Protein AF-0000000066665302 (afdb_homodimer)

pLDDT: mean 91.95, std 12.31, range [24.97, 98.88]

Secondary structure (DSSP, 8-state):
-----TTTTHHHHHHHHHHHHHHHHHHHHTT-S-SS----HHHHHHHTTHHHHHHH----HHHHHHHHHHHHHHS--TTSTTEESSS-PPP-HHHHHHHHHHHHH---TTSGGG-HHHHHHHHHHHHHHHHHHT-TTT-EEEEESSHHHHHHHHHHHHHHHH-TTHHHH---TTEEEEEETTS-HHHHHHHHHHTS-GGGEEEEPB-TTS-B-GGGHHHHHHHHHHTT-EEEEEEEESS-TTT-PPP-HHHHHHHHHHHT--EEEE-TTGGGGGG-TTTGGGGTTGGG-SEEEEETTTTT-PPS--EEEEESSTHHHHHHHGGG-SSS--GGGGGG-GGGGSS-SS---THHHHHHHHHHT-HHHHHHHHHHHHHHHHHHHHHHHT-TTEE-SS--SSSEEEEEEGGGTTTHHHHHHHHHHH-S-EEEEEEETTEEEEEEE---TT--HHHHHHHHHHHHHHHT-/-----SSTTHHHHHHHHHHHHHHHHHHHHTT-S-SS----HHHHHHHTTHHHHHHH----HHHHHHHHHHHHHHS--TTSTTEESSS-PPP-HHHHHHHHHHHHH---TTSGGG-HHHHHHHHHHHHHHHHHHT-TTT-EEEEESSHHHHHHHHHHHHHHHH-TTHHHH---TTEEEEEETTS-HHHHHHHHHHTS-GGGEEEEPB-TTS-B-GGGHHHHHHHHHHTT-EEEEEEEESS-TTT-PPP-HHHHHHHHHHHT--EEEE-TTGGGGGG-TTTGGGGTTGGG-SEEEEETTTTT-PPS--EEEEESSTHHHHHHHGGG--TT--GGGGGG-GGGG-S-SS---THHHHHHHHHHT-HHHHHHHHHHHHHHHHHHHHHHHT-TTEE-SS--SSSEEEEEEGGGTTTHHHHHHHHHHH-S-EEEEEEETTEEEEEEE---TT--HHHHHHHHHHHHHHHT-

InterPro domains:
  IPR002129 Pyridoxal phosphate-dependent decarboxylase, major domain [PF00282] (81-405)
  IPR015421 Pyridoxal phosphate-dependent transferase, major domain [G3DSA:3.40.640.10] (107-349)
  IPR015424 Pyridoxal phosphate-dependent transferase [SSF53383] (8-463)

Radius of gyration: 26.57 Å; Cα contacts (8 Å, |Δi|>4): 2160; chains: 2; bounding box: 65×88×60 Å

Nearest PDB structures (foldseek):
  3vp6-assembly1_B  TM=9.190E-01  e=4.510E-34  Homo sapiens
  2okj-assembly1_A  TM=9.195E-01  e=3.377E-33  Homo sapiens
  3vp6-assembly1_A  TM=9.333E-01  e=7.713E-33  Homo sapiens
  2jis-assembly1_B  TM=9.178E-01  e=1.509E-32  Homo sapiens
  6zek-assembly1_C  TM=9.207E-01  e=2.717E-31  Mus musculus

Foldseek 3Di:
DPCPPPCVCCVVLVVLLVVLVVVLLVCQLVLDAFQAAPDDPVVLCVCLVVVCCVPPNPQDSVNVSSNSNSVSRNDHRLQHLQEFAAQFFDADDQQVVLVVVCVVLVFWQQFCVRPVPLLVLQQVLQLVLCVLLVLNPFKDKAKDQALLQLLLLLLLLLQCVQPLCCQPPNRDQQEAEEEAPLADCSNLVSCCVRPNHSVRYDHADAPLFRAHDLVRVVVSVVVSVVVVHDYSAYEFELDGRAAQAGHPQQSVLVVCVVVVHAYEYANQANSLLSLEPVQVVSCPNSLSHAKYKYFCRGLVNHHGHIMMIMGSHPVSQCSNQVPPQPDRHDPVCNVRRSSSSGPDNTDGSRSSRSSSSCVPVNSVNSNVSFVVLQVQQQLLQVLQVVPPQKDWPDRRSGNKTWIDRPVCPQCRVVLQVLVSVVRSHHWHWDQRPNGITTMTRRNHPSHDSVNSVVVVVVSVVSVVD/DPCPDDCVCCPVLVVLLVVLVVVLLVQQLVLDAFQAAPDDPVVLCVCLVVVCCVPPNPQDSVNVSSSSNSVSRNDRRLQHQQEFAAQFFDADDLQVVLVVVCVVLVFWQQFCVRPVPLLVLQQVLQLVLCVLLVLNPFKDKAKDQALLQLLLLLLLLLQCVQPLCCLPPNRDQQEAEEEAPLADCSNLVSCCVRPNHSVSYDHADAPLFRAHDLVRVVVSVVVSVVVVHDYSAYEFELDGRAALAGHPQQSVLVVCVVVVHAYEYANQANSLLSLEPVQVVSCPNSLSHAKYKYFCRGLVNHHGHIMMIMGSHPVSQCSNQVPPCPDRHDPVCNVRRSSSSGPDNTDGSRSSRSSSSCVPVNSVNSNVSFVVLQVQQQLLQVVQVVPPQKDWPDRRSGNKTWIDRPVCPQCRVVLQVLVSVVRSHHWHWDQRPNGITTMTRRNHPSHDSVNSVVVVVVSVVSVVD

Sequence (930 aa):
MSHVDLVDDVREVGTAVLEALVAHVESVRAGSGEVVSAADIDTVSKRLELRRWVEEGGMTLPELLSFVTTYSDISASHHHPGYMGHQIAPSDTPGVVADLLQAVTNNIPLVYELAPAAAAVDRAVCRWMLDHVGWGETGLGAITNGGTLGNLTALLAARSHADTTAWQRGTPGDLVILAPATSHYSVRKAAAVMGLGVNGVYPLRTDALGRIDPAGLAPALADVRAQGLRPVAVVANGCATGTGLYDPIAEVAQFCDANGLWLHMDGAHGAAALLSPRLRGLLAGLERADSTVWDGHKMLRTSALCTGVLFREKRYLDTMFKQDASYLYRPEAEDVDPGQYTFETSKAPLGLKVLLTLAYRGEASLRSYVERQYGLATELWELIQERPDFTAPYQPQSNILCFRYEPCGDRQLELRARLIQDGRFYLSSFRLGGRPYLRASLMSPTTDRETLHQLLEVITKVAAVMSHVDLVDDVREVGTAVLEALVAHVESVRAGSGEVVSAADIDTVSKRLELRRWVEEGGMTLPELLSFVTTYSDISASHHHPGYMGHQIAPSDTPGVVADLLQAVTNNIPLVYELAPAAAAVDRAVCRWMLDHVGWGETGLGAITNGGTLGNLTALLAARSHADTTAWQRGTPGDLVILAPATSHYSVRKAAAVMGLGVNGVYPLRTDALGRIDPAGLAPALADVRAQGLRPVAVVANGCATGTGLYDPIAEVAQFCDANGLWLHMDGAHGAAALLSPRLRGLLAGLERADSTVWDGHKMLRTSALCTGVLFREKRYLDTMFKQDASYLYRPEAEDVDPGQYTFETSKAPLGLKVLLTLAYRGEASLRSYVERQYGLATELWELIQERPDFTAPYQPQSNILCFRYEPCGDRQLELRARLIQDGRFYLSSFRLGGRPYLRASLMSPTTDRETLHQLLEVITKVAAV

Structure (mmCIF, N/CA/C/O backbone):
data_AF-0000000066665302-model_v1
#
loop_
_entity.id
_entity.type
_entity.pdbx_description
1 polymer 'L-2,4-diaminobutyrate decarboxylase'
#
loop_
_atom_site.group_PDB
_atom_site.id
_atom_site.type_symbol
_atom_site.label_atom_id
_atom_site.label_alt_id
_atom_site.label_comp_id
_atom_site.label_asym_id
_atom_site.label_entity_id
_atom_site.label_seq_id
_atom_site.pdbx_PDB_ins_code
_atom_site.Cartn_x
_atom_site.Cartn_y
_atom_site.Cartn_z
_atom_site.occupancy
_atom_site.B_iso_or_equiv
_atom_site.auth_seq_id
_atom_site.auth_comp_id
_atom_site.auth_asym_id
_atom_site.auth_atom_id
_atom_site.pdbx_PDB_model_num
ATOM 1 N N . MET A 1 1 ? 22.828 22.797 17.188 1 24.97 1 MET A N 1
ATOM 2 C CA . MET A 1 1 ? 22.234 21.484 16.938 1 24.97 1 MET A CA 1
ATOM 3 C C . MET A 1 1 ? 22.406 21.078 15.477 1 24.97 1 MET A C 1
ATOM 5 O O . MET A 1 1 ? 22.016 21.828 14.57 1 24.97 1 MET A O 1
ATOM 9 N N . SER A 1 2 ? 23.391 20.422 15.148 1 31.19 2 SER A N 1
ATOM 10 C CA . SER A 1 2 ? 23.703 20.016 13.789 1 31.19 2 SER A CA 1
ATOM 11 C C . SER A 1 2 ? 22.484 19.484 13.07 1 31.19 2 SER A C 1
ATOM 13 O O . SER A 1 2 ? 21.75 18.641 13.609 1 31.19 2 SER A O 1
ATOM 15 N N . HIS A 1 3 ? 21.781 20.219 12.414 1 35.28 3 HIS A N 1
ATOM 16 C CA . HIS A 1 3 ? 20.734 19.844 11.469 1 35.28 3 HIS A CA 1
ATOM 17 C C . HIS A 1 3 ? 21.047 18.516 10.812 1 35.28 3 HIS A C 1
ATOM 19 O O . HIS A 1 3 ? 21.812 18.438 9.844 1 35.28 3 HIS A O 1
ATOM 25 N N . VAL A 1 4 ? 21.547 17.656 11.492 1 39.78 4 VAL A N 1
ATOM 26 C CA . VAL A 1 4 ? 21.812 16.375 10.852 1 39.78 4 VAL A CA 1
ATOM 27 C C . VAL A 1 4 ? 20.688 16.047 9.859 1 39.78 4 VAL A C 1
ATOM 29 O O . VAL A 1 4 ? 19.547 15.828 10.266 1 39.78 4 VAL A O 1
ATOM 32 N N . ASP A 1 5 ? 20.656 16.828 8.859 1 47.78 5 ASP A N 1
ATOM 33 C CA . ASP A 1 5 ? 19.859 16.766 7.641 1 47.78 5 ASP A CA 1
ATOM 34 C C . ASP A 1 5 ? 19.766 15.328 7.121 1 47.78 5 ASP A C 1
ATOM 36 O O . ASP A 1 5 ? 20.766 14.609 7.09 1 47.78 5 ASP A O 1
ATOM 40 N N . LEU A 1 6 ? 18.672 14.711 7.266 1 49.97 6 LEU A N 1
ATOM 41 C CA . LEU A 1 6 ? 18.016 13.453 6.914 1 49.97 6 LEU A CA 1
ATOM 42 C C . LEU A 1 6 ? 18.703 12.789 5.73 1 49.97 6 LEU A C 1
ATOM 44 O O . LEU A 1 6 ? 19.047 11.602 5.789 1 49.97 6 LEU A O 1
ATOM 48 N N . VAL A 1 7 ? 18.75 13.633 4.527 1 55.38 7 VAL A N 1
ATOM 49 C CA . VAL A 1 7 ? 18.969 13.07 3.199 1 55.38 7 VAL A CA 1
ATOM 50 C C . VAL A 1 7 ? 20.469 12.945 2.932 1 55.38 7 VAL A C 1
ATOM 52 O O . VAL A 1 7 ? 20.891 12.32 1.957 1 55.38 7 VAL A O 1
ATOM 55 N N . ASP A 1 8 ? 21.359 13.398 3.863 1 61 8 ASP A N 1
ATOM 56 C CA . ASP A 1 8 ? 22.703 13.664 3.348 1 61 8 ASP A CA 1
ATOM 57 C C . ASP A 1 8 ? 23.453 12.359 3.088 1 61 8 ASP A C 1
ATOM 59 O O . ASP A 1 8 ? 24.344 12.312 2.236 1 61 8 ASP A O 1
ATOM 63 N N . ASP A 1 9 ? 22.906 11.344 3.689 1 82.94 9 ASP A N 1
ATOM 64 C CA . ASP A 1 9 ? 23.797 10.195 3.543 1 82.94 9 ASP A CA 1
ATOM 65 C C . ASP A 1 9 ? 23.141 9.086 2.725 1 82.94 9 ASP A C 1
ATOM 67 O O . ASP A 1 9 ? 23.609 7.949 2.723 1 82.94 9 ASP A O 1
ATOM 71 N N . VAL A 1 10 ? 22.109 9.531 1.978 1 86.25 10 VAL A N 1
ATOM 72 C CA . VAL A 1 10 ? 21.328 8.469 1.354 1 86.25 10 VAL A CA 1
ATOM 73 C C . VAL A 1 10 ? 22.141 7.844 0.215 1 86.25 10 VAL A C 1
ATOM 75 O O . VAL A 1 10 ? 22.047 6.637 -0.026 1 86.25 10 VAL A O 1
ATOM 78 N N . ARG A 1 11 ? 22.953 8.664 -0.347 1 88 11 ARG A N 1
ATOM 79 C CA . ARG A 1 11 ? 23.766 8.148 -1.448 1 88 11 ARG A CA 1
ATOM 80 C C . ARG A 1 11 ? 24.734 7.086 -0.962 1 88 11 ARG A C 1
ATOM 82 O O . ARG A 1 11 ? 24.781 5.977 -1.501 1 88 11 ARG A O 1
ATOM 89 N N . GLU A 1 12 ? 25.469 7.438 -0.036 1 90.81 12 GLU A N 1
ATOM 90 C CA . GLU A 1 12 ? 26.484 6.535 0.5 1 90.81 12 GLU A CA 1
ATOM 91 C C . GLU A 1 12 ? 25.859 5.312 1.157 1 90.81 12 GLU A C 1
ATOM 93 O O . GLU A 1 12 ? 26.219 4.176 0.852 1 90.81 12 GLU A O 1
ATOM 98 N N . VAL A 1 13 ? 24.922 5.543 2.018 1 94.06 13 VAL A N 1
ATOM 99 C CA . VAL A 1 13 ? 24.297 4.477 2.789 1 94.06 13 VAL A CA 1
ATOM 100 C C . VAL A 1 13 ? 23.484 3.57 1.855 1 94.06 13 VAL A C 1
ATOM 102 O O . VAL A 1 13 ? 23.594 2.344 1.938 1 94.06 13 VAL A O 1
ATOM 105 N N . GLY A 1 14 ? 22.672 4.227 0.909 1 93.19 14 GLY A N 1
ATOM 106 C CA . GLY A 1 14 ? 21.875 3.463 -0.032 1 93.19 14 GLY A CA 1
ATOM 107 C C . GLY A 1 14 ? 22.703 2.582 -0.946 1 93.19 14 GLY A C 1
ATOM 108 O O . GLY A 1 14 ? 22.344 1.433 -1.207 1 93.19 14 GLY A O 1
ATOM 109 N N . THR A 1 15 ? 23.828 3.111 -1.383 1 92.56 15 THR A N 1
ATOM 110 C CA . THR A 1 15 ? 24.703 2.361 -2.273 1 92.56 15 THR A CA 1
ATOM 111 C C . THR A 1 15 ? 25.328 1.178 -1.541 1 92.56 15 THR A C 1
ATOM 113 O O . THR A 1 15 ? 25.422 0.075 -2.086 1 92.56 15 THR A O 1
ATOM 116 N N . ALA A 1 16 ? 25.781 1.429 -0.354 1 94.81 16 ALA A N 1
ATOM 117 C CA . ALA A 1 16 ? 26.391 0.363 0.436 1 94.81 16 ALA A CA 1
ATOM 118 C C . ALA A 1 16 ? 25.391 -0.747 0.731 1 94.81 16 ALA A C 1
ATOM 120 O O . ALA A 1 16 ? 25.734 -1.932 0.655 1 94.81 16 ALA A O 1
ATOM 121 N N . VAL A 1 17 ? 24.219 -0.41 1.077 1 95.31 17 VAL A N 1
ATOM 122 C CA . VAL A 1 17 ? 23.172 -1.376 1.384 1 95.31 17 VAL A CA 1
ATOM 123 C C . VAL A 1 17 ? 22.812 -2.166 0.127 1 95.31 17 VAL A C 1
ATOM 125 O O . VAL A 1 17 ? 22.625 -3.385 0.184 1 95.31 17 VAL A O 1
ATOM 128 N N . LEU A 1 18 ? 22.672 -1.464 -1.015 1 93.69 18 LEU A N 1
ATOM 129 C CA . LEU A 1 18 ? 22.391 -2.119 -2.285 1 93.69 18 LEU A CA 1
ATOM 130 C C . LEU A 1 18 ? 23.438 -3.174 -2.607 1 93.69 18 LEU A C 1
ATOM 132 O O . LEU A 1 18 ? 23.109 -4.277 -3.043 1 93.69 18 LEU A O 1
ATOM 136 N N . GLU A 1 19 ? 24.672 -2.852 -2.391 1 93.12 19 GLU A N 1
ATOM 137 C CA . GLU A 1 19 ? 25.766 -3.783 -2.645 1 93.12 19 GLU A CA 1
ATOM 138 C C . GLU A 1 19 ? 25.656 -5.023 -1.766 1 93.12 19 GLU A C 1
ATOM 140 O O . GLU A 1 19 ? 25.844 -6.148 -2.238 1 93.12 19 GLU A O 1
ATOM 145 N N . ALA A 1 20 ? 25.359 -4.809 -0.529 1 94.88 20 ALA A N 1
ATOM 146 C CA . ALA A 1 20 ? 25.219 -5.922 0.403 1 94.88 20 ALA A CA 1
ATOM 147 C C . ALA A 1 20 ? 24.047 -6.82 -0.001 1 94.88 20 ALA A C 1
ATOM 149 O O . ALA A 1 20 ? 24.141 -8.047 0.073 1 94.88 20 ALA A O 1
ATOM 150 N N . LEU A 1 21 ? 22.969 -6.262 -0.426 1 94.5 21 LEU A N 1
ATOM 151 C CA . LEU A 1 21 ? 21.766 -7.008 -0.781 1 94.5 21 LEU A CA 1
ATOM 152 C C . LEU A 1 21 ? 21.969 -7.797 -2.068 1 94.5 21 LEU A C 1
ATOM 154 O O . LEU A 1 21 ? 21.5 -8.93 -2.189 1 94.5 21 LEU A O 1
ATOM 158 N N . VAL A 1 22 ? 22.625 -7.203 -3.01 1 91.25 22 VAL A N 1
ATOM 159 C CA . VAL A 1 22 ? 22.906 -7.879 -4.273 1 91.25 22 VAL A CA 1
ATOM 160 C C . VAL A 1 22 ? 23.812 -9.086 -4.023 1 91.25 22 VAL A C 1
ATOM 162 O O . VAL A 1 22 ? 23.594 -10.156 -4.602 1 91.25 22 VAL A O 1
ATOM 165 N N . ALA A 1 23 ? 24.812 -8.852 -3.207 1 91.88 23 ALA A N 1
ATOM 166 C CA . ALA A 1 23 ? 25.688 -9.961 -2.854 1 91.88 23 ALA A CA 1
ATOM 167 C C . ALA A 1 23 ? 24.906 -11.102 -2.217 1 91.88 23 ALA A C 1
ATOM 169 O O . ALA A 1 23 ? 25.172 -12.273 -2.49 1 91.88 23 ALA A O 1
ATOM 170 N N . HIS A 1 24 ? 24.031 -10.789 -1.367 1 92.81 24 HIS A N 1
ATOM 171 C CA . HIS A 1 24 ? 23.188 -11.789 -0.733 1 92.81 24 HIS A CA 1
ATOM 172 C C . HIS A 1 24 ? 22.359 -12.555 -1.768 1 92.81 24 HIS A C 1
ATOM 174 O O . HIS A 1 24 ? 22.297 -13.789 -1.729 1 92.81 24 HIS A O 1
ATOM 180 N N . VAL A 1 25 ? 21.703 -11.875 -2.713 1 91.69 25 VAL A N 1
ATOM 181 C CA . VAL A 1 25 ? 20.844 -12.492 -3.723 1 91.69 25 VAL A CA 1
ATOM 182 C C . VAL A 1 25 ? 21.672 -13.422 -4.602 1 91.69 25 VAL A C 1
ATOM 184 O O . VAL A 1 25 ? 21.234 -14.516 -4.957 1 91.69 25 VAL A O 1
ATOM 187 N N . GLU A 1 26 ? 22.891 -12.984 -4.918 1 90.62 26 GLU A N 1
ATOM 188 C CA . GLU A 1 26 ? 23.781 -13.805 -5.738 1 90.62 26 GLU A CA 1
ATOM 189 C C . GLU A 1 26 ? 24.141 -15.102 -5.027 1 90.62 26 GLU A C 1
ATOM 191 O O . GLU A 1 26 ? 24.172 -16.172 -5.645 1 90.62 26 GLU A O 1
ATOM 196 N N . SER A 1 27 ? 24.375 -14.953 -3.822 1 92.12 27 SER A N 1
ATOM 197 C CA . SER A 1 27 ? 24.719 -16.141 -3.033 1 92.12 27 SER A CA 1
ATOM 198 C C . SER A 1 27 ? 23.547 -17.109 -2.951 1 92.12 27 SER A C 1
ATOM 200 O O . SER A 1 27 ? 23.703 -18.312 -3.121 1 92.12 27 SER A O 1
ATOM 202 N N . VAL A 1 28 ? 22.422 -16.625 -2.719 1 92.12 28 VAL A N 1
ATOM 203 C CA . VAL A 1 28 ? 21.219 -17.438 -2.561 1 92.12 28 VAL A CA 1
ATOM 204 C C . VAL A 1 28 ? 20.859 -18.094 -3.891 1 92.12 28 VAL A C 1
ATOM 206 O O . VAL A 1 28 ? 20.422 -19.25 -3.92 1 92.12 28 VAL A O 1
ATOM 209 N N . ARG A 1 29 ? 21 -17.438 -4.973 1 91.5 29 ARG A N 1
ATOM 210 C CA . ARG A 1 29 ? 20.719 -17.969 -6.301 1 91.5 29 ARG A CA 1
ATOM 211 C C . ARG A 1 29 ? 21.578 -19.188 -6.605 1 91.5 29 ARG A C 1
ATOM 213 O O . ARG A 1 29 ? 21.156 -20.078 -7.34 1 91.5 29 ARG A O 1
ATOM 220 N N . ALA A 1 30 ? 22.719 -19.172 -5.988 1 90.81 30 ALA A N 1
ATOM 221 C CA . ALA A 1 30 ? 23.656 -20.281 -6.195 1 90.81 30 ALA A CA 1
ATOM 222 C C . ALA A 1 30 ? 23.344 -21.438 -5.258 1 90.81 30 ALA A C 1
ATOM 224 O O . ALA A 1 30 ? 24.047 -22.453 -5.266 1 90.81 30 ALA A O 1
ATOM 225 N N . GLY A 1 31 ? 22.312 -21.297 -4.484 1 90.12 31 GLY A N 1
ATOM 226 C CA . GLY A 1 31 ? 21.859 -22.375 -3.629 1 90.12 31 GLY A CA 1
ATOM 227 C C . GLY A 1 31 ? 22.453 -22.328 -2.236 1 90.12 31 GLY A C 1
ATOM 228 O O . GLY A 1 31 ? 22.359 -23.297 -1.478 1 90.12 31 GLY A O 1
ATOM 229 N N . SER A 1 32 ? 23.094 -21.203 -1.946 1 89.69 32 SER A N 1
ATOM 230 C CA . SER A 1 32 ? 23.734 -21.078 -0.639 1 89.69 32 SER A CA 1
ATOM 231 C C . SER A 1 32 ? 22.703 -20.75 0.444 1 89.69 32 SER A C 1
ATOM 233 O O . SER A 1 32 ? 21.719 -20.047 0.185 1 89.69 32 SER A O 1
ATOM 235 N N . GLY A 1 33 ? 22.969 -21.281 1.658 1 88.38 33 GLY A N 1
ATOM 236 C CA . GLY A 1 33 ? 22.172 -20.938 2.828 1 88.38 33 GLY A CA 1
ATOM 237 C C . GLY A 1 33 ? 20.891 -21.734 2.924 1 88.38 33 GLY A C 1
ATOM 238 O O . GLY A 1 33 ? 20.562 -22.516 2.035 1 88.38 33 GLY A O 1
ATOM 239 N N . GLU A 1 34 ? 20.172 -21.516 4.012 1 90.88 34 GLU A N 1
ATOM 240 C CA . GLU A 1 34 ? 18.859 -22.125 4.215 1 90.88 34 GLU A CA 1
ATOM 241 C C . GLU A 1 34 ? 17.781 -21.359 3.465 1 90.88 34 GLU A C 1
ATOM 243 O O . GLU A 1 34 ? 17.828 -20.141 3.369 1 90.88 34 GLU A O 1
ATOM 248 N N . VAL A 1 35 ? 16.844 -22.141 2.977 1 94.31 35 VAL A N 1
ATOM 249 C CA . VAL A 1 35 ? 15.766 -21.516 2.219 1 94.31 35 VAL A CA 1
ATOM 250 C C . VAL A 1 35 ? 14.883 -20.688 3.156 1 94.31 35 VAL A C 1
ATOM 252 O O . VAL A 1 35 ? 14.43 -19.609 2.793 1 94.31 35 VAL A O 1
ATOM 255 N N . VAL A 1 36 ? 14.609 -21.141 4.328 1 92.31 36 VAL A N 1
ATOM 256 C CA . VAL A 1 36 ? 13.891 -20.438 5.387 1 92.31 36 VAL A CA 1
ATOM 257 C C . VAL A 1 36 ? 14.57 -20.688 6.73 1 92.31 36 VAL A C 1
ATOM 259 O O . VAL A 1 36 ? 15.234 -21.719 6.91 1 92.31 36 VAL A O 1
ATOM 262 N N . SER A 1 37 ? 14.414 -19.75 7.629 1 89.31 37 SER A N 1
ATOM 263 C CA . SER A 1 37 ? 14.977 -19.922 8.969 1 89.31 37 SER A CA 1
ATOM 264 C C . SER A 1 37 ? 14.023 -20.703 9.875 1 89.31 37 SER A C 1
ATOM 266 O O . SER A 1 37 ? 12.812 -20.469 9.844 1 89.31 37 SER A O 1
ATOM 268 N N . ALA A 1 38 ? 14.562 -21.562 10.695 1 87.75 38 ALA A N 1
ATOM 269 C CA . ALA A 1 38 ? 13.781 -22.312 11.664 1 87.75 38 ALA A CA 1
ATOM 270 C C . ALA A 1 38 ? 13.875 -21.688 13.055 1 87.75 38 ALA A C 1
ATOM 272 O O . ALA A 1 38 ? 13.273 -22.188 14.008 1 87.75 38 ALA A O 1
ATOM 273 N N . ALA A 1 39 ? 14.555 -20.562 13.148 1 90.31 39 ALA A N 1
ATOM 274 C CA . ALA A 1 39 ? 14.789 -19.938 14.453 1 90.31 39 ALA A CA 1
ATOM 275 C C . ALA A 1 39 ? 13.492 -19.359 15.016 1 90.31 39 ALA A C 1
ATOM 277 O O . ALA A 1 39 ? 12.648 -18.859 14.273 1 90.31 39 ALA A O 1
ATOM 278 N N . ASP A 1 40 ? 13.305 -19.453 16.328 1 91.25 40 ASP A N 1
ATOM 279 C CA . ASP A 1 40 ? 12.133 -18.859 16.953 1 91.25 40 ASP A CA 1
ATOM 280 C C . ASP A 1 40 ? 12.281 -17.344 17.047 1 91.25 40 ASP A C 1
ATOM 282 O O . ASP A 1 40 ? 13.375 -16.797 16.891 1 91.25 40 ASP A O 1
ATOM 286 N N . ILE A 1 41 ? 11.25 -16.672 17.375 1 93 41 ILE A N 1
ATOM 287 C CA . ILE A 1 41 ? 11.172 -15.211 17.25 1 93 41 ILE A CA 1
ATOM 288 C C . ILE A 1 41 ? 12.109 -14.555 18.266 1 93 41 ILE A C 1
ATOM 290 O O . ILE A 1 41 ? 12.688 -13.5 17.984 1 93 41 ILE A O 1
ATOM 294 N N . ASP A 1 42 ? 12.25 -15.125 19.484 1 94.5 42 ASP A N 1
ATOM 295 C CA . ASP A 1 42 ? 13.141 -14.547 20.484 1 94.5 42 ASP A CA 1
ATOM 296 C C . ASP A 1 42 ? 14.594 -14.633 20.031 1 94.5 42 ASP A C 1
ATOM 298 O O . ASP A 1 42 ? 15.367 -13.688 20.234 1 94.5 42 ASP A O 1
ATOM 302 N N . THR A 1 43 ? 14.93 -15.789 19.422 1 96.06 43 THR A N 1
ATOM 303 C CA . THR A 1 43 ? 16.266 -15.961 18.875 1 96.06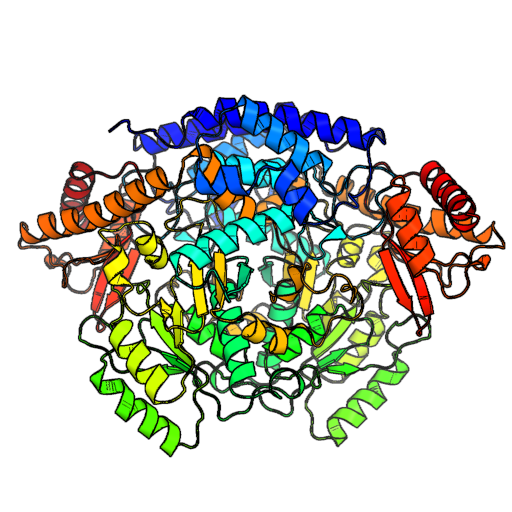 43 THR A CA 1
ATOM 304 C C . THR A 1 43 ? 16.531 -14.953 17.75 1 96.06 43 THR A C 1
ATOM 306 O O . THR A 1 43 ? 17.594 -14.344 17.703 1 96.06 43 THR A O 1
ATOM 309 N N . VAL A 1 44 ? 15.578 -14.789 16.906 1 96.25 44 VAL A N 1
ATOM 310 C CA . VAL A 1 44 ? 15.688 -13.844 15.797 1 96.25 44 VAL A CA 1
ATOM 311 C C . VAL A 1 44 ? 15.852 -12.422 16.344 1 96.25 44 VAL A C 1
ATOM 313 O O . VAL A 1 44 ? 16.703 -11.664 15.867 1 96.25 44 VAL A O 1
ATOM 316 N N . SER A 1 45 ? 15.039 -12.062 17.344 1 96.94 45 SER A N 1
ATOM 317 C CA . SER A 1 45 ? 15.094 -10.734 17.938 1 96.94 45 SER A CA 1
ATOM 318 C C . SER A 1 45 ? 16.469 -10.445 18.531 1 96.94 45 SER A C 1
ATOM 320 O O . SER A 1 45 ? 16.984 -9.328 18.422 1 96.94 45 SER A O 1
ATOM 322 N N . LYS A 1 46 ? 17.047 -11.469 19.203 1 97.56 46 LYS A N 1
ATOM 323 C CA . LYS A 1 46 ? 18.375 -11.32 19.797 1 97.56 46 LYS A CA 1
ATOM 324 C C . LYS A 1 46 ? 19.453 -11.172 18.719 1 97.56 46 LYS A C 1
ATOM 326 O O . LYS A 1 46 ? 20.344 -10.336 18.844 1 97.56 46 LYS A O 1
ATOM 331 N N . ARG A 1 47 ? 19.359 -12 17.703 1 97.5 47 ARG A N 1
ATOM 332 C CA . ARG A 1 47 ? 20.344 -11.977 16.625 1 97.5 47 ARG A CA 1
ATOM 333 C C . ARG A 1 47 ? 20.344 -10.625 15.922 1 97.5 47 ARG A C 1
ATOM 335 O O . ARG A 1 47 ? 21.406 -10.148 15.484 1 97.5 47 ARG A O 1
ATOM 342 N N . LEU A 1 48 ? 19.203 -9.984 15.875 1 98.12 48 LEU A N 1
ATOM 343 C CA . LEU A 1 48 ? 19.062 -8.695 15.195 1 98.12 48 LEU A CA 1
ATOM 344 C C . LEU A 1 48 ? 19.25 -7.543 16.172 1 98.12 48 LEU A C 1
ATOM 346 O O . LEU A 1 48 ? 19.219 -6.375 15.781 1 98.12 48 LEU A O 1
ATOM 350 N N . GLU A 1 49 ? 19.391 -7.824 17.469 1 98.19 49 GLU A N 1
ATOM 351 C CA . GLU A 1 49 ? 19.625 -6.848 18.531 1 98.19 49 GLU A CA 1
ATOM 352 C C . GLU A 1 49 ? 18.531 -5.789 18.547 1 98.19 49 GLU A C 1
ATOM 354 O O . GLU A 1 49 ? 18.812 -4.59 18.625 1 98.19 49 GLU A O 1
ATOM 359 N N . LEU A 1 50 ? 17.281 -6.207 18.391 1 98.12 50 LEU A N 1
ATOM 360 C CA . LEU A 1 50 ? 16.156 -5.293 18.203 1 98.12 50 LEU A CA 1
ATOM 361 C C . LEU A 1 50 ? 15.969 -4.414 19.438 1 98.12 50 LEU A C 1
ATOM 363 O O . LEU A 1 50 ? 15.688 -3.217 19.312 1 98.12 50 LEU A O 1
ATOM 367 N N . ARG A 1 51 ? 16.047 -4.922 20.656 1 96.56 51 ARG A N 1
ATOM 368 C CA . ARG A 1 51 ? 15.883 -4.141 21.875 1 96.56 51 ARG A CA 1
ATOM 369 C C . ARG A 1 51 ? 16.906 -3.012 21.938 1 96.56 51 ARG A C 1
ATOM 371 O O . ARG A 1 51 ? 16.562 -1.877 22.281 1 96.56 51 ARG A O 1
ATOM 378 N N . ARG A 1 52 ? 18.125 -3.33 21.625 1 96.94 52 ARG A N 1
ATOM 379 C CA . ARG A 1 52 ? 19.188 -2.338 21.656 1 96.94 52 ARG A CA 1
ATOM 380 C C . ARG A 1 52 ? 18.891 -1.194 20.688 1 96.94 52 ARG A C 1
ATOM 382 O O . ARG A 1 52 ? 19.016 -0.022 21.047 1 96.94 52 ARG A O 1
ATOM 389 N N . TRP A 1 53 ? 18.453 -1.552 19.484 1 97.19 53 TRP A N 1
ATOM 390 C CA . TRP A 1 53 ? 18.25 -0.55 18.438 1 97.19 53 TRP A CA 1
ATOM 391 C C . TRP A 1 53 ? 17.078 0.359 18.781 1 97.19 53 TRP A C 1
ATOM 393 O O . TRP A 1 53 ? 17.125 1.562 18.516 1 97.19 53 TRP A O 1
ATOM 403 N N . VAL A 1 54 ? 16.094 -0.193 19.391 1 96.25 54 VAL A N 1
ATOM 404 C CA . VAL A 1 54 ? 14.906 0.583 19.75 1 96.25 54 VAL A CA 1
ATOM 405 C C . VAL A 1 54 ? 15.227 1.505 20.922 1 96.25 54 VAL A C 1
ATOM 407 O O . VAL A 1 54 ? 14.812 2.666 20.938 1 96.25 54 VAL A O 1
ATOM 410 N N . GLU A 1 55 ? 15.984 1.071 21.906 1 94.5 55 GLU A N 1
ATOM 411 C CA . GLU A 1 55 ? 16.203 1.789 23.156 1 94.5 55 GLU A CA 1
ATOM 412 C C . GLU A 1 55 ? 17.359 2.781 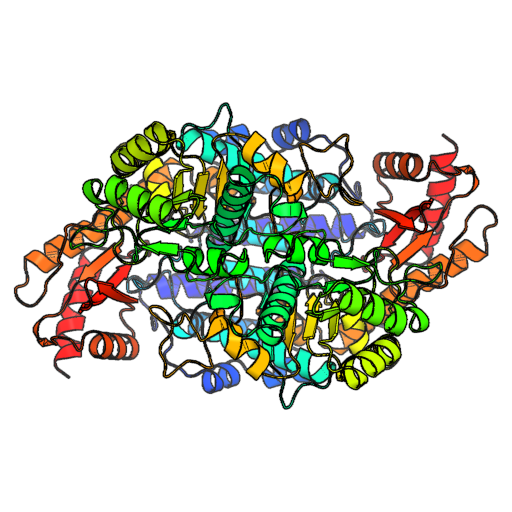23.031 1 94.5 55 GLU A C 1
ATOM 414 O O . GLU A 1 55 ? 17.281 3.891 23.562 1 94.5 55 GLU A O 1
ATOM 419 N N . GLU A 1 56 ? 18.438 2.383 22.328 1 95 56 GLU A N 1
ATOM 420 C CA . GLU A 1 56 ? 19.656 3.172 22.359 1 95 56 GLU A CA 1
ATOM 421 C C . GLU A 1 56 ? 19.844 3.98 21.078 1 95 56 GLU A C 1
ATOM 423 O O . GLU A 1 56 ? 20.406 5.074 21.109 1 95 56 GLU A O 1
ATOM 428 N N . GLY A 1 57 ? 19.344 3.463 20 1 94.44 57 GLY A N 1
ATOM 429 C CA . GLY A 1 57 ? 19.672 4.086 18.734 1 94.44 57 GLY A CA 1
ATOM 430 C C . GLY A 1 57 ? 21.156 4.102 18.422 1 94.44 57 GLY A C 1
ATOM 431 O O . GLY A 1 57 ? 21.859 3.15 18.75 1 94.44 57 GLY A O 1
ATOM 432 N N . GLY A 1 58 ? 21.703 5.098 17.562 1 92.69 58 GLY A N 1
ATOM 433 C CA . GLY A 1 58 ? 23.109 5.316 17.312 1 92.69 58 GLY A CA 1
ATOM 434 C C . GLY A 1 58 ? 23.703 4.344 16.312 1 92.69 58 GLY A C 1
ATOM 435 O O . GLY A 1 58 ? 24.906 4.156 16.266 1 92.69 58 GLY A O 1
ATOM 436 N N . MET A 1 59 ? 22.922 3.701 15.531 1 95.44 59 MET A N 1
ATOM 437 C CA . MET A 1 59 ? 23.375 2.723 14.547 1 95.44 59 MET A CA 1
ATOM 438 C C . MET A 1 59 ? 24.328 3.367 13.539 1 95.44 59 MET A C 1
ATOM 440 O O . MET A 1 59 ? 23.984 4.383 12.93 1 95.44 59 MET A O 1
ATOM 444 N N . THR A 1 60 ? 25.562 2.822 13.383 1 95.06 60 THR A N 1
ATOM 445 C CA . THR A 1 60 ? 26.547 3.273 12.406 1 95.06 60 THR A CA 1
ATOM 446 C C . THR A 1 60 ? 26.375 2.523 11.086 1 95.06 60 THR A C 1
ATOM 448 O O . THR A 1 60 ? 25.641 1.539 11.016 1 95.06 60 THR A O 1
ATOM 451 N N . LEU A 1 61 ? 27.047 3.002 10.07 1 94.81 61 LEU A N 1
ATOM 452 C CA . LEU A 1 61 ? 26.922 2.363 8.766 1 94.81 61 LEU A CA 1
ATOM 453 C C . LEU A 1 61 ? 27.406 0.915 8.82 1 94.81 61 LEU A C 1
ATOM 455 O O . LEU A 1 61 ? 26.719 0.015 8.32 1 94.81 61 LEU A O 1
ATOM 459 N N . PRO A 1 62 ? 28.547 0.587 9.477 1 96.75 62 PRO A N 1
ATOM 460 C CA . PRO A 1 62 ? 28.953 -0.816 9.57 1 96.75 62 PRO A CA 1
ATOM 461 C C . PRO A 1 62 ? 27.938 -1.683 10.312 1 96.75 62 PRO A C 1
ATOM 463 O O . PRO A 1 62 ? 27.703 -2.832 9.922 1 96.75 62 PRO A O 1
ATOM 466 N N . GLU A 1 63 ? 27.328 -1.154 11.336 1 97.31 63 GLU A N 1
ATOM 467 C CA . GLU A 1 63 ? 26.312 -1.882 12.086 1 97.31 63 GLU A CA 1
ATOM 468 C C . GLU A 1 63 ? 25.062 -2.088 11.25 1 97.31 63 GLU A C 1
ATOM 470 O O . GLU A 1 63 ? 24.406 -3.137 11.336 1 97.31 63 GLU A O 1
ATOM 475 N N . LEU A 1 64 ? 24.703 -1.023 10.492 1 97.06 64 LEU A N 1
ATOM 476 C CA . LEU A 1 64 ? 23.578 -1.146 9.578 1 97.06 64 LEU A CA 1
ATOM 477 C C . LEU A 1 64 ? 23.828 -2.26 8.562 1 97.06 64 LEU A C 1
ATOM 479 O O . LEU A 1 64 ? 22.922 -3.059 8.289 1 97.06 64 LEU A O 1
ATOM 483 N N . LEU A 1 65 ? 25.016 -2.32 7.996 1 97.5 65 LEU A N 1
ATOM 484 C CA . LEU A 1 65 ? 25.344 -3.35 7.016 1 97.5 65 LEU A CA 1
ATOM 485 C C . LEU A 1 65 ? 25.297 -4.738 7.648 1 97.5 65 LEU A C 1
ATOM 487 O O . LEU A 1 65 ? 24.844 -5.695 7.023 1 97.5 65 LEU A O 1
ATOM 491 N N . SER A 1 66 ? 25.766 -4.824 8.898 1 97.69 66 SER A N 1
ATOM 492 C CA . SER A 1 66 ? 25.656 -6.082 9.625 1 97.69 66 SER A CA 1
ATOM 493 C C . SER A 1 66 ? 24.203 -6.473 9.852 1 97.69 66 SER A C 1
ATOM 495 O O . SER A 1 66 ? 23.844 -7.645 9.711 1 97.69 66 SER A O 1
ATOM 497 N N . PHE A 1 67 ? 23.406 -5.543 10.242 1 97.94 67 PHE A N 1
ATOM 498 C CA . PHE A 1 67 ? 21.984 -5.766 10.43 1 97.94 67 PHE A CA 1
ATOM 499 C C . PHE A 1 67 ? 21.328 -6.266 9.141 1 97.94 67 PHE A C 1
ATOM 501 O O . PHE A 1 67 ? 20.594 -7.246 9.156 1 97.94 67 PHE A O 1
ATOM 508 N N . VAL A 1 68 ? 21.594 -5.586 8.008 1 97.5 68 VAL A N 1
ATOM 509 C CA . VAL A 1 68 ? 21.047 -5.922 6.703 1 97.5 68 VAL A CA 1
ATOM 510 C C . VAL A 1 68 ? 21.438 -7.344 6.324 1 97.5 68 VAL A C 1
ATOM 512 O O . VAL A 1 68 ? 20.609 -8.117 5.824 1 97.5 68 VAL A O 1
ATOM 515 N N . THR A 1 69 ? 22.656 -7.66 6.551 1 96.69 69 THR A N 1
ATOM 516 C CA . THR A 1 69 ? 23.141 -9 6.242 1 96.69 69 THR A CA 1
ATOM 517 C C . THR A 1 69 ? 22.422 -10.047 7.082 1 96.69 69 THR A C 1
ATOM 519 O O . THR A 1 69 ? 21.922 -11.047 6.547 1 96.69 69 THR A O 1
ATOM 522 N N . THR A 1 70 ? 22.328 -9.82 8.398 1 97.06 70 THR A N 1
ATOM 523 C CA . THR A 1 70 ? 21.672 -10.758 9.305 1 97.06 70 THR A CA 1
ATOM 524 C C . THR A 1 70 ? 20.188 -10.883 8.969 1 97.06 70 THR A C 1
ATOM 526 O O . THR A 1 70 ? 19.641 -11.992 8.93 1 97.06 70 THR A O 1
ATOM 529 N N . TYR A 1 71 ? 19.547 -9.727 8.719 1 97.25 71 TYR A N 1
ATOM 530 C CA . TYR A 1 71 ? 18.141 -9.711 8.328 1 97.25 71 TYR A CA 1
ATOM 531 C C . TYR A 1 71 ? 17.922 -10.547 7.074 1 97.25 71 TYR A C 1
ATOM 533 O O . TYR A 1 71 ? 16.984 -11.352 7.016 1 97.25 71 TYR A O 1
ATOM 541 N N . SER A 1 72 ? 18.766 -10.391 6.098 1 95.81 72 SER A N 1
ATOM 542 C CA . SER A 1 72 ? 18.656 -11.102 4.832 1 95.81 72 SER A CA 1
ATOM 543 C C . SER A 1 72 ? 18.875 -12.602 5.016 1 95.81 72 SER A C 1
ATOM 545 O O . SER A 1 72 ? 18.172 -13.414 4.41 1 95.81 72 SER A O 1
ATOM 547 N N . ASP A 1 73 ? 19.812 -12.898 5.863 1 94.31 73 ASP A N 1
ATOM 548 C CA . ASP A 1 73 ? 20.141 -14.297 6.098 1 94.31 73 ASP A CA 1
ATOM 549 C C . ASP A 1 73 ? 18.984 -15.039 6.762 1 94.31 73 ASP A C 1
ATOM 551 O O . ASP A 1 73 ? 18.781 -16.234 6.527 1 94.31 73 ASP A O 1
ATOM 555 N N . ILE A 1 74 ? 18.25 -14.328 7.594 1 94.25 74 ILE A N 1
ATOM 556 C CA . ILE A 1 74 ? 17.156 -14.93 8.344 1 94.25 74 ILE A CA 1
ATOM 557 C C . ILE A 1 74 ? 15.898 -14.953 7.484 1 94.25 74 ILE A C 1
ATOM 559 O O . ILE A 1 74 ? 14.977 -15.742 7.742 1 94.25 74 ILE A O 1
ATOM 563 N N . SER A 1 75 ? 15.828 -14.148 6.41 1 93 75 SER A N 1
ATOM 564 C CA . SER A 1 75 ? 14.656 -14.031 5.543 1 93 75 SER A CA 1
ATOM 565 C C . SER A 1 75 ? 14.547 -15.227 4.598 1 93 75 SER A C 1
ATOM 567 O O . SER A 1 75 ? 15.555 -15.852 4.266 1 93 75 SER A O 1
ATOM 569 N N . ALA A 1 76 ? 13.281 -15.531 4.273 1 92.62 76 ALA A N 1
ATOM 570 C CA . ALA A 1 76 ? 13.078 -16.547 3.246 1 92.62 76 ALA A CA 1
ATOM 571 C C . ALA A 1 76 ? 13.773 -16.172 1.945 1 92.62 76 ALA A C 1
ATOM 573 O O . ALA A 1 76 ? 13.734 -15.008 1.531 1 92.62 76 ALA A O 1
ATOM 574 N N . SER A 1 77 ? 14.438 -17.109 1.34 1 92.38 77 SER A N 1
ATOM 575 C CA . SER A 1 77 ? 15.227 -16.875 0.136 1 92.38 77 SER A CA 1
ATOM 576 C C . SER A 1 77 ? 14.43 -17.188 -1.122 1 92.38 77 SER A C 1
ATOM 578 O O . SER A 1 77 ? 14.57 -18.266 -1.697 1 92.38 77 SER A O 1
ATOM 580 N N . HIS A 1 78 ? 13.773 -16.234 -1.655 1 93.19 78 HIS A N 1
ATOM 581 C CA . HIS A 1 78 ? 12.844 -16.438 -2.762 1 93.19 78 HIS A CA 1
ATOM 582 C C . HIS A 1 78 ? 13.594 -16.719 -4.062 1 93.19 78 HIS A C 1
ATOM 584 O O . HIS A 1 78 ? 13.008 -17.219 -5.023 1 93.19 78 HIS A O 1
ATOM 590 N N . HIS A 1 79 ? 14.891 -16.422 -4.07 1 92.19 79 HIS A N 1
ATOM 591 C CA . HIS A 1 79 ? 15.703 -16.656 -5.258 1 92.19 79 HIS A CA 1
ATOM 592 C C . HIS A 1 79 ? 16.359 -18.047 -5.211 1 92.19 79 HIS A C 1
ATOM 594 O O . HIS A 1 79 ? 16.953 -18.484 -6.199 1 92.19 79 HIS A O 1
ATOM 600 N N . HIS A 1 80 ? 16.297 -18.656 -4.074 1 95.06 80 HIS A N 1
ATOM 601 C CA . HIS A 1 80 ? 16.891 -19.984 -3.922 1 95.06 80 HIS A CA 1
ATOM 602 C C . HIS A 1 80 ? 16.125 -21.031 -4.746 1 95.06 80 HIS A C 1
ATOM 604 O O . HIS A 1 80 ? 14.891 -21.016 -4.777 1 95.06 80 HIS A O 1
ATOM 610 N N . PRO A 1 81 ? 16.828 -21.922 -5.43 1 95.88 81 PRO A N 1
ATOM 611 C CA . PRO A 1 81 ? 16.141 -22.938 -6.238 1 95.88 81 PRO A CA 1
ATOM 612 C C . PRO A 1 81 ? 15.234 -23.828 -5.41 1 95.88 81 PRO A C 1
ATOM 614 O O . PRO A 1 81 ? 14.266 -24.391 -5.938 1 95.88 81 PRO A O 1
ATOM 617 N N . GLY A 1 82 ? 15.492 -23.953 -4.137 1 97.12 82 GLY A N 1
ATOM 618 C CA . GLY A 1 82 ? 14.727 -24.812 -3.25 1 97.12 82 GLY A CA 1
ATOM 619 C C . GLY A 1 82 ? 13.492 -24.141 -2.676 1 97.12 82 GLY A C 1
ATOM 620 O O . GLY A 1 82 ? 12.719 -24.766 -1.944 1 97.12 82 GLY A O 1
ATOM 621 N N . TYR A 1 83 ? 13.312 -22.828 -2.998 1 96.56 83 TYR A N 1
ATOM 622 C CA . TYR A 1 83 ? 12.109 -22.156 -2.531 1 96.56 83 TYR A CA 1
ATOM 623 C C . TYR A 1 83 ? 10.898 -22.547 -3.375 1 96.56 83 TYR A C 1
ATOM 625 O O . TYR A 1 83 ? 10.805 -22.172 -4.543 1 96.56 83 TYR A O 1
ATOM 633 N N . MET A 1 84 ? 9.906 -23.266 -2.754 1 97.5 84 MET A N 1
ATOM 634 C CA . MET A 1 84 ? 8.711 -23.75 -3.441 1 97.5 84 MET A CA 1
ATOM 635 C C . MET A 1 84 ? 7.488 -23.672 -2.535 1 97.5 84 MET A C 1
ATOM 637 O O . MET A 1 84 ? 6.578 -24.5 -2.643 1 97.5 84 MET A O 1
ATOM 641 N N . GLY A 1 85 ? 7.492 -22.734 -1.652 1 94.56 85 GLY A N 1
ATOM 642 C CA . GLY A 1 85 ? 6.504 -22.766 -0.584 1 94.56 85 GLY A CA 1
ATOM 643 C C . GLY A 1 85 ? 5.312 -21.875 -0.846 1 94.56 85 GLY A C 1
ATOM 644 O O . GLY A 1 85 ? 4.168 -22.266 -0.594 1 94.56 85 GLY A O 1
ATOM 645 N N . HIS A 1 86 ? 5.512 -20.609 -1.198 1 93.25 86 HIS A N 1
ATOM 646 C CA . HIS A 1 86 ? 4.41 -19.672 -1.298 1 93.25 86 HIS A CA 1
ATOM 647 C C . HIS A 1 86 ? 4.477 -18.875 -2.6 1 93.25 86 HIS A C 1
ATOM 649 O O . HIS A 1 86 ? 5.504 -18.875 -3.279 1 93.25 86 HIS A O 1
ATOM 655 N N . GLN A 1 87 ? 3.314 -18.297 -2.895 1 95.31 87 GLN A N 1
ATOM 656 C CA . GLN A 1 87 ? 3.148 -17.547 -4.137 1 95.31 87 GLN A CA 1
ATOM 657 C C . GLN A 1 87 ? 3.721 -16.141 -4.012 1 95.31 87 GLN A C 1
ATOM 659 O O . GLN A 1 87 ? 2.984 -15.156 -4.109 1 95.31 87 GLN A O 1
ATOM 664 N N . ILE A 1 88 ? 5.035 -16.078 -3.828 1 93.56 88 ILE A N 1
ATOM 665 C CA . ILE A 1 88 ? 5.73 -14.797 -3.713 1 93.56 88 ILE A CA 1
ATOM 666 C C . ILE A 1 88 ? 6.777 -14.68 -4.82 1 93.56 88 ILE A C 1
ATOM 668 O O . ILE A 1 88 ? 7.629 -15.555 -4.977 1 93.56 88 ILE A O 1
ATOM 672 N N . ALA A 1 89 ? 6.641 -13.609 -5.473 1 92.25 89 ALA A N 1
ATOM 673 C CA . ALA A 1 89 ? 7.578 -13.375 -6.57 1 92.25 89 ALA A CA 1
ATOM 674 C C . ALA A 1 89 ? 8.961 -13.008 -6.039 1 92.25 89 ALA A C 1
ATOM 676 O O . ALA A 1 89 ? 9.086 -12.203 -5.109 1 92.25 89 ALA A O 1
ATOM 677 N N . PRO A 1 90 ? 9.992 -13.656 -6.594 1 91.19 90 PRO A N 1
ATOM 678 C CA . PRO A 1 90 ? 11.32 -13.102 -6.309 1 91.19 90 PRO A CA 1
ATOM 679 C C . PRO A 1 90 ? 11.5 -11.695 -6.859 1 91.19 90 PRO A C 1
ATOM 681 O O . PRO A 1 90 ? 10.984 -11.375 -7.934 1 91.19 90 PRO A O 1
ATOM 684 N N . SER A 1 91 ? 12.195 -10.93 -6.184 1 87.44 91 SER A N 1
ATOM 685 C CA . SER A 1 91 ? 12.398 -9.539 -6.59 1 87.44 91 SER A CA 1
ATOM 686 C C . SER A 1 91 ? 13.148 -9.453 -7.914 1 87.44 91 SER A C 1
ATOM 688 O O . SER A 1 91 ? 13.945 -10.336 -8.242 1 87.44 91 SER A O 1
ATOM 690 N N . ASP A 1 92 ? 12.836 -8.414 -8.625 1 91.25 92 ASP A N 1
ATOM 691 C CA . ASP A 1 92 ? 13.531 -8.094 -9.867 1 91.25 92 ASP A CA 1
ATOM 692 C C . ASP A 1 92 ? 13.914 -6.613 -9.906 1 91.25 92 ASP A C 1
ATOM 694 O O . ASP A 1 92 ? 13.422 -5.816 -9.109 1 91.25 92 ASP A O 1
ATOM 698 N N . THR A 1 93 ? 14.875 -6.293 -10.797 1 91.81 93 THR A N 1
ATOM 699 C CA . THR A 1 93 ? 15.477 -4.965 -10.891 1 91.81 93 THR A CA 1
ATOM 700 C C . THR A 1 93 ? 14.398 -3.891 -11.031 1 91.81 93 THR A C 1
ATOM 702 O O . THR A 1 93 ? 14.398 -2.906 -10.289 1 91.81 93 THR A O 1
ATOM 705 N N . PRO A 1 94 ? 13.453 -4.051 -11.961 1 93.5 94 PRO A N 1
ATOM 706 C CA . PRO A 1 94 ? 12.477 -2.969 -12.117 1 93.5 94 PRO A CA 1
ATOM 707 C C . PRO A 1 94 ? 11.609 -2.779 -10.875 1 93.5 94 PRO A C 1
ATOM 709 O O . PRO A 1 94 ? 11.242 -1.649 -10.539 1 93.5 94 PRO A O 1
ATOM 712 N N . GLY A 1 95 ? 11.195 -3.855 -10.242 1 92.88 95 GLY A N 1
ATOM 713 C CA . GLY A 1 95 ? 10.461 -3.736 -9 1 92.88 95 GLY A CA 1
ATOM 714 C C . GLY A 1 95 ? 11.234 -3.018 -7.91 1 92.88 95 GLY A C 1
ATOM 715 O O . GLY A 1 95 ? 10.672 -2.193 -7.184 1 92.88 95 GLY A O 1
ATOM 716 N N . VAL A 1 96 ? 12.523 -3.312 -7.754 1 92.75 96 VAL A N 1
ATOM 717 C CA . VAL A 1 96 ? 13.391 -2.674 -6.77 1 92.75 96 VAL A CA 1
ATOM 718 C C . VAL A 1 96 ? 13.5 -1.181 -7.066 1 92.75 96 VAL A C 1
ATOM 720 O O . VAL A 1 96 ? 13.43 -0.352 -6.156 1 92.75 96 VAL A O 1
ATOM 723 N N . VAL A 1 97 ? 13.656 -0.855 -8.336 1 94.5 97 VAL A N 1
ATOM 724 C CA . VAL A 1 97 ? 13.766 0.535 -8.766 1 94.5 97 VAL A CA 1
ATOM 725 C C . VAL A 1 97 ? 12.469 1.277 -8.453 1 94.5 97 VAL A C 1
ATOM 727 O O . VAL A 1 97 ? 12.5 2.422 -7.996 1 94.5 97 VAL A O 1
ATOM 730 N N . ALA A 1 98 ? 11.367 0.653 -8.719 1 96.38 98 ALA A N 1
ATOM 731 C CA . ALA A 1 98 ? 10.07 1.256 -8.422 1 96.38 98 ALA A CA 1
ATOM 732 C C . ALA A 1 98 ? 9.945 1.567 -6.934 1 96.38 98 ALA A C 1
ATOM 734 O O . ALA A 1 98 ? 9.469 2.643 -6.555 1 96.38 98 ALA A O 1
ATOM 735 N N . ASP A 1 99 ? 10.352 0.621 -6.094 1 94.69 99 ASP A N 1
ATOM 736 C CA . ASP A 1 99 ? 10.273 0.813 -4.648 1 94.69 99 ASP A CA 1
ATOM 737 C C . ASP A 1 99 ? 11.211 1.927 -4.191 1 94.69 99 ASP A C 1
ATOM 739 O O . ASP A 1 99 ? 10.883 2.691 -3.281 1 94.69 99 ASP A O 1
ATOM 743 N N . LEU A 1 100 ? 12.328 1.979 -4.824 1 93.81 100 LEU A N 1
ATOM 744 C CA . LEU A 1 100 ? 13.273 3.039 -4.5 1 93.81 100 LEU A CA 1
ATOM 745 C C . LEU A 1 100 ? 12.711 4.406 -4.875 1 93.81 100 LEU A C 1
ATOM 747 O O . LEU A 1 100 ? 12.812 5.359 -4.098 1 93.81 100 LEU A O 1
ATOM 751 N N . LEU A 1 101 ? 12.18 4.496 -6.02 1 95.5 101 LEU A N 1
ATOM 752 C CA . LEU A 1 101 ? 11.562 5.727 -6.492 1 95.5 101 LEU A CA 1
ATOM 753 C C . LEU A 1 101 ? 10.438 6.168 -5.559 1 95.5 101 LEU A C 1
ATOM 755 O O . LEU A 1 101 ? 10.344 7.348 -5.207 1 95.5 101 LEU A O 1
ATOM 759 N N . GLN A 1 102 ? 9.617 5.254 -5.184 1 94.19 102 GLN A N 1
ATOM 760 C CA . GLN A 1 102 ? 8.523 5.539 -4.258 1 94.19 102 GLN A CA 1
ATOM 761 C C . GLN A 1 102 ? 9.055 5.984 -2.898 1 94.19 102 GLN A C 1
ATOM 763 O O . GLN A 1 102 ? 8.523 6.914 -2.289 1 94.19 102 GLN A O 1
ATOM 768 N N . ALA A 1 103 ? 10.07 5.305 -2.406 1 93.38 103 ALA A N 1
ATOM 769 C CA . ALA A 1 103 ? 10.617 5.594 -1.082 1 93.38 103 ALA A CA 1
ATOM 770 C C . ALA A 1 103 ? 11.148 7.02 -1.009 1 93.38 103 ALA A C 1
ATOM 772 O O . ALA A 1 103 ? 11.023 7.684 0.022 1 93.38 103 ALA A O 1
ATOM 773 N N . VAL A 1 104 ? 11.703 7.5 -2.09 1 93.06 104 VAL A N 1
ATOM 774 C CA . VAL A 1 104 ? 12.367 8.797 -2.076 1 93.06 104 VAL A CA 1
ATOM 775 C C . VAL A 1 104 ? 11.352 9.898 -2.375 1 93.06 104 VAL A C 1
ATOM 777 O O . VAL A 1 104 ? 11.352 10.945 -1.724 1 93.06 104 VAL A O 1
ATOM 780 N N . THR A 1 105 ? 10.469 9.641 -3.322 1 93.31 105 THR A N 1
ATOM 781 C CA . THR A 1 105 ? 9.5 10.672 -3.684 1 93.31 105 THR A CA 1
ATOM 782 C C . THR A 1 105 ? 8.336 10.688 -2.699 1 93.31 105 THR A C 1
ATOM 784 O O . THR A 1 105 ? 7.758 11.742 -2.428 1 93.31 105 THR A O 1
ATOM 787 N N . ASN A 1 106 ? 7.969 9.531 -2.281 1 93.25 106 ASN A N 1
ATOM 788 C CA . ASN A 1 106 ? 6.945 9.312 -1.266 1 93.25 106 ASN A CA 1
ATOM 789 C C . ASN A 1 106 ? 5.633 10 -1.639 1 93.25 106 ASN A C 1
ATOM 791 O O . ASN A 1 106 ? 5.023 10.68 -0.809 1 93.25 106 ASN A O 1
ATOM 795 N N . ASN A 1 107 ? 5.223 9.883 -2.855 1 91.81 107 ASN A N 1
ATOM 796 C CA . ASN A 1 107 ? 3.949 10.438 -3.307 1 91.81 107 ASN A CA 1
ATOM 797 C C . ASN A 1 107 ? 2.822 9.414 -3.191 1 91.81 107 ASN A C 1
ATOM 799 O O . ASN A 1 107 ? 2.938 8.297 -3.693 1 91.81 107 ASN A O 1
ATOM 803 N N . ILE A 1 108 ? 1.765 9.773 -2.555 1 85.62 108 ILE A N 1
ATOM 804 C CA . ILE A 1 108 ? 0.628 8.914 -2.242 1 85.62 108 ILE A CA 1
ATOM 805 C C . ILE A 1 108 ? -0.545 9.258 -3.158 1 85.62 108 ILE A C 1
ATOM 807 O O . ILE A 1 108 ? -1.121 10.344 -3.059 1 85.62 108 ILE A O 1
ATOM 811 N N . PRO A 1 109 ? -0.947 8.359 -3.947 1 79.38 109 PRO A N 1
ATOM 812 C CA . PRO A 1 109 ? -2.018 8.672 -4.898 1 79.38 109 PRO A CA 1
ATOM 813 C C . PRO A 1 109 ? -3.404 8.617 -4.262 1 79.38 109 PRO A C 1
ATOM 815 O O . PRO A 1 109 ? -4.238 7.801 -4.66 1 79.38 109 PRO A O 1
ATOM 818 N N . LEU A 1 110 ? -3.668 9.484 -3.416 1 75.5 110 LEU A N 1
ATOM 819 C CA . LEU A 1 110 ? -4.977 9.656 -2.797 1 75.5 110 LEU A CA 1
ATOM 820 C C . LEU A 1 110 ? -5.828 10.641 -3.588 1 75.5 110 LEU A C 1
ATOM 822 O O . LEU A 1 110 ? -6.941 10.312 -4.004 1 75.5 110 LEU A O 1
ATOM 826 N N . VAL A 1 111 ? -5.312 11.789 -3.785 1 76.81 111 VAL A N 1
ATOM 827 C CA . VAL A 1 111 ? -5.867 12.82 -4.652 1 76.81 111 VAL A CA 1
ATOM 828 C C . VAL A 1 111 ? -4.895 13.109 -5.793 1 76.81 111 VAL A C 1
ATOM 830 O O . VAL A 1 111 ? -3.676 13.047 -5.613 1 76.81 111 VAL A O 1
ATOM 833 N N . TYR A 1 112 ? -5.418 13.32 -6.934 1 79.62 112 TYR A N 1
ATOM 834 C CA . TYR A 1 112 ? -4.59 13.539 -8.117 1 79.62 112 TYR A CA 1
ATOM 835 C C . TYR A 1 112 ? -3.549 14.617 -7.859 1 79.62 112 TYR A C 1
ATOM 837 O O . TYR A 1 112 ? -2.381 14.461 -8.227 1 79.62 112 TYR A O 1
ATOM 845 N N . GLU A 1 113 ? -3.973 15.648 -7.164 1 82.56 113 GLU A N 1
ATOM 846 C CA . GLU A 1 113 ? -3.1 16.797 -6.934 1 82.56 113 GLU A CA 1
ATOM 847 C C . GLU A 1 113 ? -1.837 16.391 -6.18 1 82.56 113 GLU A C 1
ATOM 849 O O . GLU A 1 113 ? -0.77 16.969 -6.383 1 82.56 113 GLU A O 1
ATOM 854 N N . LEU A 1 114 ? -1.896 15.367 -5.426 1 83.44 114 LEU A N 1
ATOM 855 C CA . LEU A 1 114 ? -0.801 14.953 -4.551 1 83.44 114 LEU A CA 1
ATOM 856 C C . LEU A 1 114 ? 0.17 14.039 -5.293 1 83.44 114 LEU A C 1
ATOM 858 O O . LEU A 1 114 ? 1.334 13.922 -4.902 1 83.44 114 LEU A O 1
ATOM 862 N N . ALA A 1 115 ? -0.363 13.391 -6.328 1 91.62 115 ALA A N 1
ATOM 863 C CA . ALA A 1 115 ? 0.477 12.391 -6.98 1 91.62 115 ALA A CA 1
ATOM 864 C C . ALA A 1 115 ? 0.071 12.203 -8.438 1 91.62 115 ALA A C 1
ATOM 866 O O . ALA A 1 115 ? -0.306 11.094 -8.844 1 91.62 115 ALA A O 1
ATOM 867 N N . PRO A 1 116 ? 0.275 13.234 -9.203 1 91.94 116 PRO A N 1
ATOM 868 C CA . PRO A 1 116 ? -0.184 13.141 -10.594 1 91.94 116 PRO A CA 1
ATOM 869 C C . PRO A 1 116 ? 0.534 12.039 -11.375 1 91.94 116 PRO A C 1
ATOM 871 O O . PRO A 1 116 ? -0.1 11.305 -12.133 1 91.94 116 PRO A O 1
ATOM 874 N N . ALA A 1 117 ? 1.856 11.945 -11.211 1 95.12 117 ALA A N 1
ATOM 875 C CA . ALA A 1 117 ? 2.625 10.93 -11.922 1 95.12 117 ALA A CA 1
ATOM 876 C C . ALA A 1 117 ? 2.16 9.523 -11.539 1 95.12 117 ALA A C 1
ATOM 878 O O . ALA A 1 117 ? 1.947 8.68 -12.406 1 95.12 117 ALA A O 1
ATOM 879 N N . ALA A 1 118 ? 2.01 9.297 -10.273 1 94.5 118 ALA A N 1
ATOM 880 C CA . ALA A 1 118 ? 1.572 7.988 -9.781 1 94.5 118 ALA A CA 1
ATOM 881 C C . ALA A 1 118 ? 0.168 7.66 -10.281 1 94.5 118 ALA A C 1
ATOM 883 O O . ALA A 1 118 ? -0.117 6.516 -10.641 1 94.5 118 ALA A O 1
ATOM 884 N N . ALA A 1 119 ? -0.731 8.633 -10.242 1 92.5 119 ALA A N 1
ATOM 885 C CA . ALA A 1 119 ? -2.098 8.438 -10.719 1 92.5 119 ALA A CA 1
ATOM 886 C C . ALA A 1 119 ? -2.115 8.047 -12.195 1 92.5 119 ALA A C 1
ATOM 888 O O . ALA A 1 119 ? -2.867 7.156 -12.602 1 92.5 119 ALA A O 1
ATOM 889 N N . ALA A 1 120 ? -1.292 8.711 -12.977 1 95 120 ALA A N 1
ATOM 890 C CA . ALA A 1 120 ? -1.212 8.406 -14.398 1 95 120 ALA A CA 1
ATOM 891 C C . ALA A 1 120 ? -0.675 6.996 -14.633 1 95 120 ALA A C 1
ATOM 893 O O . ALA A 1 120 ? -1.156 6.277 -15.508 1 95 120 ALA A O 1
ATOM 894 N N . VAL A 1 121 ? 0.242 6.668 -13.867 1 96.5 121 VAL A N 1
ATOM 895 C CA . VAL A 1 121 ? 0.84 5.34 -13.977 1 96.5 121 VAL A CA 1
ATOM 896 C C . VAL A 1 121 ? -0.194 4.277 -13.609 1 96.5 121 VAL A C 1
ATOM 898 O O . VAL A 1 121 ? -0.343 3.279 -14.32 1 96.5 121 VAL A O 1
ATOM 901 N N . ASP A 1 122 ? -0.87 4.438 -12.5 1 94.19 122 ASP A N 1
ATOM 902 C CA . ASP A 1 122 ? -1.896 3.482 -12.094 1 94.19 122 ASP A CA 1
ATOM 903 C C . ASP A 1 122 ? -2.938 3.289 -13.195 1 94.19 122 ASP A C 1
ATOM 905 O O . ASP A 1 122 ? -3.344 2.162 -13.477 1 94.19 122 ASP A O 1
ATOM 909 N N . ARG A 1 123 ? -3.354 4.379 -13.734 1 93.12 123 ARG A N 1
ATOM 910 C CA . ARG A 1 123 ? -4.344 4.316 -14.805 1 93.12 123 ARG A CA 1
ATOM 911 C C . ARG A 1 123 ? -3.812 3.521 -15.992 1 93.12 123 ARG A C 1
ATOM 913 O O . ARG A 1 123 ? -4.539 2.715 -16.578 1 93.12 123 ARG A O 1
ATOM 920 N N . ALA A 1 124 ? -2.568 3.73 -16.391 1 96.31 124 ALA A N 1
ATOM 921 C CA . ALA A 1 124 ? -1.965 3.035 -17.531 1 96.31 124 ALA A CA 1
ATOM 922 C C . ALA A 1 124 ? -1.872 1.535 -17.266 1 96.31 124 ALA A C 1
ATOM 924 O O . ALA A 1 124 ? -2.15 0.725 -18.156 1 96.31 124 ALA A O 1
ATOM 925 N N . VAL A 1 125 ? -1.513 1.199 -16.094 1 96.88 125 VAL A N 1
ATOM 926 C CA . VAL A 1 125 ? -1.366 -0.202 -15.711 1 96.88 125 VAL A CA 1
ATOM 927 C C . VAL A 1 125 ? -2.736 -0.877 -15.68 1 96.88 125 VAL A C 1
ATOM 929 O O . VAL A 1 125 ? -2.893 -1.993 -16.188 1 96.88 125 VAL A O 1
ATOM 932 N N . CYS A 1 126 ? -3.715 -0.211 -15.102 1 95.31 126 CYS A N 1
ATOM 933 C CA . CYS A 1 126 ? -5.066 -0.763 -15.07 1 95.31 126 CYS A CA 1
ATOM 934 C C . CYS A 1 126 ? -5.613 -0.953 -16.484 1 95.31 126 CYS A C 1
ATOM 936 O O . CYS A 1 126 ? -6.262 -1.959 -16.766 1 95.31 126 CYS A O 1
ATOM 938 N N . ARG A 1 127 ? -5.344 -0.018 -17.344 1 96.56 127 ARG A N 1
ATOM 939 C CA . ARG A 1 127 ? -5.793 -0.139 -18.734 1 96.56 127 ARG A CA 1
ATOM 940 C C . ARG A 1 127 ? -5.172 -1.356 -19.406 1 96.56 127 ARG A C 1
ATOM 942 O O . ARG A 1 127 ? -5.848 -2.084 -20.125 1 96.56 127 ARG A O 1
ATOM 949 N N . TRP A 1 128 ? -3.93 -1.517 -19.172 1 98 128 TRP A N 1
ATOM 950 C CA . TRP A 1 128 ? -3.234 -2.686 -19.703 1 98 128 TRP A CA 1
ATOM 951 C C . TRP A 1 128 ? -3.893 -3.975 -19.234 1 98 128 TRP A C 1
ATOM 953 O O . TRP A 1 128 ? -4.141 -4.887 -20.016 1 98 128 TRP A O 1
ATOM 963 N N . MET A 1 129 ? -4.168 -4.066 -18 1 98.31 129 MET A N 1
ATOM 964 C CA . MET A 1 129 ? -4.82 -5.242 -17.422 1 98.31 129 MET A CA 1
ATOM 965 C C . MET A 1 129 ? -6.215 -5.434 -18.016 1 98.31 129 MET A C 1
ATOM 967 O O . MET A 1 129 ? -6.594 -6.547 -18.375 1 98.31 129 MET A O 1
ATOM 971 N N . LEU A 1 130 ? -6.977 -4.309 -18.062 1 98 130 LEU A N 1
ATOM 972 C CA . LEU A 1 130 ? -8.328 -4.348 -18.609 1 98 130 LEU A CA 1
ATOM 973 C C . LEU A 1 130 ? -8.32 -4.855 -20.047 1 98 130 LEU A C 1
ATOM 975 O O . LEU A 1 130 ? -9.195 -5.629 -20.438 1 98 130 LEU A O 1
ATOM 979 N N . ASP A 1 131 ? -7.383 -4.453 -20.797 1 97.81 131 ASP A N 1
ATOM 980 C CA . ASP A 1 131 ? -7.27 -4.891 -22.188 1 97.81 131 ASP A CA 1
ATOM 981 C C . ASP A 1 131 ? -7.074 -6.402 -22.266 1 97.81 131 ASP A C 1
ATOM 983 O O . ASP A 1 131 ? -7.672 -7.066 -23.125 1 97.81 131 ASP A O 1
ATOM 987 N N . HIS A 1 132 ? -6.285 -6.91 -21.422 1 98.12 132 HIS A N 1
ATOM 988 C CA . HIS A 1 132 ? -6.016 -8.344 -21.438 1 98.12 132 HIS A CA 1
ATOM 989 C C . HIS A 1 132 ? -7.25 -9.141 -21.016 1 98.12 132 HIS A C 1
ATOM 991 O O . HIS A 1 132 ? -7.449 -10.266 -21.484 1 98.12 132 HIS A O 1
ATOM 997 N N . VAL A 1 133 ? -8.062 -8.602 -20.141 1 98.12 133 VAL A N 1
ATOM 998 C CA . VAL A 1 133 ? -9.266 -9.281 -19.672 1 98.12 133 VAL A CA 1
ATOM 999 C C . VAL A 1 133 ? -10.352 -9.188 -20.75 1 98.12 133 VAL A C 1
ATOM 1001 O O . VAL A 1 133 ? -11.273 -10.008 -20.781 1 98.12 133 VAL A O 1
ATOM 1004 N N . GLY A 1 134 ? -10.305 -8.156 -21.578 1 97.44 134 GLY A N 1
ATOM 1005 C CA . GLY A 1 134 ? -11.328 -7.887 -22.578 1 97.44 134 GLY A CA 1
ATOM 1006 C C . GLY A 1 134 ? -12.297 -6.801 -22.172 1 97.44 134 GLY A C 1
ATOM 1007 O O . GLY A 1 134 ? -13.422 -6.738 -22.672 1 97.44 134 GLY A O 1
ATOM 1008 N N . TRP A 1 135 ? -11.875 -5.977 -21.188 1 97.38 135 TRP A N 1
ATOM 1009 C CA . TRP A 1 135 ? -12.75 -4.945 -20.656 1 97.38 135 TRP A CA 1
ATOM 1010 C C . TRP A 1 135 ? -12.25 -3.551 -21.016 1 97.38 135 TRP A C 1
ATOM 1012 O O . TRP A 1 135 ? -12.602 -2.564 -20.375 1 97.38 135 TRP A O 1
ATOM 1022 N N . GLY A 1 136 ? -11.375 -3.311 -21.984 1 93.44 136 GLY A N 1
ATOM 1023 C CA . GLY A 1 136 ? -10.688 -2.072 -22.312 1 93.44 136 GLY A CA 1
ATOM 1024 C C . GLY A 1 136 ? -11.633 -0.93 -22.625 1 93.44 136 GLY A C 1
ATOM 1025 O O . GLY A 1 136 ? -11.344 0.226 -22.312 1 93.44 136 GLY A O 1
ATOM 1026 N N . GLU A 1 137 ? -12.75 -1.144 -23.156 1 90.56 137 GLU A N 1
ATOM 1027 C CA . GLU A 1 137 ? -13.656 -0.102 -23.625 1 90.56 137 GLU A CA 1
ATOM 1028 C C . GLU A 1 137 ? -14.5 0.451 -22.484 1 90.56 137 GLU A C 1
ATOM 1030 O O . GLU A 1 137 ? -14.766 1.654 -22.422 1 90.56 137 GLU A O 1
ATOM 1035 N N . THR A 1 138 ? -14.906 -0.372 -21.516 1 92.44 138 THR A N 1
ATOM 1036 C CA . THR A 1 138 ? -15.922 0.029 -20.547 1 92.44 138 THR A CA 1
ATOM 1037 C C . THR A 1 138 ? -15.398 -0.089 -19.125 1 92.44 138 THR A C 1
ATOM 1039 O O . THR A 1 138 ? -15.992 0.46 -18.188 1 92.44 138 THR A O 1
ATOM 1042 N N . GLY A 1 139 ? -14.312 -0.787 -19.016 1 94.19 139 GLY A N 1
ATOM 1043 C CA . GLY A 1 139 ? -13.891 -1.179 -17.672 1 94.19 139 GLY A CA 1
ATOM 1044 C C . GLY A 1 139 ? -13.141 -0.082 -16.953 1 94.19 139 GLY A C 1
ATOM 1045 O O . GLY A 1 139 ? -12.805 0.951 -17.531 1 94.19 139 GLY A O 1
ATOM 1046 N N . LEU A 1 140 ? -13 -0.276 -15.664 1 92.06 140 LEU A N 1
ATOM 1047 C CA . LEU A 1 140 ? -12.203 0.56 -14.766 1 92.06 140 LEU A CA 1
ATOM 1048 C C . LEU A 1 140 ? -11.453 -0.293 -13.75 1 92.06 140 LEU A C 1
ATOM 1050 O O . LEU A 1 140 ? -11.945 -1.35 -13.336 1 92.06 140 LEU A O 1
ATOM 1054 N N . GLY A 1 141 ? -10.289 0.119 -13.461 1 92.38 141 GLY A N 1
ATOM 1055 C CA . GLY A 1 141 ? -9.5 -0.589 -12.461 1 92.38 141 GLY A CA 1
ATOM 1056 C C . GLY A 1 141 ? -8.859 0.332 -11.438 1 92.38 141 GLY A C 1
ATOM 1057 O O . GLY A 1 141 ? -8.797 1.545 -11.641 1 92.38 141 GLY A O 1
ATOM 1058 N N . ALA A 1 142 ? -8.453 -0.19 -10.359 1 91.75 142 ALA A N 1
ATOM 1059 C CA . ALA A 1 142 ? -7.703 0.486 -9.305 1 91.75 142 ALA A CA 1
ATOM 1060 C C . ALA A 1 142 ? -6.621 -0.426 -8.734 1 91.75 142 ALA A C 1
ATOM 1062 O O . ALA A 1 142 ? -6.727 -1.652 -8.82 1 91.75 142 ALA A O 1
ATOM 1063 N N . ILE A 1 143 ? -5.598 0.18 -8.219 1 93.25 143 ILE A N 1
ATOM 1064 C CA . ILE A 1 143 ? -4.516 -0.569 -7.59 1 93.25 143 ILE A CA 1
ATOM 1065 C C . ILE A 1 143 ? -4.738 -0.627 -6.078 1 93.25 143 ILE A C 1
ATOM 1067 O O . ILE A 1 143 ? -5.031 0.391 -5.449 1 93.25 143 ILE A O 1
ATOM 1071 N N . THR A 1 144 ? -4.648 -1.812 -5.48 1 92.31 144 THR A N 1
ATOM 1072 C CA . THR A 1 144 ? -4.859 -1.994 -4.047 1 92.31 144 THR A CA 1
ATOM 1073 C C . THR A 1 144 ? -3.609 -2.574 -3.389 1 92.31 144 THR A C 1
ATOM 1075 O O . THR A 1 144 ? -2.707 -3.059 -4.074 1 92.31 144 THR A O 1
ATOM 1078 N N . ASN A 1 145 ? -3.594 -2.523 -2.07 1 90.88 145 ASN A N 1
ATOM 1079 C CA . ASN A 1 145 ? -2.492 -3.07 -1.286 1 90.88 145 ASN A CA 1
ATOM 1080 C C . ASN A 1 145 ? -2.652 -4.57 -1.062 1 90.88 145 ASN A C 1
ATOM 1082 O O . ASN A 1 145 ? -2.596 -5.043 0.074 1 90.88 145 ASN A O 1
ATOM 1086 N N . GLY A 1 146 ? -2.893 -5.359 -2.129 1 91.75 146 GLY A N 1
ATOM 1087 C CA . GLY A 1 146 ? -2.949 -6.812 -2.029 1 91.75 146 GLY A CA 1
ATOM 1088 C C . GLY A 1 146 ? -4.273 -7.391 -2.49 1 91.75 146 GLY A C 1
ATOM 1089 O O . GLY A 1 146 ? -5.266 -6.664 -2.609 1 91.75 146 GLY A O 1
ATOM 1090 N N . GLY A 1 147 ? -4.246 -8.68 -2.664 1 93.19 147 GLY A N 1
ATOM 1091 C CA . GLY A 1 147 ? -5.402 -9.391 -3.184 1 93.19 147 GLY A CA 1
ATOM 1092 C C . GLY A 1 147 ? -6.578 -9.391 -2.225 1 93.19 147 GLY A C 1
ATOM 1093 O O . GLY A 1 147 ? -7.734 -9.344 -2.652 1 93.19 147 GLY A O 1
ATOM 1094 N N . THR A 1 148 ? -6.305 -9.477 -0.939 1 93.06 148 THR A N 1
ATOM 1095 C CA . THR A 1 148 ? -7.363 -9.461 0.063 1 93.06 148 THR A CA 1
ATOM 1096 C C . THR A 1 148 ? -8.18 -8.172 -0.025 1 93.06 148 THR A C 1
ATOM 1098 O O . THR A 1 148 ? -9.406 -8.203 -0.015 1 93.06 148 THR A O 1
ATOM 1101 N N . LEU A 1 149 ? -7.484 -7.07 -0.151 1 93.19 149 LEU A N 1
ATOM 1102 C CA . LEU A 1 149 ? -8.172 -5.789 -0.278 1 93.19 149 LEU A CA 1
ATOM 1103 C C . LEU A 1 149 ? -8.859 -5.676 -1.637 1 93.19 149 LEU A C 1
ATOM 1105 O O . LEU A 1 149 ? -9.922 -5.062 -1.75 1 93.19 149 LEU A O 1
ATOM 1109 N N . GLY A 1 150 ? -8.211 -6.211 -2.662 1 94.69 150 GLY A N 1
ATOM 1110 C CA . GLY A 1 150 ? -8.859 -6.262 -3.961 1 94.69 150 GLY A CA 1
ATOM 1111 C C . GLY A 1 150 ? -10.164 -7.031 -3.943 1 94.69 150 GLY A C 1
ATOM 1112 O O . GLY A 1 150 ? -11.18 -6.551 -4.453 1 94.69 150 GLY A O 1
ATOM 1113 N N . ASN A 1 151 ? -10.164 -8.203 -3.359 1 96.31 151 ASN A N 1
ATOM 1114 C CA . ASN A 1 151 ? -11.375 -9.016 -3.236 1 96.31 151 ASN A CA 1
ATOM 1115 C C . ASN A 1 151 ? -12.445 -8.305 -2.414 1 96.31 151 ASN A C 1
ATOM 1117 O O . ASN A 1 151 ? -13.625 -8.344 -2.762 1 96.31 151 ASN A O 1
ATOM 1121 N N . LEU A 1 152 ? -12.016 -7.688 -1.343 1 94.88 152 LEU A N 1
ATOM 1122 C CA . LEU A 1 152 ? -12.961 -6.926 -0.534 1 94.88 152 LEU A CA 1
ATOM 1123 C C . LEU A 1 152 ? -13.602 -5.805 -1.351 1 94.88 152 LEU A C 1
ATOM 1125 O O . LEU A 1 152 ? -14.812 -5.602 -1.293 1 94.88 152 LEU A O 1
ATOM 1129 N N . THR A 1 153 ? -12.797 -5.078 -2.094 1 93.56 153 THR A N 1
ATOM 1130 C CA . THR A 1 153 ? -13.289 -3.975 -2.908 1 93.56 153 THR A CA 1
ATOM 1131 C C . THR A 1 153 ? -14.305 -4.473 -3.932 1 93.56 153 THR A C 1
ATOM 1133 O O . THR A 1 153 ? -15.367 -3.865 -4.109 1 93.56 153 THR A O 1
ATOM 1136 N N . ALA A 1 154 ? -13.961 -5.562 -4.598 1 95.75 154 ALA A N 1
ATOM 1137 C CA . ALA A 1 154 ? -14.859 -6.141 -5.59 1 95.75 154 ALA A CA 1
ATOM 1138 C C . ALA A 1 154 ? -16.172 -6.578 -4.953 1 95.75 154 ALA A C 1
ATOM 1140 O O . ALA A 1 154 ? -17.25 -6.336 -5.508 1 95.75 154 ALA A O 1
ATOM 1141 N N . LEU A 1 155 ? -16.109 -7.184 -3.811 1 96.62 155 LEU A N 1
ATOM 1142 C CA . LEU A 1 155 ? -17.312 -7.723 -3.166 1 96.62 155 LEU A CA 1
ATOM 1143 C C . LEU A 1 155 ? -18.141 -6.602 -2.553 1 96.62 155 LEU A C 1
ATOM 1145 O O . LEU A 1 155 ? -19.375 -6.707 -2.48 1 96.62 155 LEU A O 1
ATOM 1149 N N . LEU A 1 156 ? -17.484 -5.523 -2.107 1 94.81 156 LEU A N 1
ATOM 1150 C CA . LEU A 1 156 ? -18.219 -4.34 -1.675 1 94.81 156 LEU A CA 1
ATOM 1151 C C . LEU A 1 156 ? -19.016 -3.746 -2.83 1 94.81 156 LEU A C 1
ATOM 1153 O O . LEU A 1 156 ? -20.156 -3.328 -2.646 1 94.81 156 LEU A O 1
ATOM 1157 N N . ALA A 1 157 ? -18.391 -3.68 -3.984 1 93.38 157 ALA A N 1
ATOM 1158 C CA . ALA A 1 157 ? -19.109 -3.221 -5.168 1 93.38 157 ALA A CA 1
ATOM 1159 C C . ALA A 1 157 ? -20.297 -4.125 -5.473 1 93.38 157 ALA A C 1
ATOM 1161 O O . ALA A 1 157 ? -21.391 -3.646 -5.797 1 93.38 157 ALA A O 1
ATOM 116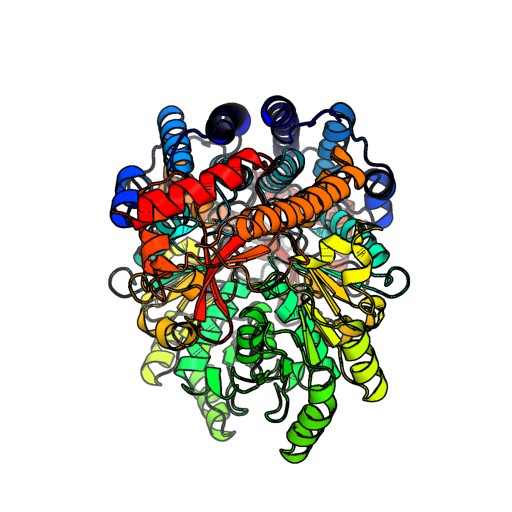2 N N . ALA A 1 158 ? -20.094 -5.418 -5.371 1 95.94 158 ALA A N 1
ATOM 1163 C CA . ALA A 1 158 ? -21.172 -6.383 -5.602 1 95.94 158 ALA A CA 1
ATOM 1164 C C . ALA A 1 158 ? -22.297 -6.195 -4.594 1 95.94 158 ALA A C 1
ATOM 1166 O O . ALA A 1 158 ? -23.484 -6.293 -4.953 1 95.94 158 ALA A O 1
ATOM 1167 N N . ARG A 1 159 ? -21.969 -5.977 -3.34 1 95.25 159 ARG A N 1
ATOM 1168 C CA . ARG A 1 159 ? -22.969 -5.723 -2.307 1 95.25 159 ARG A CA 1
ATOM 1169 C C . ARG A 1 159 ? -23.812 -4.508 -2.658 1 95.25 159 ARG A C 1
ATOM 1171 O O . ARG A 1 159 ? -25.047 -4.543 -2.514 1 95.25 159 ARG A O 1
ATOM 1178 N N . SER A 1 160 ? -23.156 -3.441 -3.061 1 91.75 160 SER A N 1
ATOM 1179 C CA . SER A 1 160 ? -23.859 -2.219 -3.422 1 91.75 160 SER A CA 1
ATOM 1180 C C . SER A 1 160 ? -24.75 -2.436 -4.633 1 91.75 160 SER A C 1
ATOM 1182 O O . SER A 1 160 ? -25.812 -1.809 -4.754 1 91.75 160 SER A O 1
ATOM 1184 N N . HIS A 1 161 ? -24.344 -3.307 -5.496 1 91.88 161 HIS A N 1
ATOM 1185 C CA . HIS A 1 161 ? -25.156 -3.66 -6.652 1 91.88 161 HIS A CA 1
ATOM 1186 C C . HIS A 1 161 ? -26.375 -4.461 -6.238 1 91.88 161 HIS A C 1
ATOM 1188 O O . HIS A 1 161 ? -27.469 -4.246 -6.766 1 91.88 161 HIS A O 1
ATOM 1194 N N . ALA A 1 162 ? -26.172 -5.363 -5.336 1 93.88 162 ALA A N 1
ATOM 1195 C CA . ALA A 1 162 ? -27.25 -6.207 -4.855 1 93.88 162 ALA A CA 1
ATOM 1196 C C . ALA A 1 162 ? -28.25 -5.402 -4.023 1 93.88 162 ALA A C 1
ATOM 1198 O O . ALA A 1 162 ? -29.453 -5.688 -4.027 1 93.88 162 ALA A O 1
ATOM 1199 N N . ASP A 1 163 ? -27.781 -4.465 -3.271 1 94.56 163 ASP A N 1
ATOM 1200 C CA . ASP A 1 163 ? -28.594 -3.576 -2.443 1 94.56 163 ASP A CA 1
ATOM 1201 C C . ASP A 1 163 ? -28.016 -2.16 -2.434 1 94.56 163 ASP A C 1
ATOM 1203 O O . ASP A 1 163 ? -27.047 -1.879 -1.713 1 94.56 163 ASP A O 1
ATOM 1207 N N . THR A 1 164 ? -28.672 -1.23 -3.023 1 90.56 164 THR A N 1
ATOM 1208 C CA . THR A 1 164 ? -28.156 0.119 -3.258 1 90.56 164 THR A CA 1
ATOM 1209 C C . THR A 1 164 ? -28.156 0.928 -1.965 1 90.56 164 THR A C 1
ATOM 1211 O O . THR A 1 164 ? -27.547 1.995 -1.895 1 90.56 164 THR A O 1
ATOM 1214 N N . THR A 1 165 ? -28.812 0.417 -0.915 1 92.81 165 THR A N 1
ATOM 1215 C CA . THR A 1 165 ? -28.875 1.175 0.33 1 92.81 165 THR A CA 1
ATOM 1216 C C . THR A 1 165 ? -27.828 0.678 1.325 1 92.81 165 THR A C 1
ATOM 1218 O O . THR A 1 165 ? -27.609 1.307 2.361 1 92.81 165 THR A O 1
ATOM 1221 N N . ALA A 1 166 ? -27.172 -0.425 0.994 1 93.5 166 ALA A N 1
ATOM 1222 C CA . ALA A 1 166 ? -26.297 -1.104 1.952 1 93.5 166 ALA A CA 1
ATOM 1223 C C . ALA A 1 166 ? -25.188 -0.181 2.432 1 93.5 166 ALA A C 1
ATOM 1225 O O . ALA A 1 166 ? -24.812 -0.21 3.605 1 93.5 166 ALA A O 1
ATOM 1226 N N . TRP A 1 167 ? -24.625 0.639 1.549 1 92 167 TRP A N 1
ATOM 1227 C CA . TRP A 1 167 ? -23.531 1.53 1.925 1 92 167 TRP A CA 1
ATOM 1228 C C . TRP A 1 167 ? -24.016 2.578 2.926 1 92 167 TRP A C 1
ATOM 1230 O O . TRP A 1 167 ? -23.266 2.953 3.84 1 92 167 TRP A O 1
ATOM 1240 N N . GLN A 1 168 ? -25.203 3.055 2.807 1 93 168 GLN A N 1
ATOM 1241 C CA . GLN A 1 168 ? -25.734 4.117 3.65 1 93 168 GLN A CA 1
ATOM 1242 C C . GLN A 1 168 ? -26.375 3.549 4.914 1 93 168 GLN A C 1
ATOM 1244 O O . GLN A 1 168 ? -26.172 4.078 6.012 1 93 168 GLN A O 1
ATOM 1249 N N . ARG A 1 169 ? -27.109 2.408 4.73 1 95.19 169 ARG A N 1
ATOM 1250 C CA . ARG A 1 169 ? -27.984 1.967 5.816 1 95.19 169 ARG A CA 1
ATOM 1251 C C . ARG A 1 169 ? -27.453 0.687 6.453 1 95.19 169 ARG A C 1
ATOM 1253 O O . ARG A 1 169 ? -27.984 0.233 7.473 1 95.19 169 ARG A O 1
ATOM 1260 N N . GLY A 1 170 ? -26.375 0.117 5.867 1 95.44 170 GLY A N 1
ATOM 1261 C CA . GLY A 1 170 ? -25.828 -1.114 6.41 1 95.44 170 GLY A CA 1
ATOM 1262 C C . GLY A 1 170 ? -26.172 -2.34 5.586 1 95.44 170 GLY A C 1
ATOM 1263 O O . GLY A 1 170 ? -27.031 -2.275 4.699 1 95.44 170 GLY A O 1
ATOM 1264 N N . THR A 1 171 ? -25.484 -3.424 5.855 1 96.69 171 THR A N 1
ATOM 1265 C CA . THR A 1 171 ? -25.672 -4.672 5.125 1 96.69 171 THR A CA 1
ATOM 1266 C C . THR A 1 171 ? -26.922 -5.398 5.602 1 96.69 171 THR A C 1
ATOM 1268 O O . THR A 1 171 ? -27.031 -5.758 6.777 1 96.69 171 THR A O 1
ATOM 1271 N N . PRO A 1 172 ? -27.859 -5.641 4.684 1 95.44 172 PRO A N 1
ATOM 1272 C CA . PRO A 1 172 ? -29.016 -6.441 5.07 1 95.44 172 PRO A CA 1
ATOM 1273 C C . PRO A 1 172 ? -28.641 -7.859 5.488 1 95.44 172 PRO A C 1
ATOM 1275 O O . PRO A 1 172 ? -27.672 -8.422 4.984 1 95.44 172 PRO A O 1
ATOM 1278 N N . GLY A 1 173 ? -29.422 -8.5 6.277 1 94.62 173 GLY A N 1
ATOM 1279 C CA . GLY A 1 173 ? -29.141 -9.812 6.832 1 94.62 173 GLY A CA 1
ATOM 1280 C C . GLY A 1 173 ? -29.406 -10.945 5.863 1 94.62 173 GLY A C 1
ATOM 1281 O O . GLY A 1 173 ? -29.062 -12.094 6.133 1 94.62 173 GLY A O 1
ATOM 1282 N N . ASP A 1 174 ? -29.953 -10.586 4.684 1 96.62 174 ASP A N 1
ATOM 1283 C CA . ASP A 1 174 ? -30.375 -11.648 3.773 1 96.62 174 ASP A CA 1
ATOM 1284 C C . ASP A 1 174 ? -29.406 -11.789 2.604 1 96.62 174 ASP A C 1
ATOM 1286 O O . ASP A 1 174 ? -29.688 -12.5 1.636 1 96.62 174 ASP A O 1
ATOM 1290 N N . LEU A 1 175 ? -28.25 -11.102 2.66 1 97.62 175 LEU A N 1
ATOM 1291 C CA . LEU A 1 175 ? -27.297 -11.18 1.565 1 97.62 175 LEU A CA 1
ATOM 1292 C C . LEU A 1 175 ? -26.312 -12.328 1.782 1 97.62 175 LEU A C 1
ATOM 1294 O O . LEU A 1 175 ? -25.922 -12.602 2.916 1 97.62 175 LEU A O 1
ATOM 1298 N N . VAL A 1 176 ? -25.938 -13.039 0.69 1 98.31 176 VAL A N 1
ATOM 1299 C CA . VAL A 1 176 ? -25.031 -14.172 0.792 1 98.31 176 VAL A CA 1
ATOM 1300 C C . VAL A 1 176 ? -24.078 -14.188 -0.409 1 98.31 176 VAL A C 1
ATOM 1302 O O . VAL A 1 176 ? -24.453 -13.727 -1.494 1 98.31 176 VAL A O 1
ATOM 1305 N N . ILE A 1 177 ? -22.875 -14.625 -0.217 1 98.75 177 ILE A N 1
ATOM 1306 C CA . ILE A 1 177 ? -21.906 -14.867 -1.274 1 98.75 177 ILE A CA 1
ATOM 1307 C C . ILE A 1 177 ? -21.828 -16.359 -1.579 1 98.75 177 ILE A C 1
ATOM 1309 O O . ILE A 1 177 ? -21.797 -17.188 -0.663 1 98.75 177 ILE A O 1
ATOM 1313 N N . LEU A 1 178 ? -21.906 -16.75 -2.832 1 98.88 178 LEU A N 1
ATOM 1314 C CA . LEU A 1 178 ? -21.719 -18.141 -3.246 1 98.88 178 LEU A CA 1
ATOM 1315 C C . LEU A 1 178 ? -20.266 -18.391 -3.652 1 98.88 178 LEU A C 1
ATOM 1317 O O . LEU A 1 178 ? -19.766 -17.75 -4.586 1 98.88 178 LEU A O 1
ATOM 1321 N N . ALA A 1 179 ? -19.578 -19.25 -2.973 1 98.62 179 ALA A N 1
ATOM 1322 C CA . ALA A 1 179 ? -18.172 -19.531 -3.25 1 98.62 179 ALA A CA 1
ATOM 1323 C C . ALA A 1 179 ? -17.797 -20.953 -2.859 1 98.62 179 ALA A C 1
ATOM 1325 O O . ALA A 1 179 ? -18.359 -21.516 -1.922 1 98.62 179 ALA A O 1
ATOM 1326 N N . PRO A 1 180 ? -16.922 -21.594 -3.574 1 97.75 180 PRO A N 1
ATOM 1327 C CA . PRO A 1 180 ? -16.453 -22.906 -3.141 1 97.75 180 PRO A CA 1
ATOM 1328 C C . PRO A 1 180 ? -15.57 -22.844 -1.897 1 97.75 180 PRO A C 1
ATOM 1330 O O . PRO A 1 180 ? -15.008 -21.797 -1.591 1 97.75 180 PRO A O 1
ATOM 1333 N N . ALA A 1 181 ? -15.422 -23.969 -1.195 1 93.31 181 ALA A N 1
ATOM 1334 C CA . ALA A 1 181 ? -14.602 -24.031 0.013 1 93.31 181 ALA A CA 1
ATOM 1335 C C . ALA A 1 181 ? -13.133 -23.812 -0.308 1 93.31 181 ALA A C 1
ATOM 1337 O O . ALA A 1 181 ? -12.344 -23.453 0.575 1 93.31 181 ALA A O 1
ATOM 1338 N N . THR A 1 182 ? -12.781 -23.938 -1.558 1 94.69 182 THR A N 1
ATOM 1339 C CA . THR A 1 182 ? -11.391 -23.812 -1.979 1 94.69 182 THR A CA 1
ATOM 1340 C C . THR A 1 182 ? -11.039 -22.359 -2.26 1 94.69 182 THR A C 1
ATOM 1342 O O . THR A 1 182 ? -9.883 -22.031 -2.562 1 94.69 182 THR A O 1
ATOM 1345 N N . SER A 1 183 ? -12.047 -21.438 -2.148 1 95.88 183 SER A N 1
ATOM 1346 C CA . SER A 1 183 ? -11.727 -20.016 -2.297 1 95.88 183 SER A CA 1
ATOM 1347 C C . SER A 1 183 ? -10.711 -19.562 -1.252 1 95.88 183 SER A C 1
ATOM 1349 O O . SER A 1 183 ? -10.68 -20.109 -0.141 1 95.88 183 SER A O 1
ATOM 1351 N N . HIS A 1 184 ? -9.891 -18.688 -1.667 1 94 184 HIS A N 1
ATOM 1352 C CA . HIS A 1 184 ? -8.961 -18.094 -0.719 1 94 184 HIS A CA 1
ATOM 1353 C C . HIS A 1 184 ? -9.688 -17.562 0.51 1 94 184 HIS A C 1
ATOM 1355 O O . HIS A 1 184 ? -10.797 -17.031 0.4 1 94 184 HIS A O 1
ATOM 1361 N N . TYR A 1 185 ? -9.117 -17.641 1.658 1 90.25 185 TYR A N 1
ATOM 1362 C CA . TYR A 1 185 ? -9.766 -17.297 2.92 1 90.25 185 TYR A CA 1
ATOM 1363 C C . TYR A 1 185 ? -10.148 -15.82 2.953 1 90.25 185 TYR A C 1
ATOM 1365 O O . TYR A 1 185 ? -11 -15.414 3.752 1 90.25 185 TYR A O 1
ATOM 1373 N N . SER A 1 186 ? -9.539 -14.992 2.049 1 93.06 186 SER A N 1
ATOM 1374 C CA . SER A 1 186 ? -9.898 -13.578 1.986 1 93.06 186 SER A CA 1
ATOM 1375 C C . SER A 1 186 ? -11.367 -13.398 1.632 1 93.06 186 SER A C 1
ATOM 1377 O O . SER A 1 186 ? -11.969 -12.359 1.939 1 93.06 186 SER A O 1
ATOM 1379 N N . VAL A 1 187 ? -12.023 -14.352 1.002 1 95.75 187 VAL A N 1
ATOM 1380 C CA . VAL A 1 187 ? -13.43 -14.25 0.628 1 95.75 187 VAL A CA 1
ATOM 1381 C C . VAL A 1 187 ? -14.305 -14.336 1.877 1 95.75 187 VAL A C 1
ATOM 1383 O O . VAL A 1 187 ? -15.195 -13.508 2.08 1 95.75 187 VAL A O 1
ATOM 1386 N N . ARG A 1 188 ? -14.055 -15.352 2.715 1 94.12 188 ARG A N 1
ATOM 1387 C CA . ARG A 1 188 ? -14.797 -15.469 3.965 1 94.12 188 ARG A CA 1
ATOM 1388 C C . ARG A 1 188 ? -14.516 -14.281 4.883 1 94.12 188 ARG A C 1
ATOM 1390 O O . ARG A 1 188 ? -15.414 -13.797 5.57 1 94.12 188 ARG A O 1
ATOM 1397 N N . LYS A 1 189 ? -13.305 -13.867 4.91 1 92.56 189 LYS A N 1
ATOM 1398 C CA . LYS A 1 189 ? -12.938 -12.703 5.703 1 92.56 189 LYS A CA 1
ATOM 1399 C C . LYS A 1 189 ? -13.664 -11.453 5.211 1 92.56 189 LYS A C 1
ATOM 1401 O O . LYS A 1 189 ? -14.117 -10.633 6.016 1 92.56 189 LYS A O 1
ATOM 1406 N N . ALA A 1 190 ? -13.734 -11.289 3.9 1 95.06 190 ALA A N 1
ATOM 1407 C CA . ALA A 1 190 ? -14.469 -10.164 3.326 1 95.06 190 ALA A CA 1
ATOM 1408 C C . ALA A 1 190 ? -15.938 -10.188 3.746 1 95.06 190 ALA A C 1
ATOM 1410 O O . ALA A 1 190 ? -16.516 -9.148 4.082 1 95.06 190 ALA A O 1
ATOM 1411 N N . ALA A 1 191 ? -16.5 -11.383 3.732 1 96.75 191 ALA A N 1
ATOM 1412 C CA . ALA A 1 191 ? -17.891 -11.523 4.16 1 96.75 191 ALA A CA 1
ATOM 1413 C C . ALA A 1 191 ? -18.078 -11.086 5.609 1 96.75 191 ALA A C 1
ATOM 1415 O O . ALA A 1 191 ? -19.016 -10.367 5.934 1 96.75 191 ALA A O 1
ATOM 1416 N N . ALA A 1 192 ? -17.156 -11.508 6.449 1 94.88 192 ALA A N 1
ATOM 1417 C CA . ALA A 1 192 ? -17.203 -11.141 7.863 1 94.88 192 ALA A CA 1
ATOM 1418 C C . ALA A 1 192 ? -17.047 -9.641 8.047 1 94.88 192 ALA A C 1
ATOM 1420 O O . ALA A 1 192 ? -17.781 -9.023 8.836 1 94.88 192 ALA A O 1
ATOM 1421 N N . VAL A 1 193 ? -16.172 -9.031 7.348 1 94.62 193 VAL A N 1
ATOM 1422 C CA . VAL A 1 193 ? -15.875 -7.605 7.457 1 94.62 193 VAL A CA 1
ATOM 1423 C C . VAL A 1 193 ? -17.062 -6.789 6.949 1 94.62 193 VAL A C 1
ATOM 1425 O O . VAL A 1 193 ? -17.438 -5.789 7.566 1 94.62 193 VAL A O 1
ATOM 1428 N N . MET A 1 194 ? -17.703 -7.23 5.91 1 96.44 194 MET A N 1
ATOM 1429 C CA . MET A 1 194 ? -18.766 -6.488 5.234 1 96.44 194 MET A CA 1
ATOM 1430 C C . MET A 1 194 ? -20.078 -6.574 6.012 1 96.44 194 MET A C 1
ATOM 1432 O O . MET A 1 194 ? -21.062 -5.918 5.66 1 96.44 194 MET A O 1
ATOM 1436 N N . GLY A 1 195 ? -20.078 -7.449 6.98 1 97.06 195 GLY A N 1
ATOM 1437 C CA . GLY A 1 195 ? -21.266 -7.543 7.812 1 97.06 195 GLY A CA 1
ATOM 1438 C C . GLY A 1 195 ? -22.188 -8.695 7.43 1 97.06 195 GLY A C 1
ATOM 1439 O O . GLY A 1 195 ? -23.297 -8.82 7.953 1 97.06 195 GLY A O 1
ATOM 1440 N N . LEU A 1 196 ? -21.703 -9.539 6.496 1 97.56 196 LEU A N 1
ATOM 1441 C CA . LEU A 1 196 ? -22.453 -10.75 6.172 1 97.56 196 LEU A CA 1
ATOM 1442 C C . LEU A 1 196 ? -22.141 -11.859 7.172 1 97.56 196 LEU A C 1
ATOM 1444 O O . LEU A 1 196 ? -22.938 -12.789 7.34 1 97.56 196 LEU A O 1
ATOM 1448 N N . GLY A 1 197 ? -20.984 -11.766 7.832 1 95.25 197 GLY A N 1
ATOM 1449 C CA . GLY A 1 197 ? -20.484 -12.867 8.641 1 95.25 197 GLY A CA 1
ATOM 1450 C C . GLY A 1 197 ? -19.859 -13.969 7.816 1 95.25 197 GLY A C 1
ATOM 1451 O O . GLY A 1 197 ? -20.141 -14.094 6.621 1 95.25 197 GLY A O 1
ATOM 1452 N N . VAL A 1 198 ? -19.078 -14.742 8.453 1 94.25 198 VAL A N 1
ATOM 1453 C CA . VAL A 1 198 ? -18.469 -15.891 7.785 1 94.25 198 VAL A CA 1
ATOM 1454 C C . VAL A 1 198 ? -19.562 -16.844 7.289 1 94.25 198 VAL A C 1
ATOM 1456 O O . VAL A 1 198 ? -19.406 -17.469 6.234 1 94.25 198 VAL A O 1
ATOM 1459 N N . ASN A 1 199 ? -20.641 -16.891 8 1 94.94 199 ASN A N 1
ATOM 1460 C CA . ASN A 1 199 ? -21.766 -17.75 7.633 1 94.94 199 ASN A CA 1
ATOM 1461 C C . ASN A 1 199 ? -22.5 -17.203 6.418 1 94.94 199 ASN A C 1
ATOM 1463 O O . ASN A 1 199 ? -23.359 -17.875 5.852 1 94.94 199 ASN A O 1
ATOM 1467 N N . GLY A 1 200 ? -22.141 -15.984 6.051 1 97.19 200 GLY A N 1
ATOM 1468 C CA . GLY A 1 200 ? -22.75 -15.383 4.867 1 97.19 200 GLY A CA 1
ATOM 1469 C C . GLY A 1 200 ? -22.109 -15.844 3.572 1 97.19 200 GLY A C 1
ATOM 1470 O O . GLY A 1 200 ? -22.391 -15.305 2.504 1 97.19 200 GLY A O 1
ATOM 1471 N N . VAL A 1 201 ? -21.25 -16.859 3.625 1 98.12 201 VAL A N 1
ATOM 1472 C CA . VAL A 1 201 ? -20.703 -17.516 2.451 1 98.12 201 VAL A CA 1
ATOM 1473 C C . VAL A 1 201 ? -21.312 -18.906 2.297 1 98.12 201 VAL A C 1
ATOM 1475 O O . VAL A 1 201 ? -21.125 -19.781 3.148 1 98.12 201 VAL A O 1
ATOM 1478 N N . TYR A 1 202 ? -22.109 -19.062 1.269 1 98.31 202 TYR A N 1
ATOM 1479 C CA . TYR A 1 202 ? -22.719 -20.344 0.939 1 98.31 202 TYR A CA 1
ATOM 1480 C C . TYR A 1 202 ? -21.766 -21.219 0.144 1 98.31 202 TYR A C 1
ATOM 1482 O O . TYR A 1 202 ? -21.328 -20.844 -0.953 1 98.31 202 TYR A O 1
ATOM 1490 N N . PRO A 1 203 ? -21.391 -22.344 0.605 1 97.75 203 PRO A N 1
ATOM 1491 C CA . PRO A 1 203 ? -20.422 -23.203 -0.082 1 97.75 203 PRO A CA 1
ATOM 1492 C C . PRO A 1 203 ? -21 -23.859 -1.332 1 97.75 203 PRO A C 1
ATOM 1494 O O . PRO A 1 203 ? -22 -24.562 -1.252 1 97.75 203 PRO A O 1
ATOM 1497 N N . LEU A 1 204 ? -20.391 -23.656 -2.404 1 98.62 204 LEU A N 1
ATOM 1498 C CA . LEU A 1 204 ? -20.766 -24.297 -3.654 1 98.62 204 LEU A CA 1
ATOM 1499 C C . LEU A 1 204 ? -20.219 -25.719 -3.709 1 98.62 204 LEU A C 1
ATOM 1501 O O . LEU A 1 204 ? -19.109 -25.984 -3.23 1 98.62 204 LEU A O 1
ATOM 1505 N N . ARG A 1 205 ? -21 -26.594 -4.355 1 98.31 205 ARG A N 1
ATOM 1506 C CA . ARG A 1 205 ? -20.516 -27.938 -4.598 1 98.31 205 ARG A CA 1
ATOM 1507 C C . ARG A 1 205 ? -19.312 -27.938 -5.531 1 98.31 205 ARG A C 1
ATOM 1509 O O . ARG A 1 205 ? -19.281 -27.188 -6.508 1 98.31 205 ARG A O 1
ATOM 1516 N N . THR A 1 206 ? -18.344 -28.797 -5.227 1 98 206 THR A N 1
ATOM 1517 C CA . THR A 1 206 ? -17.125 -28.906 -6.023 1 98 206 THR A CA 1
ATOM 1518 C C . THR A 1 206 ? -16.891 -30.344 -6.449 1 98 206 THR A C 1
ATOM 1520 O O . THR A 1 206 ? -17.516 -31.266 -5.926 1 98 206 THR A O 1
ATOM 1523 N N . ASP A 1 207 ? -16.094 -30.562 -7.473 1 97.5 207 ASP A N 1
ATOM 1524 C CA . ASP A 1 207 ? -15.609 -31.906 -7.797 1 97.5 207 ASP A CA 1
ATOM 1525 C C . ASP A 1 207 ? -14.57 -32.375 -6.785 1 97.5 207 ASP A C 1
ATOM 1527 O O . ASP A 1 207 ? -14.344 -31.719 -5.77 1 97.5 207 ASP A O 1
ATOM 1531 N N . ALA A 1 208 ? -13.969 -33.531 -7.055 1 95.56 208 ALA A N 1
ATOM 1532 C CA . ALA A 1 208 ? -13.07 -34.156 -6.094 1 95.56 208 ALA A CA 1
ATOM 1533 C C . ALA A 1 208 ? -11.797 -33.344 -5.918 1 95.56 208 ALA A C 1
ATOM 1535 O O . ALA A 1 208 ? -11.062 -33.5 -4.945 1 95.56 208 ALA A O 1
ATOM 1536 N N . LEU A 1 209 ? -11.555 -32.406 -6.852 1 96.5 209 LEU A N 1
ATOM 1537 C CA . LEU A 1 209 ? -10.336 -31.609 -6.805 1 96.5 209 LEU A CA 1
ATOM 1538 C C . LEU A 1 209 ? -10.617 -30.219 -6.277 1 96.5 209 LEU A C 1
ATOM 1540 O O . LEU A 1 209 ? -9.719 -29.359 -6.246 1 96.5 209 LEU A O 1
ATOM 1544 N N . GLY A 1 210 ? -11.828 -29.922 -5.863 1 96.5 210 GLY A N 1
ATOM 1545 C CA . GLY A 1 210 ? -12.172 -28.656 -5.23 1 96.5 210 GLY A CA 1
ATOM 1546 C C . GLY A 1 210 ? -12.633 -27.594 -6.219 1 96.5 210 GLY A C 1
ATOM 1547 O O . GLY A 1 210 ? -12.812 -26.438 -5.852 1 96.5 210 GLY A O 1
ATOM 1548 N N . ARG A 1 211 ? -12.859 -27.938 -7.496 1 98.12 211 ARG A N 1
ATOM 1549 C CA . ARG A 1 211 ? -13.367 -27 -8.492 1 98.12 211 ARG A CA 1
ATOM 1550 C C . ARG A 1 211 ? -14.891 -26.953 -8.477 1 98.12 211 ARG A C 1
ATOM 1552 O O . ARG A 1 211 ? -15.555 -27.969 -8.273 1 98.12 211 ARG A O 1
ATOM 1559 N N . ILE A 1 212 ? -15.375 -25.781 -8.789 1 98.69 212 ILE A N 1
ATOM 1560 C CA . ILE A 1 212 ? -16.828 -25.609 -8.805 1 98.69 212 ILE A CA 1
ATOM 1561 C C . ILE A 1 212 ? -17.453 -26.625 -9.742 1 98.69 212 ILE A C 1
ATOM 1563 O O . ILE A 1 212 ? -17 -26.812 -10.875 1 98.69 212 ILE A O 1
ATOM 1567 N N . ASP A 1 213 ? -18.469 -27.359 -9.227 1 98.75 213 ASP A N 1
ATOM 1568 C CA . ASP A 1 213 ? -19.312 -28.219 -10.055 1 98.75 213 ASP A CA 1
ATOM 1569 C C . ASP A 1 213 ? -20.453 -27.438 -10.695 1 98.75 213 ASP A C 1
ATOM 1571 O O . ASP A 1 213 ? -21.406 -27.062 -10.016 1 98.75 213 ASP A O 1
ATOM 1575 N N . PRO A 1 214 ? -20.359 -27.219 -11.992 1 98.38 214 PRO A N 1
ATOM 1576 C CA . PRO A 1 214 ? -21.406 -26.438 -12.633 1 98.38 214 PRO A CA 1
ATOM 1577 C C . PRO A 1 214 ? -22.812 -27 -12.391 1 98.38 214 PRO A C 1
ATOM 1579 O O . PRO A 1 214 ? -23.781 -26.25 -12.289 1 98.38 214 PRO A O 1
ATOM 1582 N N . ALA A 1 215 ? -22.906 -28.266 -12.234 1 98.31 215 ALA A N 1
ATOM 1583 C CA . ALA A 1 215 ? -24.203 -28.906 -12.023 1 98.31 215 ALA A CA 1
ATOM 1584 C C . ALA A 1 215 ? -24.766 -28.547 -10.648 1 98.31 215 ALA A C 1
ATOM 1586 O O . ALA A 1 215 ? -25.969 -28.703 -10.406 1 98.31 215 ALA A O 1
ATOM 1587 N N . GLY A 1 216 ? -23.938 -28.094 -9.758 1 98.56 216 GLY A N 1
ATOM 1588 C CA . GLY A 1 216 ? -24.359 -27.75 -8.414 1 98.56 216 GLY A CA 1
ATOM 1589 C C . GLY A 1 216 ? -24.859 -26.312 -8.289 1 98.56 216 GLY A C 1
ATOM 1590 O O . GLY A 1 216 ? -25.406 -25.938 -7.262 1 98.56 216 GLY A O 1
ATOM 1591 N N . LEU A 1 217 ? -24.75 -25.484 -9.328 1 98.69 217 LEU A N 1
ATOM 1592 C CA . LEU A 1 217 ? -25.047 -24.062 -9.25 1 98.69 217 LEU A CA 1
ATOM 1593 C C . LEU A 1 217 ? -26.547 -23.812 -9.133 1 98.69 217 LEU A C 1
ATOM 1595 O O . LEU A 1 217 ? -26.984 -23.062 -8.266 1 98.69 217 LEU A O 1
ATOM 1599 N N . ALA A 1 218 ? -27.312 -24.438 -10 1 98.44 218 ALA A N 1
ATOM 1600 C CA . ALA A 1 218 ? -28.766 -24.234 -9.984 1 98.44 218 ALA A CA 1
ATOM 1601 C C . ALA A 1 218 ? -29.359 -24.672 -8.656 1 98.44 218 ALA A C 1
ATOM 1603 O O . ALA A 1 218 ? -30.156 -23.953 -8.047 1 98.44 218 ALA A O 1
ATOM 1604 N N . PRO A 1 219 ? -29 -25.906 -8.148 1 98.56 219 PRO A N 1
ATOM 1605 C CA . PRO A 1 219 ? -29.5 -26.312 -6.828 1 98.56 219 PRO A CA 1
ATOM 1606 C C . PRO A 1 219 ? -29.094 -25.344 -5.727 1 98.56 219 PRO A C 1
ATOM 1608 O O . PRO A 1 219 ? -29.875 -25.078 -4.812 1 98.56 219 PRO A O 1
ATOM 1611 N N . ALA A 1 220 ? -27.891 -24.859 -5.766 1 98.56 220 ALA A N 1
ATOM 1612 C CA . ALA A 1 220 ? -27.422 -23.906 -4.762 1 98.56 220 ALA A CA 1
ATOM 1613 C C . ALA A 1 220 ? -28.266 -22.641 -4.762 1 98.56 220 ALA A C 1
ATOM 1615 O O . ALA A 1 220 ? -28.672 -22.156 -3.703 1 98.56 220 ALA A O 1
ATOM 1616 N N . LEU A 1 221 ? -28.484 -22.062 -5.938 1 98.44 221 LEU A N 1
ATOM 1617 C CA . LEU A 1 221 ? -29.297 -20.859 -6.062 1 98.44 221 LEU A CA 1
ATOM 1618 C C . LEU A 1 221 ? -30.719 -21.109 -5.551 1 98.44 221 LEU A C 1
ATOM 1620 O O . LEU A 1 221 ? -31.281 -20.266 -4.848 1 98.44 221 LEU A O 1
ATOM 1624 N N . ALA A 1 222 ? -31.266 -22.234 -5.91 1 98.38 222 ALA A N 1
ATOM 1625 C CA . ALA A 1 222 ? -32.594 -22.594 -5.449 1 98.38 222 ALA A CA 1
ATOM 1626 C C . ALA A 1 222 ? -32.656 -22.672 -3.926 1 98.38 222 ALA A C 1
ATOM 1628 O O . ALA A 1 222 ? -33.594 -22.172 -3.305 1 98.38 222 ALA A O 1
ATOM 1629 N N . ASP A 1 223 ? -31.672 -23.297 -3.375 1 98.38 223 ASP A N 1
ATOM 1630 C CA . ASP A 1 223 ? -31.609 -23.438 -1.923 1 98.38 223 ASP A CA 1
ATOM 1631 C C . ASP A 1 223 ? -31.516 -22.078 -1.238 1 98.38 223 ASP A C 1
ATOM 1633 O O . ASP A 1 223 ? -32.219 -21.812 -0.264 1 98.38 223 ASP A O 1
ATOM 1637 N N . VAL A 1 224 ? -30.672 -21.219 -1.741 1 97.81 224 VAL A N 1
ATOM 1638 C CA . VAL A 1 224 ? -30.469 -19.875 -1.204 1 97.81 224 VAL A CA 1
ATOM 1639 C C . VAL A 1 224 ? -31.766 -19.078 -1.278 1 97.81 224 VAL A C 1
ATOM 1641 O O . VAL A 1 224 ? -32.156 -18.438 -0.304 1 97.81 224 VAL A O 1
ATOM 1644 N N . ARG A 1 225 ? -32.406 -19.156 -2.354 1 97.38 225 ARG A N 1
ATOM 1645 C CA . ARG A 1 225 ? -33.656 -18.438 -2.537 1 97.38 225 ARG A CA 1
ATOM 1646 C C . ARG A 1 225 ? -34.75 -19 -1.621 1 97.38 225 ARG A C 1
ATOM 1648 O O . ARG A 1 225 ? -35.531 -18.234 -1.072 1 97.38 225 ARG A O 1
ATOM 1655 N N . ALA A 1 226 ? -34.719 -20.234 -1.428 1 98.19 226 ALA A N 1
ATOM 1656 C CA . ALA A 1 226 ? -35.719 -20.875 -0.554 1 98.19 226 ALA A CA 1
ATOM 1657 C C . ALA A 1 226 ? -35.531 -20.422 0.893 1 98.19 226 ALA A C 1
ATOM 1659 O O . ALA A 1 226 ? -36.5 -20.375 1.656 1 98.19 226 ALA A O 1
ATOM 1660 N N . GLN A 1 227 ? -34.375 -20.094 1.26 1 97.5 227 GLN A N 1
ATOM 1661 C CA . GLN A 1 227 ? -34.094 -19.641 2.609 1 97.5 227 GLN A CA 1
ATOM 1662 C C . GLN A 1 227 ? -34.344 -18.141 2.754 1 97.5 227 GLN A C 1
ATOM 1664 O O . GLN A 1 227 ? -34.156 -17.562 3.824 1 97.5 227 GLN A O 1
ATOM 1669 N N . GLY A 1 228 ? -34.781 -17.484 1.687 1 97.44 228 GLY A N 1
ATOM 1670 C CA . GLY A 1 228 ? -35.062 -16.062 1.704 1 97.44 228 GLY A CA 1
ATOM 1671 C C . GLY A 1 228 ? -33.812 -15.203 1.573 1 97.44 228 GLY A C 1
ATOM 1672 O O . GLY A 1 228 ? -33.844 -14.023 1.924 1 97.44 228 GLY A O 1
ATOM 1673 N N . LEU A 1 229 ? -32.781 -15.797 1.101 1 97.62 229 LEU A N 1
ATOM 1674 C CA . LEU A 1 229 ? -31.516 -15.078 0.95 1 97.62 229 LEU A CA 1
ATOM 1675 C C . LEU A 1 229 ? -31.344 -14.57 -0.476 1 97.62 229 LEU A C 1
ATOM 1677 O O . LEU A 1 229 ? -31.938 -15.109 -1.409 1 97.62 229 LEU A O 1
ATOM 1681 N N . ARG A 1 230 ? -30.625 -13.508 -0.667 1 97.12 230 ARG A N 1
ATOM 1682 C CA . ARG A 1 230 ? -30.297 -12.898 -1.951 1 97.12 230 ARG A CA 1
ATOM 1683 C C . ARG A 1 230 ? -28.797 -12.984 -2.225 1 97.12 230 ARG A C 1
ATOM 1685 O O . ARG A 1 230 ? -27.984 -12.5 -1.432 1 97.12 230 ARG A O 1
ATOM 1692 N N . PRO A 1 231 ? -28.422 -13.539 -3.328 1 97.12 231 PRO A N 1
ATOM 1693 C CA . PRO A 1 231 ? -26.984 -13.625 -3.627 1 97.12 231 PRO A CA 1
ATOM 1694 C C . PRO A 1 231 ? -26.375 -12.281 -3.996 1 97.12 231 PRO A C 1
ATOM 1696 O O . PRO A 1 231 ? -26.953 -11.531 -4.789 1 97.12 231 PRO A O 1
ATOM 1699 N N . VAL A 1 232 ? -25.203 -11.953 -3.43 1 94.88 232 VAL A N 1
ATOM 1700 C CA . VAL A 1 232 ? -24.406 -10.781 -3.738 1 94.88 232 VAL A CA 1
ATOM 1701 C C . VAL A 1 232 ? -23.516 -11.062 -4.949 1 94.88 232 VAL A C 1
ATOM 1703 O O . VAL A 1 232 ? -23.375 -10.211 -5.832 1 94.88 232 VAL A O 1
ATOM 1706 N N . ALA A 1 233 ? -22.906 -12.25 -4.914 1 98.38 233 ALA A N 1
ATOM 1707 C CA . ALA A 1 233 ? -21.938 -12.602 -5.953 1 98.38 233 ALA A CA 1
ATOM 1708 C C . ALA A 1 233 ? -21.641 -14.102 -5.945 1 98.38 233 ALA A C 1
ATOM 1710 O O . ALA A 1 233 ? -21.844 -14.773 -4.934 1 98.38 233 ALA A O 1
ATOM 1711 N N . VAL A 1 234 ? -21.312 -14.641 -7.09 1 98.88 234 VAL A N 1
ATOM 1712 C CA . VAL A 1 234 ? -20.625 -15.922 -7.219 1 98.88 234 VAL A CA 1
ATOM 1713 C C . VAL A 1 234 ? -19.125 -15.68 -7.363 1 98.88 234 VAL A C 1
ATOM 1715 O O . VAL A 1 234 ? -18.688 -14.883 -8.195 1 98.88 234 VAL A O 1
ATOM 1718 N N . VAL A 1 235 ? -18.328 -16.312 -6.488 1 98.88 235 VAL A N 1
ATOM 1719 C CA . VAL A 1 235 ? -16.875 -16.172 -6.559 1 98.88 235 VAL A CA 1
ATOM 1720 C C . VAL A 1 235 ? -16.266 -17.438 -7.172 1 98.88 235 VAL A C 1
ATOM 1722 O O . VAL A 1 235 ? -16.547 -18.547 -6.711 1 98.88 235 VAL A O 1
ATOM 1725 N N . ALA A 1 236 ? -15.531 -17.281 -8.195 1 98.88 236 ALA A N 1
ATOM 1726 C CA . ALA A 1 236 ? -14.789 -18.375 -8.836 1 98.88 236 ALA A CA 1
ATOM 1727 C C . ALA A 1 236 ? -13.281 -18.156 -8.695 1 98.88 236 ALA A C 1
ATOM 1729 O O . ALA A 1 236 ? -12.812 -17.031 -8.594 1 98.88 236 ALA A O 1
ATOM 1730 N N . ASN A 1 237 ? -12.562 -19.281 -8.672 1 98.56 237 ASN A N 1
ATOM 1731 C CA . ASN A 1 237 ? -11.109 -19.234 -8.539 1 98.56 237 ASN A CA 1
ATOM 1732 C C . ASN A 1 237 ? -10.43 -19.266 -9.906 1 98.56 237 ASN A C 1
ATOM 1734 O O . ASN A 1 237 ? -10.695 -20.156 -10.711 1 98.56 237 ASN A O 1
ATOM 1738 N N . GLY A 1 238 ? -9.617 -18.328 -10.148 1 97.88 238 GLY A N 1
ATOM 1739 C CA . GLY A 1 238 ? -8.797 -18.297 -11.344 1 97.88 238 GLY A CA 1
ATOM 1740 C C . GLY A 1 238 ? -7.32 -18.078 -11.055 1 97.88 238 GLY A C 1
ATOM 1741 O O . GLY A 1 238 ? -6.742 -17.078 -11.477 1 97.88 238 GLY A O 1
ATOM 1742 N N . CYS A 1 239 ? -6.594 -18.953 -10.336 1 97 239 CYS A N 1
ATOM 1743 C CA . CYS A 1 239 ? -6.82 -20.328 -9.922 1 97 239 CYS A CA 1
ATOM 1744 C C . CYS A 1 239 ? -6.848 -20.438 -8.398 1 97 239 CYS A C 1
ATOM 1746 O O . CYS A 1 239 ? -6.613 -19.453 -7.695 1 97 239 CYS A O 1
ATOM 1748 N N . ALA A 1 240 ? -7.27 -21.531 -7.91 1 97 240 ALA A N 1
ATOM 1749 C CA . ALA A 1 240 ? -7.352 -21.766 -6.469 1 97 240 ALA A CA 1
ATOM 1750 C C . ALA A 1 240 ? -5.969 -21.719 -5.828 1 97 240 ALA A C 1
ATOM 1752 O O . ALA A 1 240 ? -5.016 -22.297 -6.355 1 97 240 ALA A O 1
ATOM 1753 N N . THR A 1 241 ? -5.898 -21.062 -4.711 1 93.56 241 THR A N 1
ATOM 1754 C CA . THR A 1 241 ? -4.637 -20.875 -4.004 1 93.56 241 THR A CA 1
ATOM 1755 C C . THR A 1 241 ? -4.039 -22.219 -3.594 1 93.56 241 THR A C 1
ATOM 1757 O O . THR A 1 241 ? -2.824 -22.406 -3.656 1 93.56 241 THR A O 1
ATOM 1760 N N . GLY A 1 242 ? -4.828 -23.109 -3.203 1 94.75 242 GLY A N 1
ATOM 1761 C CA . GLY A 1 242 ? -4.355 -24.375 -2.652 1 94.75 242 GLY A CA 1
ATOM 1762 C C . GLY A 1 242 ? -3.904 -25.359 -3.717 1 94.75 242 GLY A C 1
ATOM 1763 O O . GLY A 1 242 ? -2.848 -25.984 -3.586 1 94.75 242 GLY A O 1
ATOM 1764 N N . THR A 1 243 ? -4.645 -25.453 -4.832 1 96.94 243 THR A N 1
ATOM 1765 C CA . THR A 1 243 ? -4.406 -26.531 -5.801 1 96.94 243 THR A CA 1
ATOM 1766 C C . THR A 1 243 ? -3.818 -25.953 -7.09 1 96.94 243 THR A C 1
ATOM 1768 O O . THR A 1 243 ? -3.26 -26.703 -7.902 1 96.94 243 THR A O 1
ATOM 1771 N N . GLY A 1 244 ? -3.988 -24.688 -7.297 1 98.19 244 GLY A N 1
ATOM 1772 C CA . GLY A 1 244 ? -3.566 -24.109 -8.555 1 98.19 244 GLY A CA 1
ATOM 1773 C C . GLY A 1 244 ? -4.488 -24.438 -9.719 1 98.19 244 GLY A C 1
ATOM 1774 O O . GLY A 1 244 ? -4.164 -24.172 -10.875 1 98.19 244 GLY A O 1
ATOM 1775 N N . LEU A 1 245 ? -5.633 -25.016 -9.422 1 98.44 245 LEU A N 1
ATOM 1776 C CA . LEU A 1 245 ? -6.586 -25.406 -10.461 1 98.44 245 LEU A CA 1
ATOM 1777 C C . LEU A 1 245 ? -7.574 -24.281 -10.734 1 98.44 245 LEU A C 1
ATOM 1779 O O . LEU A 1 245 ? -7.934 -23.531 -9.828 1 98.44 245 LEU A O 1
ATOM 1783 N N . TYR A 1 246 ? -8.016 -24.156 -11.961 1 98.69 246 TYR A N 1
ATOM 1784 C CA . TYR A 1 246 ? -9 -23.156 -12.383 1 98.69 246 TYR A CA 1
ATOM 1785 C C . TYR A 1 246 ? -10.414 -23.719 -12.281 1 98.69 246 TYR A C 1
ATOM 1787 O O . TYR A 1 246 ? -10.656 -24.875 -12.641 1 98.69 246 TYR A O 1
ATOM 1795 N N . ASP A 1 247 ? -11.336 -22.938 -11.742 1 98.75 247 ASP A N 1
ATOM 1796 C CA . ASP A 1 247 ? -12.75 -23.281 -11.844 1 98.75 247 ASP A CA 1
ATOM 1797 C C . ASP A 1 247 ? -13.227 -23.234 -13.289 1 98.75 247 ASP A C 1
ATOM 1799 O O . ASP A 1 247 ? -12.57 -22.625 -14.141 1 98.75 247 ASP A O 1
ATOM 1803 N N . PRO A 1 248 ? -14.297 -23.953 -13.586 1 98.69 248 PRO A N 1
ATOM 1804 C CA . PRO A 1 248 ? -14.875 -23.828 -14.93 1 98.69 248 PRO A CA 1
ATOM 1805 C C . PRO A 1 248 ? -15.57 -22.5 -15.148 1 98.69 248 PRO A C 1
ATOM 1807 O O . PRO A 1 248 ? -16.797 -22.438 -15.172 1 98.69 248 PRO A O 1
ATOM 1810 N N . ILE A 1 249 ? -14.859 -21.469 -15.438 1 98.5 249 ILE A N 1
ATOM 1811 C CA . ILE A 1 249 ? -15.289 -20.078 -15.422 1 98.5 249 ILE A CA 1
ATOM 1812 C C . ILE A 1 249 ? -16.359 -19.859 -16.484 1 98.5 249 ILE A C 1
ATOM 1814 O O . ILE A 1 249 ? -17.344 -19.141 -16.266 1 98.5 249 ILE A O 1
ATOM 1818 N N . ALA A 1 250 ? -16.188 -20.469 -17.672 1 98.5 250 ALA A N 1
ATOM 1819 C CA . ALA A 1 250 ? -17.156 -20.297 -18.766 1 98.5 250 ALA A CA 1
ATOM 1820 C C . ALA A 1 250 ? -18.547 -20.766 -18.344 1 98.5 250 ALA A C 1
ATOM 1822 O O . ALA A 1 250 ? -19.531 -20.078 -18.578 1 98.5 250 ALA A O 1
ATOM 1823 N N . GLU A 1 251 ? -18.609 -21.938 -17.75 1 98.75 251 GLU A N 1
ATOM 1824 C CA . GLU A 1 251 ? -19.891 -22.484 -17.297 1 98.75 251 GLU A CA 1
ATOM 1825 C C . GLU A 1 251 ? -20.484 -21.641 -16.172 1 98.75 251 GLU A C 1
ATOM 1827 O O . GLU A 1 251 ? -21.688 -21.391 -16.141 1 98.75 251 GLU A O 1
ATOM 1832 N N . VAL A 1 252 ? -19.625 -21.203 -15.258 1 98.81 252 VAL A N 1
ATOM 1833 C CA . VAL A 1 252 ? -20.078 -20.375 -14.148 1 98.81 252 VAL A CA 1
ATOM 1834 C C . VAL A 1 252 ? -20.609 -19.047 -14.688 1 98.81 252 VAL A C 1
ATOM 1836 O O . VAL A 1 252 ? -21.672 -18.562 -14.242 1 98.81 252 VAL A O 1
ATOM 1839 N N . ALA A 1 253 ? -19.891 -18.469 -15.609 1 98.75 253 ALA A N 1
ATOM 1840 C CA . ALA A 1 253 ? -20.297 -17.203 -16.203 1 98.75 253 ALA A CA 1
ATOM 1841 C C . ALA A 1 253 ? -21.641 -17.344 -16.922 1 98.75 253 ALA A C 1
ATOM 1843 O O . ALA A 1 253 ? -22.5 -16.453 -16.812 1 98.75 253 ALA A O 1
ATOM 1844 N N . GLN A 1 254 ? -21.797 -18.359 -17.656 1 98.56 254 GLN A N 1
ATOM 1845 C CA . GLN A 1 254 ? -23.062 -18.625 -18.344 1 98.56 254 GLN A CA 1
ATOM 1846 C C . GLN A 1 254 ? -24.219 -18.688 -17.344 1 98.56 254 GLN A C 1
ATOM 1848 O O . GLN A 1 254 ? -25.281 -18.094 -17.594 1 98.56 254 GLN A O 1
ATOM 1853 N N . PHE A 1 255 ? -24.031 -19.422 -16.312 1 98.62 255 PHE A N 1
ATOM 1854 C CA . PHE A 1 255 ? -25.047 -19.531 -15.273 1 98.62 255 PHE A CA 1
ATOM 1855 C C . PHE A 1 255 ? -25.359 -18.172 -14.672 1 98.62 255 PHE A C 1
ATOM 1857 O O . PHE A 1 255 ? -26.531 -17.828 -14.5 1 98.62 255 PHE A O 1
ATOM 1864 N N . CYS A 1 256 ? -24.266 -17.406 -14.328 1 98.69 256 CYS A N 1
ATOM 1865 C CA . CYS A 1 256 ? -24.453 -16.078 -13.719 1 98.69 256 CYS A CA 1
ATOM 1866 C C . CYS A 1 256 ? -25.203 -15.156 -14.656 1 98.69 256 CYS A C 1
ATOM 1868 O O . CYS A 1 256 ? -26.125 -14.445 -14.234 1 98.69 256 CYS A O 1
ATOM 1870 N N . ASP A 1 257 ? -24.906 -15.195 -15.938 1 97.94 257 ASP A N 1
ATOM 1871 C CA . ASP A 1 257 ? -25.609 -14.398 -16.938 1 97.94 257 ASP A CA 1
ATOM 1872 C C . ASP A 1 257 ? -27.094 -14.742 -16.984 1 97.94 257 ASP A C 1
ATOM 1874 O O . ASP A 1 257 ? -27.938 -13.852 -16.984 1 97.94 257 ASP A O 1
ATOM 1878 N N . ALA A 1 258 ? -27.359 -15.961 -17.016 1 98 258 ALA A N 1
ATOM 1879 C CA . ALA A 1 258 ? -28.734 -16.453 -17.172 1 98 258 ALA A CA 1
ATOM 1880 C C . ALA A 1 258 ? -29.578 -16.094 -15.945 1 98 258 ALA A C 1
ATOM 1882 O O . ALA A 1 258 ? -30.797 -15.984 -16.047 1 98 258 ALA A O 1
ATOM 1883 N N . ASN A 1 259 ? -28.984 -15.906 -14.812 1 98.12 259 ASN A N 1
ATOM 1884 C CA . ASN A 1 259 ? -29.734 -15.711 -13.578 1 98.12 259 ASN A CA 1
ATOM 1885 C C . ASN A 1 259 ? -29.516 -14.305 -13.016 1 98.12 259 ASN A C 1
ATOM 1887 O O . ASN A 1 259 ? -29.938 -14.016 -11.891 1 98.12 259 ASN A O 1
ATOM 1891 N N . GLY A 1 260 ? -28.797 -13.43 -13.758 1 97.06 260 GLY A N 1
ATOM 1892 C CA . GLY A 1 260 ? -28.578 -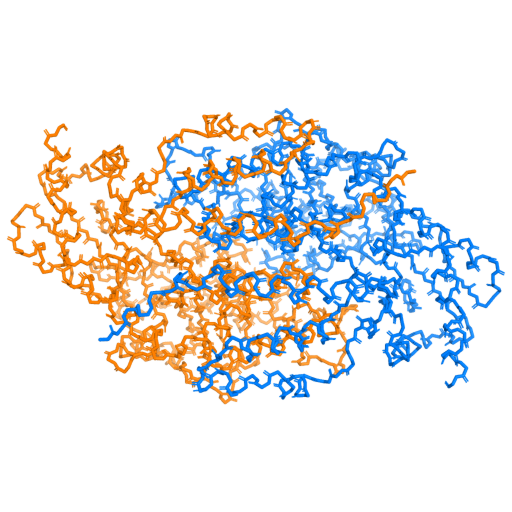12.055 -13.328 1 97.06 260 GLY A CA 1
ATOM 1893 C C . GLY A 1 260 ? -27.719 -11.945 -12.086 1 97.06 260 GLY A C 1
ATOM 1894 O O . GLY A 1 260 ? -28 -11.141 -11.195 1 97.06 260 GLY A O 1
ATOM 1895 N N . LEU A 1 261 ? -26.688 -12.82 -11.938 1 98.06 261 LEU A N 1
ATOM 1896 C CA . LEU A 1 261 ? -25.812 -12.836 -10.766 1 98.06 261 LEU A CA 1
ATOM 1897 C C . LEU A 1 261 ? -24.484 -12.172 -11.078 1 98.06 261 LEU A C 1
ATOM 1899 O O . LEU A 1 261 ? -23.969 -12.281 -12.195 1 98.06 261 LEU A O 1
ATOM 1903 N N . TRP A 1 262 ? -23.938 -11.453 -10.125 1 98.31 262 TRP A N 1
ATOM 1904 C CA . TRP A 1 262 ? -22.578 -10.914 -10.203 1 98.31 262 TRP A CA 1
ATOM 1905 C C . TRP A 1 262 ? -21.547 -12.031 -10.148 1 98.31 262 TRP A C 1
ATOM 1907 O O . TRP A 1 262 ? -21.594 -12.883 -9.258 1 98.31 262 TRP A O 1
ATOM 1917 N N . LEU A 1 263 ? -20.625 -12.07 -11.094 1 98.81 263 LEU A N 1
ATOM 1918 C CA . LEU A 1 263 ? -19.516 -13.016 -11.062 1 98.81 263 LEU A CA 1
ATOM 1919 C C . LEU A 1 263 ? -18.203 -12.297 -10.758 1 98.81 263 LEU A C 1
ATOM 1921 O O . LEU A 1 263 ? -17.812 -11.391 -11.484 1 98.81 263 LEU A O 1
ATOM 1925 N N . HIS A 1 264 ? -17.594 -12.648 -9.664 1 98.81 264 HIS A N 1
ATOM 1926 C CA . HIS A 1 264 ? -16.234 -12.219 -9.336 1 98.81 264 HIS A CA 1
ATOM 1927 C C . HIS A 1 264 ? -15.25 -13.367 -9.5 1 98.81 264 HIS A C 1
ATOM 1929 O O . HIS A 1 264 ? -15.422 -14.438 -8.906 1 98.81 264 HIS A O 1
ATOM 1935 N N . MET A 1 265 ? -14.281 -13.172 -10.242 1 98.75 265 MET A N 1
ATOM 1936 C CA . MET A 1 265 ? -13.211 -14.156 -10.352 1 98.75 265 MET A CA 1
ATOM 1937 C C . MET A 1 265 ? -11.977 -13.711 -9.57 1 98.75 265 MET A C 1
ATOM 1939 O O . MET A 1 265 ? -11.383 -12.672 -9.875 1 98.75 265 MET A O 1
ATOM 1943 N N . ASP A 1 266 ? -11.609 -14.453 -8.562 1 98.62 266 ASP A N 1
ATOM 1944 C CA . ASP A 1 266 ? -10.32 -14.227 -7.914 1 98.62 266 ASP A CA 1
ATOM 1945 C C . ASP A 1 266 ? -9.172 -14.695 -8.805 1 98.62 266 ASP A C 1
ATOM 1947 O O . ASP A 1 266 ? -8.781 -15.859 -8.766 1 98.62 266 ASP A O 1
ATOM 1951 N N . GLY A 1 267 ? -8.633 -13.742 -9.477 1 98.69 267 GLY A N 1
ATOM 1952 C CA . GLY A 1 267 ? -7.527 -14.031 -10.375 1 98.69 267 GLY A CA 1
ATOM 1953 C C . GLY A 1 267 ? -6.18 -13.617 -9.82 1 98.69 267 GLY A C 1
ATOM 1954 O O . GLY A 1 267 ? -5.227 -13.414 -10.578 1 98.69 267 GLY A O 1
ATOM 1955 N N . ALA A 1 268 ? -6.07 -13.5 -8.539 1 97.94 268 ALA A N 1
ATOM 1956 C CA . ALA A 1 268 ? -4.852 -12.977 -7.93 1 97.94 268 ALA A CA 1
ATOM 1957 C C . ALA A 1 268 ? -3.615 -13.672 -8.492 1 97.94 268 ALA A C 1
ATOM 1959 O O . ALA A 1 268 ? -2.646 -13.016 -8.875 1 97.94 268 ALA A O 1
ATOM 1960 N N . HIS A 1 269 ? -3.641 -14.961 -8.555 1 98.06 269 HIS A N 1
ATOM 1961 C CA . HIS A 1 269 ? -2.494 -15.727 -9.031 1 98.06 269 HIS A CA 1
ATOM 1962 C C . HIS A 1 269 ? -2.65 -16.094 -10.5 1 98.06 269 HIS A C 1
ATOM 1964 O O . HIS A 1 269 ? -1.751 -15.844 -11.305 1 98.06 269 HIS A O 1
ATOM 1970 N N . GLY A 1 270 ? -3.764 -16.531 -10.914 1 98.56 270 GLY A N 1
ATOM 1971 C CA . GLY A 1 270 ? -3.922 -17.219 -12.188 1 98.56 270 GLY A CA 1
ATOM 1972 C C . GLY A 1 270 ? -4.246 -16.266 -13.336 1 98.56 270 GLY A C 1
ATOM 1973 O O . GLY A 1 270 ? -4.125 -16.641 -14.5 1 98.56 270 GLY A O 1
ATOM 1974 N N . ALA A 1 271 ? -4.645 -15 -13.102 1 98.75 271 ALA A N 1
ATOM 1975 C CA . ALA A 1 271 ? -4.961 -14.07 -14.18 1 98.75 271 ALA A CA 1
ATOM 1976 C C . ALA A 1 271 ? -3.758 -13.844 -15.094 1 98.75 271 ALA A C 1
ATOM 1978 O O . ALA A 1 271 ? -3.91 -13.461 -16.25 1 98.75 271 ALA A O 1
ATOM 1979 N N . ALA A 1 272 ? -2.576 -14.133 -14.617 1 98.5 272 ALA A N 1
ATOM 1980 C CA . ALA A 1 272 ? -1.357 -13.938 -15.398 1 98.5 272 ALA A CA 1
ATOM 1981 C C . ALA A 1 272 ? -1.335 -14.859 -16.609 1 98.5 272 ALA A C 1
ATOM 1983 O O . ALA A 1 272 ? -0.602 -14.602 -17.578 1 98.5 272 ALA A O 1
ATOM 1984 N N . ALA A 1 273 ? -2.145 -15.922 -16.609 1 98.75 273 ALA A N 1
ATOM 1985 C CA . ALA A 1 273 ? -2.254 -16.812 -17.766 1 98.75 273 ALA A CA 1
ATOM 1986 C C . ALA A 1 273 ? -2.773 -16.047 -18.984 1 98.75 273 ALA A C 1
ATOM 1988 O O . ALA A 1 273 ? -2.596 -16.5 -20.109 1 98.75 273 ALA A O 1
ATOM 1989 N N . LEU A 1 274 ? -3.412 -14.875 -18.797 1 98.62 274 LEU A N 1
ATOM 1990 C CA . LEU A 1 274 ? -3.934 -14.055 -19.875 1 98.62 274 LEU A CA 1
ATOM 1991 C C . LEU A 1 274 ? -2.811 -13.602 -20.797 1 98.62 274 LEU A C 1
ATOM 1993 O O . LEU A 1 274 ? -3.055 -13.25 -21.969 1 98.62 274 LEU A O 1
ATOM 1997 N N . LEU A 1 275 ? -1.582 -13.594 -20.297 1 98.19 275 LEU A N 1
ATOM 1998 C CA . LEU A 1 275 ? -0.448 -13.094 -21.062 1 98.19 275 LEU A CA 1
ATOM 1999 C C . LEU A 1 275 ? -0.036 -14.086 -22.141 1 98.19 275 LEU A C 1
ATOM 2001 O O . LEU A 1 275 ? 0.688 -13.734 -23.078 1 98.19 275 LEU A O 1
ATOM 2005 N N . SER A 1 276 ? -0.439 -15.32 -22.031 1 98.5 276 SER A N 1
ATOM 2006 C CA . SER A 1 276 ? 0.02 -16.375 -22.922 1 98.5 276 SER A CA 1
ATOM 2007 C C . SER A 1 276 ? -1.105 -16.859 -23.828 1 98.5 276 SER A C 1
ATOM 2009 O O . SER A 1 276 ? -2.137 -17.344 -23.344 1 98.5 276 SER A O 1
ATOM 2011 N N . PRO A 1 277 ? -0.903 -16.828 -25.094 1 97.44 277 PRO A N 1
ATOM 2012 C CA . PRO A 1 277 ? -1.893 -17.438 -26 1 97.44 277 PRO A CA 1
ATOM 2013 C C . PRO A 1 277 ? -2.1 -18.922 -25.734 1 97.44 277 PRO A C 1
ATOM 2015 O O . PRO A 1 277 ? -3.186 -19.453 -25.984 1 97.44 277 PRO A O 1
ATOM 2018 N N . ARG A 1 278 ? -1.143 -19.547 -25.172 1 97.38 278 ARG A N 1
ATOM 2019 C CA . ARG A 1 278 ? -1.211 -20.984 -24.891 1 97.38 278 ARG A CA 1
ATOM 2020 C C . ARG A 1 278 ? -2.035 -21.25 -23.641 1 97.38 278 ARG A C 1
ATOM 2022 O O . ARG A 1 278 ? -2.631 -22.328 -23.5 1 97.38 278 ARG A O 1
ATOM 2029 N N . LEU A 1 279 ? -2.016 -20.266 -22.734 1 98.5 279 LEU A N 1
ATOM 2030 C CA . LEU A 1 279 ? -2.568 -20.547 -21.406 1 98.5 279 LEU A CA 1
ATOM 2031 C C . LEU A 1 279 ? -3.885 -19.797 -21.219 1 98.5 279 LEU A C 1
ATOM 2033 O O . LEU A 1 279 ? -4.66 -20.125 -20.312 1 98.5 279 LEU A O 1
ATOM 2037 N N . ARG A 1 280 ? -4.148 -18.766 -21.984 1 97.69 280 ARG A N 1
ATOM 2038 C CA . ARG A 1 280 ? -5.266 -17.859 -21.75 1 97.69 280 ARG A CA 1
ATOM 2039 C C . ARG A 1 280 ? -6.594 -18.609 -21.781 1 97.69 280 ARG A C 1
ATOM 2041 O O . ARG A 1 280 ? -7.574 -18.156 -21.172 1 97.69 280 ARG A O 1
ATOM 2048 N N . GLY A 1 281 ? -6.656 -19.844 -22.453 1 98 281 GLY A N 1
ATOM 2049 C CA . GLY A 1 281 ? -7.863 -20.656 -22.484 1 98 281 GLY A CA 1
ATOM 2050 C C . GLY A 1 281 ? -8.305 -21.125 -21.125 1 98 281 GLY A C 1
ATOM 2051 O O . GLY A 1 281 ? -9.484 -21.438 -20.922 1 98 281 GLY A O 1
ATOM 2052 N N . LEU A 1 282 ? -7.375 -21.203 -20.172 1 98.31 282 LEU A N 1
ATOM 2053 C CA . LEU A 1 282 ? -7.691 -21.594 -18.812 1 98.31 282 LEU A CA 1
ATOM 2054 C C . LEU A 1 282 ? -8.695 -20.625 -18.188 1 98.31 282 LEU A C 1
ATOM 2056 O O . LEU A 1 282 ? -9.367 -20.969 -17.203 1 98.31 282 LEU A O 1
ATOM 2060 N N . LEU A 1 283 ? -8.773 -19.406 -18.734 1 98.44 283 LEU A N 1
ATOM 2061 C CA . LEU A 1 283 ? -9.609 -18.344 -18.172 1 98.44 283 LEU A CA 1
ATOM 2062 C C . LEU A 1 283 ? -10.789 -18.047 -19.094 1 98.44 283 LEU A C 1
ATOM 2064 O O . LEU A 1 283 ? -11.422 -17 -18.969 1 98.44 283 LEU A O 1
ATOM 2068 N N . ALA A 1 284 ? -11.102 -18.953 -20 1 97.88 284 ALA A N 1
ATOM 2069 C CA . ALA A 1 284 ? -12.258 -18.781 -20.875 1 97.88 284 ALA A CA 1
ATOM 2070 C C . ALA A 1 284 ? -13.516 -18.453 -20.078 1 97.88 284 ALA A C 1
ATOM 2072 O O . ALA A 1 284 ? -13.836 -19.125 -19.109 1 97.88 284 ALA A O 1
ATOM 2073 N N . GLY A 1 285 ? -14.188 -17.359 -20.469 1 98.12 285 GLY A N 1
ATOM 2074 C CA . GLY A 1 285 ? -15.391 -16.938 -19.781 1 98.12 285 GLY A CA 1
ATOM 2075 C C . GLY A 1 285 ? -15.164 -15.734 -18.875 1 98.12 285 GLY A C 1
ATOM 2076 O O . GLY A 1 285 ? -16.125 -15.07 -18.469 1 98.12 285 GLY A O 1
ATOM 2077 N N . LEU A 1 286 ? -13.914 -15.438 -18.562 1 98.19 286 LEU A N 1
ATOM 2078 C CA . LEU A 1 286 ? -13.578 -14.336 -17.672 1 98.19 286 LEU A CA 1
ATOM 2079 C C . LEU A 1 286 ? -14.156 -13.023 -18.203 1 98.19 286 LEU A C 1
ATOM 2081 O O . LEU A 1 286 ? -14.562 -12.156 -17.422 1 98.19 286 LEU A O 1
ATOM 2085 N N . GLU A 1 287 ? -14.188 -12.789 -19.516 1 97.56 287 GLU A N 1
ATOM 2086 C CA . GLU A 1 287 ? -14.664 -11.547 -20.125 1 97.56 287 GLU A CA 1
ATOM 2087 C C . GLU A 1 287 ? -16.125 -11.281 -19.75 1 97.56 287 GLU A C 1
ATOM 2089 O O . GLU A 1 287 ? -16.594 -10.148 -19.891 1 97.56 287 GLU A O 1
ATOM 2094 N N . ARG A 1 288 ? -16.812 -12.32 -19.266 1 98 288 ARG A N 1
ATOM 2095 C CA . ARG A 1 288 ? -18.219 -12.188 -18.891 1 98 288 ARG A CA 1
ATOM 2096 C C . ARG A 1 288 ? -18.375 -11.914 -17.406 1 98 288 ARG A C 1
ATOM 2098 O O . ARG A 1 288 ? -19.484 -11.641 -16.938 1 98 288 ARG A O 1
ATOM 2105 N N . ALA A 1 289 ? -17.281 -12 -16.641 1 98.44 289 ALA A N 1
ATOM 2106 C CA . ALA A 1 289 ? -17.328 -11.688 -15.219 1 98.44 289 ALA A CA 1
ATOM 2107 C C . ALA A 1 289 ? -17.594 -10.195 -14.992 1 98.44 289 ALA A C 1
ATOM 2109 O O . ALA A 1 289 ? -17.547 -9.406 -15.938 1 98.44 289 ALA A O 1
ATOM 2110 N N . ASP A 1 290 ? -17.938 -9.82 -13.773 1 98.12 290 ASP A N 1
ATOM 2111 C CA . ASP A 1 290 ? -18.203 -8.422 -13.43 1 98.12 290 ASP A CA 1
ATOM 2112 C C . ASP A 1 290 ? -16.953 -7.777 -12.805 1 98.12 290 ASP A C 1
ATOM 2114 O O . ASP A 1 290 ? -16.766 -6.566 -12.922 1 98.12 290 ASP A O 1
ATOM 2118 N N . SER A 1 291 ? -16.156 -8.547 -12.164 1 97.88 291 SER A N 1
ATOM 2119 C CA . SER A 1 291 ? -14.945 -8.047 -11.539 1 97.88 291 SER A CA 1
ATOM 2120 C C . SER A 1 291 ? -13.898 -9.148 -11.398 1 97.88 291 SER A C 1
ATOM 2122 O O . SER A 1 291 ? -14.234 -10.328 -11.461 1 97.88 291 SER A O 1
ATOM 2124 N N . THR A 1 292 ? -12.664 -8.797 -11.281 1 98.56 292 THR A N 1
ATOM 2125 C CA . THR A 1 292 ? -11.555 -9.703 -11.016 1 98.56 292 THR A CA 1
ATOM 2126 C C . THR A 1 292 ? -10.406 -8.977 -10.32 1 98.56 292 THR A C 1
ATOM 2128 O O . THR A 1 292 ? -10.398 -7.742 -10.266 1 98.56 292 THR A O 1
ATOM 2131 N N . VAL A 1 293 ? -9.547 -9.68 -9.68 1 97.88 293 VAL A N 1
ATOM 2132 C CA . VAL A 1 293 ? -8.297 -9.141 -9.148 1 97.88 293 VAL A CA 1
ATOM 2133 C C . VAL A 1 293 ? -7.113 -9.789 -9.859 1 97.88 293 VAL A C 1
ATOM 2135 O O . VAL A 1 293 ? -7.215 -10.922 -10.344 1 97.88 293 VAL A O 1
ATOM 2138 N N . TRP A 1 294 ? -6.082 -9.141 -9.953 1 98.56 294 TRP A N 1
ATOM 2139 C CA . TRP A 1 294 ? -4.84 -9.594 -10.57 1 98.56 294 TRP A CA 1
ATOM 2140 C C . TRP A 1 294 ? -3.629 -9.078 -9.805 1 98.56 294 TRP A C 1
ATOM 2142 O O . TRP A 1 294 ? -3.332 -7.879 -9.828 1 98.56 294 TRP A O 1
ATOM 2152 N N . ASP A 1 295 ? -2.879 -9.984 -9.148 1 97.19 295 ASP A N 1
ATOM 2153 C CA . ASP A 1 295 ? -1.745 -9.602 -8.312 1 97.19 295 ASP A CA 1
ATOM 2154 C C . ASP A 1 295 ? -0.485 -9.406 -9.148 1 97.19 295 ASP A C 1
ATOM 2156 O O . ASP A 1 295 ? -0.04 -10.328 -9.836 1 97.19 295 ASP A O 1
ATOM 2160 N N . GLY A 1 296 ? 0.104 -8.266 -8.977 1 96.12 296 GLY A N 1
ATOM 2161 C CA . GLY A 1 296 ? 1.416 -8.055 -9.562 1 96.12 296 GLY A CA 1
ATOM 2162 C C . GLY A 1 296 ? 2.527 -8.781 -8.828 1 96.12 296 GLY A C 1
ATOM 2163 O O . GLY A 1 296 ? 3.508 -9.211 -9.438 1 96.12 296 GLY A O 1
ATOM 2164 N N . HIS A 1 297 ? 2.406 -8.938 -7.488 1 94.31 297 HIS A N 1
ATOM 2165 C CA . HIS A 1 297 ? 3.488 -9.445 -6.652 1 94.31 297 HIS A CA 1
ATOM 2166 C C . HIS A 1 297 ? 3.441 -10.969 -6.551 1 94.31 297 HIS A C 1
ATOM 2168 O O . HIS A 1 297 ? 3.996 -11.555 -5.617 1 94.31 297 HIS A O 1
ATOM 2174 N N . LYS A 1 298 ? 2.674 -11.578 -7.387 1 96.06 298 LYS A N 1
ATOM 2175 C CA . LYS A 1 298 ? 2.707 -13.023 -7.602 1 96.06 298 LYS A CA 1
ATOM 2176 C C . LYS A 1 298 ? 3.328 -13.367 -8.953 1 96.06 298 LYS A C 1
ATOM 2178 O O . LYS A 1 298 ? 4.531 -13.18 -9.156 1 96.06 298 LYS A O 1
ATOM 2183 N N . MET A 1 299 ? 2.58 -13.547 -9.945 1 97.12 299 MET A N 1
ATOM 2184 C CA . MET A 1 299 ? 3.109 -14.094 -11.195 1 97.12 299 MET A CA 1
ATOM 2185 C C . MET A 1 299 ? 3.58 -12.977 -12.117 1 97.12 299 MET A C 1
ATOM 2187 O O . MET A 1 299 ? 4.184 -13.242 -13.164 1 97.12 299 MET A O 1
ATOM 2191 N N . LEU A 1 300 ? 3.422 -11.664 -11.758 1 95.88 300 LEU A N 1
ATOM 2192 C CA . LEU A 1 300 ? 3.924 -10.578 -12.586 1 95.88 300 LEU A CA 1
ATOM 2193 C C . LEU A 1 300 ? 5.289 -10.102 -12.102 1 95.88 300 LEU A C 1
ATOM 2195 O O . LEU A 1 300 ? 5.781 -9.062 -12.531 1 95.88 300 LEU A O 1
ATOM 2199 N N . ARG A 1 301 ? 5.832 -10.719 -11.18 1 92.56 301 ARG A N 1
ATOM 2200 C CA . ARG A 1 301 ? 7.23 -10.609 -10.781 1 92.56 301 ARG A CA 1
ATOM 2201 C C . ARG A 1 301 ? 7.516 -9.258 -10.141 1 92.56 301 ARG A C 1
ATOM 2203 O O . ARG A 1 301 ? 8.594 -8.688 -10.336 1 92.56 301 ARG A O 1
ATOM 2210 N N . THR A 1 302 ? 6.551 -8.695 -9.492 1 93.31 302 THR A N 1
ATOM 2211 C CA . THR A 1 302 ? 6.805 -7.461 -8.758 1 93.31 302 THR A CA 1
ATOM 2212 C C . THR A 1 302 ? 7.031 -7.75 -7.277 1 93.31 302 THR A C 1
ATOM 2214 O O . THR A 1 302 ? 6.609 -8.797 -6.77 1 93.31 302 THR A O 1
ATOM 2217 N N . SER A 1 303 ? 7.801 -6.871 -6.637 1 91.94 303 SER A N 1
ATOM 2218 C CA . SER A 1 303 ? 7.828 -6.895 -5.176 1 91.94 303 SER A CA 1
ATOM 2219 C C . SER A 1 303 ? 6.445 -6.609 -4.594 1 91.94 303 SER A C 1
ATOM 2221 O O . SER A 1 303 ? 5.605 -5.992 -5.25 1 91.94 303 SER A O 1
ATOM 2223 N N . ALA A 1 304 ? 6.164 -7.137 -3.455 1 90.25 304 ALA A N 1
ATOM 2224 C CA . ALA A 1 304 ? 4.902 -6.871 -2.766 1 90.25 304 ALA A CA 1
ATOM 2225 C C . ALA A 1 304 ? 4.883 -5.457 -2.191 1 90.25 304 ALA A C 1
ATOM 2227 O O . ALA A 1 304 ? 5.926 -4.914 -1.826 1 90.25 304 ALA A O 1
ATOM 2228 N N . LEU A 1 305 ? 3.75 -4.801 -2.221 1 91.38 305 LEU A N 1
ATOM 2229 C CA . LEU A 1 305 ? 2.455 -5.305 -2.668 1 91.38 305 LEU A CA 1
ATOM 2230 C C . LEU A 1 305 ? 2.025 -4.621 -3.963 1 91.38 305 LEU A C 1
ATOM 2232 O O . LEU A 1 305 ? 2.438 -3.494 -4.242 1 91.38 305 LEU A O 1
ATOM 2236 N N . CYS A 1 306 ? 1.238 -5.238 -4.777 1 94.38 306 CYS A N 1
ATOM 2237 C CA . CYS A 1 306 ? 0.634 -4.629 -5.953 1 94.38 306 CYS A CA 1
ATOM 2238 C C . CYS A 1 306 ? -0.481 -5.504 -6.512 1 94.38 306 CYS A C 1
ATOM 2240 O O . CYS A 1 306 ? -0.225 -6.609 -6.992 1 94.38 306 CYS A O 1
ATOM 2242 N N . THR A 1 307 ? -1.717 -5.023 -6.469 1 95.81 307 THR A N 1
ATOM 2243 C CA . THR A 1 307 ? -2.84 -5.789 -7 1 95.81 307 THR A CA 1
ATOM 2244 C C . THR A 1 307 ? -3.791 -4.879 -7.777 1 95.81 307 THR A C 1
ATOM 2246 O O . THR A 1 307 ? -4.168 -3.811 -7.293 1 95.81 307 THR A O 1
ATOM 2249 N N . GLY A 1 308 ? -4.156 -5.242 -8.961 1 96.38 308 GLY A N 1
ATOM 2250 C CA . GLY A 1 308 ? -5.242 -4.594 -9.68 1 96.38 308 GLY A CA 1
ATOM 2251 C C . GLY A 1 308 ? -6.602 -5.199 -9.375 1 96.38 308 GLY A C 1
ATOM 2252 O O . GLY A 1 308 ? -6.762 -6.422 -9.391 1 96.38 308 GLY A O 1
ATOM 2253 N N . VAL A 1 309 ? -7.527 -4.406 -8.953 1 96.25 309 VAL A N 1
ATOM 2254 C CA . VAL A 1 309 ? -8.938 -4.789 -8.945 1 96.25 309 VAL A CA 1
ATOM 2255 C C . VAL A 1 309 ? -9.641 -4.184 -10.156 1 96.25 309 VAL A C 1
ATOM 2257 O O . VAL A 1 309 ? -9.547 -2.979 -10.398 1 96.25 309 VAL A O 1
ATOM 2260 N N . LEU A 1 310 ? -10.25 -4.977 -10.945 1 97.25 310 LEU A N 1
ATOM 2261 C CA . LEU A 1 310 ? -10.797 -4.582 -12.242 1 97.25 310 LEU A CA 1
ATOM 2262 C C . LEU A 1 310 ? -12.297 -4.836 -12.297 1 97.25 310 LEU A C 1
ATOM 2264 O O . LEU A 1 310 ? -12.781 -5.844 -11.781 1 97.25 310 LEU A O 1
ATOM 2268 N N . PHE A 1 311 ? -12.992 -3.936 -12.898 1 96.5 311 PHE A N 1
ATOM 2269 C CA . PHE A 1 311 ? -14.438 -4.02 -13.086 1 96.5 311 PHE A CA 1
ATOM 2270 C C . PHE A 1 311 ? -14.805 -3.912 -14.562 1 96.5 311 PHE A C 1
ATOM 2272 O O . PHE A 1 311 ? -14.234 -3.096 -15.289 1 96.5 311 PHE A O 1
ATOM 2279 N N . ARG A 1 312 ? -15.727 -4.695 -14.992 1 97.12 312 ARG A N 1
ATOM 2280 C CA . ARG A 1 312 ? -16.172 -4.727 -16.391 1 97.12 312 ARG A CA 1
ATOM 2281 C C . ARG A 1 312 ? -16.812 -3.404 -16.781 1 97.12 312 ARG A C 1
ATOM 2283 O O . ARG A 1 312 ? -16.688 -2.973 -17.938 1 97.12 312 ARG A O 1
ATOM 2290 N N . GLU A 1 313 ? -17.469 -2.811 -15.773 1 93.31 313 GLU A N 1
ATOM 2291 C CA . GLU A 1 313 ? -18.156 -1.546 -16.016 1 93.31 313 GLU A CA 1
ATOM 2292 C C . GLU A 1 313 ? -17.766 -0.497 -14.977 1 93.31 313 GLU A C 1
ATOM 2294 O O . GLU A 1 313 ? -17.781 -0.771 -13.781 1 93.31 313 GLU A O 1
ATOM 2299 N N . LYS A 1 314 ? -17.547 0.701 -15.461 1 84.44 314 LYS A N 1
ATOM 2300 C CA . LYS A 1 314 ? -17.156 1.805 -14.586 1 84.44 314 LYS A CA 1
ATOM 2301 C C . LYS A 1 314 ? -18.234 2.094 -13.547 1 84.44 314 LYS A C 1
ATOM 2303 O O . LYS A 1 314 ? -17.922 2.447 -12.406 1 84.44 314 LYS A O 1
ATOM 2308 N N . ARG A 1 315 ? -19.453 2.01 -13.836 1 80.19 315 ARG A N 1
ATOM 2309 C CA . ARG A 1 315 ? -20.578 2.373 -12.992 1 80.19 315 ARG A CA 1
ATOM 2310 C C . ARG A 1 315 ? -20.625 1.514 -11.734 1 80.19 315 ARG A C 1
ATOM 2312 O O . ARG A 1 315 ? -21.266 1.882 -10.742 1 80.19 315 ARG A O 1
ATOM 2319 N N . TYR A 1 316 ? -19.953 0.348 -11.805 1 79.31 316 TYR A N 1
ATOM 2320 C CA . TYR A 1 316 ? -19.953 -0.552 -10.656 1 79.31 316 TYR A CA 1
ATOM 2321 C C . TYR A 1 316 ? -19.281 0.096 -9.453 1 79.31 316 TYR A C 1
ATOM 2323 O O . TYR A 1 316 ? -19.609 -0.215 -8.312 1 79.31 316 TYR A O 1
ATOM 2331 N N . LEU A 1 317 ? -18.344 1.019 -9.695 1 74.94 317 LEU A N 1
ATOM 2332 C CA . LEU A 1 317 ? -17.625 1.658 -8.602 1 74.94 317 LEU A CA 1
ATOM 2333 C C . LEU A 1 317 ? -18.312 2.949 -8.18 1 74.94 317 LEU A C 1
ATOM 2335 O O . LEU A 1 317 ? -18.125 3.418 -7.051 1 74.94 317 LEU A O 1
ATOM 2339 N N . ASP A 1 318 ? -19.031 3.613 -9.023 1 65.25 318 ASP A N 1
ATOM 2340 C CA . ASP A 1 318 ? -19.719 4.875 -8.742 1 65.25 318 ASP A CA 1
ATOM 2341 C C . ASP A 1 318 ? -20.703 4.727 -7.586 1 65.25 318 ASP A C 1
ATOM 2343 O O . ASP A 1 318 ? -20.859 5.645 -6.777 1 65.25 318 ASP A O 1
ATOM 2347 N N . THR A 1 319 ? -21.359 3.701 -7.578 1 57.12 319 THR A N 1
ATOM 2348 C CA . THR A 1 319 ? -22.406 3.496 -6.574 1 57.12 319 THR A CA 1
ATOM 2349 C C . THR A 1 319 ? -21.797 3.377 -5.18 1 57.12 319 THR A C 1
ATOM 2351 O O . THR A 1 319 ? -22.453 3.678 -4.184 1 57.12 319 THR A O 1
ATOM 2354 N N . MET A 1 320 ? -20.609 2.926 -5.141 1 60.03 320 MET A N 1
ATOM 2355 C CA . MET A 1 320 ? -19.984 2.721 -3.836 1 60.03 320 MET A CA 1
ATOM 2356 C C . MET A 1 320 ? -19.406 4.023 -3.301 1 60.03 320 MET A C 1
ATOM 2358 O O . MET A 1 320 ? -19.688 4.418 -2.168 1 60.03 320 MET A O 1
ATOM 2362 N N . PHE A 1 321 ? -18.5 4.676 -4.023 1 56.66 321 PHE A N 1
ATOM 2363 C CA . PHE A 1 321 ? -17.578 5.641 -3.434 1 56.66 321 PHE A CA 1
ATOM 2364 C C . PHE A 1 321 ? -18.047 7.066 -3.693 1 56.66 321 PHE A C 1
ATOM 2366 O O . PHE A 1 321 ? -17.641 7.996 -3 1 56.66 321 PHE A O 1
ATOM 2373 N N . LYS A 1 322 ? -18.703 7.402 -4.742 1 54.34 322 LYS A N 1
ATOM 2374 C CA . LYS A 1 322 ? -19.031 8.797 -5.02 1 54.34 322 LYS A CA 1
ATOM 2375 C C . LYS A 1 322 ? -19.844 9.414 -3.883 1 54.34 322 LYS A C 1
ATOM 2377 O O . LYS A 1 322 ? -19.969 10.633 -3.791 1 54.34 322 LYS A O 1
ATOM 2382 N N . GLN A 1 323 ? -20.281 8.656 -3.008 1 43.38 323 GLN A N 1
ATOM 2383 C CA . GLN A 1 323 ? -21.188 9.25 -2.031 1 43.38 323 GLN A CA 1
ATOM 2384 C C . GLN A 1 323 ? -20.438 10.125 -1.038 1 43.38 323 GLN A C 1
ATOM 2386 O O . GLN A 1 323 ? -21.016 10.984 -0.384 1 43.38 323 GLN A O 1
ATOM 2391 N N . ASP A 1 324 ? -19.172 9.805 -0.666 1 45.81 324 ASP A N 1
ATOM 2392 C CA . ASP A 1 324 ? -18.625 10.516 0.486 1 45.81 324 ASP A CA 1
ATOM 2393 C C . ASP A 1 324 ? -17.641 11.594 0.048 1 45.81 324 ASP A C 1
ATOM 2395 O O . ASP A 1 324 ? -16.828 12.07 0.849 1 45.81 324 ASP A O 1
ATOM 2399 N N . ALA A 1 325 ? -17.594 12.164 -1.121 1 43.16 325 ALA A N 1
ATOM 2400 C CA . ALA A 1 325 ? -16.547 12.977 -1.729 1 43.16 325 ALA A CA 1
ATOM 2401 C C . ALA A 1 325 ? -16.438 14.336 -1.031 1 43.16 325 ALA A C 1
ATOM 2403 O O . ALA A 1 325 ? -16.703 15.375 -1.633 1 43.16 325 ALA A O 1
ATOM 2404 N N . SER A 1 326 ? -16.719 14.453 0.217 1 42.88 326 SER A N 1
ATOM 2405 C CA . SER A 1 326 ? -16.656 15.852 0.628 1 42.88 326 SER A CA 1
ATOM 2406 C C . SER A 1 326 ? -15.25 16.422 0.482 1 42.88 326 SER A C 1
ATOM 2408 O O . SER A 1 326 ? -15.039 17.391 -0.233 1 42.88 326 SER A O 1
ATOM 2410 N N . TYR A 1 327 ? -14.398 16.375 1.573 1 40.69 327 TYR A N 1
ATOM 2411 C CA . TYR A 1 327 ? -13.328 17.328 1.823 1 40.69 327 TYR A CA 1
ATOM 2412 C C . TYR A 1 327 ? -12.195 17.141 0.824 1 40.69 327 TYR A C 1
ATOM 2414 O O . TYR A 1 327 ? -11.492 18.109 0.488 1 40.69 327 TYR A O 1
ATOM 2422 N N . LEU A 1 328 ? -11.938 15.906 0.304 1 44.5 328 LEU A N 1
ATOM 2423 C CA . LEU A 1 328 ? -10.734 15.594 -0.46 1 44.5 328 LEU A CA 1
ATOM 2424 C C . LEU A 1 328 ? -11.016 15.656 -1.958 1 44.5 328 LEU A C 1
ATOM 2426 O O . LEU A 1 328 ? -10.094 15.828 -2.758 1 44.5 328 LEU A O 1
ATOM 2430 N N . TYR A 1 329 ? -12.344 15.539 -2.227 1 45.47 329 TYR A N 1
ATOM 2431 C CA . TYR A 1 329 ? -12.547 15.297 -3.65 1 45.47 329 TYR A CA 1
ATOM 2432 C C . TYR A 1 329 ? -13.266 16.469 -4.305 1 45.47 329 TYR A C 1
ATOM 2434 O O . TYR A 1 329 ? -14.281 16.953 -3.787 1 45.47 329 TYR A O 1
ATOM 2442 N N . ARG A 1 330 ? -12.531 17.188 -5.133 1 47.16 330 ARG A N 1
ATOM 2443 C CA . ARG A 1 330 ? -13.109 18.25 -5.941 1 47.16 330 ARG A CA 1
ATOM 2444 C C . ARG A 1 330 ? -14.008 17.688 -7.035 1 47.16 330 ARG A C 1
ATOM 2446 O O . ARG A 1 330 ? -13.625 16.75 -7.746 1 47.16 330 ARG A O 1
ATOM 2453 N N . PRO A 1 331 ? -15.281 18.109 -7.086 1 43.59 331 PRO A N 1
ATOM 2454 C CA . PRO A 1 331 ? -16.219 17.656 -8.125 1 43.59 331 PRO A CA 1
ATOM 2455 C C . PRO A 1 331 ? -15.609 17.703 -9.523 1 43.59 331 PRO A C 1
ATOM 2457 O O . PRO A 1 331 ? -15.906 16.859 -10.359 1 43.59 331 PRO A O 1
ATOM 2460 N N . GLU A 1 332 ? -14.875 18.688 -9.797 1 43.59 332 GLU A N 1
ATOM 2461 C CA . GLU A 1 332 ? -14.406 18.875 -11.164 1 43.59 332 GLU A CA 1
ATOM 2462 C C . GLU A 1 332 ? -13.391 17.812 -11.562 1 43.59 332 GLU A C 1
ATOM 2464 O O . GLU A 1 332 ? -13.117 17.625 -12.75 1 43.59 332 GLU A O 1
ATOM 2469 N N . ALA A 1 333 ? -12.781 17.219 -10.594 1 48.47 333 ALA A N 1
ATOM 2470 C CA . ALA A 1 333 ? -11.68 16.312 -10.891 1 48.47 333 ALA A CA 1
ATOM 2471 C C . ALA A 1 333 ? -12.062 14.859 -10.602 1 48.47 333 ALA A C 1
ATOM 2473 O O . ALA A 1 333 ? -11.203 13.992 -10.469 1 48.47 333 ALA A O 1
ATOM 2474 N N . GLU A 1 334 ? -13.312 14.617 -10.516 1 49.97 334 GLU A N 1
ATOM 2475 C CA . GLU A 1 334 ? -13.914 13.406 -9.953 1 49.97 334 GLU A CA 1
ATOM 2476 C C . GLU A 1 334 ? -13.297 12.148 -10.57 1 49.97 334 GLU A C 1
ATOM 2478 O O . GLU A 1 334 ? -12.969 11.203 -9.852 1 49.97 334 GLU A O 1
ATOM 2483 N N . ASP A 1 335 ? -13 12.273 -11.883 1 53.47 335 ASP A N 1
ATOM 2484 C CA . ASP A 1 335 ? -12.688 11 -12.531 1 53.47 335 ASP A CA 1
ATOM 2485 C C . ASP A 1 335 ? -11.195 10.688 -12.422 1 53.47 335 ASP A C 1
ATOM 2487 O O . ASP A 1 335 ? -10.734 9.656 -12.914 1 53.47 335 ASP A O 1
ATOM 2491 N N . VAL A 1 336 ? -10.539 11.531 -11.531 1 59.91 336 VAL A N 1
ATOM 2492 C CA . VAL A 1 336 ? -9.109 11.266 -11.641 1 59.91 336 VAL A CA 1
ATOM 2493 C C . VAL A 1 336 ? -8.531 10.969 -10.258 1 59.91 336 VAL A C 1
ATOM 2495 O O . VAL A 1 336 ? -7.363 10.586 -10.141 1 59.91 336 VAL A O 1
ATOM 2498 N N . ASP A 1 337 ? -9.352 10.961 -9.289 1 67.25 337 ASP A N 1
ATOM 2499 C CA . ASP A 1 337 ? -8.828 10.711 -7.953 1 67.25 337 ASP A CA 1
ATOM 2500 C C . ASP A 1 337 ? -8.836 9.227 -7.625 1 67.25 337 ASP A C 1
ATOM 2502 O O . ASP A 1 337 ? -9.891 8.648 -7.348 1 67.25 337 ASP A O 1
ATOM 2506 N N . PRO A 1 338 ? -7.703 8.703 -7.59 1 65.62 338 PRO A N 1
ATOM 2507 C CA . PRO A 1 338 ? -7.625 7.254 -7.422 1 65.62 338 PRO A CA 1
ATOM 2508 C C . PRO A 1 338 ? -8.195 6.781 -6.086 1 65.62 338 PRO A C 1
ATOM 2510 O O . PRO A 1 338 ? -8.625 5.633 -5.961 1 65.62 338 PRO A O 1
ATOM 2513 N N . GLY A 1 339 ? -8.117 7.613 -5.141 1 65.69 339 GLY A N 1
ATOM 2514 C CA . GLY A 1 339 ? -8.586 7.238 -3.812 1 65.69 339 GLY A CA 1
ATOM 2515 C C . GLY A 1 339 ? -10.078 6.98 -3.758 1 65.69 339 GLY A C 1
ATOM 2516 O O . GLY A 1 339 ? -10.57 6.371 -2.805 1 65.69 339 GLY A O 1
ATOM 2517 N N . GLN A 1 340 ? -10.773 7.344 -4.77 1 66 340 GLN A N 1
ATOM 2518 C CA . GLN A 1 340 ? -12.219 7.195 -4.809 1 66 340 GLN A CA 1
ATOM 2519 C C . GLN A 1 340 ? -12.617 5.746 -5.074 1 66 340 GLN A C 1
ATOM 2521 O O . GLN A 1 340 ? -13.75 5.348 -4.805 1 66 340 GLN A O 1
ATOM 2526 N N . TYR A 1 341 ? -11.633 5.008 -5.434 1 69.44 341 TYR A N 1
ATOM 2527 C CA . TYR A 1 341 ? -12.023 3.699 -5.945 1 69.44 341 TYR A CA 1
ATOM 2528 C C . TYR A 1 341 ? -11.531 2.586 -5.023 1 69.44 341 TYR A C 1
ATOM 2530 O O . TYR A 1 341 ? -11.633 1.404 -5.359 1 69.44 341 TYR A O 1
ATOM 2538 N N . THR A 1 342 ? -10.992 2.963 -3.965 1 75.56 342 THR A N 1
ATOM 2539 C CA . THR A 1 342 ? -10.484 1.957 -3.037 1 75.56 342 THR A CA 1
ATOM 2540 C C . THR A 1 342 ? -10.883 2.291 -1.604 1 75.56 342 THR A C 1
ATOM 2542 O O . THR A 1 342 ? -11.211 3.438 -1.297 1 75.56 342 THR A O 1
ATOM 2545 N N . PHE A 1 343 ? -10.852 1.313 -0.791 1 75.5 343 PHE A N 1
ATOM 2546 C CA . PHE A 1 343 ? -11.094 1.491 0.636 1 75.5 343 PHE A CA 1
ATOM 2547 C C . PHE A 1 343 ? -9.922 2.197 1.302 1 75.5 343 PHE A C 1
ATOM 2549 O O . PHE A 1 343 ? -10.117 3.062 2.158 1 75.5 343 PHE A O 1
ATOM 2556 N N . GLU A 1 344 ? -8.789 1.792 0.804 1 79.25 344 GLU A N 1
ATOM 2557 C CA . GLU A 1 344 ? -7.594 2.408 1.379 1 79.25 344 GLU A CA 1
ATOM 2558 C C . GLU A 1 344 ? -7.469 3.869 0.952 1 79.25 344 GLU A C 1
ATOM 2560 O O . GLU A 1 344 ? -7.77 4.215 -0.193 1 79.25 344 GLU A O 1
ATOM 2565 N N . THR A 1 345 ? -7.152 4.719 1.914 1 76.25 345 THR A N 1
ATOM 2566 C CA . THR A 1 345 ? -6.922 6.125 1.61 1 76.25 345 THR A CA 1
ATOM 2567 C C . THR A 1 345 ? -5.473 6.359 1.193 1 76.25 345 THR A C 1
ATOM 2569 O O . THR A 1 345 ? -5.164 6.414 0.001 1 76.25 345 THR A O 1
ATOM 2572 N N . SER A 1 346 ? -4.633 6.238 2.105 1 73.81 346 SER A N 1
ATOM 2573 C CA . SER A 1 346 ? -3.223 6.348 1.737 1 73.81 346 SER A CA 1
ATOM 2574 C C . SER A 1 346 ? -2.725 5.07 1.074 1 73.81 346 SER A C 1
ATOM 2576 O O . SER A 1 346 ? -2.986 3.967 1.563 1 73.81 346 SER A O 1
ATOM 2578 N N . LYS A 1 347 ? -2.129 5.23 -0.065 1 81.62 347 LYS A N 1
ATOM 2579 C CA . LYS A 1 347 ? -1.548 4.102 -0.787 1 81.62 347 LYS A CA 1
ATOM 2580 C C . LYS A 1 347 ? -0.183 4.461 -1.367 1 81.62 347 LYS A C 1
ATOM 2582 O O . LYS A 1 347 ? 0.043 5.605 -1.77 1 81.62 347 LYS A O 1
ATOM 2587 N N . ALA A 1 348 ? 0.649 3.502 -1.366 1 84.44 348 ALA A N 1
ATOM 2588 C CA . ALA A 1 348 ? 1.873 3.643 -2.15 1 84.44 348 ALA A CA 1
ATOM 2589 C C . ALA A 1 348 ? 1.579 3.57 -3.645 1 84.44 348 ALA A C 1
ATOM 2591 O O . ALA A 1 348 ? 0.509 3.113 -4.051 1 84.44 348 ALA A O 1
ATOM 2592 N N . PRO A 1 349 ? 2.426 4.211 -4.445 1 89.81 349 PRO A N 1
ATOM 2593 C CA . PRO A 1 349 ? 2.242 4.105 -5.895 1 89.81 349 PRO A CA 1
ATOM 2594 C C . PRO A 1 349 ? 2.619 2.729 -6.434 1 89.81 349 PRO A C 1
ATOM 2596 O O . PRO A 1 349 ? 3.633 2.588 -7.121 1 89.81 349 PRO A O 1
ATOM 2599 N N . LEU A 1 350 ? 1.796 1.854 -6.297 1 92.31 350 LEU A N 1
ATOM 2600 C CA . LEU A 1 350 ? 2.09 0.44 -6.508 1 92.31 350 LEU A CA 1
ATOM 2601 C C . LEU A 1 350 ? 2.119 0.111 -8 1 92.31 350 LEU A C 1
ATOM 2603 O O . LEU A 1 350 ? 2.803 -0.826 -8.422 1 92.31 350 LEU A O 1
ATOM 2607 N N . GLY A 1 351 ? 1.403 0.899 -8.805 1 95.38 351 GLY A N 1
ATOM 2608 C CA . GLY A 1 351 ? 1.39 0.654 -10.234 1 95.38 351 GLY A CA 1
ATOM 2609 C C . GLY A 1 351 ? 2.754 0.807 -10.883 1 95.38 351 GLY A C 1
ATOM 2610 O O . GLY A 1 351 ? 3.021 0.215 -11.93 1 95.38 351 GLY A O 1
ATOM 2611 N N . LEU A 1 352 ? 3.611 1.542 -10.234 1 96.81 352 LEU A N 1
ATOM 2612 C CA . LEU A 1 352 ? 4.961 1.791 -10.727 1 96.81 352 LEU A CA 1
ATOM 2613 C C . LEU A 1 352 ? 5.723 0.483 -10.906 1 96.81 352 LEU A C 1
ATOM 2615 O O . LEU A 1 352 ? 6.543 0.355 -11.82 1 96.81 352 LEU A O 1
ATOM 2619 N N . LYS A 1 353 ? 5.496 -0.44 -10.07 1 96.69 353 LYS A N 1
ATOM 2620 C CA . LYS A 1 353 ? 6.191 -1.723 -10.117 1 96.69 353 LYS A CA 1
ATOM 2621 C C . LYS A 1 353 ? 5.859 -2.484 -11.398 1 96.69 353 LYS A C 1
ATOM 2623 O O . LYS A 1 353 ? 6.754 -3.006 -12.07 1 96.69 353 LYS A O 1
ATOM 2628 N N . VAL A 1 354 ? 4.578 -2.549 -11.695 1 97.75 354 VAL A N 1
ATOM 2629 C CA . VAL A 1 354 ? 4.145 -3.244 -12.906 1 97.75 354 VAL A CA 1
ATOM 2630 C C . VAL A 1 354 ? 4.605 -2.469 -14.133 1 97.75 354 VAL A C 1
ATOM 2632 O O . VAL A 1 354 ? 5.105 -3.061 -15.094 1 97.75 354 VAL A O 1
ATOM 2635 N N . LEU A 1 355 ? 4.418 -1.107 -14.102 1 98.38 355 LEU A N 1
ATOM 2636 C CA . LEU A 1 355 ? 4.812 -0.28 -15.234 1 98.38 355 LEU A CA 1
ATOM 2637 C C . LEU A 1 355 ? 6.285 -0.489 -15.57 1 98.38 355 LEU A C 1
ATOM 2639 O O . LEU A 1 355 ? 6.637 -0.708 -16.734 1 98.38 355 LEU A O 1
ATOM 2643 N N . LEU A 1 356 ? 7.152 -0.41 -14.594 1 97.31 356 LEU A N 1
ATOM 2644 C CA . LEU A 1 356 ? 8.586 -0.498 -14.859 1 97.31 356 LEU A CA 1
ATOM 2645 C C . LEU A 1 356 ? 8.977 -1.914 -15.273 1 97.31 356 LEU A C 1
ATOM 2647 O O . LEU A 1 356 ? 9.922 -2.104 -16.031 1 97.31 356 LEU A O 1
ATOM 2651 N N . THR A 1 357 ? 8.273 -2.941 -14.758 1 96 357 THR A N 1
ATOM 2652 C CA . THR A 1 357 ? 8.5 -4.305 -15.227 1 96 357 THR A CA 1
ATOM 2653 C C . THR A 1 357 ? 8.172 -4.426 -16.703 1 96 357 THR A C 1
ATOM 2655 O O . THR A 1 357 ? 8.945 -5.004 -17.469 1 96 357 THR A O 1
ATOM 2658 N N . LEU A 1 358 ? 6.98 -3.859 -17.109 1 97.31 358 LEU A N 1
ATOM 2659 C CA . LEU A 1 358 ? 6.594 -3.867 -18.516 1 97.31 358 LEU A CA 1
ATOM 2660 C C . LEU A 1 358 ? 7.586 -3.068 -19.359 1 97.31 358 LEU A C 1
ATOM 2662 O O . LEU A 1 358 ? 7.969 -3.5 -20.453 1 97.31 358 LEU A O 1
ATOM 2666 N N . ALA A 1 359 ? 7.984 -1.939 -18.859 1 97.19 359 ALA A N 1
ATOM 2667 C CA . ALA A 1 359 ? 8.844 -1.023 -19.594 1 97.19 359 ALA A CA 1
ATOM 2668 C C . ALA A 1 359 ? 10.25 -1.603 -19.766 1 97.19 359 ALA A C 1
ATOM 2670 O O . ALA A 1 359 ? 10.852 -1.487 -20.828 1 97.19 359 ALA A O 1
ATOM 2671 N N . TYR A 1 360 ? 10.734 -2.203 -18.734 1 92.94 360 TYR A N 1
ATOM 2672 C CA . TYR A 1 360 ? 12.141 -2.594 -18.688 1 92.94 360 TYR A CA 1
ATOM 2673 C C . TYR A 1 360 ? 12.328 -4.023 -19.188 1 92.94 360 TYR A C 1
ATOM 2675 O O . TYR A 1 360 ? 13.312 -4.328 -19.859 1 92.94 360 TYR A O 1
ATOM 2683 N N . ARG A 1 361 ? 11.383 -4.934 -18.875 1 90.94 361 ARG A N 1
ATOM 2684 C CA . ARG A 1 361 ? 11.5 -6.332 -19.266 1 90.94 361 ARG A CA 1
ATOM 2685 C C . ARG A 1 361 ? 10.648 -6.629 -20.5 1 90.94 361 ARG A C 1
ATOM 2687 O O . ARG A 1 361 ? 11.008 -7.469 -21.312 1 90.94 361 ARG A O 1
ATOM 2694 N N . GLY A 1 362 ? 9.57 -5.973 -20.578 1 93.81 362 GLY A N 1
ATOM 2695 C CA . GLY A 1 362 ? 8.625 -6.238 -21.656 1 93.81 362 GLY A CA 1
ATOM 2696 C C . GLY A 1 362 ? 7.617 -7.316 -21.312 1 93.81 362 GLY A C 1
ATOM 2697 O O . GLY A 1 362 ? 7.902 -8.211 -20.516 1 93.81 362 GLY A O 1
ATOM 2698 N N . GLU A 1 363 ? 6.492 -7.223 -22.016 1 95.69 363 GLU A N 1
ATOM 2699 C CA . GLU A 1 363 ? 5.41 -8.172 -21.766 1 95.69 363 GLU A CA 1
ATOM 2700 C C . GLU A 1 363 ? 5.828 -9.594 -22.156 1 95.69 363 GLU A C 1
ATOM 2702 O O . GLU A 1 363 ? 5.422 -10.562 -21.516 1 95.69 363 GLU A O 1
ATOM 2707 N N . ALA A 1 364 ? 6.648 -9.75 -23.156 1 95.62 364 ALA A N 1
ATOM 2708 C CA . ALA A 1 364 ? 7.109 -11.062 -23.609 1 95.62 364 ALA A CA 1
ATOM 2709 C C . ALA A 1 364 ? 7.891 -11.781 -22.516 1 95.62 364 ALA A C 1
ATOM 2711 O O . ALA A 1 364 ? 7.801 -13.008 -22.391 1 95.62 364 ALA A O 1
ATOM 2712 N N . SER A 1 365 ? 8.625 -11.008 -21.812 1 93.69 365 SER A N 1
ATOM 2713 C CA . SER A 1 365 ? 9.383 -11.586 -20.719 1 93.69 365 SER A CA 1
ATOM 2714 C C . SER A 1 365 ? 8.461 -12.117 -19.625 1 93.69 365 SER A C 1
ATOM 2716 O O . SER A 1 365 ? 8.703 -13.188 -19.062 1 93.69 365 SER A O 1
ATOM 2718 N N . LEU A 1 366 ? 7.43 -11.398 -19.328 1 95.38 366 LEU A N 1
ATOM 2719 C CA . LEU A 1 366 ? 6.441 -11.844 -18.344 1 95.38 366 LEU A CA 1
ATOM 2720 C C . LEU A 1 366 ? 5.73 -13.102 -18.828 1 95.38 366 LEU A C 1
ATOM 2722 O O . LEU A 1 366 ? 5.527 -14.039 -18.047 1 95.38 366 LEU A O 1
ATOM 2726 N N . ARG A 1 367 ? 5.375 -13.141 -20.078 1 97.12 367 ARG A N 1
ATOM 2727 C CA . ARG A 1 367 ? 4.758 -14.32 -20.688 1 97.12 367 ARG A CA 1
ATOM 2728 C C . ARG A 1 367 ? 5.664 -15.539 -20.547 1 97.12 367 ARG A C 1
ATOM 2730 O O . ARG A 1 367 ? 5.215 -16.609 -20.125 1 97.12 367 ARG A O 1
ATOM 2737 N N . SER A 1 368 ? 6.93 -15.344 -20.875 1 96.75 368 SER A N 1
ATOM 2738 C CA . SER A 1 368 ? 7.898 -16.438 -20.812 1 96.75 368 SER A CA 1
ATOM 2739 C C . SER A 1 368 ? 8.023 -16.969 -19.391 1 96.75 368 SER A C 1
ATOM 2741 O O . SER A 1 368 ? 8.156 -18.172 -19.188 1 96.75 368 SER A O 1
ATOM 2743 N N . TYR A 1 369 ? 8.078 -16.078 -18.469 1 95.88 369 TYR A N 1
ATOM 2744 C CA . TYR A 1 369 ? 8.164 -16.484 -17.078 1 95.88 369 TYR A CA 1
ATOM 2745 C C . TYR A 1 369 ? 6.957 -17.328 -16.672 1 95.88 369 TYR A C 1
ATOM 2747 O O . TYR A 1 369 ? 7.109 -18.391 -16.062 1 95.88 369 TYR A O 1
ATOM 2755 N N . VAL A 1 370 ? 5.723 -16.859 -16.984 1 97.94 370 VAL A N 1
ATOM 2756 C CA . VAL A 1 370 ? 4.492 -17.562 -16.625 1 97.94 370 VAL A CA 1
ATOM 2757 C C . VAL A 1 370 ? 4.484 -18.953 -17.266 1 97.94 370 VAL A C 1
ATOM 2759 O O . VAL A 1 370 ? 4.23 -19.953 -16.594 1 97.94 370 VAL A O 1
ATOM 2762 N N . GLU A 1 371 ? 4.82 -19.031 -18.531 1 98.25 371 GLU A N 1
ATOM 2763 C CA . GLU A 1 371 ? 4.824 -20.297 -19.266 1 98.25 371 GLU A CA 1
ATOM 2764 C C . GLU A 1 371 ? 5.848 -21.266 -18.672 1 98.25 371 GLU A C 1
ATOM 2766 O O . GLU A 1 371 ? 5.574 -22.453 -18.531 1 98.25 371 GLU A O 1
ATOM 2771 N N . ARG A 1 372 ? 6.957 -20.734 -18.344 1 97.69 372 ARG A N 1
ATOM 2772 C CA . ARG A 1 372 ? 8.023 -21.578 -17.812 1 97.69 372 ARG A CA 1
ATOM 2773 C C . ARG A 1 372 ? 7.625 -22.141 -16.453 1 97.69 372 ARG A C 1
ATOM 2775 O O . ARG A 1 372 ? 7.82 -23.344 -16.188 1 97.69 372 ARG A O 1
ATOM 2782 N N . GLN A 1 373 ? 7.16 -21.312 -15.586 1 98 373 GLN A N 1
ATOM 2783 C CA . GLN A 1 373 ? 6.793 -21.75 -14.25 1 98 373 GLN A CA 1
ATOM 2784 C C . GLN A 1 373 ? 5.656 -22.766 -14.297 1 98 373 GLN A C 1
ATOM 2786 O O . GLN A 1 373 ? 5.641 -23.734 -13.516 1 98 373 GLN A O 1
ATOM 2791 N N . TYR A 1 374 ? 4.637 -22.547 -15.172 1 98.5 374 TYR A N 1
ATOM 2792 C CA . TYR A 1 374 ? 3.586 -23.547 -15.367 1 98.5 374 TYR A CA 1
ATOM 2793 C C . TYR A 1 374 ? 4.168 -24.859 -15.859 1 98.5 374 TYR A C 1
ATOM 2795 O O . TYR A 1 374 ? 3.758 -25.938 -15.398 1 98.5 374 TYR A O 1
ATOM 2803 N N . GLY A 1 375 ? 5.133 -24.797 -16.75 1 98.38 375 GLY A N 1
ATOM 2804 C CA . GLY A 1 375 ? 5.801 -25.969 -17.266 1 98.38 375 GLY A CA 1
ATOM 2805 C C . GLY A 1 375 ? 6.555 -26.75 -16.188 1 98.38 375 GLY A C 1
ATOM 2806 O O . GLY A 1 375 ? 6.594 -27.984 -16.219 1 98.38 375 GLY A O 1
ATOM 2807 N N . LEU A 1 376 ? 7.141 -26.047 -15.258 1 98.38 376 LEU A N 1
ATOM 2808 C CA . LEU A 1 376 ? 7.883 -26.672 -14.172 1 98.38 376 LEU A CA 1
ATOM 2809 C C . LEU A 1 376 ? 6.973 -27.562 -13.336 1 98.38 376 LEU A C 1
ATOM 2811 O O . LEU A 1 376 ? 7.398 -28.625 -12.867 1 98.38 376 LEU A O 1
ATOM 2815 N N . ALA A 1 377 ? 5.77 -27.078 -13.086 1 98.69 377 ALA A N 1
ATOM 2816 C CA . ALA A 1 377 ? 4.824 -27.906 -12.336 1 98.69 377 ALA A CA 1
ATOM 2817 C C . ALA A 1 377 ? 4.492 -29.188 -13.094 1 98.69 377 ALA A C 1
ATOM 2819 O O . ALA A 1 377 ? 4.344 -30.25 -12.484 1 98.69 377 ALA A O 1
ATOM 2820 N N . THR A 1 378 ? 4.336 -29.094 -14.383 1 98.56 378 THR A N 1
ATOM 2821 C CA . THR A 1 378 ? 4.109 -30.281 -15.211 1 98.56 378 THR A CA 1
ATOM 2822 C C . THR A 1 378 ? 5.301 -31.219 -15.141 1 98.56 378 THR A C 1
ATOM 2824 O O . THR A 1 378 ? 5.125 -32.438 -15.047 1 98.56 378 THR A O 1
ATOM 2827 N N . GLU A 1 379 ? 6.492 -30.672 -15.156 1 98.62 379 GLU A N 1
ATOM 2828 C CA . GLU A 1 379 ? 7.695 -31.484 -15.039 1 98.62 379 GLU A CA 1
ATOM 2829 C C . GLU A 1 379 ? 7.727 -32.219 -13.703 1 98.62 379 GLU A C 1
ATOM 2831 O O . GLU A 1 379 ? 8.078 -33.406 -13.648 1 98.62 379 GLU A O 1
ATOM 2836 N N . LEU A 1 380 ? 7.406 -31.5 -12.641 1 98.81 380 LEU A N 1
ATOM 2837 C CA . LEU A 1 380 ? 7.348 -32.156 -11.336 1 98.81 380 LEU A CA 1
ATOM 2838 C C . LEU A 1 380 ? 6.328 -33.281 -11.328 1 98.81 380 LEU A C 1
ATOM 2840 O O . LEU A 1 380 ? 6.594 -34.344 -10.789 1 98.81 380 LEU A O 1
ATOM 2844 N N . TRP A 1 381 ? 5.172 -33.031 -11.891 1 98.75 381 TRP A N 1
ATOM 2845 C CA . TRP A 1 381 ? 4.129 -34.062 -12.008 1 98.75 381 TRP A CA 1
ATOM 2846 C C . TRP A 1 381 ? 4.633 -35.281 -12.773 1 98.75 381 TRP A C 1
ATOM 2848 O O . TRP A 1 381 ? 4.395 -36.406 -12.367 1 98.75 381 TRP A O 1
ATOM 2858 N N . GLU A 1 382 ? 5.367 -35.062 -13.844 1 98.56 382 GLU A N 1
ATOM 2859 C CA . GLU A 1 382 ? 5.926 -36.156 -14.641 1 98.56 382 GLU A CA 1
ATOM 2860 C C . GLU A 1 382 ? 6.934 -36.969 -13.836 1 98.56 382 GLU A C 1
ATOM 2862 O O . GLU A 1 382 ? 6.922 -38.188 -13.883 1 98.56 382 GLU A O 1
ATOM 2867 N N . LEU A 1 383 ? 7.762 -36.281 -13.133 1 98.56 383 LEU A N 1
ATOM 2868 C CA . LEU A 1 383 ? 8.75 -36.938 -12.297 1 98.56 383 LEU A CA 1
ATOM 2869 C C . LEU A 1 383 ? 8.062 -37.812 -11.234 1 98.56 383 LEU A C 1
ATOM 2871 O O . LEU A 1 383 ? 8.531 -38.906 -10.922 1 98.56 383 LEU A O 1
ATOM 2875 N N . ILE A 1 384 ? 7.023 -37.312 -10.695 1 98.56 384 ILE A N 1
ATOM 2876 C CA . ILE A 1 384 ? 6.27 -38 -9.664 1 98.56 384 ILE A CA 1
ATOM 2877 C C . ILE A 1 384 ? 5.621 -39.25 -10.266 1 98.56 384 ILE A C 1
ATOM 2879 O O . ILE A 1 384 ? 5.594 -40.312 -9.633 1 98.56 384 ILE A O 1
ATOM 2883 N N . GLN A 1 385 ? 5.117 -39.125 -11.523 1 97.44 385 GLN A N 1
ATOM 2884 C CA . GLN A 1 385 ? 4.484 -40.281 -12.195 1 97.44 385 GLN A CA 1
ATOM 2885 C C . GLN A 1 385 ? 5.473 -41.406 -12.398 1 97.44 385 GLN A C 1
ATOM 2887 O O . GLN A 1 385 ? 5.074 -42.562 -12.492 1 97.44 385 GLN A O 1
ATOM 2892 N N . GLU A 1 386 ? 6.707 -41.094 -12.328 1 97.19 386 GLU A N 1
ATOM 2893 C CA . GLU A 1 386 ? 7.75 -42.094 -12.547 1 97.19 386 GLU A CA 1
ATOM 2894 C C . GLU A 1 386 ? 8.164 -42.781 -11.242 1 97.19 386 GLU A C 1
ATOM 2896 O O . GLU A 1 386 ? 8.961 -43.719 -11.242 1 97.19 386 GLU A O 1
ATOM 2901 N N . ARG A 1 387 ? 7.602 -42.344 -10.164 1 97.19 387 ARG A N 1
ATOM 2902 C CA . ARG A 1 387 ? 8.008 -42.812 -8.844 1 97.19 387 ARG A CA 1
ATOM 2903 C C . ARG A 1 387 ? 6.824 -43.406 -8.086 1 97.19 387 ARG A C 1
ATOM 2905 O O . ARG A 1 387 ? 5.941 -42.688 -7.637 1 97.19 387 ARG A O 1
ATOM 2912 N N . PRO A 1 388 ? 6.883 -44.688 -7.773 1 96.19 388 PRO A N 1
ATOM 2913 C CA . PRO A 1 388 ? 5.719 -45.344 -7.195 1 96.19 388 PRO A CA 1
ATOM 2914 C C . PRO A 1 388 ? 5.414 -44.875 -5.773 1 96.19 388 PRO A C 1
ATOM 2916 O O . PRO A 1 388 ? 4.285 -45.031 -5.297 1 96.19 388 PRO A O 1
ATOM 2919 N N . ASP A 1 389 ? 6.371 -44.25 -5.113 1 97.25 389 ASP A N 1
ATOM 2920 C CA . ASP A 1 389 ? 6.184 -43.875 -3.719 1 97.25 389 ASP A CA 1
ATOM 2921 C C . ASP A 1 389 ? 5.574 -42.469 -3.615 1 97.25 389 ASP A C 1
ATOM 2923 O O . ASP A 1 389 ? 5.254 -42 -2.52 1 97.25 389 ASP A O 1
ATOM 2927 N N . PHE A 1 390 ? 5.457 -41.812 -4.758 1 98.44 390 PHE A N 1
ATOM 2928 C CA . PHE A 1 390 ? 4.863 -40.469 -4.785 1 98.44 390 PHE A CA 1
ATOM 2929 C C . PHE A 1 390 ? 3.537 -40.5 -5.535 1 98.44 390 PHE A C 1
ATOM 2931 O O . PHE A 1 390 ? 3.332 -41.312 -6.434 1 98.44 390 PHE A O 1
ATOM 2938 N N . THR A 1 391 ? 2.645 -39.625 -5.109 1 98 391 THR A N 1
ATOM 2939 C CA . THR A 1 391 ? 1.384 -39.469 -5.824 1 98 391 THR A CA 1
ATOM 2940 C C . THR A 1 391 ? 1.038 -38 -5.984 1 98 391 THR A C 1
ATOM 2942 O O . THR A 1 391 ? 1.272 -37.188 -5.078 1 98 391 THR A O 1
ATOM 2945 N N . ALA A 1 392 ? 0.544 -37.594 -7.082 1 97.31 392 ALA A N 1
ATOM 2946 C CA . ALA A 1 392 ? -0.099 -36.312 -7.387 1 97.31 392 ALA A CA 1
ATOM 2947 C C . ALA A 1 392 ? -1.485 -36.531 -7.988 1 97.31 392 ALA A C 1
ATOM 2949 O O . ALA A 1 392 ? -1.616 -37.094 -9.062 1 97.31 392 ALA A O 1
ATOM 2950 N N . PRO A 1 393 ? -2.508 -36 -7.344 1 94.5 393 PRO A N 1
ATOM 2951 C CA . PRO A 1 393 ? -3.877 -36.406 -7.684 1 94.5 393 PRO A CA 1
ATOM 2952 C C . PRO A 1 393 ? -4.379 -35.75 -8.969 1 94.5 393 PRO A C 1
ATOM 2954 O O . PRO A 1 393 ? -5.477 -36.062 -9.438 1 94.5 393 PRO A O 1
ATOM 2957 N N . TYR A 1 394 ? -3.727 -34.844 -9.609 1 97.06 394 TYR A N 1
ATOM 2958 C CA . TYR A 1 394 ? -4.16 -34.156 -10.82 1 97.06 394 TYR A CA 1
ATOM 2959 C C . TYR A 1 394 ? -2.965 -33.656 -11.633 1 97.06 394 TYR A C 1
ATOM 2961 O O . TYR A 1 394 ? -1.873 -33.5 -11.086 1 97.06 394 TYR A O 1
ATOM 2969 N N . GLN A 1 395 ? -3.141 -33.562 -12.93 1 97.88 395 GLN A N 1
ATOM 2970 C CA . GLN A 1 395 ? -2.189 -32.812 -13.75 1 97.88 395 GLN A CA 1
ATOM 2971 C C . GLN A 1 395 ? -2.301 -31.312 -13.492 1 97.88 395 GLN A C 1
ATOM 2973 O O . GLN A 1 395 ? -3.402 -30.75 -13.492 1 97.88 395 GLN A O 1
ATOM 2978 N N . PRO A 1 396 ? -1.191 -30.641 -13.195 1 98.38 396 PRO A N 1
ATOM 2979 C CA . PRO A 1 396 ? -1.269 -29.219 -12.844 1 98.38 396 PRO A CA 1
ATOM 2980 C C . PRO A 1 396 ? -1.802 -28.359 -13.977 1 98.38 396 PRO A C 1
ATOM 2982 O O . PRO A 1 396 ? -1.548 -28.641 -15.148 1 98.38 396 PRO A O 1
ATOM 2985 N N . GLN A 1 397 ? -2.553 -27.281 -13.641 1 98.44 397 GLN A N 1
ATOM 2986 C CA . GLN A 1 397 ? -3.025 -26.281 -14.586 1 98.44 397 GLN A CA 1
ATOM 2987 C C . GLN A 1 397 ? -2.268 -24.969 -14.422 1 98.44 397 GLN A C 1
ATOM 2989 O O . GLN A 1 397 ? -2.383 -24.062 -15.258 1 98.44 397 GLN A O 1
ATOM 2994 N N . SER A 1 398 ? -1.516 -24.844 -13.328 1 98.62 398 SER A N 1
ATOM 2995 C CA . SER A 1 398 ? -0.667 -23.688 -13.031 1 98.62 398 SER A CA 1
ATOM 2996 C C . SER A 1 398 ? 0.688 -24.141 -12.484 1 98.62 398 SER A C 1
ATOM 2998 O O . SER A 1 398 ? 1.118 -25.266 -12.719 1 98.62 398 SER A O 1
ATOM 3000 N N . ASN A 1 399 ? 1.398 -23.219 -11.797 1 98.69 399 ASN A N 1
ATOM 3001 C CA . ASN A 1 399 ? 2.721 -23.547 -11.273 1 98.69 399 ASN A CA 1
ATOM 3002 C C . ASN A 1 399 ? 2.635 -24.141 -9.867 1 98.69 399 ASN A C 1
ATOM 3004 O O . ASN A 1 399 ? 3.625 -24.156 -9.133 1 98.69 399 ASN A O 1
ATOM 3008 N N . ILE A 1 400 ? 1.436 -24.609 -9.484 1 98.62 400 ILE A N 1
ATOM 3009 C CA . ILE A 1 400 ? 1.185 -25.141 -8.156 1 98.62 400 ILE A CA 1
ATOM 3010 C C . ILE A 1 400 ? 0.786 -26.609 -8.25 1 98.62 400 ILE A C 1
ATOM 3012 O O . ILE A 1 400 ? -0.023 -26.984 -9.102 1 98.62 400 ILE A O 1
ATOM 3016 N N . LEU A 1 401 ? 1.331 -27.438 -7.395 1 98.69 401 LEU A N 1
ATOM 3017 C CA . LEU A 1 401 ? 1.017 -28.859 -7.41 1 98.69 401 LEU A CA 1
ATOM 3018 C C . LEU A 1 401 ? 1.007 -29.438 -5.996 1 98.69 401 LEU A C 1
ATOM 3020 O O . LEU A 1 401 ? 1.959 -29.234 -5.234 1 98.69 401 LEU A O 1
ATOM 3024 N N . CYS A 1 402 ? -0.078 -30.062 -5.648 1 98.12 402 CYS A N 1
ATOM 3025 C CA . CYS A 1 402 ? -0.147 -30.859 -4.434 1 98.12 402 CYS A CA 1
ATOM 3026 C C . CYS A 1 402 ? 0.291 -32.312 -4.699 1 98.12 402 CYS A C 1
ATOM 3028 O O . CYS A 1 402 ? -0.07 -32.875 -5.719 1 98.12 402 CYS A O 1
ATOM 3030 N N . PHE A 1 403 ? 1.086 -32.844 -3.764 1 98.56 403 PHE A N 1
ATOM 3031 C CA . PHE A 1 403 ? 1.528 -34.219 -3.906 1 98.56 403 PHE A CA 1
ATOM 3032 C C . PHE A 1 403 ? 1.817 -34.844 -2.545 1 98.56 403 PHE A C 1
ATOM 3034 O O . PHE A 1 403 ? 1.771 -34.156 -1.521 1 98.56 403 PHE A O 1
ATOM 3041 N N . ARG A 1 404 ? 1.986 -36.094 -2.529 1 98 404 ARG A N 1
ATOM 3042 C CA . ARG A 1 404 ? 2.221 -36.844 -1.292 1 98 404 ARG A CA 1
ATOM 3043 C C . ARG A 1 404 ? 3.387 -37.812 -1.444 1 98 404 ARG A C 1
ATOM 3045 O O . ARG A 1 404 ? 3.646 -38.312 -2.541 1 98 404 ARG A O 1
ATOM 3052 N N . TYR A 1 405 ? 4.113 -37.969 -0.404 1 98.44 405 TYR A N 1
ATOM 3053 C CA . TYR A 1 405 ? 5 -39.125 -0.221 1 98.44 405 TYR A CA 1
ATOM 3054 C C . TYR A 1 405 ? 4.293 -40.25 0.537 1 98.44 405 TYR A C 1
ATOM 3056 O O . TYR A 1 405 ? 4.215 -40.219 1.768 1 98.44 405 TYR A O 1
ATOM 3064 N N . GLU A 1 406 ? 3.918 -41.25 -0.119 1 97.12 406 GLU A N 1
ATOM 3065 C CA . GLU A 1 406 ? 2.936 -42.219 0.357 1 97.12 406 GLU A CA 1
ATOM 3066 C C . GLU A 1 406 ? 3.469 -43 1.555 1 97.12 406 GLU A C 1
ATOM 3068 O O . GLU A 1 406 ? 2.707 -43.375 2.453 1 97.12 406 GLU A O 1
ATOM 3073 N N . PRO A 1 407 ? 4.707 -43.312 1.637 1 97.19 407 PRO A N 1
ATOM 3074 C CA . PRO A 1 407 ? 5.215 -44.062 2.791 1 97.19 407 PRO A CA 1
ATOM 3075 C C . PRO A 1 407 ? 4.977 -43.312 4.113 1 97.19 407 PRO A C 1
ATOM 3077 O O . PRO A 1 407 ? 4.977 -43.969 5.176 1 97.19 407 PRO A O 1
ATOM 3080 N N . CYS A 1 408 ? 4.734 -42.031 4.059 1 95.25 408 CYS A N 1
ATOM 3081 C CA . CYS A 1 408 ? 4.5 -41.25 5.273 1 95.25 408 CYS A CA 1
ATOM 3082 C C . CYS A 1 408 ? 3.014 -41.188 5.598 1 95.25 408 CYS A C 1
ATOM 3084 O O . CYS A 1 408 ? 2.625 -40.625 6.633 1 95.25 408 CYS A O 1
ATOM 3086 N N . GLY A 1 409 ? 2.189 -41.719 4.809 1 94.56 409 GLY A N 1
ATOM 3087 C CA . GLY A 1 409 ? 0.754 -41.656 5.027 1 94.56 409 GLY A CA 1
ATOM 3088 C C . GLY A 1 409 ? 0.263 -40.219 5.25 1 94.56 409 GLY A C 1
ATOM 3089 O O . GLY A 1 409 ? 0.589 -39.312 4.48 1 94.56 409 GLY A O 1
ATOM 3090 N N . ASP A 1 410 ? -0.501 -40.062 6.398 1 93.81 410 ASP A N 1
ATOM 3091 C CA . ASP A 1 410 ? -1.102 -38.75 6.672 1 93.81 410 ASP A CA 1
ATOM 3092 C C . ASP A 1 410 ? -0.144 -37.875 7.453 1 93.81 410 ASP A C 1
ATOM 3094 O O . ASP A 1 410 ? -0.485 -36.75 7.797 1 93.81 410 ASP A O 1
ATOM 3098 N N . ARG A 1 411 ? 1.077 -38.312 7.594 1 95.5 411 ARG A N 1
ATOM 3099 C CA . ARG A 1 411 ? 2.064 -37.531 8.344 1 95.5 411 ARG A CA 1
ATOM 3100 C C . ARG A 1 411 ? 2.869 -36.625 7.426 1 95.5 411 ARG A C 1
ATOM 3102 O O . ARG A 1 411 ? 4.094 -36.531 7.543 1 95.5 411 ARG A O 1
ATOM 3109 N N . GLN A 1 412 ? 2.191 -36.094 6.398 1 96.12 412 GLN A N 1
ATOM 3110 C CA . GLN A 1 412 ? 2.84 -35.188 5.434 1 96.12 412 GLN A CA 1
ATOM 3111 C C . GLN A 1 412 ? 3.355 -33.938 6.105 1 96.12 412 GLN A C 1
ATOM 3113 O O . GLN A 1 412 ? 4.402 -33.406 5.723 1 96.12 412 GLN A O 1
ATOM 3118 N N . LEU A 1 413 ? 2.643 -33.406 7.09 1 94.25 413 LEU A N 1
ATOM 3119 C CA . LEU A 1 413 ? 3.029 -32.188 7.781 1 94.25 413 LEU A CA 1
ATOM 3120 C C . LEU A 1 413 ? 4.297 -32.406 8.602 1 94.25 413 LEU A C 1
ATOM 3122 O O . LEU A 1 413 ? 5.109 -31.484 8.742 1 94.25 413 LEU A O 1
ATOM 3126 N N . GLU A 1 414 ? 4.391 -33.531 9.219 1 95 414 GLU A N 1
ATOM 3127 C CA . GLU A 1 414 ? 5.625 -33.875 9.914 1 95 414 GLU A CA 1
ATOM 3128 C C . GLU A 1 414 ? 6.812 -33.938 8.953 1 95 414 GLU A C 1
ATOM 3130 O O . GLU A 1 414 ? 7.902 -33.469 9.281 1 95 414 GLU A O 1
ATOM 3135 N N . LEU A 1 415 ? 6.566 -34.594 7.828 1 96.62 415 LEU A N 1
ATOM 3136 C CA . LEU A 1 415 ? 7.59 -34.625 6.785 1 96.62 415 LEU A CA 1
ATOM 3137 C C . LEU A 1 415 ? 7.996 -33.219 6.367 1 96.62 415 LEU A C 1
ATOM 3139 O O . LEU A 1 415 ? 9.188 -32.938 6.203 1 96.62 415 LEU A O 1
ATOM 3143 N N . ARG A 1 416 ? 7.051 -32.344 6.176 1 95.94 416 ARG A N 1
ATOM 3144 C CA . ARG A 1 416 ? 7.32 -30.938 5.824 1 95.94 416 ARG A CA 1
ATOM 3145 C C . ARG A 1 416 ? 8.195 -30.266 6.879 1 95.94 416 ARG A C 1
ATOM 3147 O O . ARG A 1 416 ? 9.125 -29.531 6.543 1 95.94 416 ARG A O 1
ATOM 3154 N N . ALA A 1 417 ? 7.867 -30.469 8.141 1 92.62 417 ALA A N 1
ATOM 3155 C CA . ALA A 1 417 ? 8.641 -29.891 9.234 1 92.62 417 ALA A CA 1
ATOM 3156 C C . ALA A 1 417 ? 10.094 -30.359 9.18 1 92.62 417 ALA A C 1
ATOM 3158 O O . ALA A 1 417 ? 11.016 -29.578 9.43 1 92.62 417 ALA A O 1
ATOM 3159 N N . ARG A 1 418 ? 10.289 -31.625 8.867 1 95.06 418 ARG A N 1
ATOM 3160 C CA . ARG A 1 418 ? 11.633 -32.156 8.742 1 95.06 418 ARG A CA 1
ATOM 3161 C C . ARG A 1 418 ? 12.367 -31.531 7.562 1 95.06 418 ARG A C 1
ATOM 3163 O O . ARG A 1 418 ? 13.578 -31.297 7.629 1 95.06 418 ARG A O 1
ATOM 3170 N N . LEU A 1 419 ? 11.633 -31.328 6.512 1 95 419 LEU A N 1
ATOM 3171 C CA . LEU A 1 419 ? 12.219 -30.688 5.344 1 95 419 LEU A CA 1
ATOM 3172 C C . LEU A 1 419 ? 12.688 -29.281 5.684 1 95 419 LEU A C 1
ATOM 3174 O O . LEU A 1 419 ? 13.742 -28.844 5.207 1 95 419 LEU A O 1
ATOM 3178 N N . ILE A 1 420 ? 11.93 -28.547 6.465 1 91.69 420 ILE A N 1
ATOM 3179 C CA . ILE A 1 420 ? 12.289 -27.203 6.895 1 91.69 420 ILE A CA 1
ATOM 3180 C C . ILE A 1 420 ? 13.57 -27.25 7.727 1 91.69 420 ILE A C 1
ATOM 3182 O O . ILE A 1 420 ? 14.461 -26.406 7.559 1 91.69 420 ILE A O 1
ATOM 3186 N N . GLN A 1 421 ? 13.664 -28.203 8.578 1 91.62 421 GLN A N 1
ATOM 3187 C CA . GLN A 1 421 ? 14.852 -28.375 9.398 1 91.62 421 GLN A CA 1
ATOM 3188 C C . GLN A 1 421 ? 16.062 -28.719 8.547 1 91.62 421 GLN A C 1
ATOM 3190 O O . GLN A 1 421 ? 17.188 -28.281 8.828 1 91.62 421 GLN A O 1
ATOM 3195 N N . ASP A 1 422 ? 15.82 -29.531 7.535 1 94.25 422 ASP A N 1
ATOM 3196 C CA . ASP A 1 422 ? 16.891 -29.891 6.605 1 94.25 422 ASP A CA 1
ATOM 3197 C C . ASP A 1 422 ? 17.438 -28.641 5.898 1 94.25 422 ASP A C 1
ATOM 3199 O O . ASP A 1 422 ? 18.641 -28.516 5.68 1 94.25 422 ASP A O 1
ATOM 3203 N N . GLY A 1 423 ? 16.516 -27.672 5.469 1 93 423 GLY A N 1
ATOM 3204 C CA . GLY A 1 423 ? 16.906 -26.344 5.035 1 93 423 GLY A CA 1
ATOM 3205 C C . GLY A 1 423 ? 17.109 -26.234 3.535 1 93 423 GLY A C 1
ATOM 3206 O O . GLY A 1 423 ? 17.156 -25.141 2.99 1 93 423 GLY A O 1
ATOM 3207 N N . ARG A 1 424 ? 17.172 -27.344 2.766 1 94.81 424 ARG A N 1
ATOM 3208 C CA . ARG A 1 424 ? 17.484 -27.312 1.341 1 94.81 424 ARG A CA 1
ATOM 3209 C C . ARG A 1 424 ? 16.25 -26.938 0.52 1 94.81 424 ARG A C 1
ATOM 3211 O O . ARG A 1 424 ? 16.375 -26.359 -0.562 1 94.81 424 ARG A O 1
ATOM 3218 N N . PHE A 1 425 ? 15.055 -27.391 1.027 1 97.19 425 PHE A N 1
ATOM 3219 C CA . PHE A 1 425 ? 13.812 -27.141 0.311 1 97.19 425 PHE A CA 1
ATOM 3220 C C . PHE A 1 425 ? 12.742 -26.609 1.26 1 97.19 425 PHE A C 1
ATOM 3222 O O . PHE A 1 425 ? 12.75 -26.922 2.451 1 97.19 425 PHE A O 1
ATOM 3229 N N . TYR A 1 426 ? 11.938 -25.797 0.729 1 96.44 426 TYR A N 1
ATOM 3230 C CA . TYR A 1 426 ? 10.805 -25.25 1.471 1 96.44 426 TYR A CA 1
ATOM 3231 C C . TYR A 1 426 ? 9.508 -25.438 0.693 1 96.44 426 TYR A C 1
ATOM 3233 O O . TYR A 1 426 ? 9.367 -24.922 -0.42 1 96.44 426 TYR A O 1
ATOM 3241 N N . LEU A 1 427 ? 8.594 -26.234 1.28 1 96.88 427 LEU A N 1
ATOM 3242 C CA . LEU A 1 427 ? 7.27 -26.5 0.734 1 96.88 427 LEU A CA 1
ATOM 3243 C C . LEU A 1 427 ? 6.184 -26.031 1.698 1 96.88 427 LEU A C 1
ATOM 3245 O O . LEU A 1 427 ? 6.422 -25.922 2.904 1 96.88 427 LEU A O 1
ATOM 3249 N N . SER A 1 428 ? 5.078 -25.656 1.104 1 94.94 428 SER A N 1
ATOM 3250 C CA . SER A 1 428 ? 3.883 -25.484 1.919 1 94.94 428 SER A CA 1
ATOM 3251 C C . SER A 1 428 ? 3.025 -26.734 1.929 1 94.94 428 SER A C 1
ATOM 3253 O O . SER A 1 428 ? 3.475 -27.797 1.506 1 94.94 428 SER A O 1
ATOM 3255 N N . SER A 1 429 ? 1.871 -26.672 2.623 1 94.69 429 SER A N 1
ATOM 3256 C CA . SER A 1 429 ? 0.941 -27.797 2.695 1 94.69 429 SER A CA 1
ATOM 3257 C C . SER A 1 429 ? -0.483 -27.359 2.373 1 94.69 429 SER A C 1
ATOM 3259 O O . SER A 1 429 ? -0.786 -26.172 2.385 1 94.69 429 SER A O 1
ATOM 3261 N N . PHE A 1 430 ? -1.267 -28.266 1.966 1 94.31 430 PHE A N 1
ATOM 3262 C CA . PHE A 1 430 ? -2.682 -28.031 1.703 1 94.31 430 PHE A CA 1
ATOM 3263 C C . PHE A 1 430 ? -3.5 -29.281 1.987 1 94.31 430 PHE A C 1
ATOM 3265 O O . PHE A 1 430 ? -3.016 -30.406 1.807 1 94.31 430 PHE A O 1
ATOM 3272 N N . ARG A 1 431 ? -4.68 -29.062 2.535 1 93.88 431 ARG A N 1
ATOM 3273 C CA . ARG A 1 431 ? -5.605 -30.172 2.723 1 93.88 431 ARG A CA 1
ATOM 3274 C C . ARG A 1 431 ? -6.613 -30.25 1.58 1 93.88 431 ARG A C 1
ATOM 3276 O O . ARG A 1 431 ? -7.387 -29.312 1.367 1 93.88 431 ARG A O 1
ATOM 3283 N N . LEU A 1 432 ? -6.551 -31.234 0.816 1 92.19 432 LEU A N 1
ATOM 3284 C CA . LEU A 1 432 ? -7.473 -31.484 -0.287 1 92.19 432 LEU A CA 1
ATOM 3285 C C . LEU A 1 432 ? -8.344 -32.688 0.003 1 92.19 432 LEU A C 1
ATOM 3287 O O . LEU A 1 432 ? -7.832 -33.781 0.25 1 92.19 432 LEU A O 1
ATOM 3291 N N . GLY A 1 433 ? -9.625 -32.469 0.052 1 88.69 433 GLY A N 1
ATOM 3292 C CA . GLY A 1 433 ? -10.523 -33.562 0.399 1 88.69 433 GLY A CA 1
ATOM 3293 C C . GLY A 1 433 ? -10.258 -34.125 1.777 1 88.69 433 GLY A C 1
ATOM 3294 O O . GLY A 1 433 ? -10.289 -35.344 1.962 1 88.69 433 GLY A O 1
ATOM 3295 N N . GLY A 1 434 ? -9.797 -33.281 2.594 1 89.12 434 GLY A N 1
ATOM 3296 C CA . GLY A 1 434 ? -9.555 -33.688 3.969 1 89.12 434 GLY A CA 1
ATOM 3297 C C . GLY A 1 434 ? -8.195 -34.344 4.168 1 89.12 434 GLY A C 1
ATOM 3298 O O . GLY A 1 434 ? -7.789 -34.625 5.301 1 89.12 434 GLY A O 1
ATOM 3299 N N . ARG A 1 435 ? -7.516 -34.625 3.131 1 93.56 435 ARG A N 1
ATOM 3300 C CA . ARG A 1 435 ? -6.211 -35.281 3.229 1 93.56 435 ARG A CA 1
ATOM 3301 C C . ARG A 1 435 ? -5.082 -34.25 3.123 1 93.56 435 ARG A C 1
ATOM 3303 O O . ARG A 1 435 ? -5.145 -33.344 2.307 1 93.56 435 ARG A O 1
ATOM 3310 N N . PRO A 1 436 ? -4.055 -34.469 3.955 1 96.25 436 PRO A N 1
ATOM 3311 C CA . PRO A 1 436 ? -2.916 -33.562 3.904 1 96.25 436 PRO A CA 1
ATOM 3312 C C . PRO A 1 436 ? -1.997 -33.812 2.713 1 96.25 436 PRO A C 1
ATOM 3314 O O . PRO A 1 436 ? -1.702 -34.969 2.396 1 96.25 436 PRO A O 1
ATOM 3317 N N . TYR A 1 437 ? -1.583 -32.812 2.055 1 97.19 437 TYR A N 1
ATOM 3318 C CA . TYR A 1 437 ? -0.646 -32.875 0.937 1 97.19 437 TYR A CA 1
ATOM 3319 C C . TYR A 1 437 ? 0.521 -31.922 1.164 1 97.19 437 TYR A C 1
ATOM 3321 O O . TYR A 1 437 ? 0.38 -30.906 1.854 1 97.19 437 TYR A O 1
ATOM 3329 N N . LEU A 1 438 ? 1.705 -32.312 0.674 1 97.94 438 LEU A N 1
ATOM 3330 C CA . LEU A 1 438 ? 2.717 -31.297 0.379 1 97.94 438 LEU A CA 1
ATOM 3331 C C . LEU A 1 438 ? 2.297 -30.438 -0.808 1 97.94 438 LEU A C 1
ATOM 3333 O O . LEU A 1 438 ? 1.588 -30.906 -1.701 1 97.94 438 LEU A O 1
ATOM 3337 N N . ARG A 1 439 ? 2.635 -29.25 -0.772 1 98.12 439 ARG A N 1
ATOM 3338 C CA . ARG A 1 439 ? 2.254 -28.297 -1.823 1 98.12 439 ARG A CA 1
ATOM 3339 C C . ARG A 1 439 ? 3.467 -27.531 -2.34 1 98.12 439 ARG A C 1
ATOM 3341 O O . ARG A 1 439 ? 4.176 -26.891 -1.566 1 98.12 439 ARG A O 1
ATOM 3348 N N . ALA A 1 440 ? 3.699 -27.641 -3.625 1 98.44 440 ALA A N 1
ATOM 3349 C CA . ALA A 1 440 ? 4.773 -26.891 -4.273 1 98.44 440 ALA A CA 1
ATOM 3350 C C . ALA A 1 440 ? 4.219 -25.703 -5.062 1 98.44 440 ALA A C 1
ATOM 3352 O O . ALA A 1 440 ? 3.344 -25.875 -5.914 1 98.44 440 ALA A O 1
ATOM 3353 N N . SER A 1 441 ? 4.578 -24.547 -4.762 1 98 441 SER A N 1
ATOM 3354 C CA . SER A 1 441 ? 4.398 -23.344 -5.574 1 98 441 SER A CA 1
ATOM 3355 C C . SER A 1 441 ? 5.715 -22.906 -6.219 1 98 441 SER A C 1
ATOM 3357 O O . SER A 1 441 ? 6.59 -22.359 -5.543 1 98 441 SER A O 1
ATOM 3359 N N . LEU A 1 442 ? 5.855 -23.109 -7.488 1 98.31 442 LEU A N 1
ATOM 3360 C CA . LEU A 1 442 ? 7.137 -22.969 -8.172 1 98.31 442 LEU A CA 1
ATOM 3361 C C . LEU A 1 442 ? 7.285 -21.562 -8.742 1 98.31 442 LEU A C 1
ATOM 3363 O O . LEU A 1 442 ? 6.949 -21.312 -9.906 1 98.31 442 LEU A O 1
ATOM 3367 N N . MET A 1 443 ? 7.926 -20.719 -7.93 1 96.88 443 MET A N 1
ATOM 3368 C CA . MET A 1 443 ? 8.023 -19.297 -8.258 1 96.88 443 MET A CA 1
ATOM 3369 C C . MET A 1 443 ? 9.453 -18.938 -8.648 1 96.88 443 MET A C 1
ATOM 3371 O O . MET A 1 443 ? 9.664 -18.016 -9.438 1 96.88 443 MET A O 1
ATOM 3375 N N . SER A 1 444 ? 10.492 -19.594 -8.062 1 94.88 444 SER A N 1
ATOM 3376 C CA . SER A 1 444 ? 11.891 -19.219 -8.234 1 94.88 444 SER A CA 1
ATOM 3377 C C . SER A 1 444 ? 12.336 -19.375 -9.688 1 94.88 444 SER A C 1
ATOM 3379 O O . SER A 1 444 ? 12.117 -20.422 -10.297 1 94.88 444 SER A O 1
ATOM 3381 N N . PRO A 1 445 ? 12.984 -18.391 -10.172 1 90.88 445 PRO A N 1
ATOM 3382 C CA . PRO A 1 445 ? 13.461 -18.469 -11.547 1 90.88 445 PRO A CA 1
ATOM 3383 C C . PRO A 1 445 ? 14.648 -19.422 -11.711 1 90.88 445 PRO A C 1
ATOM 3385 O O . PRO A 1 445 ? 15.023 -19.766 -12.836 1 90.88 445 PRO A O 1
ATOM 3388 N N . THR A 1 446 ? 15.18 -19.891 -10.617 1 92.62 446 THR A N 1
ATOM 3389 C CA . THR A 1 446 ? 16.391 -20.719 -10.688 1 92.62 446 THR A CA 1
ATOM 3390 C C . THR A 1 446 ? 16.047 -22.188 -10.516 1 92.62 446 THR A C 1
ATOM 3392 O O . THR A 1 446 ? 16.922 -23.047 -10.664 1 92.62 446 THR A O 1
ATOM 3395 N N . THR A 1 447 ? 14.82 -22.469 -10.258 1 96.56 447 THR A N 1
ATOM 3396 C CA . THR A 1 447 ? 14.383 -23.844 -10.164 1 96.56 447 THR A CA 1
ATOM 3397 C C . THR A 1 447 ? 14.344 -24.5 -11.539 1 96.56 447 THR A C 1
ATOM 3399 O O . THR A 1 447 ? 13.844 -23.906 -12.5 1 96.56 447 THR A O 1
ATOM 3402 N N . ASP A 1 448 ? 14.938 -25.641 -11.656 1 96.69 448 ASP A N 1
ATOM 3403 C CA . ASP A 1 448 ? 14.883 -26.391 -12.906 1 96.69 448 ASP A CA 1
ATOM 3404 C C . ASP A 1 448 ? 14.547 -27.859 -12.656 1 96.69 448 ASP A C 1
ATOM 3406 O O . ASP A 1 448 ? 14.242 -28.25 -11.523 1 96.69 448 ASP A O 1
ATOM 3410 N N . ARG A 1 449 ? 14.516 -28.625 -13.711 1 97.38 449 ARG A N 1
ATOM 3411 C CA . ARG A 1 449 ? 14.109 -30.016 -13.625 1 97.38 449 ARG A CA 1
ATOM 3412 C C . ARG A 1 449 ? 15.031 -30.797 -12.68 1 97.38 449 ARG A C 1
ATOM 3414 O O . ARG A 1 449 ? 14.57 -31.672 -11.953 1 97.38 449 ARG A O 1
ATOM 3421 N N . GLU A 1 450 ? 16.312 -30.469 -12.719 1 97.5 450 GLU A N 1
ATOM 3422 C CA . GLU A 1 450 ? 17.266 -31.125 -11.828 1 97.5 450 GLU A CA 1
ATOM 3423 C C . GLU A 1 450 ? 16.969 -30.828 -10.367 1 97.5 450 GLU A C 1
ATOM 3425 O O . GLU A 1 450 ? 17.094 -31.703 -9.508 1 97.5 450 GLU A O 1
ATOM 3430 N N . THR A 1 451 ? 16.609 -29.578 -10.094 1 97.81 451 THR A N 1
ATOM 3431 C CA . THR A 1 451 ? 16.219 -29.203 -8.742 1 97.81 451 THR A CA 1
ATOM 3432 C C . THR A 1 451 ? 15.008 -30 -8.281 1 97.81 451 THR A C 1
ATOM 3434 O O . THR A 1 451 ? 14.938 -30.422 -7.125 1 97.81 451 THR A O 1
ATOM 3437 N N . LEU A 1 452 ? 14.07 -30.219 -9.164 1 98.56 452 LEU A N 1
ATOM 3438 C CA . LEU A 1 452 ? 12.859 -30.969 -8.844 1 98.56 452 LEU A CA 1
ATOM 3439 C C . LEU A 1 452 ? 13.188 -32.438 -8.555 1 98.56 452 LEU A C 1
ATOM 3441 O O . LEU A 1 452 ? 12.602 -33.031 -7.656 1 98.56 452 LEU A O 1
ATOM 3445 N N . HIS A 1 453 ? 14.094 -32.969 -9.336 1 98.19 453 HIS A N 1
ATOM 3446 C CA . HIS A 1 453 ? 14.562 -34.312 -9.078 1 98.19 453 HIS A CA 1
ATOM 3447 C C . HIS A 1 453 ? 15.188 -34.438 -7.688 1 98.19 453 HIS A C 1
ATOM 3449 O O . HIS A 1 453 ? 14.883 -35.375 -6.941 1 98.19 453 HIS A O 1
ATOM 3455 N N . GLN A 1 454 ? 16.016 -33.469 -7.348 1 98 454 GLN A N 1
ATOM 3456 C CA . GLN A 1 454 ? 16.672 -33.438 -6.043 1 98 454 GLN A CA 1
ATOM 3457 C C . GLN A 1 454 ? 15.656 -33.312 -4.914 1 98 454 GLN A C 1
ATOM 3459 O O . GLN A 1 454 ? 15.836 -33.875 -3.844 1 98 454 GLN A O 1
ATOM 3464 N N . LEU A 1 455 ? 14.594 -32.5 -5.168 1 98.44 455 LEU A N 1
ATOM 3465 C CA . LEU A 1 455 ? 13.531 -32.375 -4.184 1 98.44 455 LEU A CA 1
ATOM 3466 C C . LEU A 1 455 ? 12.969 -33.75 -3.803 1 98.44 455 LEU A C 1
ATOM 3468 O O . LEU A 1 455 ? 12.852 -34.062 -2.617 1 98.44 455 LEU A O 1
ATOM 3472 N N . LEU A 1 456 ? 12.625 -34.594 -4.77 1 98.5 456 LEU A N 1
ATOM 3473 C CA . LEU A 1 456 ? 12.008 -35.906 -4.523 1 98.5 456 LEU A CA 1
ATOM 3474 C C . LEU A 1 456 ? 12.992 -36.844 -3.842 1 98.5 456 LEU A C 1
ATOM 3476 O O . LEU A 1 456 ? 12.609 -37.625 -2.984 1 98.5 456 LEU A O 1
ATOM 3480 N N . GLU A 1 457 ? 14.305 -36.688 -4.168 1 98 457 GLU A N 1
ATOM 3481 C CA . GLU A 1 457 ? 15.328 -37.5 -3.502 1 98 457 GLU A CA 1
ATOM 3482 C C . GLU A 1 457 ? 15.469 -37.094 -2.035 1 98 457 GLU A C 1
ATOM 3484 O O . GLU A 1 457 ? 15.57 -37.969 -1.161 1 98 457 GLU A O 1
ATOM 3489 N N . VAL A 1 458 ? 15.516 -35.812 -1.784 1 97.88 458 VAL A N 1
ATOM 3490 C CA . VAL A 1 458 ? 15.688 -35.312 -0.429 1 97.88 458 VAL A CA 1
ATOM 3491 C C . VAL A 1 458 ? 14.484 -35.688 0.428 1 97.88 458 VAL A C 1
ATOM 3493 O O . VAL A 1 458 ? 14.633 -36 1.608 1 97.88 458 VAL A O 1
ATOM 3496 N N . ILE A 1 459 ? 13.273 -35.625 -0.15 1 98.31 459 ILE A N 1
ATOM 3497 C CA . ILE A 1 459 ? 12.07 -36.031 0.57 1 98.31 459 ILE A CA 1
ATOM 3498 C C . ILE A 1 459 ? 12.195 -37.469 1.029 1 98.31 459 ILE A C 1
ATOM 3500 O O . ILE A 1 459 ? 11.914 -37.781 2.189 1 98.31 459 ILE A O 1
ATOM 3504 N N . THR A 1 460 ? 12.641 -38.344 0.149 1 97.38 460 THR A N 1
ATOM 3505 C CA . THR A 1 460 ? 12.812 -39.75 0.475 1 97.38 460 THR A CA 1
ATOM 3506 C C . THR A 1 460 ? 13.828 -39.938 1.601 1 97.38 460 THR A C 1
ATOM 3508 O O . THR A 1 460 ? 13.609 -40.719 2.521 1 97.38 460 THR A O 1
ATOM 3511 N N . LYS A 1 461 ? 14.875 -39.156 1.535 1 96.81 461 LYS A N 1
ATOM 3512 C CA . LYS A 1 461 ? 15.938 -39.25 2.527 1 96.81 461 LYS A CA 1
ATOM 3513 C C . LYS A 1 461 ? 15.469 -38.719 3.887 1 96.81 461 LYS A C 1
ATOM 3515 O O . LYS A 1 461 ? 15.75 -39.344 4.918 1 96.81 461 LYS A O 1
ATOM 3520 N N . VAL A 1 462 ? 14.812 -37.562 3.871 1 96 462 VAL A N 1
ATOM 3521 C CA . VAL A 1 462 ? 14.375 -36.938 5.102 1 96 462 VAL A CA 1
ATOM 3522 C C . VAL A 1 462 ? 13.289 -37.75 5.77 1 96 462 VAL A C 1
ATOM 3524 O O . VAL A 1 462 ? 13.195 -37.812 7 1 96 462 VAL A O 1
ATOM 3527 N N . ALA A 1 463 ? 12.445 -38.438 5.004 1 94.5 463 ALA A N 1
ATOM 3528 C CA . ALA A 1 463 ? 11.383 -39.281 5.527 1 94.5 463 ALA A CA 1
ATOM 3529 C C . ALA A 1 463 ? 11.953 -40.531 6.219 1 94.5 463 ALA A C 1
ATOM 3531 O O . ALA A 1 463 ? 11.312 -41.094 7.102 1 94.5 463 ALA A O 1
ATOM 3532 N N . ALA A 1 464 ? 13.078 -41 5.805 1 88.12 464 ALA A N 1
ATOM 3533 C CA . ALA A 1 464 ? 13.695 -42.219 6.324 1 88.12 464 ALA A CA 1
ATOM 3534 C C . ALA A 1 464 ? 14.336 -41.969 7.688 1 88.12 464 ALA A C 1
ATOM 3536 O O . ALA A 1 464 ? 14.641 -42.938 8.414 1 88.12 464 ALA A O 1
ATOM 3537 N N . VAL A 1 465 ? 14.539 -40.781 8.172 1 79.06 465 VAL A N 1
ATOM 3538 C CA . VAL A 1 465 ? 15.141 -40.469 9.469 1 79.06 465 VAL A CA 1
ATOM 3539 C C . VAL A 1 465 ? 14.047 -40.344 10.523 1 79.06 465 VAL A C 1
ATOM 3541 O O . VAL A 1 465 ? 12.977 -39.812 10.258 1 79.06 465 VAL A O 1
ATOM 3544 N N . MET B 1 1 ? 17.719 -19.094 -25.625 1 24.97 1 MET B N 1
ATOM 3545 C CA . MET B 1 1 ? 16.828 -18.203 -24.891 1 24.97 1 MET B CA 1
ATOM 3546 C C . MET B 1 1 ? 17.594 -17.453 -23.797 1 24.97 1 MET B C 1
ATOM 3548 O O . MET B 1 1 ? 18.203 -18.078 -22.938 1 24.97 1 MET B O 1
ATOM 3552 N N . SER B 1 2 ? 18.141 -16.391 -24.062 1 30.66 2 SER B N 1
ATOM 3553 C CA . SER B 1 2 ? 18.984 -15.578 -23.188 1 30.66 2 SER B CA 1
ATOM 3554 C C . SER B 1 2 ? 18.344 -15.398 -21.812 1 30.66 2 SER B C 1
ATOM 3556 O O . SER B 1 2 ? 17.172 -15.016 -21.703 1 30.66 2 SER B O 1
ATOM 3558 N N . HIS B 1 3 ? 18.641 -16.188 -20.922 1 35.12 3 HIS B N 1
ATOM 3559 C CA . HIS B 1 3 ? 18.312 -16.078 -19.5 1 35.12 3 HIS B CA 1
ATOM 3560 C C . HIS B 1 3 ? 18.344 -14.633 -19.031 1 35.12 3 HIS B C 1
ATOM 3562 O O . HIS B 1 3 ? 19.422 -14.086 -18.75 1 35.12 3 HIS B O 1
ATOM 3568 N N . VAL B 1 4 ? 17.906 -13.766 -19.766 1 38.28 4 VAL B N 1
ATOM 3569 C CA . VAL B 1 4 ? 17.953 -12.398 -19.266 1 38.28 4 VAL B CA 1
ATOM 3570 C C . VAL B 1 4 ? 17.641 -12.383 -17.781 1 38.28 4 VAL B C 1
ATOM 3572 O O . VAL B 1 4 ? 16.516 -12.648 -17.375 1 38.28 4 VAL B O 1
ATOM 3575 N N . ASP B 1 5 ? 18.5 -12.977 -17.109 1 47.19 5 ASP B N 1
ATOM 3576 C CA . ASP B 1 5 ? 18.578 -13.102 -15.648 1 47.19 5 ASP B CA 1
ATOM 3577 C C . ASP B 1 5 ? 18.25 -11.773 -14.969 1 47.19 5 ASP B C 1
ATOM 3579 O O . ASP B 1 5 ? 18.641 -10.711 -15.453 1 47.19 5 ASP B O 1
ATOM 3583 N N . LEU B 1 6 ? 17.297 -11.75 -14.188 1 48.59 6 LEU B N 1
ATOM 3584 C CA . LEU B 1 6 ? 16.578 -10.883 -13.266 1 48.59 6 LEU B CA 1
ATOM 3585 C C . LEU B 1 6 ? 17.484 -9.789 -12.719 1 48.59 6 LEU B C 1
ATOM 3587 O O . LEU B 1 6 ? 17.172 -8.602 -12.812 1 48.59 6 LEU B O 1
ATOM 3591 N N . VAL B 1 7 ? 18.469 -10.289 -11.789 1 52.75 7 VAL B N 1
ATOM 3592 C CA . VAL B 1 7 ? 19.078 -9.492 -10.727 1 52.75 7 VAL B CA 1
ATOM 3593 C C . VAL B 1 7 ? 20.281 -8.727 -11.273 1 52.75 7 VAL B C 1
ATOM 3595 O O . VAL B 1 7 ? 20.844 -7.867 -10.594 1 52.75 7 VAL B O 1
ATOM 3598 N N . ASP B 1 8 ? 20.672 -8.953 -12.586 1 59.31 8 ASP B N 1
ATOM 3599 C CA . ASP B 1 8 ? 22.094 -8.688 -12.805 1 59.31 8 ASP B CA 1
ATOM 3600 C C . ASP B 1 8 ? 22.375 -7.188 -12.781 1 59.31 8 ASP B C 1
ATOM 3602 O O . ASP B 1 8 ? 23.484 -6.762 -12.445 1 59.31 8 ASP B O 1
ATOM 3606 N N . ASP B 1 9 ? 21.281 -6.441 -12.953 1 81.81 9 ASP B N 1
ATOM 3607 C CA . ASP B 1 9 ? 21.797 -5.082 -13.102 1 81.81 9 ASP B CA 1
ATOM 3608 C C . ASP B 1 9 ? 21.297 -4.18 -11.969 1 81.81 9 ASP B C 1
ATOM 3610 O O . ASP B 1 9 ? 21.297 -2.955 -12.109 1 81.81 9 ASP B O 1
ATOM 3614 N N . VAL B 1 10 ? 21.047 -4.863 -10.875 1 85.69 10 VAL B N 1
ATOM 3615 C CA . VAL B 1 10 ? 20.406 -4.055 -9.844 1 85.69 10 VAL B CA 1
ATOM 3616 C C . VAL B 1 10 ? 21.422 -3.094 -9.227 1 85.69 10 VAL B C 1
ATOM 3618 O O . VAL B 1 10 ? 21.062 -1.966 -8.867 1 85.69 10 VAL B O 1
ATOM 3621 N N . ARG B 1 11 ? 22.641 -3.586 -9.227 1 87.88 11 ARG B N 1
ATOM 3622 C CA . ARG B 1 11 ? 23.688 -2.738 -8.648 1 87.88 11 ARG B CA 1
ATOM 3623 C C . ARG B 1 11 ? 23.875 -1.469 -9.469 1 87.88 11 ARG B C 1
ATOM 3625 O O . ARG B 1 11 ? 23.812 -0.36 -8.938 1 87.88 11 ARG B O 1
ATOM 3632 N N . GLU B 1 12 ? 24.094 -1.658 -10.672 1 90.38 12 GLU B N 1
ATOM 3633 C CA . GLU B 1 12 ? 24.344 -0.533 -11.57 1 90.38 12 GLU B CA 1
ATOM 3634 C C . GLU B 1 12 ? 23.109 0.351 -11.711 1 90.38 12 GLU B C 1
ATOM 3636 O O . GLU B 1 12 ? 23.188 1.568 -11.531 1 90.38 12 GLU B O 1
ATOM 3641 N N . VAL B 1 13 ? 22.016 -0.255 -11.984 1 93.88 13 VAL B N 1
ATOM 3642 C CA . VAL B 1 13 ? 20.781 0.475 -12.242 1 93.88 13 VAL B CA 1
ATOM 3643 C C . VAL B 1 13 ? 20.312 1.154 -10.953 1 93.88 13 VAL B C 1
ATOM 3645 O O . VAL B 1 13 ? 19.953 2.332 -10.969 1 93.88 13 VAL B O 1
ATOM 3648 N N . GLY B 1 14 ? 20.328 0.386 -9.805 1 93.25 14 GLY B N 1
ATOM 3649 C CA . GLY B 1 14 ? 19.906 0.936 -8.523 1 93.25 14 GLY B CA 1
ATOM 3650 C C . GLY B 1 14 ? 20.75 2.117 -8.078 1 93.25 14 GLY B C 1
ATOM 3651 O O . GLY B 1 14 ? 20.219 3.107 -7.57 1 93.25 14 GLY B O 1
ATOM 3652 N N . THR B 1 15 ? 22.062 1.995 -8.312 1 92.56 15 THR B N 1
ATOM 3653 C CA . THR B 1 15 ? 22.969 3.068 -7.926 1 92.56 15 THR B CA 1
ATOM 3654 C C . THR B 1 15 ? 22.719 4.316 -8.766 1 92.56 15 THR B C 1
ATOM 3656 O O . THR B 1 15 ? 22.703 5.434 -8.242 1 92.56 15 THR B O 1
ATOM 3659 N N . ALA B 1 16 ? 22.562 4.137 -10.031 1 94.75 16 ALA B N 1
ATOM 3660 C CA . ALA B 1 16 ? 22.297 5.266 -10.922 1 94.75 16 ALA B CA 1
ATOM 3661 C C . ALA B 1 16 ? 20.984 5.957 -10.57 1 94.75 16 ALA B C 1
ATOM 3663 O O . ALA B 1 16 ? 20.906 7.188 -10.57 1 94.75 16 ALA B O 1
ATOM 3664 N N . VAL B 1 17 ? 19.984 5.227 -10.312 1 95.25 17 VAL B N 1
ATOM 3665 C CA . VAL B 1 17 ? 18.672 5.766 -9.953 1 95.25 17 VAL B CA 1
ATOM 3666 C C . VAL B 1 17 ? 18.766 6.512 -8.625 1 95.25 17 VAL B C 1
ATOM 3668 O O . VAL B 1 17 ? 18.203 7.598 -8.477 1 95.25 17 VAL B O 1
ATOM 3671 N N . LEU B 1 18 ? 19.453 5.914 -7.633 1 93.56 18 LEU B N 1
ATOM 3672 C CA . LEU B 1 18 ? 19.641 6.551 -6.336 1 93.56 18 LEU B CA 1
ATOM 3673 C C . LEU B 1 18 ? 20.328 7.91 -6.492 1 93.56 18 LEU B C 1
ATOM 3675 O O . LEU B 1 18 ? 19.922 8.883 -5.848 1 93.56 18 LEU B O 1
ATOM 3679 N N . GLU B 1 19 ? 21.312 7.977 -7.367 1 93.06 19 GLU B N 1
ATOM 3680 C CA . GLU B 1 19 ? 22.016 9.234 -7.617 1 93.06 19 GLU B CA 1
ATOM 3681 C C . GLU B 1 19 ? 21.078 10.281 -8.203 1 93.06 19 GLU B C 1
ATOM 3683 O O . GLU B 1 19 ? 21.109 11.445 -7.789 1 93.06 19 GLU B O 1
ATOM 3688 N N . ALA B 1 20 ? 20.297 9.875 -9.109 1 94.75 20 ALA B N 1
ATOM 3689 C CA . ALA B 1 20 ? 19.344 10.797 -9.734 1 94.75 20 ALA B CA 1
ATOM 3690 C C . ALA B 1 20 ? 18.328 11.305 -8.719 1 94.75 20 ALA B C 1
ATOM 3692 O O . ALA B 1 20 ? 17.969 12.484 -8.727 1 94.75 20 ALA B O 1
ATOM 3693 N N . LEU B 1 21 ? 17.844 10.477 -7.887 1 94.5 21 LEU B N 1
ATOM 3694 C CA . LEU B 1 21 ? 16.828 10.82 -6.91 1 94.5 21 LEU B CA 1
ATOM 3695 C C . LEU B 1 21 ? 17.391 11.75 -5.84 1 94.5 21 LEU B C 1
ATOM 3697 O O . LEU B 1 21 ? 16.703 12.68 -5.398 1 94.5 21 LEU B O 1
ATOM 3701 N N . VAL B 1 22 ? 18.594 11.492 -5.395 1 91.12 22 VAL B N 1
ATOM 3702 C CA . VAL B 1 22 ? 19.234 12.328 -4.391 1 91.12 22 VAL B CA 1
ATOM 3703 C C . VAL B 1 22 ? 19.438 13.734 -4.945 1 91.12 22 VAL B C 1
ATOM 3705 O O . VAL B 1 22 ? 19.234 14.727 -4.242 1 91.12 22 VAL B O 1
ATOM 3708 N N . ALA B 1 23 ? 19.906 13.758 -6.203 1 91.75 23 ALA B N 1
ATOM 3709 C CA . ALA B 1 23 ? 20.078 15.055 -6.848 1 91.75 23 ALA B CA 1
ATOM 3710 C C . ALA B 1 23 ? 18.75 15.828 -6.895 1 91.75 23 ALA B C 1
ATOM 3712 O O . ALA B 1 23 ? 18.734 17.047 -6.688 1 91.75 23 ALA B O 1
ATOM 3713 N N . HIS B 1 24 ? 17.75 15.156 -7.18 1 92.75 24 HIS B N 1
ATOM 3714 C CA . HIS B 1 24 ? 16.422 15.781 -7.207 1 92.75 24 HIS B CA 1
ATOM 3715 C C . HIS B 1 24 ? 16.047 16.328 -5.836 1 92.75 24 HIS B C 1
ATOM 3717 O O . HIS B 1 24 ? 15.586 17.469 -5.723 1 92.75 24 HIS B O 1
ATOM 3723 N N . VAL B 1 25 ? 16.188 15.578 -4.766 1 91.69 25 VAL B N 1
ATOM 3724 C CA . VAL B 1 25 ? 15.82 15.977 -3.412 1 91.69 25 VAL B CA 1
ATOM 3725 C C . VAL B 1 25 ? 16.625 17.203 -2.99 1 91.69 25 VAL B C 1
ATOM 3727 O O . VAL B 1 25 ? 16.109 18.109 -2.361 1 91.69 25 VAL B O 1
ATOM 3730 N N . GLU B 1 26 ? 17.922 17.203 -3.389 1 90.62 26 GLU B N 1
ATOM 3731 C CA . GLU B 1 26 ? 18.797 18.328 -3.059 1 90.62 26 GLU B CA 1
ATOM 3732 C C . GLU B 1 26 ? 18.312 19.609 -3.736 1 90.62 26 GLU B C 1
ATOM 3734 O O . GLU B 1 26 ? 18.312 20.688 -3.125 1 90.62 26 GLU B O 1
ATOM 3739 N N . SER B 1 27 ? 17.922 19.438 -4.887 1 92.12 27 SER B N 1
ATOM 3740 C CA . SER B 1 27 ? 17.422 20.578 -5.629 1 92.12 27 SER B CA 1
ATOM 3741 C C . SER B 1 27 ? 16.125 21.109 -5.016 1 92.12 27 SER B C 1
ATOM 3743 O O . SER B 1 27 ? 15.961 22.312 -4.848 1 92.12 27 SER B O 1
ATOM 3745 N N . VAL B 1 28 ? 15.266 20.281 -4.699 1 92.12 28 VAL B N 1
ATOM 3746 C CA . VAL B 1 28 ? 13.961 20.641 -4.152 1 92.12 28 VAL B CA 1
ATOM 3747 C C . VAL B 1 28 ? 14.133 21.281 -2.775 1 92.12 28 VAL B C 1
ATOM 3749 O O . VAL B 1 28 ? 13.43 22.219 -2.426 1 92.12 28 VAL B O 1
ATOM 3752 N N . ARG B 1 29 ? 15.016 20.797 -1.959 1 91.56 29 ARG B N 1
ATOM 3753 C CA . ARG B 1 29 ? 15.281 21.328 -0.623 1 91.56 29 ARG B CA 1
ATOM 3754 C C . ARG B 1 29 ? 15.734 22.781 -0.683 1 91.56 29 ARG B C 1
ATOM 3756 O O . ARG B 1 29 ? 15.484 23.547 0.244 1 91.56 29 ARG B O 1
ATOM 3763 N N . ALA B 1 30 ? 16.328 23.078 -1.818 1 90.75 30 ALA B N 1
ATOM 3764 C CA . ALA B 1 30 ? 16.828 24.438 -2.012 1 90.75 30 ALA B CA 1
ATOM 3765 C C . ALA B 1 30 ? 15.727 25.359 -2.553 1 90.75 30 ALA B C 1
ATOM 3767 O O . ALA B 1 30 ? 15.961 26.531 -2.811 1 90.75 30 ALA B O 1
ATOM 3768 N N . GLY B 1 31 ? 14.57 24.812 -2.717 1 90.12 31 GLY B N 1
ATOM 3769 C CA . GLY B 1 31 ? 13.422 25.609 -3.129 1 90.12 31 GLY B CA 1
ATOM 3770 C C . GLY B 1 31 ? 13.219 25.625 -4.633 1 90.12 31 GLY B C 1
ATOM 3771 O O . GLY B 1 31 ? 12.43 26.422 -5.148 1 90.12 31 GLY B O 1
ATOM 3772 N N . SER B 1 32 ? 13.93 24.734 -5.285 1 89.5 32 SER B N 1
ATOM 3773 C CA . SER B 1 32 ? 13.812 24.703 -6.742 1 89.5 32 SER B CA 1
ATOM 3774 C C . SER B 1 32 ? 12.555 23.953 -7.18 1 89.5 32 SER B C 1
ATOM 3776 O O . SER B 1 32 ? 12.125 23.016 -6.523 1 89.5 32 SER B O 1
ATOM 3778 N N . GLY B 1 33 ? 11.984 24.469 -8.305 1 88.31 33 GLY B N 1
ATOM 3779 C CA . GLY B 1 33 ? 10.867 23.781 -8.938 1 88.31 33 GLY B CA 1
ATOM 3780 C C . GLY B 1 33 ? 9.531 24.094 -8.297 1 88.31 33 GLY B C 1
ATOM 3781 O O . GLY B 1 33 ? 9.469 24.812 -7.297 1 88.31 33 GLY B O 1
ATOM 3782 N N . GLU B 1 34 ? 8.477 23.547 -8.898 1 90.88 34 GLU B N 1
ATOM 3783 C CA . GLU B 1 34 ? 7.129 23.672 -8.359 1 90.88 34 GLU B CA 1
ATOM 3784 C C . GLU B 1 34 ? 6.883 22.672 -7.234 1 90.88 34 GLU B C 1
ATOM 3786 O O . GLU B 1 34 ? 7.363 21.547 -7.285 1 90.88 34 GLU B O 1
ATOM 3791 N N . VAL B 1 35 ? 6.148 23.172 -6.262 1 94.31 35 VAL B N 1
ATOM 3792 C CA . VAL B 1 35 ? 5.871 22.297 -5.121 1 94.31 35 VAL B CA 1
ATOM 3793 C C . VAL B 1 35 ? 4.961 21.156 -5.551 1 94.31 35 VAL B C 1
ATOM 3795 O O . VAL B 1 35 ? 5.129 20.016 -5.105 1 94.31 35 VAL B O 1
ATOM 3798 N N . VAL B 1 36 ? 4.004 21.375 -6.402 1 92.38 36 VAL B N 1
ATOM 3799 C CA . VAL B 1 36 ? 3.117 20.391 -7.008 1 92.38 36 VAL B CA 1
ATOM 3800 C C . VAL B 1 36 ? 2.898 20.719 -8.484 1 92.38 36 VAL B C 1
ATOM 3802 O O . VAL B 1 36 ? 3.01 21.875 -8.883 1 92.38 36 VAL B O 1
ATOM 3805 N N . SER B 1 37 ? 2.594 19.719 -9.227 1 89.5 37 SER B N 1
ATOM 3806 C CA . SER B 1 37 ? 2.309 19.938 -10.641 1 89.5 37 SER B CA 1
ATOM 3807 C C . SER B 1 37 ? 0.838 20.266 -10.859 1 89.5 37 SER B C 1
ATOM 3809 O O . SER B 1 37 ? -0.043 19.672 -10.242 1 89.5 37 SER B O 1
ATOM 3811 N N . ALA B 1 38 ? 0.604 21.172 -11.789 1 87.88 38 ALA B N 1
ATOM 3812 C CA . ALA B 1 38 ? -0.762 21.531 -12.148 1 87.88 38 ALA B CA 1
ATOM 3813 C C . ALA B 1 38 ? -1.187 20.859 -13.445 1 87.88 38 ALA B C 1
ATOM 3815 O O . ALA B 1 38 ? -2.314 21.031 -13.914 1 87.88 38 ALA B O 1
ATOM 3816 N N . ALA B 1 39 ? -0.356 20.016 -13.953 1 90.56 39 ALA B N 1
ATOM 3817 C CA . ALA B 1 39 ? -0.63 19.391 -15.242 1 90.56 39 ALA B CA 1
ATOM 3818 C C . ALA B 1 39 ? -1.764 18.375 -15.125 1 90.56 39 ALA B C 1
ATOM 3820 O O . ALA B 1 39 ? -1.891 17.688 -14.102 1 90.56 39 ALA B O 1
ATOM 3821 N N . ASP B 1 40 ? -2.594 18.281 -16.141 1 91.31 40 ASP B N 1
ATOM 3822 C CA . ASP B 1 40 ? -3.656 17.281 -16.156 1 91.31 40 ASP B CA 1
ATOM 3823 C C . ASP B 1 40 ? -3.1 15.883 -16.453 1 91.31 40 ASP B C 1
ATOM 3825 O O . ASP B 1 40 ? -1.966 15.75 -16.906 1 91.31 40 ASP B O 1
ATOM 3829 N N . ILE B 1 41 ? -3.877 14.875 -16.266 1 93 41 ILE B N 1
ATOM 3830 C CA . ILE B 1 41 ? -3.412 13.492 -16.25 1 93 41 ILE B CA 1
ATOM 3831 C C . ILE B 1 41 ? -2.959 13.086 -17.641 1 93 41 ILE B C 1
ATOM 3833 O O . ILE B 1 41 ? -2.016 12.305 -17.797 1 93 41 ILE B O 1
ATOM 3837 N N . ASP B 1 42 ? -3.609 13.562 -18.719 1 94.56 42 ASP B N 1
ATOM 3838 C CA . ASP B 1 42 ? -3.219 13.219 -20.078 1 94.56 42 ASP B CA 1
ATOM 3839 C C . ASP B 1 42 ? -1.852 13.805 -20.422 1 94.56 42 ASP B C 1
ATOM 3841 O O . ASP B 1 42 ? -1.031 13.148 -21.062 1 94.56 42 ASP B O 1
ATOM 3845 N N . THR B 1 43 ? -1.684 15.062 -19.953 1 96.12 43 THR B N 1
ATOM 3846 C CA . THR B 1 43 ? -0.387 15.703 -20.141 1 96.12 43 THR B CA 1
ATOM 3847 C C . THR B 1 43 ? 0.709 14.938 -19.406 1 96.12 43 THR B C 1
ATOM 3849 O O . THR B 1 43 ? 1.79 14.711 -19.953 1 96.12 43 THR B O 1
ATOM 3852 N N . VAL B 1 44 ? 0.458 14.57 -18.234 1 96.31 44 VAL B N 1
ATOM 3853 C CA . VAL B 1 44 ? 1.411 13.812 -17.422 1 96.31 44 VAL B CA 1
ATOM 3854 C C . VAL B 1 44 ? 1.723 12.484 -18.109 1 96.31 44 VAL B C 1
ATOM 3856 O O . VAL B 1 44 ? 2.885 12.078 -18.188 1 96.31 44 VAL B O 1
ATOM 3859 N N . SER B 1 45 ? 0.659 11.773 -18.578 1 97 45 SER B N 1
ATOM 3860 C CA . SER B 1 45 ? 0.821 10.484 -19.234 1 97 45 SER B CA 1
ATOM 3861 C C . SER B 1 45 ? 1.719 10.609 -20.469 1 97 45 SER B C 1
ATOM 3863 O O . SER B 1 45 ? 2.549 9.734 -20.719 1 97 45 SER B O 1
ATOM 3865 N N . LYS B 1 46 ? 1.543 11.695 -21.219 1 97.62 46 LYS B N 1
ATOM 3866 C CA . LYS B 1 46 ? 2.348 11.93 -22.422 1 97.62 46 LYS B CA 1
ATOM 3867 C C . LYS B 1 46 ? 3.797 12.234 -22.062 1 97.62 46 LYS B C 1
ATOM 3869 O O . LYS B 1 46 ? 4.723 11.719 -22.688 1 97.62 46 LYS B O 1
ATOM 3874 N N . ARG B 1 47 ? 3.967 13.062 -21.078 1 97.56 47 ARG B N 1
ATOM 3875 C CA . ARG B 1 47 ? 5.305 13.453 -20.656 1 97.56 47 ARG B CA 1
ATOM 3876 C C . ARG B 1 47 ? 6.102 12.242 -20.172 1 97.56 47 ARG B C 1
ATOM 3878 O O . ARG B 1 47 ? 7.316 12.172 -20.375 1 97.56 47 ARG B O 1
ATOM 3885 N N . LEU B 1 48 ? 5.422 11.289 -19.609 1 98.19 48 LEU B N 1
ATOM 3886 C CA . LEU B 1 48 ? 6.066 10.094 -19.078 1 98.19 48 LEU B CA 1
ATOM 3887 C C . LEU B 1 48 ? 6.094 8.984 -20.125 1 98.19 48 LEU B C 1
ATOM 3889 O O . LEU B 1 48 ? 6.648 7.914 -19.875 1 98.19 48 LEU B O 1
ATOM 3893 N N . GLU B 1 49 ? 5.457 9.18 -21.266 1 98.19 49 GLU B N 1
ATOM 3894 C CA . GLU B 1 49 ? 5.414 8.234 -22.375 1 98.19 49 GLU B CA 1
ATOM 3895 C C . GLU B 1 49 ? 4.871 6.883 -21.938 1 98.19 49 GLU B C 1
ATOM 3897 O O . GLU B 1 49 ? 5.441 5.84 -22.25 1 98.19 49 GLU B O 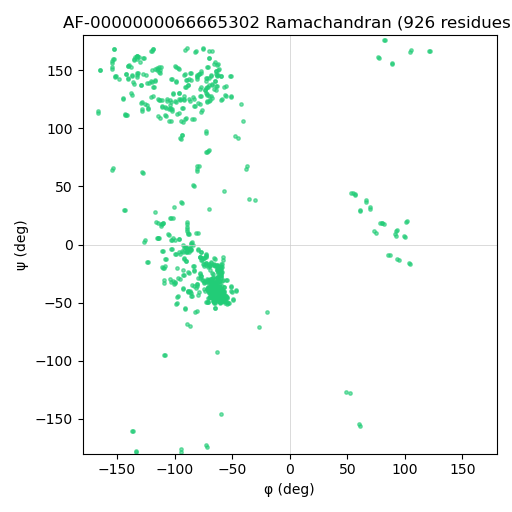1
ATOM 3902 N N . LEU B 1 50 ? 3.816 6.898 -21.156 1 98.19 50 LEU B N 1
ATOM 3903 C CA . LEU B 1 50 ? 3.309 5.695 -20.516 1 98.19 50 LEU B CA 1
ATOM 3904 C C . LEU B 1 50 ? 2.812 4.688 -21.547 1 98.19 50 LEU B C 1
ATOM 3906 O O . LEU B 1 50 ? 3.039 3.484 -21.406 1 98.19 50 LEU B O 1
ATOM 3910 N N . ARG B 1 51 ? 2.102 5.094 -22.562 1 96.62 51 ARG B N 1
ATOM 3911 C CA . ARG B 1 51 ? 1.605 4.191 -23.609 1 96.62 51 ARG B CA 1
ATOM 3912 C C . ARG B 1 51 ? 2.752 3.449 -24.281 1 96.62 51 ARG B C 1
ATOM 3914 O O . ARG B 1 51 ? 2.67 2.24 -24.5 1 96.62 51 ARG B O 1
ATOM 3921 N N . ARG B 1 52 ? 3.771 4.137 -24.609 1 96.94 52 ARG B N 1
ATOM 3922 C CA . ARG B 1 52 ? 4.938 3.541 -25.25 1 96.94 52 ARG B CA 1
ATOM 3923 C C . ARG B 1 52 ? 5.555 2.457 -24.375 1 96.94 52 ARG B C 1
ATOM 3925 O O . ARG B 1 52 ? 5.844 1.357 -24.844 1 96.94 52 ARG B O 1
ATOM 3932 N N . TRP B 1 53 ? 5.684 2.785 -23.094 1 97.19 53 TRP B N 1
ATOM 3933 C CA . TRP B 1 53 ? 6.367 1.871 -22.188 1 97.19 53 TRP B CA 1
ATOM 3934 C C . TRP B 1 53 ? 5.547 0.606 -21.969 1 97.19 53 TRP B C 1
ATOM 3936 O O . TRP B 1 53 ? 6.098 -0.49 -21.859 1 97.19 53 TRP B O 1
ATOM 3946 N N . VAL B 1 54 ? 4.285 0.745 -21.953 1 96.31 54 VAL B N 1
ATOM 3947 C CA . VAL B 1 54 ? 3.404 -0.398 -21.719 1 96.31 54 VAL B CA 1
ATOM 3948 C C . VAL B 1 54 ? 3.359 -1.268 -22.984 1 96.31 54 VAL B C 1
ATOM 3950 O O . VAL B 1 54 ? 3.389 -2.498 -22.891 1 96.31 54 VAL B O 1
ATOM 3953 N N . GLU B 1 55 ? 3.35 -0.711 -24.141 1 94.69 55 GLU B N 1
ATOM 3954 C CA . GLU B 1 55 ? 3.117 -1.43 -25.391 1 94.69 55 GLU B CA 1
ATOM 3955 C C . GLU B 1 55 ? 4.418 -1.982 -25.969 1 94.69 55 GLU B C 1
ATOM 3957 O O . GLU B 1 55 ? 4.449 -3.096 -26.484 1 94.69 55 GLU B O 1
ATOM 3962 N N . GLU B 1 56 ? 5.473 -1.203 -25.875 1 95 56 GLU B N 1
ATOM 3963 C CA . GLU B 1 56 ? 6.691 -1.555 -26.594 1 95 56 GLU B CA 1
ATOM 3964 C C . GLU B 1 56 ? 7.742 -2.143 -25.656 1 95 56 GLU B C 1
ATOM 3966 O O . GLU B 1 56 ? 8.531 -3 -26.062 1 95 56 GLU B O 1
ATOM 3971 N N . GLY B 1 57 ? 7.746 -1.703 -24.453 1 94.38 57 GLY B N 1
ATOM 3972 C CA . GLY B 1 57 ? 8.844 -2.072 -23.578 1 94.38 57 GLY B CA 1
ATOM 3973 C C . GLY B 1 57 ? 10.195 -1.588 -24.078 1 94.38 57 GLY B C 1
ATOM 3974 O O . GLY B 1 57 ? 10.297 -0.494 -24.625 1 94.38 57 GLY B O 1
ATOM 3975 N N . GLY B 1 58 ? 11.383 -2.258 -23.672 1 92.62 58 GLY B N 1
ATOM 3976 C CA . GLY B 1 58 ? 12.711 -1.988 -24.203 1 92.62 58 GLY B CA 1
ATOM 3977 C C . GLY B 1 58 ? 13.383 -0.792 -23.547 1 92.62 58 GLY B C 1
ATOM 3978 O O . GLY B 1 58 ? 14.32 -0.216 -24.094 1 92.62 58 GLY B O 1
ATOM 3979 N N . MET B 1 59 ? 12.945 -0.381 -22.453 1 95.38 59 MET B N 1
ATOM 3980 C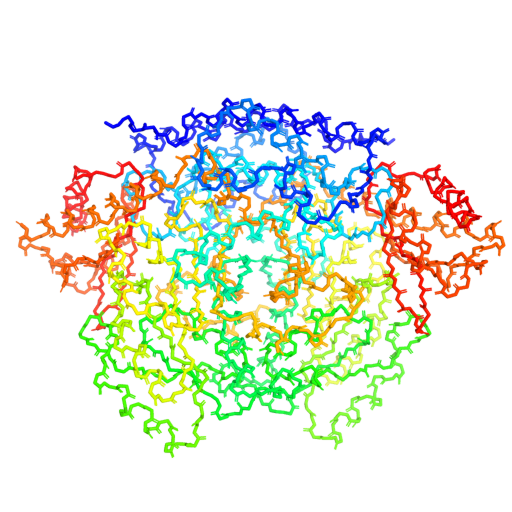 CA . MET B 1 59 ? 13.492 0.774 -21.75 1 95.38 59 MET B CA 1
ATOM 3981 C C . MET B 1 59 ? 14.969 0.56 -21.438 1 95.38 59 MET B C 1
ATOM 3983 O O . MET B 1 59 ? 15.336 -0.45 -20.828 1 95.38 59 MET B O 1
ATOM 3987 N N . THR B 1 60 ? 15.867 1.502 -21.859 1 94.75 60 THR B N 1
ATOM 3988 C CA . THR B 1 60 ? 17.297 1.48 -21.562 1 94.75 60 THR B CA 1
ATOM 3989 C C . THR B 1 60 ? 17.594 2.246 -20.266 1 94.75 60 THR B C 1
ATOM 3991 O O . THR B 1 60 ? 16.719 2.939 -19.75 1 94.75 60 THR B O 1
ATOM 3994 N N . LEU B 1 61 ? 18.812 2.082 -19.75 1 94.62 61 LEU B N 1
ATOM 3995 C CA . LEU B 1 61 ? 19.172 2.758 -18.516 1 94.62 61 LEU B CA 1
ATOM 3996 C C . LEU B 1 61 ? 19.062 4.27 -18.672 1 94.62 61 LEU B C 1
ATOM 3998 O O . LEU B 1 61 ? 18.484 4.945 -17.812 1 94.62 61 LEU B O 1
ATOM 4002 N N . PRO B 1 62 ? 19.5 4.922 -19.797 1 96.5 62 PRO B N 1
ATOM 4003 C CA . PRO B 1 62 ? 19.328 6.367 -19.969 1 96.5 62 PRO B CA 1
ATOM 4004 C C . PRO B 1 62 ? 17.875 6.789 -20 1 96.5 62 PRO B C 1
ATOM 4006 O O . PRO B 1 62 ? 17.516 7.832 -19.438 1 96.5 62 PRO B O 1
ATOM 4009 N N . GLU B 1 63 ? 17.062 6 -20.594 1 97.19 63 GLU B N 1
ATOM 4010 C CA . GLU B 1 63 ? 15.625 6.285 -20.656 1 97.19 63 GLU B CA 1
ATOM 4011 C C . GLU B 1 63 ? 14.969 6.145 -19.297 1 97.19 63 GLU B C 1
ATOM 4013 O O . GLU B 1 63 ? 14.07 6.914 -18.938 1 97.19 63 GLU B O 1
ATOM 4018 N N . LEU B 1 64 ? 15.438 5.086 -18.578 1 96.94 64 LEU B N 1
ATOM 4019 C CA . LEU B 1 64 ? 14.961 4.918 -17.219 1 96.94 64 LEU B CA 1
ATOM 4020 C C . LEU B 1 64 ? 15.305 6.137 -16.359 1 96.94 64 LEU B C 1
ATOM 4022 O O . LEU B 1 64 ? 14.469 6.625 -15.602 1 96.94 64 LEU B O 1
ATOM 4026 N N . LEU B 1 65 ? 16.5 6.645 -16.484 1 97.38 65 LEU B N 1
ATOM 4027 C CA . LEU B 1 65 ? 16.922 7.805 -15.711 1 97.38 65 LEU B CA 1
ATOM 4028 C C . LEU B 1 65 ? 16.125 9.047 -16.109 1 97.38 65 LEU B C 1
ATOM 4030 O O . LEU B 1 65 ? 15.773 9.859 -15.25 1 97.38 65 LEU B O 1
ATOM 4034 N N . SER B 1 66 ? 15.859 9.164 -17.391 1 97.62 66 SER B N 1
ATOM 4035 C CA . SER B 1 66 ? 15 10.25 -17.844 1 97.62 66 SER B CA 1
ATOM 4036 C C . SER B 1 66 ? 13.594 10.133 -17.266 1 97.62 66 SER B C 1
ATOM 4038 O O . SER B 1 66 ? 13 11.133 -16.859 1 97.62 66 SER B O 1
ATOM 4040 N N . PHE B 1 67 ? 13.055 8.969 -17.297 1 97.88 67 PHE B N 1
ATOM 4041 C CA . PHE B 1 67 ? 11.742 8.703 -16.719 1 97.88 67 PHE B CA 1
ATOM 4042 C C . PHE B 1 67 ? 11.711 9.078 -15.242 1 97.88 67 PHE B C 1
ATOM 4044 O O . PHE B 1 67 ? 10.789 9.758 -14.789 1 97.88 67 PHE B O 1
ATOM 4051 N N . VAL B 1 68 ? 12.742 8.617 -14.461 1 97.38 68 VAL B N 1
ATOM 4052 C CA . VAL B 1 68 ? 12.852 8.867 -13.031 1 97.38 68 VAL B CA 1
ATOM 4053 C C . VAL B 1 68 ? 12.906 10.367 -12.766 1 97.38 68 VAL B C 1
ATOM 4055 O O . VAL B 1 68 ? 12.258 10.875 -11.852 1 97.38 68 VAL B O 1
ATOM 4058 N N . THR B 1 69 ? 13.609 11.062 -13.586 1 96.69 69 THR B N 1
ATOM 4059 C CA . THR B 1 69 ? 13.727 12.508 -13.445 1 96.69 69 THR B CA 1
ATOM 4060 C C . THR B 1 69 ? 12.375 13.188 -13.703 1 96.69 69 THR B C 1
ATOM 4062 O O . THR B 1 69 ? 11.938 14.016 -12.906 1 96.69 69 THR B O 1
ATOM 4065 N N . THR B 1 70 ? 11.773 12.812 -14.766 1 97.06 70 THR B N 1
ATOM 4066 C CA . THR B 1 70 ? 10.484 13.398 -15.125 1 97.06 70 THR B CA 1
ATOM 4067 C C . THR B 1 70 ? 9.43 13.078 -14.07 1 97.06 70 THR B C 1
ATOM 4069 O O . THR B 1 70 ? 8.656 13.953 -13.672 1 97.06 70 THR B O 1
ATOM 4072 N N . TYR B 1 71 ? 9.406 11.805 -13.703 1 97.25 71 TYR B N 1
ATOM 4073 C CA . TYR B 1 71 ? 8.484 11.367 -12.656 1 97.25 71 TYR B CA 1
ATOM 4074 C C . TYR B 1 71 ? 8.672 12.195 -11.391 1 97.25 71 TYR B C 1
ATOM 4076 O O . TYR B 1 71 ? 7.695 12.648 -10.789 1 97.25 71 TYR B O 1
ATOM 4084 N N . SER B 1 72 ? 9.906 12.414 -10.953 1 95.81 72 SER B N 1
ATOM 4085 C CA . SER B 1 72 ? 10.234 13.164 -9.75 1 95.81 72 SER B CA 1
ATOM 4086 C C . SER B 1 72 ? 9.836 14.633 -9.883 1 95.81 72 SER B C 1
ATOM 4088 O O . SER B 1 72 ? 9.32 15.227 -8.938 1 95.81 72 SER B O 1
ATOM 4090 N N . ASP B 1 73 ? 10 15.133 -11.07 1 94.38 73 ASP B N 1
ATOM 4091 C CA . ASP B 1 73 ? 9.695 16.531 -11.32 1 94.38 73 ASP B CA 1
ATOM 4092 C C . ASP B 1 73 ? 8.195 16.797 -11.234 1 94.38 73 ASP B C 1
ATOM 4094 O O . ASP B 1 73 ? 7.773 17.875 -10.82 1 94.38 73 ASP B O 1
ATOM 4098 N N . ILE B 1 74 ? 7.449 15.844 -11.641 1 94.38 74 ILE B N 1
ATOM 4099 C CA . ILE B 1 74 ? 5.996 15.984 -11.68 1 94.38 74 ILE B CA 1
ATOM 4100 C C . ILE B 1 74 ? 5.41 15.68 -10.297 1 94.38 74 ILE B C 1
ATOM 4102 O O . ILE B 1 74 ? 4.293 16.109 -9.992 1 94.38 74 ILE B O 1
ATOM 4106 N N . SER B 1 75 ? 6.172 14.984 -9.414 1 93.12 75 SER B N 1
ATOM 4107 C CA . SER B 1 75 ? 5.715 14.57 -8.094 1 93.12 75 SER B CA 1
ATOM 4108 C C . SER B 1 75 ? 5.727 15.742 -7.117 1 93.12 75 SER B C 1
ATOM 4110 O O . SER B 1 75 ? 6.496 16.688 -7.285 1 93.12 75 SER B O 1
ATOM 4112 N N . ALA B 1 76 ? 4.746 15.688 -6.18 1 92.69 76 ALA B N 1
ATOM 4113 C CA . ALA B 1 76 ? 4.777 16.672 -5.102 1 92.69 76 ALA B CA 1
ATOM 4114 C C . ALA B 1 76 ? 6.117 16.641 -4.375 1 92.69 76 ALA B C 1
ATOM 4116 O O . ALA B 1 76 ? 6.668 15.57 -4.113 1 92.69 76 ALA B O 1
ATOM 4117 N N . SER B 1 77 ? 6.688 17.797 -4.082 1 92.44 77 SER B N 1
ATOM 4118 C CA . SER B 1 77 ? 8 17.922 -3.469 1 92.44 77 SER B CA 1
ATOM 4119 C C . SER B 1 77 ? 7.895 18.078 -1.955 1 92.44 77 SER B C 1
ATOM 4121 O O . SER B 1 77 ? 7.949 19.188 -1.434 1 92.44 77 SER B O 1
ATOM 4123 N N . HIS B 1 78 ? 7.938 17.031 -1.267 1 93.31 78 HIS B N 1
ATOM 4124 C CA . HIS B 1 78 ? 7.691 17.016 0.17 1 93.31 78 HIS B CA 1
ATOM 4125 C C . HIS B 1 78 ? 8.859 17.641 0.934 1 93.31 78 HIS B C 1
ATOM 4127 O O . HIS B 1 78 ? 8.711 18.016 2.1 1 93.31 78 HIS B O 1
ATOM 4133 N N . HIS B 1 79 ? 10.008 17.781 0.251 1 92.31 79 HIS B N 1
ATOM 4134 C CA . HIS B 1 79 ? 11.188 18.391 0.877 1 92.31 79 HIS B CA 1
ATOM 4135 C C . HIS B 1 79 ? 11.234 19.891 0.631 1 92.31 79 HIS B C 1
ATOM 4137 O O . HIS B 1 79 ? 12.047 20.594 1.226 1 92.31 79 HIS B O 1
ATOM 4143 N N . HIS B 1 80 ? 10.398 20.359 -0.254 1 95.12 80 HIS B N 1
ATOM 4144 C CA . HIS B 1 80 ? 10.359 21.781 -0.562 1 95.12 80 HIS B CA 1
ATOM 4145 C C . HIS B 1 80 ? 9.836 22.578 0.62 1 95.12 80 HIS B C 1
ATOM 4147 O O . HIS B 1 80 ? 8.867 22.188 1.267 1 95.12 80 HIS B O 1
ATOM 4153 N N . PRO B 1 81 ? 10.453 23.719 0.911 1 95.94 81 PRO B N 1
ATOM 4154 C CA . PRO B 1 81 ? 9.992 24.531 2.041 1 95.94 81 PRO B CA 1
ATOM 4155 C C . PRO B 1 81 ? 8.547 25 1.876 1 95.94 81 PRO B C 1
ATOM 4157 O O . PRO B 1 81 ? 7.863 25.266 2.869 1 95.94 81 PRO B O 1
ATOM 4160 N N . GLY B 1 82 ? 8.086 25.078 0.685 1 97.12 82 GLY B N 1
ATOM 4161 C CA . GLY B 1 82 ? 6.75 25.578 0.39 1 97.12 82 GLY B CA 1
ATOM 4162 C C . GLY B 1 82 ? 5.688 24.484 0.461 1 97.12 82 GLY B C 1
ATOM 4163 O O . GLY B 1 82 ? 4.5 24.766 0.281 1 97.12 82 GLY B O 1
ATOM 4164 N N . TYR B 1 83 ? 6.121 23.219 0.688 1 96.56 83 TYR B N 1
ATOM 4165 C CA . TYR B 1 83 ? 5.129 22.172 0.841 1 96.56 83 TYR B CA 1
ATOM 4166 C C . TYR B 1 83 ? 4.469 22.234 2.211 1 96.56 83 TYR B C 1
ATOM 4168 O O . TYR B 1 83 ? 5.105 21.953 3.23 1 96.56 83 TYR B O 1
ATOM 4176 N N . MET B 1 84 ? 3.135 22.516 2.254 1 97.5 84 MET B N 1
ATOM 4177 C CA . MET B 1 84 ? 2.375 22.656 3.492 1 97.5 84 MET B CA 1
ATOM 4178 C C . MET B 1 84 ? 0.963 22.109 3.33 1 97.5 84 MET B C 1
ATOM 4180 O O . MET B 1 84 ? 0.024 22.594 3.961 1 97.5 84 MET B O 1
ATOM 4184 N N . GLY B 1 85 ? 0.811 21.141 2.484 1 94.62 85 GLY B N 1
ATOM 4185 C CA . GLY B 1 85 ? -0.53 20.766 2.072 1 94.62 85 GLY B CA 1
ATOM 4186 C C . GLY B 1 85 ? -1.062 19.547 2.824 1 94.62 85 GLY B C 1
ATOM 4187 O O . GLY B 1 85 ? -2.229 19.531 3.227 1 94.62 85 GLY B O 1
ATOM 4188 N N . HIS B 1 86 ? -0.309 18.453 2.885 1 93.25 86 HIS B N 1
ATOM 4189 C CA . HIS B 1 86 ? -0.833 17.203 3.439 1 93.25 86 HIS B CA 1
ATOM 4190 C C . HIS B 1 86 ? 0.135 16.609 4.453 1 93.25 86 HIS B C 1
ATOM 4192 O O . HIS B 1 86 ? 1.297 17.016 4.523 1 93.25 86 HIS B O 1
ATOM 4198 N N . GLN B 1 87 ? -0.466 15.711 5.266 1 95.38 87 GLN B N 1
ATOM 4199 C CA . GLN B 1 87 ? 0.269 15.07 6.352 1 95.38 87 GLN B CA 1
ATOM 4200 C C . GLN B 1 87 ? 1.122 13.914 5.828 1 95.38 87 GLN B C 1
ATOM 4202 O O . GLN B 1 87 ? 0.906 12.758 6.199 1 95.38 87 GLN B O 1
ATOM 4207 N N . ILE B 1 88 ? 2.082 14.266 4.977 1 93.69 88 ILE B N 1
ATOM 4208 C CA . ILE B 1 88 ? 2.992 13.273 4.414 1 93.69 88 ILE B CA 1
ATOM 4209 C C . ILE B 1 88 ? 4.426 13.594 4.828 1 93.69 88 ILE B C 1
ATOM 4211 O O . ILE B 1 88 ? 4.906 14.711 4.617 1 93.69 88 ILE B O 1
ATOM 4215 N N . ALA B 1 89 ? 5.023 12.594 5.367 1 92.44 89 ALA B N 1
ATOM 4216 C CA . ALA B 1 89 ? 6.398 12.781 5.816 1 92.44 89 ALA B CA 1
ATOM 4217 C C . ALA B 1 89 ? 7.359 12.836 4.633 1 92.44 89 ALA B C 1
ATOM 4219 O O . ALA B 1 89 ? 7.254 12.039 3.699 1 92.44 89 ALA B O 1
ATOM 4220 N N . PRO B 1 90 ? 8.25 13.82 4.648 1 91.44 90 PRO B N 1
ATOM 4221 C CA . PRO B 1 90 ? 9.344 13.703 3.682 1 91.44 90 PRO B CA 1
ATOM 4222 C C . PRO B 1 90 ? 10.219 12.484 3.926 1 91.44 90 PRO B C 1
ATOM 4224 O O . PRO B 1 90 ? 10.453 12.102 5.078 1 91.44 90 PRO B O 1
ATOM 4227 N N . SER B 1 91 ? 10.688 11.945 2.916 1 87.88 91 SER B N 1
ATOM 4228 C CA . SER B 1 91 ? 11.508 10.742 3.023 1 87.88 91 SER B CA 1
ATOM 4229 C C . SER B 1 91 ? 12.797 11.016 3.781 1 87.88 91 SER B C 1
ATOM 4231 O O . SER B 1 91 ? 13.32 12.133 3.744 1 87.88 91 SER B O 1
ATOM 4233 N N . ASP B 1 92 ? 13.258 9.992 4.453 1 91.5 92 ASP B N 1
ATOM 4234 C CA . ASP B 1 92 ? 14.547 10.016 5.137 1 91.5 92 ASP B CA 1
ATOM 4235 C C . ASP B 1 92 ? 15.344 8.742 4.852 1 91.5 92 ASP B C 1
ATOM 4237 O O . ASP B 1 92 ? 14.797 7.77 4.336 1 91.5 92 ASP B O 1
ATOM 4241 N N . THR B 1 93 ? 16.656 8.82 5.102 1 92.06 93 THR B N 1
ATOM 4242 C CA . THR B 1 93 ? 17.609 7.77 4.758 1 92.06 93 THR B CA 1
ATOM 4243 C C . THR B 1 93 ? 17.172 6.426 5.324 1 92.06 93 THR B C 1
ATOM 4245 O O . THR B 1 93 ? 17.109 5.43 4.602 1 92.06 93 THR B O 1
ATOM 4248 N N . PRO B 1 94 ? 16.828 6.355 6.641 1 93.56 94 PRO B N 1
ATOM 4249 C CA . PRO B 1 94 ? 16.469 5.039 7.172 1 93.56 94 PRO B CA 1
ATOM 4250 C C . PRO B 1 94 ? 15.203 4.469 6.527 1 93.56 94 PRO B C 1
ATOM 4252 O O . PRO B 1 94 ? 15.102 3.258 6.324 1 93.56 94 PRO B O 1
ATOM 4255 N N . GLY B 1 95 ? 14.195 5.324 6.25 1 92.94 95 GLY B N 1
ATOM 4256 C CA . GLY B 1 95 ? 13.016 4.863 5.539 1 92.94 95 GLY B CA 1
ATOM 4257 C C . GLY B 1 95 ? 13.32 4.336 4.152 1 92.94 95 GLY B C 1
ATOM 4258 O O . GLY B 1 95 ? 12.766 3.314 3.734 1 92.94 95 GLY B O 1
ATOM 4259 N N . VAL B 1 96 ? 14.18 4.984 3.428 1 92.94 96 VAL B N 1
ATOM 4260 C CA . VAL B 1 96 ? 14.586 4.57 2.088 1 92.94 96 VAL B CA 1
ATOM 4261 C C . VAL B 1 96 ? 15.305 3.225 2.154 1 92.94 96 VAL B C 1
ATOM 4263 O O . VAL B 1 96 ? 15.055 2.34 1.333 1 92.94 96 VAL B O 1
ATOM 4266 N N . VAL B 1 97 ? 16.188 3.105 3.105 1 94.56 97 VAL B N 1
ATOM 4267 C CA . VAL B 1 97 ? 16.938 1.868 3.293 1 94.56 97 VAL B CA 1
ATOM 4268 C C . VAL B 1 97 ? 15.977 0.726 3.621 1 94.56 97 VAL B C 1
ATOM 4270 O O . VAL B 1 97 ? 16.141 -0.388 3.117 1 94.56 97 VAL B O 1
ATOM 4273 N N . ALA B 1 98 ? 15.023 0.964 4.48 1 96.38 98 ALA B N 1
ATOM 4274 C CA . ALA B 1 98 ? 14.031 -0.05 4.824 1 96.38 98 ALA B CA 1
ATOM 4275 C C . ALA B 1 98 ? 13.281 -0.521 3.584 1 96.38 98 ALA B C 1
ATOM 4277 O O . ALA B 1 98 ? 13.062 -1.72 3.4 1 96.38 98 ALA B O 1
ATOM 4278 N N . ASP B 1 99 ? 12.875 0.445 2.75 1 94.81 99 ASP B N 1
ATOM 4279 C CA . ASP B 1 99 ? 12.141 0.103 1.536 1 94.81 99 ASP B CA 1
ATOM 4280 C C . ASP B 1 99 ? 13.016 -0.687 0.567 1 94.81 99 ASP B C 1
ATOM 4282 O O . ASP B 1 99 ? 12.539 -1.599 -0.109 1 94.81 99 ASP B O 1
ATOM 4286 N N . LEU B 1 100 ? 14.234 -0.333 0.519 1 93.94 100 LEU B N 1
ATOM 4287 C CA . LEU B 1 100 ? 15.172 -1.056 -0.335 1 93.94 100 LEU B CA 1
ATOM 4288 C C . LEU B 1 100 ? 15.352 -2.492 0.148 1 93.94 100 LEU B C 1
ATOM 4290 O O . LEU B 1 100 ? 15.344 -3.426 -0.656 1 93.94 100 LEU B O 1
ATOM 4294 N N . LEU B 1 101 ? 15.547 -2.631 1.412 1 95.56 101 LEU B N 1
ATOM 4295 C CA . LEU B 1 101 ? 15.688 -3.947 2.023 1 95.56 101 LEU B CA 1
ATOM 4296 C C . LEU B 1 101 ? 14.461 -4.809 1.754 1 95.56 101 LEU B C 1
ATOM 4298 O O . LEU B 1 101 ? 14.586 -5.984 1.394 1 95.56 101 LEU B O 1
ATOM 4302 N N . GLN B 1 102 ? 13.312 -4.254 1.901 1 94.12 102 GLN B N 1
ATOM 4303 C CA . GLN B 1 102 ? 12.062 -4.961 1.634 1 94.12 102 GLN B CA 1
ATOM 4304 C C . GLN B 1 102 ? 11.945 -5.332 0.158 1 94.12 102 GLN B C 1
ATOM 4306 O O . GLN B 1 102 ? 11.516 -6.438 -0.178 1 94.12 102 GLN B O 1
ATOM 4311 N N . ALA B 1 103 ? 12.289 -4.406 -0.668 1 93.5 103 ALA B N 1
ATOM 4312 C CA . ALA B 1 103 ? 12.141 -4.629 -2.104 1 93.5 103 ALA B CA 1
ATOM 4313 C C . ALA B 1 103 ? 12.992 -5.809 -2.566 1 93.5 103 ALA B C 1
ATOM 4315 O O . ALA B 1 103 ? 12.578 -6.574 -3.439 1 93.5 103 ALA B O 1
ATOM 4316 N N . VAL B 1 104 ? 14.133 -5.965 -2.02 1 93 104 VAL B N 1
ATOM 4317 C CA . VAL B 1 104 ? 15.078 -6.973 -2.484 1 93 104 VAL B CA 1
ATOM 4318 C C . VAL B 1 104 ? 14.773 -8.312 -1.813 1 93 104 VAL B C 1
ATOM 4320 O O . VAL B 1 104 ? 14.789 -9.359 -2.467 1 93 104 VAL B O 1
ATOM 4323 N N . THR B 1 105 ? 14.461 -8.297 -0.496 1 93.31 105 THR B N 1
ATOM 4324 C CA . THR B 1 105 ? 14.203 -9.539 0.212 1 93.31 105 THR B CA 1
ATOM 4325 C C . THR B 1 105 ? 12.773 -10.023 -0.047 1 93.31 105 THR B C 1
ATOM 4327 O O . THR B 1 105 ? 12.523 -11.227 -0.099 1 93.31 105 THR B O 1
ATOM 4330 N N . ASN B 1 106 ? 11.898 -9.07 -0.147 1 93.19 106 ASN B N 1
ATOM 4331 C CA . ASN B 1 106 ? 10.492 -9.289 -0.482 1 93.19 106 ASN B CA 1
ATOM 4332 C C . ASN B 1 106 ? 9.852 -10.32 0.437 1 93.19 106 ASN B C 1
ATOM 4334 O O . ASN B 1 106 ? 9.164 -11.234 -0.031 1 93.19 106 ASN B O 1
ATOM 4338 N N . ASN B 1 107 ? 10.102 -10.242 1.736 1 91.75 107 ASN B N 1
ATOM 4339 C CA . ASN B 1 107 ? 9.492 -11.133 2.719 1 91.75 107 ASN B CA 1
ATOM 4340 C C . ASN B 1 107 ? 8.203 -10.547 3.285 1 91.75 107 ASN B C 1
ATOM 4342 O O . ASN B 1 107 ? 8.195 -9.406 3.768 1 91.75 107 ASN B O 1
ATOM 4346 N N . ILE B 1 108 ? 7.137 -11.281 3.191 1 85.69 108 ILE B N 1
ATOM 4347 C CA . ILE B 1 108 ? 5.793 -10.867 3.574 1 85.69 108 ILE B CA 1
ATOM 4348 C C . ILE B 1 108 ? 5.426 -11.484 4.922 1 85.69 108 ILE B C 1
ATOM 4350 O O . ILE B 1 108 ? 5.273 -12.703 5.035 1 85.69 108 ILE B O 1
ATOM 4354 N N . PRO B 1 109 ? 5.238 -10.664 5.926 1 79.31 109 PRO B N 1
ATOM 4355 C CA . PRO B 1 109 ? 4.961 -11.219 7.254 1 79.31 109 PRO B CA 1
ATOM 4356 C C . PRO B 1 109 ? 3.51 -11.672 7.414 1 79.31 109 PRO B C 1
ATOM 4358 O O . PRO B 1 109 ? 2.777 -11.125 8.242 1 79.31 109 PRO B O 1
ATOM 4361 N N . LEU B 1 110 ? 3.152 -12.664 6.723 1 75.88 110 LEU B N 1
ATOM 4362 C CA . LEU B 1 110 ? 1.845 -13.297 6.84 1 75.88 110 LEU B CA 1
ATOM 4363 C C . LEU B 1 110 ? 1.881 -14.43 7.859 1 75.88 110 LEU B C 1
ATOM 4365 O O . LEU B 1 110 ? 1.099 -14.438 8.812 1 75.88 110 LEU B O 1
ATOM 4369 N N . VAL B 1 111 ? 2.764 -15.328 7.668 1 76.94 111 VAL B N 1
ATOM 4370 C CA . VAL B 1 111 ? 3.096 -16.406 8.602 1 76.94 111 VAL B CA 1
ATOM 4371 C C . VAL B 1 111 ? 4.543 -16.25 9.062 1 76.94 111 VAL B C 1
ATOM 4373 O O . VAL B 1 111 ? 5.406 -15.828 8.297 1 76.94 111 VAL B O 1
ATOM 4376 N N . TYR B 1 112 ? 4.762 -16.516 10.305 1 79.81 112 TYR B N 1
ATOM 4377 C CA . TYR B 1 112 ? 6.09 -16.359 10.883 1 79.81 112 TYR B CA 1
ATOM 4378 C C . TYR B 1 112 ? 7.145 -17.062 10.039 1 79.81 112 TYR B C 1
ATOM 4380 O O . TYR B 1 112 ? 8.211 -16.516 9.773 1 79.81 112 TYR B O 1
ATOM 4388 N N . GLU B 1 113 ? 6.809 -18.25 9.547 1 82.69 113 GLU B N 1
ATOM 4389 C CA . GLU B 1 113 ? 7.75 -19.078 8.805 1 82.69 113 GLU B CA 1
ATOM 4390 C C . GLU B 1 113 ? 8.258 -18.344 7.559 1 82.69 113 GLU B C 1
ATOM 4392 O O . GLU B 1 113 ? 9.398 -18.547 7.141 1 82.69 113 GLU B O 1
ATOM 4397 N N . LEU B 1 114 ? 7.465 -17.453 7.062 1 83.69 114 LEU B N 1
ATOM 4398 C CA . LEU B 1 114 ? 7.773 -16.797 5.801 1 83.69 114 LEU B CA 1
ATOM 4399 C C . LEU B 1 114 ? 8.633 -15.555 6.031 1 83.69 114 LEU B C 1
ATOM 4401 O O . LEU B 1 114 ? 9.336 -15.109 5.125 1 83.69 114 LEU B O 1
ATOM 4405 N N . ALA B 1 115 ? 8.539 -15.047 7.207 1 91.69 115 ALA B N 1
ATOM 4406 C CA . ALA B 1 115 ? 9.219 -13.766 7.426 1 91.69 115 ALA B CA 1
ATOM 4407 C C . ALA B 1 115 ? 9.57 -13.578 8.898 1 91.69 115 ALA B C 1
ATOM 4409 O O . ALA B 1 115 ? 9.117 -12.625 9.539 1 91.69 115 ALA B O 1
ATOM 4410 N N . PRO B 1 116 ? 10.43 -14.422 9.398 1 92 116 PRO B N 1
ATOM 4411 C CA . PRO B 1 116 ? 10.734 -14.344 10.828 1 92 116 PRO B CA 1
ATOM 4412 C C . PRO B 1 116 ? 11.352 -13.008 11.227 1 92 116 PRO B C 1
ATOM 4414 O O . PRO B 1 116 ? 10.992 -12.445 12.266 1 92 116 PRO B O 1
ATOM 4417 N N . ALA B 1 117 ? 12.312 -12.492 10.398 1 95.19 117 ALA B N 1
ATOM 4418 C CA . ALA B 1 117 ? 12.961 -11.219 10.711 1 95.19 117 ALA B CA 1
ATOM 4419 C C . ALA B 1 117 ? 11.945 -10.086 10.742 1 95.19 117 ALA B C 1
ATOM 4421 O O . ALA B 1 117 ? 11.938 -9.273 11.672 1 95.19 117 ALA B O 1
ATOM 4422 N N . ALA B 1 118 ? 11.094 -10.047 9.766 1 94.5 118 ALA B N 1
ATOM 4423 C CA . ALA B 1 118 ? 10.078 -9.008 9.688 1 94.5 118 ALA B CA 1
ATOM 4424 C C . ALA B 1 118 ? 9.102 -9.102 10.852 1 94.5 118 ALA B C 1
ATOM 4426 O O . ALA B 1 118 ? 8.688 -8.078 11.406 1 94.5 118 ALA B O 1
ATOM 4427 N N . ALA B 1 119 ? 8.695 -10.297 11.172 1 92.62 119 ALA B N 1
ATOM 4428 C CA . ALA B 1 119 ? 7.777 -10.508 12.289 1 92.62 119 ALA B CA 1
ATOM 4429 C C . ALA B 1 119 ? 8.383 -10.008 13.594 1 92.62 119 ALA B C 1
ATOM 4431 O O . ALA B 1 119 ? 7.699 -9.367 14.398 1 92.62 119 ALA B O 1
ATOM 4432 N N . ALA B 1 120 ? 9.633 -10.312 13.82 1 95.06 120 ALA B N 1
ATOM 4433 C CA . ALA B 1 120 ? 10.328 -9.867 15.031 1 95.06 120 ALA B CA 1
ATOM 4434 C C . ALA B 1 120 ? 10.422 -8.344 15.078 1 95.06 120 ALA B C 1
ATOM 4436 O O . ALA B 1 120 ? 10.25 -7.742 16.141 1 95.06 120 ALA B O 1
ATOM 4437 N N . VAL B 1 121 ? 10.656 -7.793 13.969 1 96.56 121 VAL B N 1
ATOM 4438 C CA . VAL B 1 121 ? 10.766 -6.344 13.875 1 96.56 121 VAL B CA 1
ATOM 4439 C C . VAL B 1 121 ? 9.414 -5.703 14.18 1 96.56 121 VAL B C 1
ATOM 4441 O O . VAL B 1 121 ? 9.336 -4.746 14.953 1 96.56 121 VAL B O 1
ATOM 4444 N N . ASP B 1 122 ? 8.367 -6.195 13.555 1 94.19 122 ASP B N 1
ATOM 4445 C CA . ASP B 1 122 ? 7.027 -5.668 13.805 1 94.19 122 ASP B CA 1
ATOM 4446 C C . ASP B 1 122 ? 6.688 -5.723 15.297 1 94.19 122 ASP B C 1
ATOM 4448 O O . ASP B 1 122 ? 6.137 -4.766 15.844 1 94.19 122 ASP B O 1
ATOM 4452 N N . ARG B 1 123 ? 6.977 -6.809 15.883 1 93.12 123 ARG B N 1
ATOM 4453 C CA . ARG B 1 123 ? 6.707 -6.969 17.312 1 93.12 123 ARG B CA 1
ATOM 4454 C C . ARG B 1 123 ? 7.477 -5.941 18.125 1 93.12 123 ARG B C 1
ATOM 4456 O O . ARG B 1 123 ? 6.934 -5.359 19.062 1 93.12 123 ARG B O 1
ATOM 4463 N N . ALA B 1 124 ? 8.75 -5.711 17.812 1 96.31 124 ALA B N 1
ATOM 4464 C CA . ALA B 1 124 ? 9.586 -4.754 18.547 1 96.31 124 ALA B CA 1
ATOM 4465 C C . ALA B 1 124 ? 9.039 -3.336 18.406 1 96.31 124 ALA B C 1
ATOM 4467 O O . ALA B 1 124 ? 9 -2.578 19.375 1 96.31 124 ALA B O 1
ATOM 4468 N N . VAL B 1 125 ? 8.609 -3.014 17.25 1 96.88 125 VAL B N 1
ATOM 4469 C CA . VAL B 1 125 ? 8.086 -1.681 16.969 1 96.88 125 VAL B CA 1
ATOM 4470 C C . VAL B 1 125 ? 6.762 -1.486 17.703 1 96.88 125 VAL B C 1
ATOM 4472 O O . VAL B 1 125 ? 6.531 -0.441 18.312 1 96.88 125 VAL B O 1
ATOM 4475 N N . CYS B 1 126 ? 5.914 -2.473 17.625 1 95.38 126 CYS B N 1
ATOM 4476 C CA . CYS B 1 126 ? 4.641 -2.389 18.328 1 95.38 126 CYS B CA 1
ATOM 4477 C C . CYS B 1 126 ? 4.855 -2.254 19.828 1 95.38 126 CYS B C 1
ATOM 4479 O O . CYS B 1 126 ? 4.156 -1.488 20.5 1 95.38 126 CYS B O 1
ATOM 4481 N N . ARG B 1 127 ? 5.781 -2.984 20.375 1 96.5 127 ARG B N 1
ATOM 4482 C CA . ARG B 1 127 ? 6.086 -2.889 21.797 1 96.5 127 ARG B CA 1
ATOM 4483 C C . ARG B 1 127 ? 6.535 -1.479 22.172 1 96.5 127 ARG B C 1
ATOM 4485 O O . ARG B 1 127 ? 6.133 -0.944 23.203 1 96.5 127 ARG B O 1
ATOM 4492 N N . TRP B 1 128 ? 7.383 -0.935 21.344 1 98.06 128 TRP B N 1
ATOM 4493 C CA . TRP B 1 128 ? 7.836 0.437 21.562 1 98.06 128 TRP B CA 1
ATOM 4494 C C . TRP B 1 128 ? 6.652 1.398 21.594 1 98.06 128 TRP B C 1
ATOM 4496 O O . TRP B 1 128 ? 6.562 2.248 22.484 1 98.06 128 TRP B O 1
ATOM 4506 N N . MET B 1 129 ? 5.758 1.27 20.688 1 98.25 129 MET B N 1
ATOM 4507 C CA . MET B 1 129 ? 4.57 2.119 20.641 1 98.25 129 MET B CA 1
ATOM 4508 C C . MET B 1 129 ? 3.693 1.902 21.875 1 98.25 129 MET B C 1
ATOM 4510 O O . MET B 1 129 ? 3.213 2.863 22.484 1 98.25 129 MET B O 1
ATOM 4514 N N . LEU B 1 130 ? 3.465 0.612 22.188 1 98 130 LEU B N 1
ATOM 4515 C CA . LEU B 1 130 ? 2.645 0.267 23.344 1 98 130 LEU B CA 1
ATOM 4516 C C . LEU B 1 130 ? 3.215 0.88 24.625 1 98 130 LEU B C 1
ATOM 4518 O O . LEU B 1 130 ? 2.465 1.369 25.469 1 98 130 LEU B O 1
ATOM 4522 N N . ASP B 1 131 ? 4.512 0.869 24.75 1 97.81 131 ASP B N 1
ATOM 4523 C CA . ASP B 1 131 ? 5.164 1.443 25.922 1 97.81 131 ASP B CA 1
ATOM 4524 C C . ASP B 1 131 ? 4.879 2.939 26.031 1 97.81 131 ASP B C 1
ATOM 4526 O O . ASP B 1 131 ? 4.617 3.451 27.125 1 97.81 131 ASP B O 1
ATOM 4530 N N . HIS B 1 132 ? 4.883 3.604 24.953 1 98.06 132 HIS B N 1
ATOM 4531 C CA . HIS B 1 132 ? 4.645 5.043 24.953 1 98.06 132 HIS B CA 1
ATOM 4532 C C . HIS B 1 132 ? 3.191 5.355 25.297 1 98.06 132 HIS B C 1
ATOM 4534 O O . HIS B 1 132 ? 2.902 6.395 25.891 1 98.06 132 HIS B O 1
ATOM 4540 N N . VAL B 1 133 ? 2.281 4.5 24.906 1 98.06 133 VAL B N 1
ATOM 4541 C CA . VAL B 1 133 ? 0.864 4.711 25.172 1 98.06 133 VAL B CA 1
ATOM 4542 C C . VAL B 1 133 ? 0.567 4.375 26.641 1 98.06 133 VAL B C 1
ATOM 4544 O O . VAL B 1 133 ? -0.417 4.859 27.203 1 98.06 133 VAL B O 1
ATOM 4547 N N . GLY B 1 134 ? 1.346 3.494 27.234 1 97.44 134 GLY B N 1
ATOM 4548 C CA . GLY B 1 134 ? 1.121 3.008 28.594 1 97.44 134 GLY B CA 1
ATOM 4549 C C . GLY B 1 134 ? 0.482 1.632 28.625 1 97.44 134 GLY B C 1
ATOM 4550 O O . GLY B 1 134 ? -0.135 1.256 29.625 1 97.44 134 GLY B O 1
ATOM 4551 N N . TRP B 1 135 ? 0.603 0.898 27.484 1 97.38 135 TRP B N 1
ATOM 4552 C CA . TRP B 1 135 ? -0.043 -0.405 27.359 1 97.38 135 TRP B CA 1
ATOM 4553 C C . TRP B 1 135 ? 0.993 -1.522 27.312 1 97.38 135 TRP B C 1
ATOM 4555 O O . TRP B 1 135 ? 0.696 -2.627 26.844 1 97.38 135 TRP B O 1
ATOM 4565 N N . GLY B 1 136 ? 2.266 -1.373 27.672 1 93.31 136 GLY B N 1
ATOM 4566 C CA . GLY B 1 136 ? 3.381 -2.289 27.5 1 93.31 136 GLY B CA 1
ATOM 4567 C C . GLY B 1 136 ? 3.148 -3.643 28.141 1 93.31 136 GLY B C 1
ATOM 4568 O O . GLY B 1 136 ? 3.59 -4.668 27.625 1 93.31 136 GLY B O 1
ATOM 4569 N N . GLU B 1 137 ? 2.434 -3.773 29.172 1 90.5 137 GLU B N 1
ATOM 4570 C CA . GLU B 1 137 ? 2.277 -5 29.953 1 90.5 137 GLU B CA 1
ATOM 4571 C C . GLU B 1 137 ? 1.196 -5.898 29.344 1 90.5 137 GLU B C 1
ATOM 4573 O O . GLU B 1 137 ? 1.342 -7.121 29.312 1 90.5 137 GLU B O 1
ATOM 4578 N N . THR B 1 138 ? 0.143 -5.312 28.781 1 92.31 138 THR B N 1
ATOM 4579 C CA . THR B 1 138 ? -1.033 -6.105 28.438 1 92.31 138 THR B CA 1
ATOM 4580 C C . THR B 1 138 ? -1.377 -5.953 26.969 1 92.31 138 THR B C 1
ATOM 4582 O O . THR B 1 138 ? -2.152 -6.738 26.422 1 92.31 138 THR B O 1
ATOM 4585 N N . GLY B 1 139 ? -0.794 -4.973 26.406 1 94.12 139 GLY B N 1
ATOM 4586 C CA . GLY B 1 139 ? -1.252 -4.59 25.078 1 94.12 139 GLY B CA 1
ATOM 4587 C C . GLY B 1 139 ? -0.675 -5.453 23.969 1 94.12 139 GLY B C 1
ATOM 4588 O O . GLY B 1 139 ? 0.209 -6.277 24.219 1 94.12 139 GLY B O 1
ATOM 4589 N N . LEU B 1 140 ? -1.272 -5.324 22.828 1 92.06 140 LEU B N 1
ATOM 4590 C CA . LEU B 1 140 ? -0.825 -5.941 21.578 1 92.06 140 LEU B CA 1
ATOM 4591 C C . LEU B 1 140 ? -1.014 -4.992 20.406 1 92.06 140 LEU B C 1
ATOM 4593 O O . LEU B 1 140 ? -1.947 -4.188 20.391 1 92.06 140 LEU B O 1
ATOM 4597 N N . GLY B 1 141 ? -0.097 -5.047 19.531 1 92.38 141 GLY B N 1
ATOM 4598 C CA . GLY B 1 141 ? -0.193 -4.215 18.344 1 92.38 141 GLY B CA 1
ATOM 4599 C C . GLY B 1 141 ? 0.092 -4.977 17.062 1 92.38 141 GLY B C 1
ATOM 4600 O O . GLY B 1 141 ? 0.626 -6.086 17.094 1 92.38 141 GLY B O 1
ATOM 4601 N N . ALA B 1 142 ? -0.3 -4.441 15.977 1 91.75 142 ALA B N 1
ATOM 4602 C CA . ALA B 1 142 ? -0.015 -4.934 14.633 1 91.75 142 ALA B CA 1
ATOM 4603 C C . ALA B 1 142 ? 0.271 -3.779 13.672 1 91.75 142 ALA B C 1
ATOM 4605 O O . ALA B 1 142 ? -0.155 -2.646 13.914 1 91.75 142 ALA B O 1
ATOM 4606 N N . ILE B 1 143 ? 1.033 -4.074 12.656 1 93.25 143 ILE B N 1
ATOM 4607 C CA . ILE B 1 143 ? 1.338 -3.08 11.633 1 93.25 143 ILE B CA 1
ATOM 4608 C C . ILE B 1 143 ? 0.379 -3.238 10.453 1 93.25 143 ILE B C 1
ATOM 4610 O O . ILE B 1 143 ? 0.158 -4.352 9.969 1 93.25 143 ILE B O 1
ATOM 4614 N N . THR B 1 144 ? -0.233 -2.15 10.016 1 92.38 144 THR B N 1
ATOM 4615 C CA . THR B 1 144 ? -1.181 -2.172 8.906 1 92.38 144 THR B CA 1
ATOM 4616 C C . THR B 1 144 ? -0.7 -1.28 7.766 1 92.38 144 THR B C 1
ATOM 4618 O O . THR B 1 144 ? 0.216 -0.475 7.941 1 92.38 144 THR B O 1
ATOM 4621 N N . ASN B 1 145 ? -1.35 -1.445 6.609 1 90.88 145 ASN B N 1
ATOM 4622 C CA . ASN B 1 145 ? -1.038 -0.647 5.43 1 90.88 145 ASN B CA 1
ATOM 4623 C C . ASN B 1 145 ? -1.764 0.695 5.453 1 90.88 145 ASN B C 1
ATOM 4625 O O . ASN B 1 145 ? -2.449 1.052 4.492 1 90.88 145 ASN B O 1
ATOM 4629 N N . GLY B 1 146 ? -1.658 1.471 6.566 1 91.75 146 GLY B N 1
ATOM 4630 C CA . GLY B 1 146 ? -2.221 2.809 6.637 1 91.75 146 GLY B CA 1
ATOM 4631 C C . GLY B 1 146 ? -3.24 2.973 7.75 1 91.75 146 GLY B C 1
ATOM 4632 O O . GLY B 1 146 ? -3.74 1.983 8.289 1 91.75 146 GLY B O 1
ATOM 4633 N N . GLY B 1 147 ? -3.537 4.211 8.008 1 93.12 147 GLY B N 1
ATOM 4634 C CA . GLY B 1 147 ? -4.43 4.562 9.102 1 93.12 147 GLY B CA 1
ATOM 4635 C C . GLY B 1 147 ? -5.859 4.102 8.875 1 93.12 147 GLY B C 1
ATOM 4636 O O . GLY B 1 147 ? -6.551 3.725 9.828 1 93.12 147 GLY B O 1
ATOM 4637 N N . THR B 1 148 ? -6.32 4.137 7.633 1 93 148 THR B N 1
ATOM 4638 C CA . THR B 1 148 ? -7.668 3.693 7.305 1 93 148 THR B CA 1
ATOM 4639 C C . THR B 1 148 ? -7.863 2.227 7.676 1 93 148 THR B C 1
ATOM 4641 O O . THR B 1 148 ? -8.867 1.862 8.289 1 93 148 THR B O 1
ATOM 4644 N N . LEU B 1 149 ? -6.887 1.438 7.336 1 93.19 149 LEU B N 1
ATOM 4645 C CA . LEU B 1 149 ? -6.957 0.023 7.676 1 93.19 149 LEU B CA 1
ATOM 4646 C C . LEU B 1 149 ? -6.781 -0.183 9.18 1 93.19 149 LEU B C 1
ATOM 4648 O O . LEU B 1 149 ? -7.375 -1.095 9.758 1 93.19 149 LEU B O 1
ATOM 4652 N N . GLY B 1 150 ? -5.914 0.619 9.781 1 94.75 150 GLY B N 1
ATOM 4653 C CA . GLY B 1 150 ? -5.793 0.579 11.227 1 94.75 150 GLY B CA 1
ATOM 4654 C C . GLY B 1 150 ? -7.094 0.881 11.945 1 94.75 150 GLY B C 1
ATOM 4655 O O . GLY B 1 150 ? -7.496 0.149 12.852 1 94.75 150 GLY B O 1
ATOM 4656 N N . ASN B 1 151 ? -7.781 1.931 11.539 1 96.38 151 ASN B N 1
ATOM 4657 C CA . ASN B 1 151 ? -9.07 2.299 12.117 1 96.38 151 ASN B CA 1
ATOM 4658 C C . ASN B 1 151 ? -10.117 1.214 11.891 1 96.38 151 ASN B C 1
ATOM 4660 O O . ASN B 1 151 ? -10.898 0.903 12.789 1 96.38 151 ASN B O 1
ATOM 4664 N N . LEU B 1 152 ? -10.109 0.674 10.711 1 94.88 152 LEU B N 1
ATOM 4665 C CA . LEU B 1 152 ? -11.031 -0.419 10.422 1 94.88 152 LEU B CA 1
ATOM 4666 C C . LEU B 1 152 ? -10.773 -1.606 11.344 1 94.88 152 LEU B C 1
ATOM 4668 O O . LEU B 1 152 ? -11.711 -2.195 11.883 1 94.88 152 LEU B O 1
ATOM 4672 N N . THR B 1 153 ? -9.516 -1.961 11.508 1 93.62 153 THR B N 1
ATOM 4673 C CA . THR B 1 153 ? -9.141 -3.086 12.359 1 93.62 153 THR B CA 1
ATOM 4674 C C . THR B 1 153 ? -9.602 -2.852 13.797 1 93.62 153 THR B C 1
ATOM 4676 O O . THR B 1 153 ? -10.164 -3.748 14.43 1 93.62 153 THR B O 1
ATOM 4679 N N . ALA B 1 154 ? -9.352 -1.657 14.281 1 95.88 154 ALA B N 1
ATOM 4680 C CA . ALA B 1 154 ? -9.75 -1.307 15.641 1 95.88 154 ALA B CA 1
ATOM 4681 C C . ALA B 1 154 ? -11.266 -1.375 15.797 1 95.88 154 ALA B C 1
ATOM 4683 O O . ALA B 1 154 ? -11.766 -1.901 16.797 1 95.88 154 ALA B O 1
ATOM 4684 N N . LEU B 1 155 ? -11.977 -0.898 14.836 1 96.62 155 LEU B N 1
ATOM 4685 C CA . LEU B 1 155 ? -13.43 -0.832 14.938 1 96.62 155 LEU B CA 1
ATOM 4686 C C . LEU B 1 155 ? -14.047 -2.209 14.727 1 96.62 155 LEU B C 1
ATOM 4688 O O . LEU B 1 155 ? -15.102 -2.51 15.297 1 96.62 155 LEU B O 1
ATOM 4692 N N . LEU B 1 156 ? -13.406 -3.041 13.922 1 94.81 156 LEU B N 1
ATOM 4693 C CA . LEU B 1 156 ? -13.836 -4.43 13.82 1 94.81 156 LEU B CA 1
ATOM 4694 C C . LEU B 1 156 ? -13.703 -5.141 15.164 1 94.81 156 LEU B C 1
ATOM 4696 O O . LEU B 1 156 ? -14.578 -5.918 15.547 1 94.81 156 LEU B O 1
ATOM 4700 N N . ALA B 1 157 ? -12.578 -4.898 15.82 1 93.38 157 ALA B N 1
ATOM 4701 C CA . ALA B 1 157 ? -12.414 -5.457 17.156 1 93.38 157 ALA B CA 1
ATOM 4702 C C . ALA B 1 157 ? -13.5 -4.953 18.109 1 93.38 157 ALA B C 1
ATOM 4704 O O . ALA B 1 157 ? -14.055 -5.727 18.891 1 93.38 157 ALA B O 1
ATOM 4705 N N . ALA B 1 158 ? -13.82 -3.688 18.016 1 95.94 158 ALA B N 1
ATOM 4706 C CA . ALA B 1 158 ? -14.875 -3.1 18.844 1 95.94 158 ALA B CA 1
ATOM 4707 C C . ALA B 1 158 ? -16.234 -3.73 18.547 1 95.94 158 ALA B C 1
ATOM 4709 O O . ALA B 1 158 ? -17.016 -3.986 19.453 1 95.94 158 ALA B O 1
ATOM 4710 N N . ARG B 1 159 ? -16.5 -3.943 17.281 1 95.25 159 ARG B N 1
ATOM 4711 C CA . ARG B 1 159 ? -17.75 -4.598 16.875 1 95.25 159 ARG B CA 1
ATOM 4712 C C . ARG B 1 159 ? -17.859 -5.984 17.5 1 95.25 159 ARG B C 1
ATOM 4714 O O . ARG B 1 159 ? -18.922 -6.359 18 1 95.25 159 ARG B O 1
ATOM 4721 N N . SER B 1 160 ? -16.797 -6.727 17.406 1 91.75 160 SER B N 1
ATOM 4722 C CA . SER B 1 160 ? -16.781 -8.078 17.969 1 91.75 160 SER B CA 1
ATOM 4723 C C . SER B 1 160 ? -16.953 -8.047 19.484 1 91.75 160 SER B C 1
ATOM 4725 O O . SER B 1 160 ? -17.547 -8.961 20.062 1 91.75 160 SER B O 1
ATOM 4727 N N . HIS B 1 161 ? -16.469 -7.016 20.078 1 91.88 161 HIS B N 1
ATOM 4728 C CA . HIS B 1 161 ? -16.641 -6.836 21.516 1 91.88 161 HIS B CA 1
ATOM 4729 C C . HIS B 1 161 ? -18.094 -6.516 21.859 1 91.88 161 HIS B C 1
ATOM 4731 O O . HIS B 1 161 ? -18.625 -7.016 22.844 1 91.88 161 HIS B O 1
ATOM 4737 N N . ALA B 1 162 ? -18.672 -5.699 21.047 1 93.75 162 ALA B N 1
ATOM 4738 C CA . ALA B 1 162 ? -20.062 -5.297 21.266 1 93.75 162 ALA B CA 1
ATOM 4739 C C . ALA B 1 162 ? -21.016 -6.453 20.984 1 93.75 162 ALA B C 1
ATOM 4741 O O . ALA B 1 162 ? -22.062 -6.57 21.625 1 93.75 162 ALA B O 1
ATOM 4742 N N . ASP B 1 163 ? -20.703 -7.227 20.016 1 94.5 163 ASP B N 1
ATOM 4743 C CA . ASP B 1 163 ? -21.484 -8.398 19.641 1 94.5 163 ASP B CA 1
ATOM 4744 C C . ASP B 1 163 ? -20.578 -9.547 19.203 1 94.5 163 ASP B C 1
ATOM 4746 O O . ASP B 1 163 ? -20.078 -9.562 18.078 1 94.5 163 ASP B O 1
ATOM 4750 N N . THR B 1 164 ? -20.5 -10.594 19.953 1 90.5 164 THR B N 1
ATOM 4751 C CA . THR B 1 164 ? -19.547 -11.688 19.781 1 90.5 164 THR B CA 1
ATOM 4752 C C . THR B 1 164 ? -19.938 -12.562 18.594 1 90.5 164 THR B C 1
ATOM 4754 O O . THR B 1 164 ? -19.141 -13.383 18.125 1 90.5 164 THR B O 1
ATOM 4757 N N . THR B 1 165 ? -21.156 -12.367 18.078 1 92.75 165 THR B N 1
ATOM 4758 C CA . THR B 1 165 ? -21.594 -13.219 16.984 1 92.75 165 THR B CA 1
ATOM 4759 C C . THR B 1 165 ? -21.422 -12.508 15.641 1 92.75 165 THR B C 1
ATOM 4761 O O . THR B 1 165 ? -21.562 -13.125 14.586 1 92.75 165 THR B O 1
ATOM 4764 N N . ALA B 1 166 ? -21.078 -11.242 15.688 1 93.44 166 ALA B N 1
ATOM 4765 C CA . ALA B 1 166 ? -21.078 -10.414 14.484 1 93.44 166 ALA B CA 1
ATOM 4766 C C . ALA B 1 166 ? -20.141 -10.969 13.43 1 93.44 166 ALA B C 1
ATOM 4768 O O . ALA B 1 166 ? -20.438 -10.93 12.234 1 93.44 166 ALA B O 1
ATOM 4769 N N . TRP B 1 167 ? -19 -11.461 13.82 1 91.94 167 TRP B N 1
ATOM 4770 C CA . TRP B 1 167 ? -18.031 -11.992 12.867 1 91.94 167 TRP B CA 1
ATOM 4771 C C . TRP B 1 167 ? -18.578 -13.219 12.156 1 91.94 167 TRP B C 1
ATOM 4773 O O . TRP B 1 167 ? -18.328 -13.422 10.961 1 91.94 167 TRP B O 1
ATOM 4783 N N . GLN B 1 168 ? -19.297 -14.047 12.844 1 93 168 GLN B N 1
ATOM 4784 C CA . GLN B 1 168 ? -19.812 -15.297 12.289 1 93 168 GLN B CA 1
ATOM 4785 C C . GLN B 1 168 ? -21.141 -15.078 11.578 1 93 168 GLN B C 1
ATOM 4787 O O . GLN B 1 168 ? -21.359 -15.609 10.484 1 93 168 GLN B O 1
ATOM 4792 N N . ARG B 1 169 ? -22.016 -14.227 12.195 1 95.19 169 ARG B N 1
ATOM 4793 C CA . ARG B 1 169 ? -23.406 -14.188 11.742 1 95.19 169 ARG B CA 1
ATOM 4794 C C . ARG B 1 169 ? -23.719 -12.867 11.047 1 95.19 169 ARG B C 1
ATOM 4796 O O . ARG B 1 169 ? -24.797 -12.703 10.477 1 95.19 169 ARG B O 1
ATOM 4803 N N . GLY B 1 170 ? -22.75 -11.93 11.07 1 95.44 170 GLY B N 1
ATOM 4804 C CA . GLY B 1 170 ? -22.984 -10.641 10.438 1 95.44 170 GLY B CA 1
ATOM 4805 C C . GLY B 1 170 ? -23.234 -9.523 11.43 1 95.44 170 GLY B C 1
ATOM 4806 O O . GLY B 1 170 ? -23.453 -9.781 12.617 1 95.44 170 GLY B O 1
ATOM 4807 N N . THR B 1 171 ? -23.188 -8.305 10.938 1 96.75 171 THR B N 1
ATOM 4808 C CA . THR B 1 171 ? -23.359 -7.121 11.773 1 96.75 171 THR B CA 1
ATOM 4809 C C . THR B 1 171 ? -24.844 -6.883 12.062 1 96.75 171 THR B C 1
ATOM 4811 O O . THR B 1 171 ? -25.641 -6.684 11.141 1 96.75 171 THR B O 1
ATOM 4814 N N . PRO B 1 172 ? -25.203 -6.867 13.367 1 95.44 172 PRO B N 1
ATOM 4815 C CA . PRO B 1 172 ? -26.594 -6.52 13.695 1 95.44 172 PRO B CA 1
ATOM 4816 C C . PRO B 1 172 ? -26.953 -5.098 13.273 1 95.44 172 PRO B C 1
ATOM 4818 O O . PRO B 1 172 ? -26.094 -4.215 13.266 1 95.44 172 PRO B O 1
ATOM 4821 N N . GLY B 1 173 ? -28.188 -4.812 13.031 1 94.62 173 GLY B N 1
ATOM 4822 C CA . GLY B 1 173 ? -28.641 -3.529 12.523 1 94.62 173 GLY B CA 1
ATOM 4823 C C . GLY B 1 173 ? -28.734 -2.463 13.602 1 94.62 173 GLY B C 1
ATOM 4824 O O . GLY B 1 173 ? -28.969 -1.29 13.305 1 94.62 173 GLY B O 1
ATOM 4825 N N . ASP B 1 174 ? -28.469 -2.873 14.844 1 96.56 174 ASP B N 1
ATOM 4826 C CA . ASP B 1 174 ? -28.688 -1.93 15.938 1 96.56 174 ASP B CA 1
ATOM 4827 C C . ASP B 1 174 ? -27.359 -1.38 16.469 1 96.56 174 ASP B C 1
ATOM 4829 O O . ASP B 1 174 ? -27.312 -0.709 17.5 1 96.56 174 ASP B O 1
ATOM 4833 N N . LEU B 1 175 ? -26.25 -1.669 15.789 1 97.69 175 LEU B N 1
ATOM 4834 C CA . LEU B 1 175 ? -24.953 -1.189 16.25 1 97.69 175 LEU B CA 1
ATOM 4835 C C . LEU B 1 175 ? -24.641 0.188 15.672 1 97.69 175 LEU B C 1
ATOM 4837 O O . LEU B 1 175 ? -24.969 0.471 14.516 1 97.69 175 LEU B O 1
ATOM 4841 N N . VAL B 1 176 ? -24.016 1.067 16.484 1 98.31 176 VAL B N 1
ATOM 4842 C CA . VAL B 1 176 ? -23.703 2.42 16.031 1 98.31 176 VAL B CA 1
ATOM 4843 C C . VAL B 1 176 ? -22.344 2.844 16.594 1 98.31 176 VAL B C 1
ATOM 4845 O O . VAL B 1 176 ? -21.938 2.391 17.672 1 98.31 176 VAL B O 1
ATOM 4848 N N . ILE B 1 177 ? -21.609 3.631 15.844 1 98.75 177 ILE B N 1
ATOM 4849 C CA . ILE B 1 177 ? -20.375 4.27 16.281 1 98.75 177 ILE B CA 1
ATOM 4850 C C . ILE B 1 177 ? -20.641 5.73 16.625 1 98.75 177 ILE B C 1
ATOM 4852 O O . ILE B 1 177 ? -21.344 6.438 15.898 1 98.75 177 ILE B O 1
ATOM 4856 N N . LEU B 1 178 ? -20.203 6.188 17.812 1 98.88 178 LEU B N 1
ATOM 4857 C CA . LEU B 1 178 ? -20.281 7.594 18.188 1 98.88 178 LEU B CA 1
ATOM 4858 C C . LEU B 1 178 ? -19 8.328 17.828 1 98.88 178 LEU B C 1
ATOM 4860 O O . LEU B 1 178 ? -17.922 7.98 18.312 1 98.88 178 LEU B O 1
ATOM 4864 N N . ALA B 1 179 ? -19.078 9.312 16.953 1 98.62 179 ALA B N 1
ATOM 4865 C CA . ALA B 1 179 ? -17.891 10.039 16.5 1 98.62 179 ALA B CA 1
ATOM 4866 C C . ALA B 1 179 ? -18.25 11.469 16.109 1 98.62 179 ALA B C 1
ATOM 4868 O O . ALA B 1 179 ? -19.359 11.734 15.641 1 98.62 179 ALA B O 1
ATOM 4869 N N . PRO B 1 180 ? -17.391 12.414 16.344 1 97.69 180 PRO B N 1
ATOM 4870 C CA . PRO B 1 180 ? -17.656 13.766 15.859 1 97.69 180 PRO B CA 1
ATOM 4871 C C . PRO B 1 180 ? -17.562 13.875 14.336 1 97.69 180 PRO B C 1
ATOM 4873 O O . PRO B 1 180 ? -16.922 13.039 13.695 1 97.69 180 PRO B O 1
ATOM 4876 N N . ALA B 1 181 ? -18.156 14.922 13.766 1 93.19 181 ALA B N 1
ATOM 4877 C CA . ALA B 1 181 ? -18.141 15.141 12.32 1 93.19 181 ALA B CA 1
ATOM 4878 C C . ALA B 1 181 ? -16.719 15.422 11.828 1 93.19 181 ALA B C 1
ATOM 4880 O O . ALA B 1 181 ? -16.422 15.266 10.641 1 93.19 181 ALA B O 1
ATOM 4881 N N . THR B 1 182 ? -15.852 15.766 12.727 1 94.62 182 THR B N 1
ATOM 4882 C CA . THR B 1 182 ? -14.484 16.141 12.375 1 94.62 182 THR B CA 1
ATOM 4883 C C . THR B 1 182 ? -13.594 14.898 12.305 1 94.62 182 THR B C 1
ATOM 4885 O O . THR B 1 182 ? -12.414 14.992 11.953 1 94.62 182 THR B O 1
ATOM 4888 N N . SER B 1 183 ? -14.172 13.695 12.648 1 95.88 183 SER B N 1
ATOM 4889 C CA . SER B 1 183 ? -13.383 12.477 12.484 1 95.88 183 SER B CA 1
ATOM 4890 C C . SER B 1 183 ? -12.953 12.289 11.031 1 95.88 183 SER B C 1
ATOM 4892 O O . SER B 1 183 ? -13.656 12.703 10.109 1 95.88 183 SER B O 1
ATOM 4894 N N . HIS B 1 184 ? -11.789 11.766 10.898 1 94 184 HIS B N 1
ATOM 4895 C CA . HIS B 1 184 ? -11.328 11.406 9.562 1 94 184 HIS B CA 1
ATOM 4896 C C . HIS B 1 184 ? -12.367 10.562 8.828 1 94 184 HIS B C 1
ATOM 4898 O O . HIS B 1 184 ? -13.031 9.727 9.438 1 94 184 HIS B O 1
ATOM 4904 N N . TYR B 1 185 ? -12.508 10.711 7.562 1 90.25 185 TYR B N 1
ATOM 4905 C CA . TYR B 1 185 ? -13.555 10.07 6.773 1 90.25 185 TYR B CA 1
ATOM 4906 C C . TYR B 1 185 ? -13.406 8.555 6.809 1 90.25 185 TYR B C 1
ATOM 4908 O O . TYR B 1 185 ? -14.359 7.824 6.516 1 90.25 185 TYR B O 1
ATOM 4916 N N . SER B 1 186 ? -12.203 8.047 7.203 1 93.06 186 SER B N 1
ATOM 4917 C CA . SER B 1 186 ? -12.008 6.602 7.309 1 93.06 186 SER B CA 1
ATOM 4918 C C . SER B 1 186 ? -12.945 5.992 8.344 1 93.06 186 SER B C 1
ATOM 4920 O O . SER B 1 186 ? -13.25 4.797 8.281 1 93.06 186 SER B O 1
ATOM 4922 N N . VAL B 1 187 ? -13.445 6.75 9.289 1 95.81 187 VAL B N 1
ATOM 4923 C CA . VAL B 1 187 ? -14.352 6.234 10.312 1 95.81 187 VAL B CA 1
ATOM 4924 C C . VAL B 1 187 ? -15.711 5.922 9.695 1 95.81 187 VAL B C 1
ATOM 4926 O O . VAL B 1 187 ? -16.25 4.836 9.891 1 95.81 187 VAL B O 1
ATOM 4929 N N . ARG B 1 188 ? -16.266 6.867 8.945 1 94.06 188 ARG B N 1
ATOM 4930 C CA . ARG B 1 188 ? -17.531 6.629 8.258 1 94.06 188 ARG B CA 1
ATOM 4931 C C . ARG B 1 188 ? -17.391 5.52 7.219 1 94.06 188 ARG B C 1
ATOM 4933 O O . ARG B 1 188 ? -18.312 4.711 7.043 1 94.06 188 ARG B O 1
ATOM 4940 N N . LYS B 1 189 ? -16.312 5.531 6.551 1 92.56 189 LYS B N 1
ATOM 4941 C CA . LYS B 1 189 ? -16.047 4.477 5.578 1 92.56 189 LYS B CA 1
ATOM 4942 C C . LYS B 1 189 ? -15.977 3.109 6.254 1 92.56 189 LYS B C 1
ATOM 4944 O O . LYS B 1 189 ? -16.484 2.119 5.719 1 92.56 189 LYS B O 1
ATOM 4949 N N . ALA B 1 190 ? -15.312 3.037 7.395 1 95.06 190 ALA B N 1
ATOM 4950 C CA . ALA B 1 190 ? -15.242 1.793 8.156 1 95.06 190 ALA B CA 1
ATOM 4951 C C . ALA B 1 190 ? -16.641 1.313 8.539 1 95.06 190 ALA B C 1
ATOM 4953 O O . ALA B 1 190 ? -16.938 0.12 8.453 1 95.06 190 ALA B O 1
ATOM 4954 N N . ALA B 1 191 ? -17.469 2.262 8.961 1 96.75 191 ALA B N 1
ATOM 4955 C CA . ALA B 1 191 ? -18.844 1.909 9.312 1 96.75 191 ALA B CA 1
ATOM 4956 C C . ALA B 1 191 ? -19.578 1.307 8.117 1 96.75 191 ALA B C 1
ATOM 4958 O O . ALA B 1 191 ? -20.266 0.296 8.25 1 96.75 191 ALA B O 1
ATOM 4959 N N . ALA B 1 192 ? -19.406 1.925 6.961 1 94.81 192 ALA B N 1
ATOM 4960 C CA . ALA B 1 192 ? -20.047 1.441 5.738 1 94.81 192 ALA B CA 1
ATOM 4961 C C . ALA B 1 192 ? -19.547 0.053 5.363 1 94.81 192 ALA B C 1
ATOM 4963 O O . ALA B 1 192 ? -20.328 -0.827 5.004 1 94.81 192 ALA B O 1
ATOM 4964 N N . VAL B 1 193 ? -18.297 -0.176 5.473 1 94.56 193 VAL B N 1
ATOM 4965 C CA . VAL B 1 193 ? -17.656 -1.432 5.098 1 94.56 193 VAL B CA 1
ATOM 4966 C C . VAL B 1 193 ? -18.078 -2.539 6.059 1 94.56 193 VAL B C 1
ATOM 4968 O O . VAL B 1 193 ? -18.391 -3.656 5.633 1 94.56 193 VAL B O 1
ATOM 4971 N N . MET B 1 194 ? -18.203 -2.23 7.312 1 96.44 194 MET B N 1
ATOM 4972 C CA . MET B 1 194 ? -18.469 -3.211 8.359 1 96.44 194 MET B CA 1
ATOM 4973 C C . MET B 1 194 ? -19.938 -3.623 8.367 1 96.44 194 MET B C 1
ATOM 4975 O O . MET B 1 194 ? -20.328 -4.531 9.102 1 96.44 194 MET B O 1
ATOM 4979 N N . GLY B 1 195 ? -20.719 -2.889 7.625 1 97.06 195 GLY B N 1
ATOM 4980 C CA . GLY B 1 195 ? -22.125 -3.26 7.52 1 97.06 195 GLY B CA 1
ATOM 4981 C C . GLY B 1 195 ? -23.031 -2.428 8.406 1 97.06 195 GLY B C 1
ATOM 4982 O O . GLY B 1 195 ? -24.219 -2.713 8.531 1 97.06 195 GLY B O 1
ATOM 4983 N N . LEU B 1 196 ? -22.453 -1.395 9.047 1 97.56 196 LEU B N 1
ATOM 4984 C CA . LEU B 1 196 ? -23.281 -0.464 9.812 1 97.56 196 LEU B CA 1
ATOM 4985 C C . LEU B 1 196 ? -23.891 0.589 8.898 1 97.56 196 LEU B C 1
ATOM 4987 O O . LEU B 1 196 ? -24.922 1.187 9.234 1 97.56 196 LEU B O 1
ATOM 4991 N N . GLY B 1 197 ? -23.281 0.806 7.746 1 95.19 197 GLY B N 1
ATOM 4992 C CA . GLY B 1 197 ? -23.625 1.932 6.898 1 95.19 197 GLY B CA 1
ATOM 4993 C C . GLY B 1 197 ? -23.062 3.252 7.391 1 95.19 197 GLY B C 1
ATOM 4994 O O . GLY B 1 197 ? -22.734 3.391 8.57 1 95.19 197 GLY B O 1
ATOM 4995 N N . VAL B 1 198 ? -23.016 4.18 6.48 1 94.25 198 VAL B N 1
ATOM 4996 C CA . VAL B 1 198 ? -22.562 5.512 6.852 1 94.25 198 VAL B CA 1
ATOM 4997 C C . VAL B 1 198 ? -23.484 6.105 7.91 1 94.25 198 VAL B C 1
ATOM 4999 O O . VAL B 1 198 ? -23.031 6.84 8.797 1 94.25 198 VAL B O 1
ATOM 5002 N N . ASN B 1 199 ? -24.719 5.762 7.891 1 94.94 199 ASN B N 1
ATOM 5003 C CA . ASN B 1 199 ? -25.703 6.238 8.852 1 94.94 199 ASN B CA 1
ATOM 5004 C C . ASN B 1 199 ? -25.516 5.594 10.219 1 94.94 199 ASN B C 1
ATOM 5006 O O . ASN B 1 199 ? -26.125 6.012 11.203 1 94.94 199 ASN B O 1
ATOM 5010 N N . GLY B 1 200 ? -24.656 4.578 10.227 1 97.19 200 GLY B N 1
ATOM 5011 C CA . GLY B 1 200 ? -24.344 3.926 11.492 1 97.19 200 GLY B CA 1
ATOM 5012 C C . GLY B 1 200 ? -23.328 4.691 12.32 1 97.19 200 GLY B C 1
ATOM 5013 O O . GLY B 1 200 ? -22.844 4.184 13.336 1 97.19 200 GLY B O 1
ATOM 5014 N N . VAL B 1 201 ? -22.984 5.922 11.93 1 98.12 201 VAL B N 1
ATOM 5015 C CA . VAL B 1 201 ? -22.156 6.832 12.711 1 98.12 201 VAL B CA 1
ATOM 5016 C C . VAL B 1 201 ? -23.016 7.953 13.281 1 98.12 201 VAL B C 1
ATOM 5018 O O . VAL B 1 201 ? -23.578 8.758 12.531 1 98.12 201 VAL B O 1
ATOM 5021 N N . TYR B 1 202 ? -23.188 7.926 14.609 1 98.31 202 TYR B N 1
ATOM 5022 C CA . TYR B 1 202 ? -23.922 8.977 15.312 1 98.31 202 TYR B CA 1
ATOM 5023 C C . TYR B 1 202 ? -23.031 10.18 15.586 1 98.31 202 TYR B C 1
ATOM 5025 O O . TYR B 1 202 ? -22.016 10.062 16.281 1 98.31 202 TYR B O 1
ATOM 5033 N N . PRO B 1 203 ? -23.328 11.32 15.086 1 97.69 203 PRO B N 1
ATOM 5034 C CA . PRO B 1 203 ? -22.469 12.5 15.266 1 97.69 203 PRO B CA 1
ATOM 5035 C C . PRO B 1 203 ? -22.516 13.055 16.688 1 97.69 203 PRO B C 1
ATOM 5037 O O . PRO B 1 203 ? -23.594 13.391 17.188 1 97.69 203 PRO B O 1
ATOM 5040 N N . LEU B 1 204 ? -21.422 13.141 17.297 1 98.62 204 LEU B N 1
ATOM 5041 C CA . LEU B 1 204 ? -21.297 13.75 18.625 1 98.62 204 LEU B CA 1
ATOM 5042 C C . LEU B 1 204 ? -21.297 15.273 18.516 1 98.62 204 LEU B C 1
ATOM 5044 O O . LEU B 1 204 ? -20.734 15.828 17.578 1 98.62 204 LEU B O 1
ATOM 5048 N N . ARG B 1 205 ? -21.859 15.883 19.531 1 98.31 205 ARG B N 1
ATOM 5049 C CA . ARG B 1 205 ? -21.781 17.344 19.609 1 98.31 205 ARG B CA 1
ATOM 5050 C C . ARG B 1 205 ? -20.344 17.797 19.797 1 98.31 205 ARG B C 1
ATOM 5052 O O . ARG B 1 205 ? -19.578 17.188 20.547 1 98.31 205 ARG B O 1
ATOM 5059 N N . THR B 1 206 ? -20.016 18.891 19.125 1 98 206 THR B N 1
ATOM 5060 C CA . THR B 1 206 ? -18.672 19.453 19.203 1 98 206 THR B CA 1
ATOM 5061 C C . THR B 1 206 ? -18.719 20.938 19.578 1 98 206 THR B C 1
ATOM 5063 O O . THR B 1 206 ? -19.781 21.562 19.516 1 98 206 THR B O 1
ATOM 5066 N N . ASP B 1 207 ? -17.625 21.5 20.078 1 97.44 207 ASP B N 1
ATOM 5067 C CA . ASP B 1 207 ? -17.516 22.953 20.234 1 97.44 207 ASP B CA 1
ATOM 5068 C C . ASP B 1 207 ? -17.344 23.641 18.875 1 97.44 207 ASP B C 1
ATOM 5070 O O . ASP B 1 207 ? -17.469 23 17.828 1 97.44 207 ASP B O 1
ATOM 5074 N N . ALA B 1 208 ? -17.094 24.922 18.922 1 95.5 208 ALA B N 1
ATOM 5075 C CA . ALA B 1 208 ? -17.062 25.719 17.688 1 95.5 208 ALA B CA 1
ATOM 5076 C C . ALA B 1 208 ? -15.867 25.328 16.828 1 95.5 208 ALA B C 1
ATOM 5078 O O . ALA B 1 208 ? -15.836 25.641 15.625 1 95.5 208 ALA B O 1
ATOM 5079 N N . LEU B 1 209 ? -14.914 24.641 17.406 1 96.38 209 LEU B N 1
ATOM 5080 C CA . LEU B 1 209 ? -13.703 24.281 16.672 1 96.38 209 LEU B CA 1
ATOM 5081 C C . LEU B 1 209 ? -13.75 22.812 16.234 1 96.38 209 LEU B C 1
ATOM 5083 O O . LEU B 1 209 ? -12.781 22.297 15.672 1 96.38 209 LEU B O 1
ATOM 5087 N N . GLY B 1 210 ? -14.836 22.109 16.484 1 96.44 210 GLY B N 1
ATOM 5088 C CA . GLY B 1 210 ? -15.023 20.75 15.992 1 96.44 210 GLY B CA 1
ATOM 5089 C C . GLY B 1 210 ? -14.555 19.688 16.984 1 96.44 210 GLY B C 1
ATOM 5090 O O . GLY B 1 210 ? -14.516 18.5 16.656 1 96.44 210 GLY B O 1
ATOM 5091 N N . ARG B 1 211 ? -14.18 20.062 18.234 1 98.12 211 ARG B N 1
ATOM 5092 C CA . ARG B 1 211 ? -13.781 19.109 19.25 1 98.12 211 ARG B CA 1
ATOM 5093 C C . ARG B 1 211 ? -14.992 18.562 20 1 98.12 211 ARG B C 1
ATOM 5095 O O . ARG B 1 211 ? -15.953 19.297 20.25 1 98.12 211 ARG B O 1
ATOM 5102 N N . ILE B 1 212 ? -14.867 17.328 20.406 1 98.69 212 ILE B N 1
ATOM 5103 C CA . ILE B 1 212 ? -15.961 16.703 21.141 1 98.69 212 ILE B CA 1
ATOM 5104 C C . ILE B 1 212 ? -16.328 17.547 22.359 1 98.69 212 ILE B C 1
ATOM 5106 O O . ILE B 1 212 ? -15.445 17.984 23.109 1 98.69 212 ILE B O 1
ATOM 5110 N N . ASP B 1 213 ? -17.625 17.875 22.5 1 98.75 213 ASP B N 1
ATOM 5111 C CA . ASP B 1 213 ? -18.156 18.484 23.703 1 98.75 213 ASP B CA 1
ATOM 5112 C C . ASP B 1 213 ? -18.484 17.438 24.766 1 98.75 213 ASP B C 1
ATOM 5114 O O . ASP B 1 213 ? -19.484 16.719 24.625 1 98.75 213 ASP B O 1
ATOM 5118 N N . PRO B 1 214 ? -17.688 17.391 25.797 1 98.38 214 PRO B N 1
ATOM 5119 C CA . PRO B 1 214 ? -17.953 16.375 26.812 1 98.38 214 PRO B CA 1
ATOM 5120 C C . PRO B 1 214 ? -19.375 16.438 27.359 1 98.38 214 PRO B C 1
ATOM 5122 O O . PRO B 1 214 ? -19.953 15.398 27.688 1 98.38 214 PRO B O 1
ATOM 5125 N N . ALA B 1 215 ? -19.938 17.578 27.391 1 98.31 215 ALA B N 1
ATOM 5126 C CA . ALA B 1 215 ? -21.281 17.75 27.922 1 98.31 215 ALA B CA 1
ATOM 5127 C C . ALA B 1 215 ? -22.328 17.109 27 1 98.31 215 ALA B C 1
ATOM 5129 O O . ALA B 1 215 ? -23.453 16.844 27.422 1 98.31 215 ALA B O 1
ATOM 5130 N N . GLY B 1 216 ? -21.969 16.859 25.781 1 98.56 216 GLY B N 1
ATOM 5131 C CA . GLY B 1 216 ? -22.875 16.281 24.812 1 98.56 216 GLY B CA 1
ATOM 5132 C C . GLY B 1 216 ? -22.859 14.758 24.812 1 98.56 216 GLY B C 1
ATOM 5133 O O . GLY B 1 216 ? -23.703 14.125 24.188 1 98.56 216 GLY B O 1
ATOM 5134 N N . LEU B 1 217 ? -21.984 14.102 25.578 1 98.69 217 LEU B N 1
ATOM 5135 C CA . LEU B 1 217 ? -21.797 12.656 25.531 1 98.69 217 LEU B CA 1
ATOM 5136 C C . LEU B 1 217 ? -22.984 11.938 26.172 1 98.69 217 LEU B C 1
ATOM 5138 O O . LEU B 1 217 ? -23.531 11 25.578 1 98.69 217 LEU B O 1
ATOM 5142 N N . ALA B 1 218 ? -23.359 12.367 27.359 1 98.44 218 ALA B N 1
ATOM 5143 C CA . ALA B 1 218 ? -24.453 11.703 28.062 1 98.44 218 ALA B CA 1
ATOM 5144 C C . ALA B 1 218 ? -25.75 11.805 27.281 1 98.44 218 ALA B C 1
ATOM 5146 O O . ALA B 1 218 ? -26.453 10.812 27.094 1 98.44 218 ALA B O 1
ATOM 5147 N N . PRO B 1 219 ? -26.125 13.031 26.766 1 98.56 219 PRO B N 1
ATOM 5148 C CA . PRO B 1 219 ? -27.312 13.133 25.906 1 98.56 219 PRO B CA 1
ATOM 5149 C C . PRO B 1 219 ? -27.234 12.242 24.672 1 98.56 219 PRO B C 1
ATOM 5151 O O . PRO B 1 219 ? -28.234 11.656 24.266 1 98.56 219 PRO B O 1
ATOM 5154 N N . ALA B 1 220 ? -26.109 12.18 24.062 1 98.56 220 ALA B N 1
ATOM 5155 C CA . ALA B 1 220 ? -25.922 11.344 22.875 1 98.56 220 ALA B CA 1
ATOM 5156 C C . ALA B 1 220 ? -26.188 9.875 23.188 1 98.56 220 ALA B C 1
ATOM 5158 O O . ALA B 1 220 ? -26.891 9.195 22.438 1 98.56 220 ALA B O 1
ATOM 5159 N N . LEU B 1 221 ? -25.578 9.375 24.25 1 98.44 221 LEU B N 1
ATOM 5160 C CA . LEU B 1 221 ? -25.781 7.988 24.656 1 98.44 221 LEU B CA 1
ATOM 5161 C C . LEU B 1 221 ? -27.25 7.715 24.953 1 98.44 221 LEU B C 1
ATOM 5163 O O . LEU B 1 221 ? -27.797 6.676 24.562 1 98.44 221 LEU B O 1
ATOM 5167 N N . ALA B 1 222 ? -27.875 8.641 25.656 1 98.38 222 ALA B N 1
ATOM 5168 C CA . ALA B 1 222 ? -29.297 8.492 25.969 1 98.38 222 ALA B CA 1
ATOM 5169 C C . ALA B 1 222 ? -30.141 8.414 24.703 1 98.38 222 ALA B C 1
ATOM 5171 O O . ALA B 1 222 ? -31.047 7.594 24.609 1 98.38 222 ALA B O 1
ATOM 5172 N N . ASP B 1 223 ? -29.828 9.266 23.781 1 98.38 223 ASP B N 1
ATOM 5173 C CA . ASP B 1 223 ? -30.562 9.297 22.516 1 98.38 223 ASP B CA 1
ATOM 5174 C C . ASP B 1 223 ? -30.391 7.98 21.766 1 98.38 223 ASP B C 1
ATOM 5176 O O . ASP B 1 223 ? -31.375 7.418 21.266 1 98.38 223 ASP B O 1
ATOM 5180 N N . VAL B 1 224 ? -29.188 7.5 21.672 1 97.81 224 VAL B N 1
ATOM 5181 C CA . VAL B 1 224 ? -28.859 6.254 20.984 1 97.81 224 VAL B CA 1
ATOM 5182 C C . VAL B 1 224 ? -29.609 5.094 21.641 1 97.81 224 VAL B C 1
ATOM 5184 O O . VAL B 1 224 ? -30.219 4.273 20.953 1 97.81 224 VAL B O 1
ATOM 5187 N N . ARG B 1 225 ? -29.578 5.043 22.906 1 97.38 225 ARG B N 1
ATOM 5188 C CA . ARG B 1 225 ? -30.266 3.98 23.641 1 97.38 225 ARG B CA 1
ATOM 5189 C C . ARG B 1 225 ? -31.781 4.074 23.453 1 97.38 225 ARG B C 1
ATOM 5191 O O . ARG B 1 225 ? -32.469 3.055 23.312 1 97.38 225 ARG B O 1
ATOM 5198 N N . ALA B 1 226 ? -32.281 5.234 23.391 1 98.19 226 ALA B N 1
ATOM 5199 C CA . ALA B 1 226 ? -33.719 5.449 23.188 1 98.19 226 ALA B CA 1
ATOM 5200 C C . ALA B 1 226 ? -34.156 4.945 21.828 1 98.19 226 ALA B C 1
ATOM 5202 O O . ALA B 1 226 ? -35.312 4.523 21.656 1 98.19 226 ALA B O 1
ATOM 5203 N N . GLN B 1 227 ? -33.312 4.969 20.906 1 97.5 227 GLN B N 1
ATOM 5204 C CA . GLN B 1 227 ? -33.594 4.504 19.547 1 97.5 227 GLN B CA 1
ATOM 5205 C C . GLN B 1 227 ? -33.406 2.996 19.438 1 97.5 227 GLN B C 1
ATOM 5207 O O . GLN B 1 227 ? -33.594 2.422 18.359 1 97.5 227 GLN B O 1
ATOM 5212 N N . GLY B 1 228 ? -33.031 2.34 20.5 1 97.44 228 GLY B N 1
ATOM 5213 C CA . GLY B 1 228 ? -32.781 0.903 20.5 1 97.44 228 GLY B CA 1
ATOM 5214 C C . GLY B 1 228 ? -31.453 0.509 19.906 1 97.44 228 GLY B C 1
ATOM 5215 O O . GLY B 1 228 ? -31.266 -0.641 19.5 1 97.44 228 GLY B O 1
ATOM 5216 N N . LEU B 1 229 ? -30.578 1.449 19.828 1 97.62 229 LEU B N 1
ATOM 5217 C CA . LEU B 1 229 ? -29.266 1.198 19.25 1 97.62 229 LEU B CA 1
ATOM 5218 C C . LEU B 1 229 ? -28.234 0.894 20.344 1 97.62 229 LEU B C 1
ATOM 5220 O O . LEU B 1 229 ? -28.406 1.297 21.5 1 97.62 229 LEU B O 1
ATOM 5224 N N . ARG B 1 230 ? -27.219 0.124 20.062 1 97.06 230 ARG B N 1
ATOM 5225 C CA . ARG B 1 230 ? -26.109 -0.227 20.938 1 97.06 230 ARG B CA 1
ATOM 5226 C C . ARG B 1 230 ? -24.797 0.36 20.422 1 97.06 230 ARG B C 1
ATOM 5228 O O . ARG B 1 230 ? -24.406 0.093 19.281 1 97.06 230 ARG B O 1
ATOM 5235 N N . PRO B 1 231 ? -24.125 1.105 21.219 1 97.12 231 PRO B N 1
ATOM 5236 C CA . PRO B 1 231 ? -22.844 1.676 20.75 1 97.12 231 PRO B CA 1
ATOM 5237 C C . PRO B 1 231 ? -21.75 0.63 20.641 1 97.12 231 PRO B C 1
ATOM 5239 O O . PRO B 1 231 ? -21.562 -0.194 21.547 1 97.12 231 PRO B O 1
ATOM 5242 N N . VAL B 1 232 ? -21 0.669 19.547 1 94.88 232 VAL B N 1
ATOM 5243 C CA . VAL B 1 232 ? -19.812 -0.155 19.297 1 94.88 232 VAL B CA 1
ATOM 5244 C C . VAL B 1 232 ? -18.578 0.505 19.906 1 94.88 232 VAL B C 1
ATOM 5246 O O . VAL B 1 232 ? -17.75 -0.17 20.516 1 94.88 232 VAL B O 1
ATOM 5249 N N . ALA B 1 233 ? -18.484 1.819 19.688 1 98.38 233 ALA B N 1
ATOM 5250 C CA . ALA B 1 233 ? -17.297 2.557 20.109 1 98.38 233 ALA B CA 1
ATOM 5251 C C . ALA B 1 233 ? -17.562 4.062 20.094 1 98.38 233 ALA B C 1
ATOM 5253 O O . ALA B 1 233 ? -18.453 4.539 19.391 1 98.38 233 ALA B O 1
ATOM 5254 N N . VAL B 1 234 ? -16.891 4.766 20.953 1 98.88 234 VAL B N 1
ATOM 5255 C CA . VAL B 1 234 ? -16.672 6.203 20.828 1 98.88 234 VAL B CA 1
ATOM 5256 C C . VAL B 1 234 ? -15.32 6.469 20.172 1 98.88 234 VAL B C 1
ATOM 5258 O O . VAL B 1 234 ? -14.297 5.934 20.594 1 98.88 234 VAL B O 1
ATOM 5261 N N . VAL B 1 235 ? -15.344 7.242 19.062 1 98.88 235 VAL B N 1
ATOM 5262 C CA . VAL B 1 235 ? -14.109 7.586 18.375 1 98.88 235 VAL B CA 1
ATOM 5263 C C . VAL B 1 235 ? -13.719 9.023 18.703 1 98.88 235 VAL B C 1
ATOM 5265 O O . VAL B 1 235 ? -14.523 9.945 18.547 1 98.88 235 VAL B O 1
ATOM 5268 N N . ALA B 1 236 ? -12.547 9.211 19.234 1 98.88 236 ALA B N 1
ATOM 5269 C CA . ALA B 1 236 ? -11.984 10.531 19.5 1 98.88 236 ALA B CA 1
ATOM 5270 C C . ALA B 1 236 ? -10.781 10.812 18.609 1 98.88 236 ALA B C 1
ATOM 5272 O O . ALA B 1 236 ? -10.086 9.883 18.172 1 98.88 236 ALA B O 1
ATOM 5273 N N . ASN B 1 237 ? -10.586 12.094 18.297 1 98.56 237 ASN B N 1
ATOM 5274 C CA . ASN B 1 237 ? -9.469 12.508 17.453 1 98.56 237 ASN B CA 1
ATOM 5275 C C . ASN B 1 237 ? -8.242 12.875 18.281 1 98.56 237 ASN B C 1
ATOM 5277 O O . ASN B 1 237 ? -8.336 13.695 19.188 1 98.56 237 ASN B O 1
ATOM 5281 N N . GLY B 1 238 ? -7.156 12.266 18.016 1 97.88 238 GLY B N 1
ATOM 5282 C CA . GLY B 1 238 ? -5.887 12.602 18.625 1 97.88 238 GLY B CA 1
ATOM 5283 C C . GLY B 1 238 ? -4.777 12.852 17.625 1 97.88 238 GLY B C 1
ATOM 5284 O O . GLY B 1 238 ? -3.777 12.141 17.594 1 97.88 238 GLY B O 1
ATOM 5285 N N . CYS B 1 239 ? -4.848 13.836 16.719 1 97.06 239 CYS B N 1
ATOM 5286 C CA . CYS B 1 239 ? -5.68 15.031 16.594 1 97.06 239 CYS B CA 1
ATOM 5287 C C . CYS B 1 239 ? -6.508 14.984 15.312 1 97.06 239 CYS B C 1
ATOM 5289 O O . CYS B 1 239 ? -6.363 14.062 14.508 1 97.06 239 CYS B O 1
ATOM 5291 N N . ALA B 1 240 ? -7.449 15.844 15.195 1 97 240 ALA B N 1
ATOM 5292 C CA . ALA B 1 240 ? -8.312 15.898 14.023 1 97 240 ALA B CA 1
ATOM 5293 C C . ALA B 1 240 ? -7.52 16.25 12.773 1 97 240 ALA B C 1
ATOM 5295 O O . ALA B 1 240 ? -6.684 17.156 12.797 1 97 240 ALA B O 1
ATOM 5296 N N . THR B 1 241 ? -7.824 15.539 11.703 1 93.62 241 THR B N 1
ATOM 5297 C CA . THR B 1 241 ? -7.113 15.703 10.438 1 93.62 241 THR B CA 1
ATOM 5298 C C . THR B 1 241 ? -7.273 17.125 9.906 1 93.62 241 THR B C 1
ATOM 5300 O O . THR B 1 241 ? -6.328 17.703 9.359 1 93.62 241 THR B O 1
ATOM 5303 N N . GLY B 1 242 ? -8.367 17.688 10.062 1 94.75 242 GLY B N 1
ATOM 5304 C CA . GLY B 1 242 ? -8.672 18.969 9.461 1 94.75 242 GLY B CA 1
ATOM 5305 C C . GLY B 1 242 ? -8.086 20.141 10.234 1 94.75 242 GLY B C 1
ATOM 5306 O O . GLY B 1 242 ? -7.496 21.047 9.648 1 94.75 242 GLY B O 1
ATOM 5307 N N . THR B 1 243 ? -8.188 20.109 11.578 1 96.94 243 THR B N 1
ATOM 5308 C CA . THR B 1 243 ? -7.848 21.281 12.383 1 96.94 243 THR B CA 1
ATOM 5309 C C . THR B 1 243 ? -6.543 21.047 13.141 1 96.94 243 THR B C 1
ATOM 5311 O O . THR B 1 243 ? -5.918 22 13.617 1 96.94 243 THR B O 1
ATOM 5314 N N . GLY B 1 244 ? -6.133 19.828 13.281 1 98.12 244 GLY B N 1
ATOM 5315 C CA . GLY B 1 244 ? -4.965 19.516 14.094 1 98.12 244 GLY B CA 1
ATOM 5316 C C . GLY B 1 244 ? -5.227 19.641 15.586 1 98.12 244 GLY B C 1
ATOM 5317 O O . GLY B 1 244 ? -4.293 19.609 16.391 1 98.12 244 GLY B O 1
ATOM 5318 N N . LEU B 1 245 ? -6.516 19.781 15.977 1 98.44 245 LEU B N 1
ATOM 5319 C CA . LEU B 1 245 ? -6.875 19.938 17.391 1 98.44 245 LEU B CA 1
ATOM 5320 C C . LEU B 1 245 ? -7.164 18.594 18.016 1 98.44 245 LEU B C 1
ATOM 5322 O O . LEU B 1 245 ? -7.672 17.672 17.359 1 98.44 245 LEU B O 1
ATOM 5326 N N . TYR B 1 246 ? -6.836 18.438 19.266 1 98.69 246 TYR B N 1
ATOM 5327 C CA . TYR B 1 246 ? -7.098 17.219 20.031 1 98.69 246 TYR B CA 1
ATOM 5328 C C . TYR B 1 246 ? -8.461 17.281 20.719 1 98.69 246 TYR B C 1
ATOM 5330 O O . TYR B 1 246 ? -8.844 18.328 21.234 1 98.69 246 TYR B O 1
ATOM 5338 N N . ASP B 1 247 ? -9.203 16.219 20.656 1 98.81 247 ASP B N 1
ATOM 5339 C CA . ASP B 1 247 ? -10.398 16.094 21.484 1 98.81 247 ASP B CA 1
ATOM 5340 C C . ASP B 1 247 ? -10.039 16.016 22.969 1 98.81 247 ASP B C 1
ATOM 5342 O O . ASP B 1 247 ? -8.891 15.758 23.312 1 98.81 247 ASP B O 1
ATOM 5346 N N . PRO B 1 248 ? -10.992 16.406 23.812 1 98.69 248 PRO B N 1
ATOM 5347 C CA . PRO B 1 248 ? -10.734 16.219 25.234 1 98.69 248 PRO B CA 1
ATOM 5348 C C . PRO B 1 248 ? -10.75 14.75 25.656 1 98.69 248 PRO B C 1
ATOM 5350 O O . PRO B 1 248 ? -11.703 14.297 26.297 1 98.69 248 PRO B O 1
ATOM 5353 N N . ILE B 1 249 ? -9.688 14.039 25.453 1 98.5 249 ILE B N 1
ATOM 5354 C CA . ILE B 1 249 ? -9.586 12.586 25.531 1 98.5 249 ILE B CA 1
ATOM 5355 C C . ILE B 1 249 ? -9.844 12.141 26.969 1 98.5 249 ILE B C 1
ATOM 5357 O O . ILE B 1 249 ? -10.5 11.125 27.203 1 98.5 249 ILE B O 1
ATOM 5361 N N . ALA B 1 250 ? -9.289 12.875 27.953 1 98.5 250 ALA B N 1
ATOM 5362 C CA . ALA B 1 250 ? -9.461 12.508 29.359 1 98.5 250 ALA B CA 1
ATOM 5363 C C . ALA B 1 250 ? -10.938 12.461 29.75 1 98.5 250 ALA B C 1
ATOM 5365 O O . ALA B 1 250 ? -11.391 11.508 30.391 1 98.5 250 ALA B O 1
ATOM 5366 N N . GLU B 1 251 ? -11.664 13.492 29.375 1 98.75 251 GLU B N 1
ATOM 5367 C CA . GLU B 1 251 ? -13.094 13.555 29.672 1 98.75 251 GLU B CA 1
ATOM 5368 C C . GLU B 1 251 ? -13.859 12.469 28.922 1 98.75 251 GLU B C 1
ATOM 5370 O O . GLU B 1 251 ? -14.766 11.844 29.484 1 98.75 251 GLU B O 1
ATOM 5375 N N . VAL B 1 252 ? -13.492 12.25 27.672 1 98.81 252 VAL B N 1
ATOM 5376 C CA . VAL B 1 252 ? -14.156 11.219 26.891 1 98.81 252 VAL B CA 1
ATOM 5377 C C . VAL B 1 252 ? -13.891 9.844 27.5 1 98.81 252 VAL B C 1
ATOM 5379 O O . VAL B 1 252 ? -14.797 9.016 27.609 1 98.81 252 VAL B O 1
ATOM 5382 N N . ALA B 1 253 ? -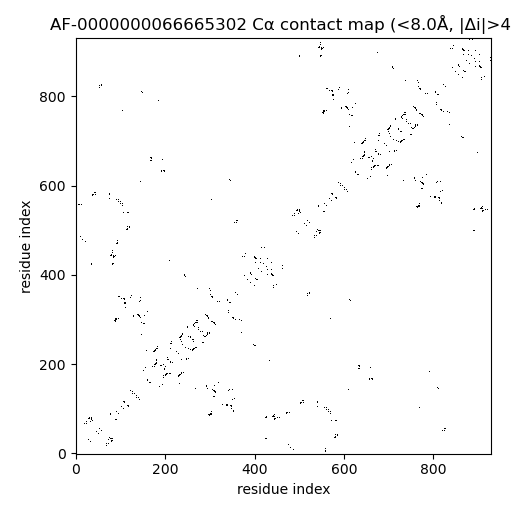12.641 9.609 27.859 1 98.75 253 ALA B N 1
ATOM 5383 C CA . ALA B 1 253 ? -12.258 8.344 28.469 1 98.75 253 ALA B CA 1
ATOM 5384 C C . ALA B 1 253 ? -13.031 8.102 29.766 1 98.75 253 ALA B C 1
ATOM 5386 O O . ALA B 1 253 ? -13.484 6.988 30.031 1 98.75 253 ALA B O 1
ATOM 5387 N N . GLN B 1 254 ? -13.117 9.094 30.594 1 98.56 254 GLN B N 1
ATOM 5388 C CA . GLN B 1 254 ? -13.867 8.992 31.828 1 98.56 254 GLN B CA 1
ATOM 5389 C C . GLN B 1 254 ? -15.312 8.586 31.578 1 98.56 254 GLN B C 1
ATOM 5391 O O . GLN B 1 254 ? -15.859 7.719 32.25 1 98.56 254 GLN B O 1
ATOM 5396 N N . PHE B 1 255 ? -15.914 9.242 30.641 1 98.62 255 PHE B N 1
ATOM 5397 C CA . PHE B 1 255 ? -17.281 8.93 30.281 1 98.62 255 PHE B CA 1
ATOM 5398 C C . PHE B 1 255 ? -17.406 7.484 29.812 1 98.62 255 PHE B C 1
ATOM 5400 O O . PHE B 1 255 ? -18.312 6.762 30.219 1 98.62 255 PHE B O 1
ATOM 5407 N N . CYS B 1 256 ? -16.469 7.094 28.875 1 98.69 256 CYS B N 1
ATOM 5408 C CA . CYS B 1 256 ? -16.5 5.738 28.344 1 98.69 256 CYS B CA 1
ATOM 5409 C C . CYS B 1 256 ? -16.328 4.703 29.453 1 98.69 256 CYS B C 1
ATOM 5411 O O . CYS B 1 256 ? -17.047 3.703 29.484 1 98.69 256 CYS B O 1
ATOM 5413 N N . ASP B 1 257 ? -15.43 4.957 30.391 1 97.88 257 ASP B N 1
ATOM 5414 C CA . ASP B 1 257 ? -15.219 4.07 31.531 1 97.88 257 ASP B CA 1
ATOM 5415 C C . ASP B 1 257 ? -16.5 3.924 32.375 1 97.88 257 ASP B C 1
ATOM 5417 O O . ASP B 1 257 ? -16.906 2.811 32.719 1 97.88 257 ASP B O 1
ATOM 5421 N N . ALA B 1 258 ? -17.109 4.984 32.625 1 98.06 258 ALA B N 1
ATOM 5422 C CA . ALA B 1 258 ? -18.297 5.016 33.5 1 98.06 258 ALA B CA 1
ATOM 5423 C C . ALA B 1 258 ? -19.469 4.297 32.844 1 98.06 258 ALA B C 1
ATOM 5425 O O . ALA B 1 258 ? -20.375 3.805 33.531 1 98.06 258 ALA B O 1
ATOM 5426 N N . ASN B 1 259 ? -19.484 4.207 31.547 1 98.12 259 ASN B N 1
ATOM 5427 C CA . ASN B 1 259 ? -20.641 3.666 30.859 1 98.12 259 ASN B CA 1
ATOM 5428 C C . ASN B 1 259 ? -20.312 2.359 30.141 1 98.12 259 ASN B C 1
ATOM 5430 O O . ASN B 1 259 ? -21.125 1.848 29.359 1 98.12 259 ASN B O 1
ATOM 5434 N N . GLY B 1 260 ? -19.094 1.851 30.328 1 97.06 260 GLY B N 1
ATOM 5435 C CA . GLY B 1 260 ? -18.688 0.587 29.734 1 97.06 260 GLY B CA 1
ATOM 5436 C C . GLY B 1 260 ? -18.609 0.646 28.219 1 97.06 260 GLY B C 1
ATOM 5437 O O . GLY B 1 260 ? -19.031 -0.284 27.531 1 97.06 260 GLY B O 1
ATOM 5438 N N . LEU B 1 261 ? -18.125 1.771 27.656 1 98.06 261 LEU B N 1
ATOM 5439 C CA . LEU B 1 261 ? -18.031 1.96 26.203 1 98.06 261 LEU B CA 1
ATOM 5440 C C . LEU B 1 261 ? -16.594 1.788 25.734 1 98.06 261 LEU B C 1
ATOM 5442 O O . LEU B 1 261 ? -15.648 2.16 26.438 1 98.06 261 LEU B O 1
ATOM 5446 N N . TRP B 1 262 ? -16.406 1.198 24.578 1 98.25 262 TRP B N 1
ATOM 5447 C CA . TRP B 1 262 ? -15.117 1.13 23.906 1 98.25 262 TRP B CA 1
ATOM 5448 C C . TRP B 1 262 ? -14.672 2.512 23.438 1 98.25 262 TRP B C 1
ATOM 5450 O O . TRP B 1 262 ? -15.438 3.219 22.781 1 98.25 262 TRP B O 1
ATOM 5460 N N . LEU B 1 263 ? -13.484 2.924 23.812 1 98.81 263 LEU B N 1
ATOM 5461 C CA . LEU B 1 263 ? -12.914 4.168 23.312 1 98.81 263 LEU B CA 1
ATOM 5462 C C . LEU B 1 263 ? -11.789 3.889 22.312 1 98.81 263 LEU B C 1
ATOM 5464 O O . LEU B 1 263 ? -10.812 3.221 22.656 1 98.81 263 LEU B O 1
ATOM 5468 N N . HIS B 1 264 ? -11.969 4.32 21.094 1 98.81 264 HIS B N 1
ATOM 5469 C CA . HIS B 1 264 ? -10.922 4.32 20.094 1 98.81 264 HIS B CA 1
ATOM 5470 C C . HIS B 1 264 ? -10.414 5.734 19.828 1 98.81 264 HIS B C 1
ATOM 5472 O O . HIS B 1 264 ? -11.195 6.633 19.5 1 98.81 264 HIS B O 1
ATOM 5478 N N . MET B 1 265 ? -9.188 5.922 19.984 1 98.75 265 MET B N 1
ATOM 5479 C CA . MET B 1 265 ? -8.594 7.207 19.625 1 98.75 265 MET B CA 1
ATOM 5480 C C . MET B 1 265 ? -7.859 7.109 18.297 1 98.75 265 MET B C 1
ATOM 5482 O O . MET B 1 265 ? -6.898 6.352 18.156 1 98.75 265 MET B O 1
ATOM 5486 N N . ASP B 1 266 ? -8.32 7.844 17.297 1 98.62 266 ASP B N 1
ATOM 5487 C CA . ASP B 1 266 ? -7.543 7.98 16.062 1 98.62 266 ASP B CA 1
ATOM 5488 C C . ASP B 1 266 ? -6.32 8.867 16.281 1 98.62 266 ASP B C 1
ATOM 5490 O O . ASP B 1 266 ? -6.406 10.094 16.172 1 98.62 266 ASP B O 1
ATOM 5494 N N . GLY B 1 267 ? -5.23 8.195 16.531 1 98.75 267 GLY B N 1
ATOM 5495 C CA . GLY B 1 267 ? -3.979 8.891 16.766 1 98.75 267 GLY B CA 1
ATOM 5496 C C . GLY B 1 267 ? -3.049 8.891 15.57 1 98.75 267 GLY B C 1
ATOM 5497 O O . GLY B 1 267 ? -1.838 9.062 15.719 1 98.75 267 GLY B O 1
ATOM 5498 N N . ALA B 1 268 ? -3.588 8.711 14.383 1 97.94 268 ALA B N 1
ATOM 5499 C CA . ALA B 1 268 ? -2.752 8.555 13.195 1 97.94 268 ALA B CA 1
ATOM 5500 C C . ALA B 1 268 ? -1.701 9.656 13.117 1 97.94 268 ALA B C 1
ATOM 5502 O O . ALA B 1 268 ? -0.52 9.383 12.891 1 97.94 268 ALA B O 1
ATOM 5503 N N . HIS B 1 269 ? -2.09 10.859 13.312 1 98.12 269 HIS B N 1
ATOM 5504 C CA . HIS B 1 269 ? -1.176 11.992 13.211 1 98.12 269 HIS B CA 1
ATOM 5505 C C . HIS B 1 269 ? -0.676 12.422 14.586 1 98.12 269 HIS B C 1
ATOM 5507 O O . HIS B 1 269 ? 0.532 12.555 14.797 1 98.12 269 HIS B O 1
ATOM 5513 N N . GLY B 1 270 ? -1.503 12.523 15.555 1 98.56 270 GLY B N 1
ATOM 5514 C CA . GLY B 1 270 ? -1.205 13.234 16.797 1 98.56 270 GLY B CA 1
ATOM 5515 C C . GLY B 1 270 ? -0.583 12.344 17.844 1 98.56 270 GLY B C 1
ATOM 5516 O O . GLY B 1 270 ? -0.015 12.836 18.828 1 98.56 270 GLY B O 1
ATOM 5517 N N . ALA B 1 271 ? -0.605 10.984 17.719 1 98.75 271 ALA B N 1
ATOM 5518 C CA . ALA B 1 271 ? -0.013 10.102 18.719 1 98.75 271 ALA B CA 1
ATOM 5519 C C . ALA B 1 271 ? 1.482 10.359 18.875 1 98.75 271 ALA B C 1
ATOM 5521 O O . ALA B 1 271 ? 2.074 10.055 19.906 1 98.75 271 ALA B O 1
ATOM 5522 N N . ALA B 1 272 ? 2.094 10.984 17.891 1 98.5 272 ALA B N 1
ATOM 5523 C CA . ALA B 1 272 ? 3.525 11.266 17.922 1 98.5 272 ALA B CA 1
ATOM 5524 C C . ALA B 1 272 ? 3.867 12.25 19.031 1 98.5 272 ALA B C 1
ATOM 5526 O O . ALA B 1 272 ? 5.02 12.328 19.469 1 98.5 272 ALA B O 1
ATOM 5527 N N . ALA B 1 273 ? 2.871 12.969 19.547 1 98.75 273 ALA B N 1
ATOM 5528 C CA . ALA B 1 273 ? 3.084 13.875 20.672 1 98.75 273 ALA B CA 1
ATOM 5529 C C . ALA B 1 273 ? 3.525 13.109 21.922 1 98.75 273 ALA B C 1
ATOM 5531 O O . ALA B 1 273 ? 4.098 13.688 22.844 1 98.75 273 ALA B O 1
ATOM 5532 N N . LEU B 1 274 ? 3.295 11.781 21.953 1 98.62 274 LEU B N 1
ATOM 5533 C CA . LEU B 1 274 ? 3.691 10.938 23.078 1 98.62 274 LEU B CA 1
ATOM 5534 C C . LEU B 1 274 ? 5.203 10.953 23.266 1 98.62 274 LEU B C 1
ATOM 5536 O O . LEU B 1 274 ? 5.707 10.656 24.344 1 98.62 274 LEU B O 1
ATOM 5540 N N . LEU B 1 275 ? 5.934 11.305 22.219 1 98.19 275 LEU B N 1
ATOM 5541 C CA . LEU B 1 275 ? 7.391 11.266 22.25 1 98.19 275 LEU B CA 1
ATOM 5542 C C . LEU B 1 275 ? 7.949 12.438 23.047 1 98.19 275 LEU B C 1
ATOM 5544 O O . LEU B 1 275 ? 9.117 12.422 23.453 1 98.19 275 LEU B O 1
ATOM 5548 N N . SER B 1 276 ? 7.176 13.438 23.281 1 98.5 276 SER B N 1
ATOM 5549 C CA . SER B 1 276 ? 7.652 14.672 23.906 1 98.5 276 SER B CA 1
ATOM 5550 C C . SER B 1 276 ? 7.051 14.852 25.297 1 98.5 276 SER B C 1
ATOM 5552 O O . SER B 1 276 ? 5.828 14.922 25.438 1 98.5 276 SER B O 1
ATOM 5554 N N . PRO B 1 277 ? 7.863 15.008 26.281 1 97.44 277 PRO B N 1
ATOM 5555 C CA . PRO B 1 277 ? 7.328 15.344 27.609 1 97.44 277 PRO B CA 1
ATOM 5556 C C . PRO B 1 277 ? 6.551 16.656 27.609 1 97.44 277 PRO B C 1
ATOM 5558 O O . PRO B 1 277 ? 5.641 16.828 28.422 1 97.44 277 PRO B O 1
ATOM 5561 N N . ARG B 1 278 ? 6.844 17.516 26.703 1 97.38 278 ARG B N 1
ATOM 5562 C CA . ARG B 1 278 ? 6.188 18.812 26.609 1 97.38 278 ARG B CA 1
ATOM 5563 C C . ARG B 1 278 ? 4.805 18.703 25.984 1 97.38 278 ARG B C 1
ATOM 5565 O O . ARG B 1 278 ? 3.914 19.5 26.266 1 97.38 278 ARG B O 1
ATOM 5572 N N . LEU B 1 279 ? 4.68 17.672 25.125 1 98.5 279 LEU B N 1
ATOM 5573 C CA . LEU B 1 279 ? 3.482 17.641 24.281 1 98.5 279 LEU B CA 1
ATOM 5574 C C . LEU B 1 279 ? 2.564 16.5 24.719 1 98.5 279 LEU B C 1
ATOM 5576 O O . LEU B 1 279 ? 1.384 16.484 24.359 1 98.5 279 LEU B O 1
ATOM 5580 N N . ARG B 1 280 ? 3.068 15.516 25.422 1 97.69 280 ARG B N 1
ATOM 5581 C CA . ARG B 1 280 ? 2.35 14.281 25.703 1 97.69 280 ARG B CA 1
ATOM 5582 C C . ARG B 1 280 ? 1.051 14.562 26.453 1 97.69 280 ARG B C 1
ATOM 5584 O O . ARG B 1 280 ? 0.11 13.773 26.391 1 97.69 280 ARG B O 1
ATOM 5591 N N . GLY B 1 281 ? 0.957 15.766 27.188 1 98 281 GLY B N 1
ATOM 5592 C CA . GLY B 1 281 ? -0.25 16.141 27.906 1 98 281 GLY B CA 1
ATOM 5593 C C . GLY B 1 281 ? -1.451 16.328 27 1 98 281 GLY B C 1
ATOM 5594 O O . GLY B 1 281 ? -2.596 16.219 27.438 1 98 281 GLY B O 1
ATOM 5595 N N . LEU B 1 282 ? -1.223 16.609 25.719 1 98.31 282 LEU B N 1
ATOM 5596 C CA . LEU B 1 282 ? -2.293 16.766 24.734 1 98.31 282 LEU B CA 1
ATOM 5597 C C . LEU B 1 282 ? -3.102 15.469 24.625 1 98.31 282 LEU B C 1
ATOM 5599 O O . LEU B 1 282 ? -4.246 15.492 24.156 1 98.31 282 LEU B O 1
ATOM 5603 N N . LEU B 1 283 ? -2.484 14.344 25.016 1 98.44 283 LEU B N 1
ATOM 5604 C CA . LEU B 1 283 ? -3.098 13.023 24.859 1 98.44 283 LEU B CA 1
ATOM 5605 C C . LEU B 1 283 ? -3.477 12.445 26.219 1 98.44 283 LEU B C 1
ATOM 5607 O O . LEU B 1 283 ? -3.713 11.242 26.344 1 98.44 283 LEU B O 1
ATOM 5611 N N . ALA B 1 284 ? -3.566 13.289 27.25 1 97.88 284 ALA B N 1
ATOM 5612 C CA . ALA B 1 284 ? -3.99 12.828 28.578 1 97.88 284 ALA B CA 1
ATOM 5613 C C . ALA B 1 284 ? -5.293 12.039 28.484 1 97.88 284 ALA B C 1
ATOM 5615 O O . ALA B 1 284 ? -6.262 12.492 27.875 1 97.88 284 ALA B O 1
ATOM 5616 N N . GLY B 1 285 ? -5.281 10.844 29.062 1 98.06 285 GLY B N 1
ATOM 5617 C CA . GLY B 1 285 ? -6.453 9.984 29.031 1 98.06 285 GLY B CA 1
ATOM 5618 C C . GLY B 1 285 ? -6.344 8.844 28.047 1 98.06 285 GLY B C 1
ATOM 5619 O O . GLY B 1 285 ? -7.102 7.879 28.109 1 98.06 285 GLY B O 1
ATOM 5620 N N . LEU B 1 286 ? -5.402 8.93 27.125 1 98.19 286 LEU B N 1
ATOM 5621 C CA . LEU B 1 286 ? -5.227 7.91 26.094 1 98.19 286 LEU B CA 1
ATOM 5622 C C . LEU B 1 286 ? -5.004 6.539 26.719 1 98.19 286 LEU B C 1
ATOM 5624 O O . LEU B 1 286 ? -5.449 5.523 26.172 1 98.19 286 LEU B O 1
ATOM 5628 N N . GLU B 1 287 ? -4.293 6.438 27.828 1 97.56 287 GLU B N 1
ATOM 5629 C CA . GLU B 1 287 ? -3.971 5.172 28.484 1 97.56 287 GLU B CA 1
ATOM 5630 C C . GLU B 1 287 ? -5.234 4.414 28.875 1 97.56 287 GLU B C 1
ATOM 5632 O O . GLU B 1 287 ? -5.188 3.211 29.141 1 97.56 287 GLU B O 1
ATOM 5637 N N . ARG B 1 288 ? -6.371 5.156 28.891 1 98 288 ARG B N 1
ATOM 5638 C CA . ARG B 1 288 ? -7.633 4.539 29.281 1 98 288 ARG B CA 1
ATOM 5639 C C . ARG B 1 288 ? -8.43 4.102 28.062 1 98 288 ARG B C 1
ATOM 5641 O O . ARG B 1 288 ? -9.469 3.445 28.188 1 98 288 ARG B O 1
ATOM 5648 N N . ALA B 1 289 ? -7.961 4.438 26.859 1 98.44 289 ALA B N 1
ATOM 5649 C CA . ALA B 1 289 ? -8.633 3.992 25.641 1 98.44 289 ALA B CA 1
ATOM 5650 C C . ALA B 1 289 ? -8.469 2.486 25.438 1 98.44 289 ALA B C 1
ATOM 5652 O O . ALA B 1 289 ? -7.695 1.842 26.156 1 98.44 289 ALA B O 1
ATOM 5653 N N . ASP B 1 290 ? -9.25 1.917 24.547 1 98.12 290 ASP B N 1
ATOM 5654 C CA . ASP B 1 290 ? -9.18 0.489 24.25 1 98.12 290 ASP B CA 1
ATOM 5655 C C . ASP B 1 290 ? -8.297 0.22 23.047 1 98.12 290 ASP B C 1
ATOM 5657 O O . ASP B 1 290 ? -7.688 -0.848 22.938 1 98.12 290 ASP B O 1
ATOM 5661 N N . SER B 1 291 ? -8.234 1.136 22.156 1 97.88 291 SER B N 1
ATOM 5662 C CA . SER B 1 291 ? -7.422 0.997 20.953 1 97.88 291 SER B CA 1
ATOM 5663 C C . SER B 1 291 ? -7.008 2.359 20.406 1 97.88 291 SER B C 1
ATOM 5665 O O . SER B 1 291 ? -7.621 3.377 20.734 1 97.88 291 SER B O 1
ATOM 5667 N N . THR B 1 292 ? -5.961 2.402 19.672 1 98.56 292 THR B N 1
ATOM 5668 C CA . THR B 1 292 ? -5.496 3.592 18.969 1 98.56 292 THR B CA 1
ATOM 5669 C C . THR B 1 292 ? -4.699 3.203 17.719 1 98.56 292 THR B C 1
ATOM 5671 O O . THR B 1 292 ? -4.324 2.041 17.547 1 98.56 292 THR B O 1
ATOM 5674 N N . VAL B 1 293 ? -4.566 4.102 16.781 1 97.88 293 VAL B N 1
ATOM 5675 C CA . VAL B 1 293 ? -3.658 3.941 15.648 1 97.88 293 VAL B CA 1
ATOM 5676 C C . VAL B 1 293 ? -2.561 5 15.719 1 97.88 293 VAL B C 1
ATOM 5678 O O . VAL B 1 293 ? -2.764 6.078 16.281 1 97.88 293 VAL B O 1
ATOM 5681 N N . TRP B 1 294 ? -1.468 4.703 15.234 1 98.56 294 TRP B N 1
ATOM 5682 C CA . TRP B 1 294 ? -0.309 5.59 15.18 1 98.56 294 TRP B CA 1
ATOM 5683 C C . TRP B 1 294 ? 0.435 5.422 13.859 1 98.56 294 TRP B C 1
ATOM 5685 O O . TRP B 1 294 ? 1.072 4.391 13.625 1 98.56 294 TRP B O 1
ATOM 5695 N N . ASP B 1 295 ? 0.396 6.473 12.984 1 97.19 295 ASP B N 1
ATOM 5696 C CA . ASP B 1 295 ? 1.003 6.402 11.664 1 97.19 295 ASP B CA 1
ATOM 5697 C C . ASP B 1 295 ? 2.498 6.703 11.727 1 97.19 295 ASP B C 1
ATOM 5699 O O . ASP B 1 295 ? 2.902 7.777 12.172 1 97.19 295 ASP B O 1
ATOM 5703 N N . GLY B 1 296 ? 3.268 5.781 11.203 1 96.19 296 GLY B N 1
ATOM 5704 C CA . GLY B 1 296 ? 4.684 6.055 11.023 1 96.19 296 GLY B CA 1
ATOM 5705 C C . GLY B 1 296 ? 4.969 7.023 9.891 1 96.19 296 GLY B C 1
ATOM 5706 O O . GLY B 1 296 ? 5.922 7.801 9.953 1 96.19 296 GLY B O 1
ATOM 5707 N N . HIS B 1 297 ? 4.125 7.008 8.812 1 94.44 297 HIS B N 1
ATOM 5708 C CA . HIS B 1 297 ? 4.406 7.758 7.59 1 94.44 297 HIS B CA 1
ATOM 5709 C C . HIS B 1 297 ? 3.83 9.164 7.664 1 94.44 297 HIS B C 1
ATOM 5711 O O . HIS B 1 297 ? 3.598 9.805 6.633 1 94.44 297 HIS B O 1
ATOM 5717 N N . LYS B 1 298 ? 3.467 9.594 8.82 1 96.06 298 LYS B N 1
ATOM 5718 C CA . LYS B 1 298 ? 3.137 10.984 9.117 1 96.06 298 LYS B CA 1
ATOM 5719 C C . LYS B 1 298 ? 4.207 11.633 9.992 1 96.06 298 LYS B C 1
ATOM 5721 O O . LYS B 1 298 ? 5.336 11.852 9.547 1 96.06 298 LYS B O 1
ATOM 5726 N N . MET B 1 299 ? 4.035 11.648 11.266 1 97.19 299 MET B N 1
ATOM 5727 C CA . MET B 1 299 ? 4.918 12.453 12.109 1 97.19 299 MET B CA 1
ATOM 5728 C C . MET B 1 299 ? 6.121 11.633 12.562 1 97.19 299 MET B C 1
ATOM 5730 O O . MET B 1 299 ? 7.047 12.172 13.172 1 97.19 299 MET B O 1
ATOM 5734 N N . LEU B 1 300 ? 6.238 10.297 12.211 1 95.88 300 LEU B N 1
ATOM 5735 C CA . LEU B 1 300 ? 7.41 9.5 12.57 1 95.88 300 LEU B CA 1
ATOM 5736 C C . LEU B 1 300 ? 8.406 9.453 11.422 1 95.88 300 LEU B C 1
ATOM 5738 O O . LEU B 1 300 ? 9.359 8.672 11.453 1 95.88 300 LEU B O 1
ATOM 5742 N N . ARG B 1 301 ? 8.172 10.133 10.414 1 92.62 301 ARG B N 1
ATOM 5743 C CA . ARG B 1 301 ? 9.125 10.445 9.352 1 92.62 301 ARG B CA 1
ATOM 5744 C C . ARG B 1 301 ? 9.461 9.195 8.539 1 92.62 301 ARG B C 1
ATOM 5746 O O . ARG B 1 301 ? 10.602 9.023 8.109 1 92.62 301 ARG B O 1
ATOM 5753 N N . THR B 1 302 ? 8.539 8.305 8.406 1 93.38 302 THR B N 1
ATOM 5754 C CA . THR B 1 302 ? 8.773 7.152 7.543 1 93.38 302 THR B CA 1
ATOM 5755 C C . THR B 1 302 ? 8.109 7.359 6.18 1 93.38 302 THR B C 1
ATOM 5757 O O . THR B 1 302 ? 7.184 8.164 6.051 1 93.38 302 THR B O 1
ATOM 5760 N N . SER B 1 303 ? 8.688 6.699 5.191 1 91.88 303 SER B N 1
ATOM 5761 C CA . SER B 1 303 ? 7.965 6.598 3.928 1 91.88 303 SER B CA 1
ATOM 5762 C C . SER B 1 303 ? 6.656 5.836 4.102 1 91.88 303 SER B C 1
ATOM 5764 O O . SER B 1 303 ? 6.512 5.039 5.031 1 91.88 303 SER B O 1
ATOM 5766 N N . ALA B 1 304 ? 5.676 6.176 3.273 1 90.12 304 ALA B N 1
ATOM 5767 C CA . ALA B 1 304 ? 4.398 5.469 3.277 1 90.12 304 ALA B CA 1
ATOM 5768 C C . ALA B 1 304 ? 4.539 4.078 2.666 1 90.12 304 ALA B C 1
ATOM 5770 O O . ALA B 1 304 ? 5.371 3.861 1.782 1 90.12 304 ALA B O 1
ATOM 5771 N N . LEU B 1 305 ? 3.863 3.08 3.24 1 91.31 305 LEU B N 1
ATOM 5772 C CA . LEU B 1 305 ? 2.891 3.178 4.324 1 91.31 305 LEU B CA 1
ATOM 5773 C C . LEU B 1 305 ? 3.418 2.51 5.59 1 91.31 305 LEU B C 1
ATOM 5775 O O . LEU B 1 305 ? 4.246 1.6 5.516 1 91.31 305 LEU B O 1
ATOM 5779 N N . CYS B 1 306 ? 3.014 2.91 6.738 1 94.38 306 CYS B N 1
ATOM 5780 C CA . CYS B 1 306 ? 3.324 2.246 7.996 1 94.38 306 CYS B CA 1
ATOM 5781 C C . CYS B 1 306 ? 2.434 2.764 9.117 1 94.38 306 CYS B C 1
ATOM 5783 O O . CYS B 1 306 ? 2.523 3.932 9.5 1 94.38 306 CYS B O 1
ATOM 5785 N N . THR B 1 307 ? 1.555 1.914 9.648 1 95.81 307 THR B N 1
ATOM 5786 C CA . THR B 1 307 ? 0.676 2.318 10.742 1 95.81 307 THR B CA 1
ATOM 5787 C C . THR B 1 307 ? 0.599 1.229 11.812 1 95.81 307 THR B C 1
ATOM 5789 O O . THR B 1 307 ? 0.39 0.057 11.492 1 95.81 307 THR B O 1
ATOM 5792 N N . GLY B 1 308 ? 0.824 1.568 13.055 1 96.44 308 GLY B N 1
ATOM 5793 C CA . GLY B 1 308 ? 0.527 0.677 14.164 1 96.44 308 GLY B CA 1
ATOM 5794 C C . GLY B 1 308 ? -0.907 0.782 14.648 1 96.44 308 GLY B C 1
ATOM 5795 O O . GLY B 1 308 ? -1.418 1.884 14.859 1 96.44 308 GLY B O 1
ATOM 5796 N N . VAL B 1 309 ? -1.621 -0.304 14.664 1 96.31 309 VAL B N 1
ATOM 5797 C CA . VAL B 1 309 ? -2.875 -0.396 15.406 1 96.31 309 VAL B CA 1
ATOM 5798 C C . VAL B 1 309 ? -2.635 -1.083 16.75 1 96.31 309 VAL B C 1
ATOM 5800 O O . VAL B 1 309 ? -2.055 -2.17 16.797 1 96.31 309 VAL B O 1
ATOM 5803 N N . LEU B 1 310 ? -2.961 -0.448 17.812 1 97.25 310 LEU B N 1
ATOM 5804 C CA . LEU B 1 310 ? -2.615 -0.875 19.156 1 97.25 310 LEU B CA 1
ATOM 5805 C C . LEU B 1 310 ? -3.871 -1.113 20 1 97.25 310 LEU B C 1
ATOM 5807 O O . LEU B 1 310 ? -4.844 -0.361 19.891 1 97.25 310 LEU B O 1
ATOM 5811 N N . PHE B 1 311 ? -3.842 -2.133 20.766 1 96.5 311 PHE B N 1
ATOM 5812 C CA . PHE B 1 311 ? -4.93 -2.5 21.672 1 96.5 311 PHE B CA 1
ATOM 5813 C C . PHE B 1 311 ? -4.441 -2.582 23.109 1 96.5 311 PHE B C 1
ATOM 5815 O O . PHE B 1 311 ? -3.355 -3.104 23.375 1 96.5 311 PHE B O 1
ATOM 5822 N N . ARG B 1 312 ? -5.215 -2.109 24.016 1 97.06 312 ARG B N 1
ATOM 5823 C CA . ARG B 1 312 ? -4.871 -2.094 25.438 1 97.06 312 ARG B CA 1
ATOM 5824 C C . ARG B 1 312 ? -4.758 -3.51 25.984 1 97.06 312 ARG B C 1
ATOM 5826 O O . ARG B 1 312 ? -3.945 -3.773 26.875 1 97.06 312 ARG B O 1
ATOM 5833 N N . GLU B 1 313 ? -5.609 -4.363 25.391 1 93.25 313 GLU B N 1
ATOM 5834 C CA . GLU B 1 313 ? -5.629 -5.754 25.844 1 93.25 313 GLU B CA 1
ATOM 5835 C C . GLU B 1 313 ? -5.508 -6.715 24.656 1 93.25 313 GLU B C 1
ATOM 5837 O O . GLU B 1 313 ? -6.211 -6.566 23.656 1 93.25 313 GLU B O 1
ATOM 5842 N N . LYS B 1 314 ? -4.699 -7.73 24.828 1 84.25 314 LYS B N 1
ATOM 5843 C CA . LYS B 1 314 ? -4.473 -8.727 23.781 1 84.25 314 LYS B CA 1
ATOM 5844 C C . LYS B 1 314 ? -5.773 -9.43 23.406 1 84.25 314 LYS B C 1
ATOM 5846 O O . LYS B 1 314 ? -5.988 -9.766 22.25 1 84.25 314 LYS B O 1
ATOM 5851 N N . ARG B 1 315 ? -6.609 -9.711 24.312 1 80.12 315 ARG B N 1
ATOM 5852 C CA . ARG B 1 315 ? -7.828 -10.492 24.125 1 80.12 315 ARG B CA 1
ATOM 5853 C C . ARG B 1 315 ? -8.773 -9.805 23.141 1 80.12 315 ARG B C 1
ATOM 5855 O O . ARG B 1 315 ? -9.672 -10.445 22.578 1 80.12 315 ARG B O 1
ATOM 5862 N N . TYR B 1 316 ? -8.602 -8.492 22.969 1 79.25 316 TYR B N 1
ATOM 5863 C CA . TYR B 1 316 ? -9.469 -7.746 22.062 1 79.25 316 TYR B CA 1
ATOM 5864 C C . TYR B 1 316 ? -9.32 -8.242 20.625 1 79.25 316 TYR B C 1
ATOM 5866 O O . TYR B 1 316 ? -10.266 -8.148 19.828 1 79.25 316 TYR B O 1
ATOM 5874 N N . LEU B 1 317 ? -8.141 -8.789 20.266 1 75.06 317 LEU B N 1
ATOM 5875 C CA . LEU B 1 317 ? -7.91 -9.258 18.906 1 75.06 317 LEU B CA 1
ATOM 5876 C C . LEU B 1 317 ? -8.266 -10.734 18.766 1 75.06 317 LEU B C 1
ATOM 5878 O O . LEU B 1 317 ? -8.531 -11.211 17.672 1 75.06 317 LEU B O 1
ATOM 5882 N N . ASP B 1 318 ? -8.211 -11.508 19.812 1 65.12 318 ASP B N 1
ATOM 5883 C CA . ASP B 1 318 ? -8.484 -12.938 19.797 1 65.12 318 ASP B CA 1
ATOM 5884 C C . ASP B 1 318 ? -9.906 -13.219 19.312 1 65.12 318 ASP B C 1
ATOM 5886 O O . ASP B 1 318 ? -10.141 -14.203 18.609 1 65.12 318 ASP B O 1
ATOM 5890 N N . THR B 1 319 ? -10.766 -12.461 19.719 1 57.16 319 THR B N 1
ATOM 5891 C CA . THR B 1 319 ? -12.172 -12.703 19.406 1 57.16 319 THR B CA 1
ATOM 5892 C C . THR B 1 319 ? -12.43 -12.523 17.922 1 57.16 319 THR B C 1
ATOM 5894 O O . THR B 1 319 ? -13.352 -13.117 17.359 1 57.16 319 THR B O 1
ATOM 5897 N N . MET B 1 320 ? -11.68 -11.695 17.344 1 59.91 320 MET B N 1
ATOM 5898 C CA . MET B 1 320 ? -11.906 -11.422 15.93 1 59.91 320 MET B CA 1
ATOM 5899 C C . MET B 1 320 ? -11.289 -12.508 15.062 1 59.91 320 MET B C 1
ATOM 5901 O O . MET B 1 320 ? -11.961 -13.07 14.195 1 59.91 320 MET B O 1
ATOM 5905 N N . PHE B 1 321 ? -9.969 -12.758 15.18 1 56.56 321 PHE B N 1
ATOM 5906 C CA . PHE B 1 321 ? -9.211 -13.438 14.133 1 56.56 321 PHE B CA 1
ATOM 5907 C C . PHE B 1 321 ? -9.023 -14.914 14.469 1 56.56 321 PHE B C 1
ATOM 5909 O O . PHE B 1 321 ? -8.758 -15.727 13.586 1 56.56 321 PHE B O 1
ATOM 5916 N N . LYS B 1 322 ? -8.914 -15.336 15.695 1 54.53 322 LYS B N 1
ATOM 5917 C CA . LYS B 1 322 ? -8.617 -16.734 15.977 1 54.53 322 LYS B CA 1
ATOM 5918 C C . LYS B 1 322 ? -9.664 -17.656 15.367 1 54.53 322 LYS B C 1
ATOM 5920 O O . LYS B 1 322 ? -9.438 -18.875 15.242 1 54.53 322 LYS B O 1
ATOM 5925 N N . GLN B 1 323 ? -10.711 -17.125 14.961 1 43.81 323 GLN B N 1
ATOM 5926 C CA . GLN B 1 323 ? -11.758 -18.031 14.523 1 43.81 323 GLN B CA 1
ATOM 5927 C C . GLN B 1 323 ? -11.391 -18.703 13.203 1 43.81 323 GLN B C 1
ATOM 5929 O O . GLN B 1 323 ? -11.961 -19.734 12.844 1 43.81 323 GLN B O 1
ATOM 5934 N N . ASP B 1 324 ? -10.633 -18 12.32 1 46.19 324 ASP B N 1
ATOM 5935 C CA . ASP B 1 324 ? -10.516 -18.609 11 1 46.19 324 ASP B CA 1
ATOM 5936 C C . ASP B 1 324 ? -9.18 -19.328 10.844 1 46.19 324 ASP B C 1
ATOM 5938 O O . ASP B 1 324 ? -8.422 -19.062 9.914 1 46.19 324 ASP B O 1
ATOM 5942 N N . ALA B 1 325 ? -8.555 -19.922 11.844 1 43.53 325 ALA B N 1
ATOM 5943 C CA . ALA B 1 325 ? -7.23 -20.531 11.844 1 43.53 325 ALA B CA 1
ATOM 5944 C C . ALA B 1 325 ? -7.133 -21.625 10.781 1 43.53 325 ALA B C 1
ATOM 5946 O O . ALA B 1 325 ? -7.332 -22.812 11.07 1 43.53 325 ALA B O 1
ATOM 5947 N N . SER B 1 326 ? -7.586 -21.359 9.625 1 43.03 326 SER B N 1
ATOM 5948 C CA . SER B 1 326 ? -7.438 -22.391 8.602 1 43.03 326 SER B CA 1
ATOM 5949 C C . SER B 1 326 ? -5.969 -22.734 8.367 1 43.03 326 SER B C 1
ATOM 5951 O O . SER B 1 326 ? -5.09 -22.203 9.062 1 43.03 326 SER B O 1
ATOM 5953 N N . TYR B 1 327 ? -5.59 -23.078 7.078 1 40.91 327 TYR B N 1
ATOM 5954 C CA . TYR B 1 327 ? -4.488 -23.797 6.453 1 40.91 327 TYR B CA 1
ATOM 5955 C C . TYR B 1 327 ? -3.158 -23.109 6.73 1 40.91 327 TYR B C 1
ATOM 5957 O O . TYR B 1 327 ? -2.102 -23.734 6.676 1 40.91 327 TYR B O 1
ATOM 5965 N N . LEU B 1 328 ? -3.168 -21.797 7.043 1 44.81 328 LEU B N 1
ATOM 5966 C CA . LEU B 1 328 ? -1.925 -21.031 7.117 1 44.81 328 LEU B CA 1
ATOM 5967 C C . LEU B 1 328 ? -1.387 -21.016 8.547 1 44.81 328 LEU B C 1
ATOM 5969 O O . LEU B 1 328 ? -0.193 -20.781 8.758 1 44.81 328 LEU B O 1
ATOM 5973 N N . TYR B 1 329 ? -2.354 -21.266 9.5 1 45.62 329 TYR B N 1
ATOM 5974 C CA . TYR B 1 329 ? -1.874 -20.969 10.844 1 45.62 329 TYR B CA 1
ATOM 5975 C C . TYR B 1 329 ? -1.748 -22.234 11.672 1 45.62 329 TYR B C 1
ATOM 5977 O O . TYR B 1 329 ? -2.674 -23.047 11.719 1 45.62 329 TYR B O 1
ATOM 5985 N N . ARG B 1 330 ? -0.512 -22.609 11.93 1 47.34 330 ARG B N 1
ATOM 5986 C CA . ARG B 1 330 ? -0.233 -23.734 12.82 1 47.34 330 ARG B CA 1
ATOM 5987 C C . ARG B 1 330 ? -0.589 -23.391 14.266 1 47.34 330 ARG B C 1
ATOM 5989 O O . ARG B 1 330 ? -0.217 -22.328 14.766 1 47.34 330 ARG B O 1
ATOM 5996 N N . PRO B 1 331 ? -1.435 -24.188 14.914 1 43.59 331 PRO B N 1
ATOM 5997 C CA . PRO B 1 331 ? -1.81 -23.984 16.312 1 43.59 331 PRO B CA 1
ATOM 5998 C C . PRO B 1 331 ? -0.607 -23.703 17.219 1 43.59 331 PRO B C 1
ATOM 6000 O O . PRO B 1 331 ? -0.707 -22.922 18.172 1 43.59 331 PRO B O 1
ATOM 6003 N N . GLU B 1 332 ? 0.44 -24.359 17 1 43.25 332 GLU B N 1
ATOM 6004 C CA . GLU B 1 332 ? 1.561 -24.281 17.938 1 43.25 332 GLU B CA 1
ATOM 6005 C C . GLU B 1 332 ? 2.242 -22.922 17.875 1 43.25 332 GLU B C 1
ATOM 6007 O O . GLU B 1 332 ? 2.992 -22.547 18.781 1 43.25 332 GLU B O 1
ATOM 6012 N N . ALA B 1 333 ? 2.023 -22.219 16.797 1 48.78 333 ALA B N 1
ATOM 6013 C CA . ALA B 1 333 ? 2.771 -20.984 16.594 1 48.78 333 ALA B CA 1
ATOM 6014 C C . ALA B 1 333 ? 1.847 -19.766 16.625 1 48.78 333 ALA B C 1
ATOM 6016 O O . ALA B 1 333 ? 2.199 -18.703 16.125 1 48.78 333 ALA B O 1
ATOM 6017 N N . GLU B 1 334 ? 0.712 -19.938 17.172 1 50 334 GLU B N 1
ATOM 6018 C CA . GLU B 1 334 ? -0.436 -19.047 17.078 1 50 334 GLU B CA 1
ATOM 6019 C C . GLU B 1 334 ? -0.049 -17.609 17.422 1 50 334 GLU B C 1
ATOM 6021 O O . GLU B 1 334 ? -0.445 -16.672 16.734 1 50 334 GLU B O 1
ATOM 6026 N N . ASP B 1 335 ? 0.886 -17.562 18.406 1 53.69 335 ASP B N 1
ATOM 6027 C CA . ASP B 1 335 ? 1.053 -16.219 18.938 1 53.69 335 ASP B CA 1
ATOM 6028 C C . ASP B 1 335 ? 2.08 -15.43 18.141 1 53.69 335 ASP B C 1
ATOM 6030 O O . ASP B 1 335 ? 2.336 -14.258 18.422 1 53.69 335 ASP B O 1
ATOM 6034 N N . VAL B 1 336 ? 2.457 -16.109 16.969 1 59.62 336 VAL B N 1
ATOM 6035 C CA . VAL B 1 336 ? 3.561 -15.359 16.375 1 59.62 336 VAL B CA 1
ATOM 6036 C C . VAL B 1 336 ? 3.234 -15.023 14.93 1 59.62 336 VAL B C 1
ATOM 6038 O O . VAL B 1 336 ? 3.99 -14.312 14.266 1 59.62 336 VAL B O 1
ATOM 6041 N N . ASP B 1 337 ? 2.047 -15.359 14.5 1 67.38 337 ASP B N 1
ATOM 6042 C CA . ASP B 1 337 ? 1.715 -15.078 13.109 1 67.38 337 ASP B CA 1
ATOM 6043 C C . ASP B 1 337 ? 1.064 -13.703 12.969 1 67.38 337 ASP B C 1
ATOM 6045 O O . ASP B 1 337 ? -0.103 -13.523 13.32 1 67.38 337 ASP B O 1
ATOM 6049 N N . PRO B 1 338 ? 1.812 -12.828 12.422 1 65.5 338 PRO B N 1
ATOM 6050 C CA . PRO B 1 338 ? 1.323 -11.453 12.367 1 65.5 338 PRO B CA 1
ATOM 6051 C C . PRO B 1 338 ? 0.042 -11.312 11.547 1 65.5 338 PRO B C 1
ATOM 6053 O O . PRO B 1 338 ? -0.734 -10.375 11.766 1 65.5 338 PRO B O 1
ATOM 6056 N N . GLY B 1 339 ? -0.148 -12.172 10.602 1 66.06 339 GLY B N 1
ATOM 6057 C CA . GLY B 1 339 ? -1.312 -12.086 9.734 1 66.06 339 GLY B CA 1
ATOM 6058 C C . GLY B 1 339 ? -2.619 -12.328 10.461 1 66.06 339 GLY B C 1
ATOM 6059 O O . GLY B 1 339 ? -3.691 -12.008 9.953 1 66.06 339 GLY B O 1
ATOM 6060 N N . GLN B 1 340 ? -2.523 -12.797 11.664 1 66.12 340 GLN B N 1
ATOM 6061 C CA . GLN B 1 340 ? -3.719 -13.117 12.43 1 66.12 340 GLN B CA 1
ATOM 6062 C C . GLN B 1 340 ? -4.371 -11.859 12.992 1 66.12 340 GLN B C 1
ATOM 6064 O O . GLN B 1 340 ? -5.543 -11.875 13.375 1 66.12 340 GLN B O 1
ATOM 6069 N N . TYR B 1 341 ? -3.645 -10.797 12.883 1 69.44 341 TYR B N 1
ATOM 6070 C CA . TYR B 1 341 ? -4.125 -9.641 13.633 1 69.44 341 TYR B CA 1
ATOM 6071 C C . TYR B 1 341 ? -4.559 -8.531 12.688 1 69.44 341 TYR B C 1
ATOM 6073 O O . TYR B 1 341 ? -4.855 -7.414 13.133 1 69.44 341 TYR B O 1
ATOM 6081 N N . THR B 1 342 ? -4.547 -8.82 11.469 1 75.88 342 THR B N 1
ATOM 6082 C CA . THR B 1 342 ? -4.934 -7.797 10.5 1 75.88 342 THR B CA 1
ATOM 6083 C C . THR B 1 342 ? -5.867 -8.375 9.445 1 75.88 342 THR B C 1
ATOM 6085 O O . THR B 1 342 ? -5.91 -9.594 9.242 1 75.88 342 THR B O 1
ATOM 6088 N N . PHE B 1 343 ? -6.59 -7.523 8.828 1 76.06 343 PHE B N 1
ATOM 6089 C CA . PHE B 1 343 ? -7.445 -7.91 7.707 1 76.06 343 PHE B CA 1
ATOM 6090 C C . PHE B 1 343 ? -6.609 -8.242 6.477 1 76.06 343 PHE B C 1
ATOM 6092 O O . PHE B 1 343 ? -6.91 -9.195 5.758 1 76.06 343 PHE B O 1
ATOM 6099 N N . GLU B 1 344 ? -5.602 -7.449 6.363 1 79.38 344 GLU B N 1
ATOM 6100 C CA . GLU B 1 344 ? -4.73 -7.695 5.215 1 79.38 344 GLU B CA 1
ATOM 6101 C C . GLU B 1 344 ? -3.947 -8.992 5.387 1 79.38 344 GLU B C 1
ATOM 6103 O O . GLU B 1 344 ? -3.508 -9.32 6.492 1 79.38 344 GLU B O 1
ATOM 6108 N N . THR B 1 345 ? -3.842 -9.773 4.348 1 76.69 345 THR B N 1
ATOM 6109 C CA . THR B 1 345 ? -3.055 -11 4.363 1 76.69 345 THR B CA 1
ATOM 6110 C C . THR B 1 345 ? -1.609 -10.727 3.961 1 76.69 345 THR B C 1
ATOM 6112 O O . THR B 1 345 ? -0.735 -10.594 4.82 1 76.69 345 THR B O 1
ATOM 6115 N N . SER B 1 346 ? -1.481 -10.398 2.74 1 74.12 346 SER B N 1
ATOM 6116 C CA . SER B 1 346 ? -0.136 -10.008 2.328 1 74.12 346 SER B CA 1
ATOM 6117 C C . SER B 1 346 ? 0.184 -8.586 2.766 1 74.12 346 SER B C 1
ATOM 6119 O O . SER B 1 346 ? -0.632 -7.68 2.592 1 74.12 346 SER B O 1
ATOM 6121 N N . LYS B 1 347 ? 1.321 -8.461 3.451 1 81.81 347 LYS B N 1
ATOM 6122 C CA . LYS B 1 347 ? 1.79 -7.148 3.881 1 81.81 347 LYS B CA 1
ATOM 6123 C C . LYS B 1 347 ? 3.291 -6.996 3.646 1 81.81 347 LYS B C 1
ATOM 6125 O O . LYS B 1 347 ? 4.047 -7.961 3.775 1 81.81 347 LYS B O 1
ATOM 6130 N N . ALA B 1 348 ? 3.637 -5.832 3.328 1 84.69 348 ALA B N 1
ATOM 6131 C CA . ALA B 1 348 ? 5.059 -5.5 3.363 1 84.69 348 ALA B CA 1
ATOM 6132 C C . ALA B 1 348 ? 5.559 -5.395 4.801 1 84.69 348 ALA B C 1
ATOM 6134 O O . ALA B 1 348 ? 4.766 -5.266 5.734 1 84.69 348 ALA B O 1
ATOM 6135 N N . PRO B 1 349 ? 6.848 -5.648 4.996 1 89.88 349 PRO B N 1
ATOM 6136 C CA . PRO B 1 349 ? 7.395 -5.477 6.344 1 89.88 349 PRO B CA 1
ATOM 6137 C C . PRO B 1 349 ? 7.531 -4.008 6.742 1 89.88 349 PRO B C 1
ATOM 6139 O O . PRO B 1 349 ? 8.648 -3.494 6.844 1 89.88 349 PRO B O 1
ATOM 6142 N N . LEU B 1 350 ? 6.516 -3.457 7.113 1 92.31 350 LEU B N 1
ATOM 6143 C CA . LEU B 1 350 ? 6.41 -2.01 7.273 1 92.31 350 LEU B CA 1
ATOM 6144 C C . LEU B 1 350 ? 7.074 -1.557 8.57 1 92.31 350 LEU B C 1
ATOM 6146 O O . LEU B 1 350 ? 7.535 -0.417 8.664 1 92.31 350 LEU B O 1
ATOM 6150 N N . GLY B 1 351 ? 7.176 -2.453 9.57 1 95.38 351 GLY B N 1
ATOM 6151 C CA . GLY B 1 351 ? 7.809 -2.1 10.828 1 95.38 351 GLY B CA 1
ATOM 6152 C C . GLY B 1 351 ? 9.281 -1.747 10.68 1 95.38 351 GLY B C 1
ATOM 6153 O O . GLY B 1 351 ? 9.836 -1.014 11.5 1 95.38 351 GLY B O 1
ATOM 6154 N N . LEU B 1 352 ? 9.875 -2.219 9.594 1 96.81 352 LEU B N 1
ATOM 6155 C CA . LEU B 1 352 ? 11.289 -1.976 9.312 1 96.81 352 LEU B CA 1
ATOM 6156 C C . LEU B 1 352 ? 11.57 -0.48 9.195 1 96.81 352 LEU B C 1
ATOM 6158 O O . LEU B 1 352 ? 12.648 -0.015 9.578 1 96.81 352 LEU B O 1
ATOM 6162 N N . LYS B 1 353 ? 10.656 0.228 8.703 1 96.69 353 LYS B N 1
ATOM 6163 C CA . LYS B 1 353 ? 10.82 1.665 8.508 1 96.69 353 LYS B CA 1
ATOM 6164 C C . LYS B 1 353 ? 10.953 2.393 9.836 1 96.69 353 LYS B C 1
ATOM 6166 O O . LYS B 1 353 ? 11.836 3.236 10.008 1 96.69 353 LYS B O 1
ATOM 6171 N N . VAL B 1 354 ? 10.07 2.072 10.734 1 97.69 354 VAL B N 1
ATOM 6172 C CA . VAL B 1 354 ? 10.109 2.695 12.055 1 97.69 354 VAL B CA 1
ATOM 6173 C C . VAL B 1 354 ? 11.352 2.229 12.812 1 97.69 354 VAL B C 1
ATOM 6175 O O . VAL B 1 354 ? 12.039 3.035 13.438 1 97.69 354 VAL B O 1
ATOM 6178 N N . LEU B 1 355 ? 11.633 0.887 12.75 1 98.38 355 LEU B N 1
ATOM 6179 C CA . LEU B 1 355 ? 12.789 0.338 13.453 1 98.38 355 LEU B CA 1
ATOM 6180 C C . LEU B 1 355 ? 14.07 1.037 13.016 1 98.38 355 LEU B C 1
ATOM 6182 O O . LEU B 1 355 ? 14.867 1.465 13.852 1 98.38 355 LEU B O 1
ATOM 6186 N N . LEU B 1 356 ? 14.273 1.164 11.727 1 97.31 356 LEU B N 1
ATOM 6187 C CA . LEU B 1 356 ? 15.523 1.73 11.234 1 97.31 356 LEU B CA 1
ATOM 6188 C C . LEU B 1 356 ? 15.594 3.227 11.516 1 97.31 356 LEU B C 1
ATOM 6190 O O . LEU B 1 356 ? 16.672 3.779 11.711 1 97.31 356 LEU B O 1
ATOM 6194 N N . THR B 1 357 ? 14.453 3.895 11.539 1 96 357 THR B N 1
ATOM 6195 C CA . THR B 1 357 ? 14.43 5.297 11.945 1 96 357 THR B CA 1
ATOM 6196 C C . THR B 1 357 ? 14.875 5.441 13.398 1 96 357 THR B C 1
ATOM 6198 O O . THR B 1 357 ? 15.695 6.305 13.719 1 96 357 THR B O 1
ATOM 6201 N N . LEU B 1 358 ? 14.32 4.582 14.289 1 97.31 358 LEU B N 1
ATOM 6202 C CA . LEU B 1 358 ? 14.719 4.59 15.695 1 97.31 358 LEU B CA 1
ATOM 6203 C C . LEU B 1 358 ? 16.203 4.234 15.844 1 97.31 358 LEU B C 1
ATOM 6205 O O . LEU B 1 358 ? 16.922 4.863 16.625 1 97.31 358 LEU B O 1
ATOM 6209 N N . ALA B 1 359 ? 16.625 3.26 15.086 1 97.25 359 ALA B N 1
ATOM 6210 C CA . ALA B 1 359 ? 17.984 2.738 15.211 1 97.25 359 ALA B CA 1
ATOM 6211 C C . ALA B 1 359 ? 19.016 3.746 14.695 1 97.25 359 ALA B C 1
ATOM 6213 O O . ALA B 1 359 ? 20.078 3.928 15.297 1 97.25 359 ALA B O 1
ATOM 6214 N N . TYR B 1 360 ? 18.672 4.367 13.625 1 93.12 360 TYR B N 1
ATOM 6215 C CA . TYR B 1 360 ? 19.656 5.184 12.914 1 93.12 360 TYR B CA 1
ATOM 6216 C C . TYR B 1 360 ? 19.594 6.633 13.375 1 93.12 360 TYR B C 1
ATOM 6218 O O . TYR B 1 360 ? 20.625 7.301 13.477 1 93.12 360 TYR B O 1
ATOM 6226 N N . ARG B 1 361 ? 18.391 7.156 13.641 1 91.06 361 ARG B N 1
ATOM 6227 C CA . ARG B 1 361 ? 18.234 8.547 14.039 1 91.06 361 ARG B CA 1
ATOM 6228 C C . ARG B 1 361 ? 18.078 8.672 15.555 1 91.06 361 ARG B C 1
ATOM 6230 O O . ARG B 1 361 ? 18.5 9.664 16.156 1 91.06 361 ARG B O 1
ATOM 6237 N N . GLY B 1 362 ? 17.469 7.719 16.141 1 93.94 362 GLY B 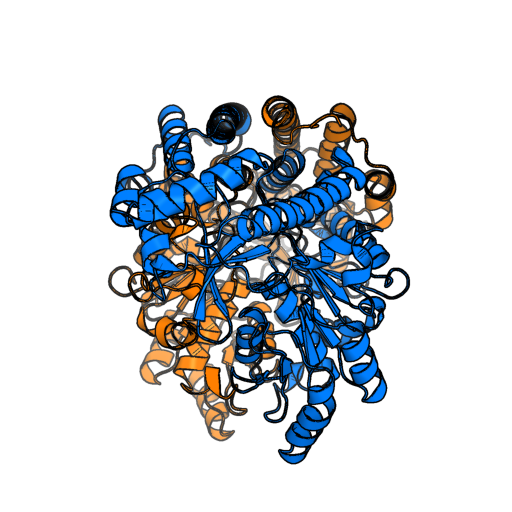N 1
ATOM 6238 C CA . GLY B 1 362 ? 17.172 7.762 17.562 1 93.94 362 GLY B CA 1
ATOM 6239 C C . GLY B 1 362 ? 15.836 8.422 17.875 1 93.94 362 GLY B C 1
ATOM 6240 O O . GLY B 1 362 ? 15.367 9.273 17.125 1 93.94 362 GLY B O 1
ATOM 6241 N N . GLU B 1 363 ? 15.32 8.039 19.016 1 95.69 363 GLU B N 1
ATOM 6242 C CA . GLU B 1 363 ? 14.031 8.57 19.438 1 95.69 363 GLU B CA 1
ATOM 6243 C C . GLU B 1 363 ? 14.102 10.07 19.688 1 95.69 363 GLU B C 1
ATOM 6245 O O . GLU B 1 363 ? 13.141 10.797 19.422 1 95.69 363 GLU B O 1
ATOM 6250 N N . ALA B 1 364 ? 15.211 10.578 20.172 1 95.69 364 ALA B N 1
ATOM 6251 C CA . ALA B 1 364 ? 15.391 12 20.438 1 95.69 364 ALA B CA 1
ATOM 6252 C C . ALA B 1 364 ? 15.227 12.828 19.172 1 95.69 364 ALA B C 1
ATOM 6254 O O . ALA B 1 364 ? 14.703 13.945 19.219 1 95.69 364 ALA B O 1
ATOM 6255 N N . SER B 1 365 ? 15.719 12.273 18.109 1 93.62 365 SER B N 1
ATOM 6256 C CA . SER B 1 365 ? 15.578 12.969 16.828 1 93.62 365 SER B CA 1
ATOM 6257 C C . SER B 1 365 ? 14.109 13.07 16.422 1 93.62 365 SER B C 1
ATOM 6259 O O . SER B 1 365 ? 13.672 14.109 15.914 1 93.62 365 SER B O 1
ATOM 6261 N N . LEU B 1 366 ? 13.359 12.039 16.625 1 95.38 366 LEU B N 1
ATOM 6262 C CA . LEU B 1 366 ? 11.93 12.055 16.328 1 95.38 366 LEU B CA 1
ATOM 6263 C C . LEU B 1 366 ? 11.195 13.062 17.203 1 95.38 366 LEU B C 1
ATOM 6265 O O . LEU B 1 366 ? 10.336 13.805 16.719 1 95.38 366 LEU B O 1
ATOM 6269 N N . ARG B 1 367 ? 11.547 13.086 18.484 1 97.06 367 ARG B N 1
ATOM 6270 C CA . ARG B 1 367 ? 10.977 14.055 19.422 1 97.06 367 ARG B CA 1
ATOM 6271 C C . ARG B 1 367 ? 11.242 15.484 18.953 1 97.06 367 ARG B C 1
ATOM 6273 O O . ARG B 1 367 ? 10.32 16.312 18.906 1 97.06 367 ARG B O 1
ATOM 6280 N N . SER B 1 368 ? 12.484 15.742 18.562 1 96.75 368 SER B N 1
ATOM 6281 C CA . SER B 1 368 ? 12.875 17.078 18.109 1 96.75 368 SER B CA 1
ATOM 6282 C C . SER B 1 368 ? 12.086 17.484 16.875 1 96.75 368 SER B C 1
ATOM 6284 O O . SER B 1 368 ? 11.688 18.641 16.734 1 96.75 368 SER B O 1
ATOM 6286 N N . TYR B 1 369 ? 11.93 16.578 16 1 95.88 369 TYR B N 1
ATOM 6287 C CA . TYR B 1 369 ? 11.164 16.859 14.797 1 95.88 369 TYR B CA 1
ATOM 6288 C C . TYR B 1 369 ? 9.727 17.234 15.133 1 95.88 369 TYR B C 1
ATOM 6290 O O . TYR B 1 369 ? 9.195 18.234 14.633 1 95.88 369 TYR B O 1
ATOM 6298 N N . VAL B 1 370 ? 9.047 16.422 15.969 1 97.94 370 VAL B N 1
ATOM 6299 C CA . VAL B 1 370 ? 7.66 16.656 16.344 1 97.94 370 VAL B CA 1
ATOM 6300 C C . VAL B 1 370 ? 7.531 18.016 17.016 1 97.94 370 VAL B C 1
ATOM 6302 O O . VAL B 1 370 ? 6.668 18.812 16.656 1 97.94 370 VAL B O 1
ATOM 6305 N N . GLU B 1 371 ? 8.406 18.328 17.969 1 98.25 371 GLU B N 1
ATOM 6306 C CA . GLU B 1 371 ? 8.367 19.594 18.703 1 98.25 371 GLU B CA 1
ATOM 6307 C C . GLU B 1 371 ? 8.586 20.781 17.766 1 98.25 371 GLU B C 1
ATOM 6309 O O . GLU B 1 371 ? 7.906 21.797 17.891 1 98.25 371 GLU B O 1
ATOM 6314 N N . ARG B 1 372 ? 9.492 20.609 16.859 1 97.75 372 ARG B N 1
ATOM 6315 C CA . ARG B 1 372 ? 9.797 21.688 15.93 1 97.75 372 ARG B CA 1
ATOM 6316 C C . ARG B 1 372 ? 8.609 21.984 15.016 1 97.75 372 ARG B C 1
ATOM 6318 O O . ARG B 1 372 ? 8.25 23.141 14.805 1 97.75 372 ARG B O 1
ATOM 6325 N N . GLN B 1 373 ? 8.055 20.969 14.445 1 98 373 GLN B N 1
ATOM 6326 C CA . GLN B 1 373 ? 6.941 21.141 13.523 1 98 373 GLN B CA 1
ATOM 6327 C C . GLN B 1 373 ? 5.73 21.734 14.234 1 98 373 GLN B C 1
ATOM 6329 O O . GLN B 1 373 ? 5.016 22.562 13.664 1 98 373 GLN B O 1
ATOM 6334 N N . TYR B 1 374 ? 5.426 21.281 15.484 1 98.5 374 TYR B N 1
ATOM 6335 C CA . TYR B 1 374 ? 4.367 21.891 16.281 1 98.5 374 TYR B CA 1
ATOM 6336 C C . TYR B 1 374 ? 4.656 23.375 16.516 1 98.5 374 TYR B C 1
ATOM 6338 O O . TYR B 1 374 ? 3.756 24.219 16.422 1 98.5 374 TYR B O 1
ATOM 6346 N N . GLY B 1 375 ? 5.926 23.703 16.797 1 98.38 375 GLY B N 1
ATOM 6347 C CA . GLY B 1 375 ? 6.34 25.078 17 1 98.38 375 GLY B CA 1
ATOM 6348 C C . GLY B 1 375 ? 6.148 25.953 15.766 1 98.38 375 GLY B C 1
ATOM 6349 O O . GLY B 1 375 ? 5.797 27.125 15.883 1 98.38 375 GLY B O 1
ATOM 6350 N N . LEU B 1 376 ? 6.348 25.391 14.602 1 98.38 376 LEU B N 1
ATOM 6351 C CA . LEU B 1 376 ? 6.188 26.125 13.352 1 98.38 376 LEU B CA 1
ATOM 6352 C C . LEU B 1 376 ? 4.75 26.594 13.172 1 98.38 376 LEU B C 1
ATOM 6354 O O . LEU B 1 376 ? 4.504 27.688 12.656 1 98.38 376 LEU B O 1
ATOM 6358 N N . ALA B 1 377 ? 3.824 25.734 13.523 1 98.69 377 ALA B N 1
ATOM 6359 C CA . ALA B 1 377 ? 2.422 26.125 13.438 1 98.69 377 ALA B CA 1
ATOM 6360 C C . ALA B 1 377 ? 2.125 27.297 14.367 1 98.69 377 ALA B C 1
ATOM 6362 O O . ALA B 1 377 ? 1.356 28.203 14.016 1 98.69 377 ALA B O 1
ATOM 6363 N N . THR B 1 378 ? 2.682 27.281 15.555 1 98.56 378 THR B N 1
ATOM 6364 C CA . THR B 1 378 ? 2.535 28.391 16.5 1 98.56 378 THR B CA 1
ATOM 6365 C C . THR B 1 378 ? 3.148 29.672 15.922 1 98.56 378 THR B C 1
ATOM 6367 O O . THR B 1 378 ? 2.568 30.75 16.031 1 98.56 378 THR B O 1
ATOM 6370 N N . GLU B 1 379 ? 4.301 29.547 15.266 1 98.62 379 GLU B N 1
ATOM 6371 C CA . GLU B 1 379 ? 4.938 30.688 14.625 1 98.62 379 GLU B CA 1
ATOM 6372 C C . GLU B 1 379 ? 4.051 31.266 13.523 1 98.62 379 GLU B C 1
ATOM 6374 O O . GLU B 1 379 ? 3.918 32.5 13.406 1 98.62 379 GLU B O 1
ATOM 6379 N N . LEU B 1 380 ? 3.477 30.391 12.719 1 98.81 380 LEU B N 1
ATOM 6380 C CA . LEU B 1 380 ? 2.562 30.859 11.688 1 98.81 380 LEU B CA 1
ATOM 6381 C C . LEU B 1 380 ? 1.378 31.594 12.297 1 98.81 380 LEU B C 1
ATOM 6383 O O . LEU B 1 380 ? 0.967 32.656 11.797 1 98.81 380 LEU B O 1
ATOM 6387 N N . TRP B 1 381 ? 0.817 31.047 13.352 1 98.75 381 TRP B N 1
ATOM 6388 C CA . TRP B 1 381 ? -0.288 31.672 14.07 1 98.75 381 TRP B CA 1
ATOM 6389 C C . TRP B 1 381 ? 0.109 33.062 14.578 1 98.75 381 TRP B C 1
ATOM 6391 O O . TRP B 1 381 ? -0.658 34 14.453 1 98.75 381 TRP B O 1
ATOM 6401 N N . GLU B 1 382 ? 1.318 33.219 15.117 1 98.56 382 GLU B N 1
ATOM 6402 C CA . GLU B 1 382 ? 1.816 34.469 15.617 1 98.56 382 GLU B CA 1
ATOM 6403 C C . GLU B 1 382 ? 1.947 35.5 14.492 1 98.56 382 GLU B C 1
ATOM 6405 O O . GLU B 1 382 ? 1.563 36.656 14.648 1 98.56 382 GLU B O 1
ATOM 6410 N N . LEU B 1 383 ? 2.471 35.062 13.398 1 98.56 383 LEU B N 1
ATOM 6411 C CA . LEU B 1 383 ? 2.617 35.938 12.242 1 98.56 383 LEU B CA 1
ATOM 6412 C C . LEU B 1 383 ? 1.256 36.406 11.758 1 98.56 383 LEU B C 1
ATOM 6414 O O . LEU B 1 383 ? 1.112 37.562 11.359 1 98.56 383 LEU B O 1
ATOM 6418 N N . ILE B 1 384 ? 0.308 35.562 11.766 1 98.56 384 ILE B N 1
ATOM 6419 C CA . ILE B 1 384 ? -1.044 35.906 11.328 1 98.56 384 ILE B CA 1
ATOM 6420 C C . ILE B 1 384 ? -1.659 36.938 12.281 1 98.56 384 ILE B C 1
ATOM 6422 O O . ILE B 1 384 ? -2.346 37.844 11.852 1 98.56 384 ILE B O 1
ATOM 6426 N N . GLN B 1 385 ? -1.395 36.75 13.625 1 97.44 385 GLN B N 1
ATOM 6427 C CA . GLN B 1 385 ? -1.925 37.688 14.625 1 97.44 385 GLN B CA 1
ATOM 6428 C C . GLN B 1 385 ? -1.4 39.094 14.406 1 97.44 385 GLN B C 1
ATOM 6430 O O . GLN B 1 385 ? -2.047 40.062 14.797 1 97.44 385 GLN B O 1
ATOM 6435 N N . GLU B 1 386 ? -0.327 39.188 13.68 1 97.12 386 GLU B N 1
ATOM 6436 C CA . GLU B 1 386 ? 0.297 40.5 13.43 1 97.12 386 GLU B CA 1
ATOM 6437 C C . GLU B 1 386 ? -0.252 41.125 12.156 1 97.12 386 GLU B C 1
ATOM 6439 O O . GLU B 1 386 ? 0.08 42.281 11.844 1 97.12 386 GLU B O 1
ATOM 6444 N N . ARG B 1 387 ? -1.112 40.438 11.484 1 97.12 387 ARG B N 1
ATOM 6445 C CA . ARG B 1 387 ? -1.609 40.906 10.195 1 97.12 387 ARG B CA 1
ATOM 6446 C C . ARG B 1 387 ? -3.131 41.031 10.203 1 97.12 387 ARG B C 1
ATOM 6448 O O . ARG B 1 387 ? -3.834 40 10.195 1 97.12 387 ARG B O 1
ATOM 6455 N N . PRO B 1 388 ? -3.648 42.219 10.016 1 96.12 388 PRO B N 1
ATOM 6456 C CA . PRO B 1 388 ? -5.09 42.406 10.172 1 96.12 388 PRO B CA 1
ATOM 6457 C C . PRO B 1 388 ? -5.906 41.75 9.062 1 96.12 388 PRO B C 1
ATOM 6459 O O . PRO B 1 388 ? -7.098 41.5 9.242 1 96.12 388 PRO B O 1
ATOM 6462 N N . ASP B 1 389 ? -5.277 41.406 7.949 1 97.25 389 ASP B N 1
ATOM 6463 C CA . ASP B 1 389 ? -6.008 40.844 6.812 1 97.25 389 ASP B CA 1
ATOM 6464 C C . ASP B 1 389 ? -6.094 39.344 6.902 1 97.25 389 ASP B C 1
ATOM 6466 O O . ASP B 1 389 ? -6.75 38.688 6.078 1 97.25 389 ASP B O 1
ATOM 6470 N N . PHE B 1 390 ? -5.398 38.781 7.879 1 98.38 390 PHE B N 1
ATOM 6471 C CA . PHE B 1 390 ? -5.426 37.344 8.078 1 98.38 390 PHE B CA 1
ATOM 6472 C C . PHE B 1 390 ? -6.113 36.969 9.391 1 98.38 390 PHE B C 1
ATOM 6474 O O . PHE B 1 390 ? -6.094 37.781 10.336 1 98.38 390 PHE B O 1
ATOM 6481 N N . THR B 1 391 ? -6.766 35.844 9.398 1 97.94 391 THR B N 1
ATOM 6482 C CA . THR B 1 391 ? -7.363 35.344 10.633 1 97.94 391 THR B CA 1
ATOM 6483 C C . THR B 1 391 ? -7.082 33.844 10.812 1 97.94 391 THR B C 1
ATOM 6485 O O . THR B 1 391 ? -7.109 33.094 9.852 1 97.94 391 THR B O 1
ATOM 6488 N N . ALA B 1 392 ? -6.766 33.406 11.953 1 97.31 392 ALA B N 1
ATOM 6489 C CA . ALA B 1 392 ? -6.715 32.031 12.43 1 97.31 392 ALA B CA 1
ATOM 6490 C C . ALA B 1 392 ? -7.582 31.859 13.672 1 97.31 392 ALA B C 1
ATOM 6492 O O . ALA B 1 392 ? -7.324 32.469 14.719 1 97.31 392 ALA B O 1
ATOM 6493 N N . PRO B 1 393 ? -8.57 30.984 13.602 1 94.5 393 PRO B N 1
ATOM 6494 C CA . PRO B 1 393 ? -9.617 30.953 14.617 1 94.5 393 PRO B CA 1
ATOM 6495 C C . PRO B 1 393 ? -9.156 30.281 15.914 1 94.5 393 PRO B C 1
ATOM 6497 O O . PRO B 1 393 ? -9.898 30.281 16.906 1 94.5 393 PRO B O 1
ATOM 6500 N N . TYR B 1 394 ? -8.031 29.703 16.047 1 97.12 394 TYR B N 1
ATOM 6501 C CA . TYR B 1 394 ? -7.547 29.031 17.25 1 97.12 394 TYR B CA 1
ATOM 6502 C C . TYR B 1 394 ? -6.023 29.016 17.297 1 97.12 394 TYR B C 1
ATOM 6504 O O . TYR B 1 394 ? -5.367 29.141 16.25 1 97.12 394 TYR B O 1
ATOM 6512 N N . GLN B 1 395 ? -5.461 28.969 18.484 1 97.88 395 GLN B N 1
ATOM 6513 C CA . GLN B 1 395 ? -4.051 28.641 18.625 1 97.88 395 GLN B CA 1
ATOM 6514 C C . GLN B 1 395 ? -3.789 27.156 18.328 1 97.88 395 GLN B C 1
ATOM 6516 O O . GLN B 1 395 ? -4.492 26.281 18.844 1 97.88 395 GLN B O 1
ATOM 6521 N N . PRO B 1 396 ? -2.84 26.844 17.469 1 98.38 396 PRO B N 1
ATOM 6522 C CA . PRO B 1 396 ? -2.627 25.453 17.062 1 98.38 396 PRO B CA 1
ATOM 6523 C C . PRO B 1 396 ? -2.197 24.578 18.234 1 98.38 396 PRO B C 1
ATOM 6525 O O . PRO B 1 396 ? -1.492 25.031 19.141 1 98.38 396 PRO B O 1
ATOM 6528 N N . GLN B 1 397 ? -2.621 23.281 18.234 1 98.44 397 GLN B N 1
ATOM 6529 C CA . GLN B 1 397 ? -2.199 22.281 19.203 1 98.44 397 GLN B CA 1
ATOM 6530 C C . GLN B 1 397 ? -1.253 21.266 18.547 1 98.44 397 GLN B C 1
ATOM 6532 O O . GLN B 1 397 ? -0.634 20.453 19.25 1 98.44 397 GLN B O 1
ATOM 6537 N N . SER B 1 398 ? -1.17 21.281 17.219 1 98.69 398 SER B N 1
ATOM 6538 C CA . SER B 1 398 ? -0.272 20.453 16.438 1 98.69 398 SER B CA 1
ATOM 6539 C C . SER B 1 398 ? 0.396 21.25 15.32 1 98.69 398 SER B C 1
ATOM 6541 O O . SER B 1 398 ? 0.486 22.484 15.398 1 98.69 398 SER B O 1
ATOM 6543 N N . ASN B 1 399 ? 0.921 20.562 14.297 1 98.69 399 ASN B N 1
ATOM 6544 C CA . ASN B 1 399 ? 1.606 21.25 13.211 1 98.69 399 ASN B CA 1
ATOM 6545 C C . ASN B 1 399 ? 0.638 21.641 12.102 1 98.69 399 ASN B C 1
ATOM 6547 O O . ASN B 1 399 ? 1.054 21.906 10.969 1 98.69 399 ASN B O 1
ATOM 6551 N N . ILE B 1 400 ? -0.677 21.688 12.414 1 98.62 400 ILE B N 1
ATOM 6552 C CA . ILE B 1 400 ? -1.723 21.984 11.445 1 98.62 400 ILE B CA 1
ATOM 6553 C C . ILE B 1 400 ? -2.465 23.25 11.867 1 98.62 400 ILE B C 1
ATOM 6555 O O . ILE B 1 400 ? -2.805 23.422 13.039 1 98.62 400 ILE B O 1
ATOM 6559 N N . LEU B 1 401 ? -2.723 24.125 10.938 1 98.69 401 LEU B N 1
ATOM 6560 C CA . LEU B 1 401 ? -3.424 25.375 11.234 1 98.69 401 LEU B CA 1
ATOM 6561 C C . LEU B 1 401 ? -4.328 25.766 10.078 1 98.69 401 LEU B C 1
ATOM 6563 O O . LEU B 1 401 ? -3.889 25.828 8.93 1 98.69 401 LEU B O 1
ATOM 6567 N N . CYS B 1 402 ? -5.582 25.984 10.391 1 98.12 402 CYS B N 1
ATOM 6568 C CA . CYS B 1 402 ? -6.508 26.609 9.453 1 98.12 402 CYS B CA 1
ATOM 6569 C C . CYS B 1 402 ? -6.48 28.125 9.586 1 98.12 402 CYS B C 1
ATOM 6571 O O . CYS B 1 402 ? -6.438 28.656 10.703 1 98.12 402 CYS B O 1
ATOM 6573 N N . PHE B 1 403 ? -6.484 28.812 8.43 1 98.56 403 PHE B N 1
ATOM 6574 C CA . PHE B 1 403 ? -6.504 30.281 8.453 1 98.56 403 PHE B CA 1
ATOM 6575 C C . PHE B 1 403 ? -7.16 30.828 7.195 1 98.56 403 PHE B C 1
ATOM 6577 O O . PHE B 1 403 ? -7.484 30.078 6.273 1 98.56 403 PHE B O 1
ATOM 6584 N N . ARG B 1 404 ? -7.441 32.062 7.215 1 97.94 404 ARG B N 1
ATOM 6585 C CA . ARG B 1 404 ? -8.117 32.719 6.105 1 97.94 404 ARG B CA 1
ATOM 6586 C C . ARG B 1 404 ? -7.422 34.031 5.734 1 97.94 404 ARG B C 1
ATOM 6588 O O . ARG B 1 404 ? -6.832 34.688 6.59 1 97.94 404 ARG B O 1
ATOM 6595 N N . TYR B 1 405 ? -7.434 34.344 4.492 1 98.44 405 TYR B N 1
ATOM 6596 C CA . TYR B 1 405 ? -7.184 35.688 3.988 1 98.44 405 TYR B CA 1
ATOM 6597 C C . TYR B 1 405 ? -8.492 36.438 3.795 1 98.44 405 TYR B C 1
ATOM 6599 O O . TYR B 1 405 ? -9.172 36.281 2.777 1 98.44 405 TYR B O 1
ATOM 6607 N N . GLU B 1 406 ? -8.781 37.344 4.633 1 97.12 406 GLU B N 1
ATOM 6608 C CA . GLU B 1 406 ? -10.125 37.906 4.809 1 97.12 406 GLU B CA 1
ATOM 6609 C C . GLU B 1 406 ? -10.555 38.688 3.582 1 97.12 406 GLU B C 1
ATOM 6611 O O . GLU B 1 406 ? -11.742 38.719 3.23 1 97.12 406 GLU B O 1
ATOM 6616 N N . PRO B 1 407 ? -9.719 39.375 2.908 1 97.19 407 PRO B N 1
ATOM 6617 C CA . PRO B 1 407 ? -10.133 40.125 1.725 1 97.19 407 PRO B CA 1
ATOM 6618 C C . PRO B 1 407 ? -10.758 39.25 0.648 1 97.19 407 PRO B C 1
ATOM 6620 O O . PRO B 1 407 ? -11.5 39.719 -0.205 1 97.19 407 PRO B O 1
ATOM 6623 N N . CYS B 1 408 ? -10.5 37.938 0.707 1 95.31 408 CYS B N 1
ATOM 6624 C CA . CYS B 1 408 ? -11.055 37.031 -0.283 1 95.31 408 CYS B CA 1
ATOM 6625 C C . CYS B 1 408 ? -12.383 36.438 0.191 1 95.31 408 CYS B C 1
ATOM 6627 O O . CYS B 1 408 ? -13.047 35.719 -0.546 1 95.31 408 CYS B O 1
ATOM 6629 N N . GLY B 1 409 ? -12.828 36.781 1.339 1 94.56 409 GLY B N 1
ATOM 6630 C CA . GLY B 1 409 ? -14.055 36.219 1.874 1 94.56 409 GLY B CA 1
ATOM 6631 C C . GLY B 1 409 ? -14.117 34.719 1.794 1 94.56 409 GLY B C 1
ATOM 6632 O O . GLY B 1 409 ? -13.172 34.031 2.207 1 94.56 409 GLY B O 1
ATOM 6633 N N . ASP B 1 410 ? -15.25 34.219 1.174 1 93.75 410 ASP B N 1
ATOM 6634 C CA . ASP B 1 410 ? -15.453 32.75 1.123 1 93.75 410 ASP B CA 1
ATOM 6635 C C . ASP B 1 410 ? -14.797 32.156 -0.117 1 93.75 410 ASP B C 1
ATOM 6637 O O . ASP B 1 410 ? -14.883 30.953 -0.344 1 93.75 410 ASP B O 1
ATOM 6641 N N . ARG B 1 411 ? -14.023 32.938 -0.813 1 95.56 411 ARG B N 1
ATOM 6642 C CA . ARG B 1 411 ? -13.359 32.438 -2.027 1 95.56 411 ARG B CA 1
ATOM 6643 C C . ARG B 1 411 ? -11.961 31.938 -1.726 1 95.56 411 ARG B C 1
ATOM 6645 O O . ARG B 1 411 ? -11.008 32.25 -2.451 1 95.56 411 ARG B O 1
ATOM 6652 N N . GLN B 1 412 ? -11.805 31.312 -0.545 1 96.12 412 GLN B N 1
ATOM 6653 C CA . GLN B 1 412 ? -10.516 30.781 -0.125 1 96.12 412 GLN B CA 1
ATOM 6654 C C . GLN B 1 412 ? -10.031 29.688 -1.076 1 96.12 412 GLN B C 1
ATOM 6656 O O . GLN B 1 412 ? -8.836 29.547 -1.328 1 96.12 412 GLN B O 1
ATOM 6661 N N . LEU B 1 413 ? -10.945 28.859 -1.619 1 94.25 413 LEU B N 1
ATOM 6662 C CA . LEU B 1 413 ? -10.594 27.766 -2.518 1 94.25 413 LEU B CA 1
ATOM 6663 C C . LEU B 1 413 ? -10.062 28.297 -3.844 1 94.25 413 LEU B C 1
ATOM 6665 O O . LEU B 1 413 ? -9.188 27.688 -4.461 1 94.25 413 LEU B O 1
ATOM 6669 N N . GLU B 1 414 ? -10.656 29.359 -4.297 1 95.06 414 GLU B N 1
ATOM 6670 C CA . GLU B 1 414 ? -10.125 30 -5.492 1 95.06 414 GLU B CA 1
ATOM 6671 C C . GLU B 1 414 ? -8.711 30.516 -5.258 1 95.06 414 GLU B C 1
ATOM 6673 O O . GLU B 1 414 ? -7.848 30.391 -6.133 1 95.06 414 GLU B O 1
ATOM 6678 N N . LEU B 1 415 ? -8.555 31.172 -4.121 1 96.62 415 LEU B N 1
ATOM 6679 C CA . LEU B 1 415 ? -7.227 31.625 -3.74 1 96.62 415 LEU B CA 1
ATOM 6680 C C . LEU B 1 415 ? -6.234 30.469 -3.713 1 96.62 415 LEU B C 1
ATOM 6682 O O . LEU B 1 415 ? -5.109 30.594 -4.195 1 96.62 415 LEU B O 1
ATOM 6686 N N . ARG B 1 416 ? -6.602 29.344 -3.146 1 95.94 416 ARG B N 1
ATOM 6687 C CA . ARG B 1 416 ? -5.766 28.156 -3.107 1 95.94 416 ARG B CA 1
ATOM 6688 C C . ARG B 1 416 ? -5.383 27.703 -4.516 1 95.94 416 ARG B C 1
ATOM 6690 O O . ARG B 1 416 ? -4.23 27.344 -4.762 1 95.94 416 ARG B O 1
ATOM 6697 N N . ALA B 1 417 ? -6.348 27.672 -5.422 1 92.69 417 ALA B N 1
ATOM 6698 C CA . ALA B 1 417 ? -6.094 27.281 -6.805 1 92.69 417 ALA B CA 1
ATOM 6699 C C . ALA B 1 417 ? -5.051 28.188 -7.449 1 92.69 417 ALA B C 1
ATOM 6701 O O . ALA B 1 417 ? -4.191 27.719 -8.203 1 92.69 417 ALA B O 1
ATOM 6702 N N . ARG B 1 418 ? -5.145 29.469 -7.152 1 95.12 418 ARG B N 1
ATOM 6703 C CA . ARG B 1 418 ? -4.172 30.422 -7.676 1 95.12 418 ARG B CA 1
ATOM 6704 C C . ARG B 1 418 ? -2.785 30.172 -7.09 1 95.12 418 ARG B C 1
ATOM 6706 O O . ARG B 1 418 ? -1.775 30.328 -7.781 1 95.12 418 ARG B O 1
ATOM 6713 N N . LEU B 1 419 ? -2.771 29.859 -5.84 1 95.06 419 LEU B N 1
ATOM 6714 C CA . LEU B 1 419 ? -1.504 29.531 -5.191 1 95.06 419 LEU B CA 1
ATOM 6715 C C . LEU B 1 419 ? -0.843 28.328 -5.848 1 95.06 419 LEU B C 1
ATOM 6717 O O . LEU B 1 419 ? 0.379 28.297 -6.008 1 95.06 419 LEU B O 1
ATOM 6721 N N . ILE B 1 420 ? -1.628 27.312 -6.211 1 91.69 420 ILE B N 1
ATOM 6722 C CA . ILE B 1 420 ? -1.123 26.125 -6.883 1 91.69 420 ILE B CA 1
ATOM 6723 C C . ILE B 1 420 ? -0.531 26.5 -8.234 1 91.69 420 ILE B C 1
ATOM 6725 O O . ILE B 1 420 ? 0.535 26.016 -8.617 1 91.69 420 ILE B O 1
ATOM 6729 N N . GLN B 1 421 ? -1.19 27.359 -8.914 1 91.69 421 GLN B N 1
ATOM 6730 C CA . GLN B 1 421 ? -0.702 27.812 -10.211 1 91.69 421 GLN B CA 1
ATOM 6731 C C . GLN B 1 421 ? 0.591 28.609 -10.055 1 91.69 421 GLN B C 1
ATOM 6733 O O . GLN B 1 421 ? 1.481 28.531 -10.906 1 91.69 421 GLN B O 1
ATOM 6738 N N . ASP B 1 422 ? 0.636 29.406 -9.008 1 94.25 422 ASP B N 1
ATOM 6739 C CA . ASP B 1 422 ? 1.852 30.156 -8.719 1 94.25 422 ASP B CA 1
ATOM 6740 C C . ASP B 1 422 ? 3.037 29.219 -8.492 1 94.25 422 ASP B C 1
ATOM 6742 O O . ASP B 1 422 ? 4.156 29.516 -8.922 1 94.25 422 ASP B O 1
ATOM 6746 N N . GLY B 1 423 ? 2.838 28.062 -7.738 1 93.06 423 GLY B N 1
ATOM 6747 C CA . GLY B 1 423 ? 3.799 26.984 -7.688 1 93.06 423 GLY B CA 1
ATOM 6748 C C . GLY B 1 423 ? 4.746 27.078 -6.504 1 93.06 423 GLY B C 1
ATOM 6749 O O . GLY B 1 423 ? 5.422 26.109 -6.16 1 93.06 423 GLY B O 1
ATOM 6750 N N . ARG B 1 424 ? 4.82 28.203 -5.789 1 94.88 424 ARG B N 1
ATOM 6751 C CA . ARG B 1 424 ? 5.809 28.391 -4.734 1 94.88 424 ARG B CA 1
ATOM 6752 C C . ARG B 1 424 ? 5.363 27.719 -3.439 1 94.88 424 ARG B C 1
ATOM 6754 O O . ARG B 1 424 ? 6.195 27.312 -2.623 1 94.88 424 ARG B O 1
ATOM 6761 N N . PHE B 1 425 ? 4.023 27.734 -3.223 1 97.19 425 PHE B N 1
ATOM 6762 C CA . PHE B 1 425 ? 3.477 27.156 -2 1 97.19 425 PHE B CA 1
ATOM 6763 C C . PHE B 1 425 ? 2.305 26.234 -2.314 1 97.19 425 PHE B C 1
ATOM 6765 O O . PHE B 1 425 ? 1.609 26.422 -3.316 1 97.19 425 PHE B O 1
ATOM 6772 N N . TYR B 1 426 ? 2.172 25.25 -1.541 1 96.44 426 TYR B N 1
ATOM 6773 C CA . TYR B 1 426 ? 1.063 24.312 -1.654 1 96.44 426 TYR B CA 1
ATOM 6774 C C . TYR B 1 426 ? 0.358 24.125 -0.315 1 96.44 426 TYR B C 1
ATOM 6776 O O . TYR B 1 426 ? 0.972 23.703 0.667 1 96.44 426 TYR B O 1
ATOM 6784 N N . LEU B 1 427 ? -0.895 24.547 -0.267 1 96.88 427 LEU B N 1
ATOM 6785 C CA . LEU B 1 427 ? -1.765 24.422 0.896 1 96.88 427 LEU B CA 1
ATOM 6786 C C . LEU B 1 427 ? -2.969 23.531 0.574 1 96.88 427 LEU B C 1
ATOM 6788 O O . LEU B 1 427 ? -3.359 23.406 -0.589 1 96.88 427 LEU B O 1
ATOM 6792 N N . SER B 1 428 ? -3.467 22.875 1.573 1 94.94 428 SER B N 1
ATOM 6793 C CA . SER B 1 428 ? -4.777 22.25 1.463 1 94.94 428 SER B CA 1
ATOM 6794 C C . SER B 1 428 ? -5.875 23.156 2 1 94.94 428 SER B C 1
ATOM 6796 O O . SER B 1 428 ? -5.641 24.344 2.23 1 94.94 428 SER B O 1
ATOM 6798 N N . SER B 1 429 ? -7.098 22.672 2.027 1 94.62 429 SER B N 1
ATOM 6799 C CA . SER B 1 429 ? -8.242 23.422 2.537 1 94.62 429 SER B CA 1
ATOM 6800 C C . SER B 1 429 ? -9.078 22.578 3.49 1 94.62 429 SER B C 1
ATOM 6802 O O . SER B 1 429 ? -8.945 21.359 3.523 1 94.62 429 SER B O 1
ATOM 6804 N N . PHE B 1 430 ? -9.828 23.219 4.277 1 94.31 430 PHE B N 1
ATOM 6805 C CA . PHE B 1 430 ? -10.75 22.562 5.199 1 94.31 430 PHE B CA 1
ATOM 6806 C C . PHE B 1 430 ? -11.953 23.453 5.484 1 94.31 430 PHE B C 1
ATOM 6808 O O . PHE B 1 430 ? -11.828 24.688 5.496 1 94.31 430 PHE B O 1
ATOM 6815 N N . ARG B 1 431 ? -13.07 22.844 5.629 1 93.75 431 ARG B N 1
ATOM 6816 C CA . ARG B 1 431 ? -14.266 23.562 6.035 1 93.75 431 ARG B CA 1
ATOM 6817 C C . ARG B 1 431 ? -14.516 23.422 7.531 1 93.75 431 ARG B C 1
ATOM 6819 O O . ARG B 1 431 ? -14.727 22.312 8.023 1 93.75 431 ARG B O 1
ATOM 6826 N N . LEU B 1 432 ? -14.398 24.438 8.227 1 92.12 432 LEU B N 1
ATOM 6827 C CA . LEU B 1 432 ? -14.656 24.484 9.656 1 92.12 432 LEU B CA 1
ATOM 6828 C C . LEU B 1 432 ? -15.898 25.312 9.961 1 92.12 432 LEU B C 1
ATOM 6830 O O . LEU B 1 432 ? -15.969 26.484 9.578 1 92.12 432 LEU B O 1
ATOM 6834 N N . GLY B 1 433 ? -16.875 24.672 10.547 1 88.62 433 GLY B N 1
ATOM 6835 C CA . GLY B 1 433 ? -18.125 25.375 10.805 1 88.62 433 GLY B CA 1
ATOM 6836 C C . GLY B 1 433 ? -18.797 25.875 9.547 1 88.62 433 GLY B C 1
ATOM 6837 O O . GLY B 1 433 ? -19.312 27 9.516 1 88.62 433 GLY B O 1
ATOM 6838 N N . GLY B 1 434 ? -18.562 25.188 8.539 1 89.06 434 GLY B N 1
ATOM 6839 C CA . GLY B 1 434 ? -19.203 25.516 7.273 1 89.06 434 GLY B CA 1
ATOM 6840 C C . GLY B 1 434 ? -18.422 26.547 6.469 1 89.06 434 GLY B C 1
ATOM 6841 O O . GLY B 1 434 ? -18.766 26.828 5.32 1 89.06 434 GLY B O 1
ATOM 6842 N N . ARG B 1 435 ? -17.453 27.109 7.043 1 93.5 435 ARG B N 1
ATOM 6843 C CA . ARG B 1 435 ? -16.672 28.125 6.355 1 93.5 435 ARG B CA 1
ATOM 6844 C C . ARG B 1 435 ? -15.391 27.547 5.781 1 93.5 435 ARG B C 1
ATOM 6846 O O . ARG B 1 435 ? -14.727 26.734 6.434 1 93.5 435 ARG B O 1
ATOM 6853 N N . PRO B 1 436 ? -15.039 28.016 4.547 1 96.19 436 PRO B N 1
ATOM 6854 C CA . PRO B 1 436 ? -13.805 27.516 3.932 1 96.19 436 PRO B CA 1
ATOM 6855 C C . PRO B 1 436 ? -12.547 28.172 4.512 1 96.19 436 PRO B C 1
ATOM 6857 O O . PRO B 1 436 ? -12.531 29.375 4.738 1 96.19 436 PRO B O 1
ATOM 6860 N N . TYR B 1 437 ? -11.578 27.406 4.812 1 97.19 437 TYR B N 1
ATOM 6861 C CA . TYR B 1 437 ? -10.273 27.859 5.301 1 97.19 437 TYR B CA 1
ATOM 6862 C C . TYR B 1 437 ? -9.148 27.312 4.43 1 97.19 437 TYR B C 1
ATOM 6864 O O . TYR B 1 437 ? -9.289 26.25 3.824 1 97.19 437 TYR B O 1
ATOM 6872 N N . LEU B 1 438 ? -8.07 28.109 4.262 1 97.94 438 LEU B N 1
ATOM 6873 C CA . LEU B 1 438 ? -6.785 27.5 3.912 1 97.94 438 LEU B CA 1
ATOM 6874 C C . LEU B 1 438 ? -6.242 26.672 5.066 1 97.94 438 LEU B C 1
ATOM 6876 O O . LEU B 1 438 ? -6.516 26.953 6.234 1 97.94 438 LEU B O 1
ATOM 6880 N N . ARG B 1 439 ? -5.617 25.641 4.766 1 98.12 439 ARG B N 1
ATOM 6881 C CA . ARG B 1 439 ? -5.09 24.734 5.773 1 98.12 439 ARG B CA 1
ATOM 6882 C C . ARG B 1 439 ? -3.611 24.438 5.535 1 98.12 439 ARG B C 1
ATOM 6884 O O . ARG B 1 439 ? -3.229 23.984 4.457 1 98.12 439 ARG B O 1
ATOM 6891 N N . ALA B 1 440 ? -2.785 24.734 6.535 1 98.44 440 ALA B N 1
ATOM 6892 C CA . ALA B 1 440 ? -1.356 24.438 6.484 1 98.44 440 ALA B CA 1
ATOM 6893 C C . ALA B 1 440 ? -1.023 23.219 7.336 1 98.44 440 ALA B C 1
ATOM 6895 O O . ALA B 1 440 ? -1.356 23.172 8.523 1 98.44 440 ALA B O 1
ATOM 6896 N N . SER B 1 441 ? -0.536 22.188 6.766 1 98 441 SER B N 1
ATOM 6897 C CA . SER B 1 441 ? 0.119 21.062 7.445 1 98 441 SER B CA 1
ATOM 6898 C C . SER B 1 441 ? 1.635 21.141 7.289 1 98 441 SER B C 1
ATOM 6900 O O . SER B 1 441 ? 2.168 20.844 6.219 1 98 441 SER B O 1
ATOM 6902 N N . LEU B 1 442 ? 2.346 21.5 8.359 1 98.31 442 LEU B N 1
ATOM 6903 C CA . LEU B 1 442 ? 3.764 21.844 8.281 1 98.31 442 LEU B CA 1
ATOM 6904 C C . LEU B 1 442 ? 4.625 20.609 8.57 1 98.31 442 LEU B C 1
ATOM 6906 O O . LEU B 1 442 ? 5.02 20.375 9.711 1 98.31 442 LEU B O 1
ATOM 6910 N N . MET B 1 443 ? 4.988 19.953 7.43 1 96.81 443 MET B N 1
ATOM 6911 C CA . MET B 1 443 ? 5.695 18.672 7.531 1 96.81 443 MET B CA 1
ATOM 6912 C C . MET B 1 443 ? 7.152 18.828 7.105 1 96.81 443 MET B C 1
ATOM 6914 O O . MET B 1 443 ? 8.023 18.094 7.582 1 96.81 443 MET B O 1
ATOM 6918 N N . SER B 1 444 ? 7.48 19.734 6.184 1 94.94 444 SER B N 1
ATOM 6919 C CA . SER B 1 444 ? 8.805 19.844 5.586 1 94.94 444 SER B CA 1
ATOM 6920 C C . SER B 1 444 ? 9.844 20.266 6.625 1 94.94 444 SER B C 1
ATOM 6922 O O . SER B 1 444 ? 9.641 21.234 7.359 1 94.94 444 SER B O 1
ATOM 6924 N N . PRO B 1 445 ? 10.922 19.578 6.602 1 90.88 445 PRO B N 1
ATOM 6925 C CA . PRO B 1 445 ? 11.984 19.938 7.551 1 90.88 445 PRO B CA 1
ATOM 6926 C C . PRO B 1 445 ? 12.703 21.234 7.18 1 90.88 445 PRO B C 1
ATOM 6928 O O . PRO B 1 445 ? 13.469 21.766 7.984 1 90.88 445 PRO B O 1
ATOM 6931 N N . THR B 1 446 ? 12.414 21.75 6.016 1 92.62 446 THR B N 1
ATOM 6932 C CA . THR B 1 446 ? 13.156 22.922 5.539 1 92.62 446 THR B CA 1
ATOM 6933 C C . THR B 1 446 ? 12.32 24.188 5.695 1 92.62 446 THR B C 1
ATOM 6935 O O . THR B 1 446 ? 12.812 25.297 5.449 1 92.62 446 THR B O 1
ATOM 6938 N N . THR B 1 447 ? 11.133 24.031 6.121 1 96.56 447 THR B N 1
ATOM 6939 C CA . THR B 1 447 ? 10.289 25.188 6.383 1 96.56 447 THR B CA 1
ATOM 6940 C C . THR B 1 447 ? 10.75 25.922 7.641 1 96.56 447 THR B C 1
ATOM 6942 O O . THR B 1 447 ? 11.031 25.281 8.664 1 96.56 447 THR B O 1
ATOM 6945 N N . ASP B 1 448 ? 10.906 27.188 7.547 1 96.69 448 ASP B N 1
ATOM 6946 C CA . ASP B 1 448 ? 11.258 28 8.711 1 96.69 448 ASP B CA 1
ATOM 6947 C C . ASP B 1 448 ? 10.383 29.25 8.797 1 96.69 448 ASP B C 1
ATOM 6949 O O . ASP B 1 448 ? 9.438 29.406 8.023 1 96.69 448 ASP B O 1
ATOM 6953 N N . ARG B 1 449 ? 10.648 30.047 9.781 1 97.38 449 ARG B N 1
ATOM 6954 C CA . ARG B 1 449 ? 9.828 31.234 10.031 1 97.38 449 ARG B CA 1
ATOM 6955 C C . ARG B 1 449 ? 9.836 32.156 8.828 1 97.38 449 ARG B C 1
ATOM 6957 O O . ARG B 1 449 ? 8.82 32.781 8.516 1 97.38 449 ARG B O 1
ATOM 6964 N N . GLU B 1 450 ? 10.984 32.281 8.18 1 97.44 450 GLU B N 1
ATOM 6965 C CA . GLU B 1 450 ? 11.078 33.125 6.996 1 97.44 450 GLU B CA 1
ATOM 6966 C C . GLU B 1 450 ? 10.188 32.625 5.871 1 97.44 450 GLU B C 1
ATOM 6968 O O . GLU B 1 450 ? 9.578 33.406 5.141 1 97.44 450 GLU B O 1
ATOM 6973 N N . THR B 1 451 ? 10.18 31.312 5.711 1 97.81 451 THR B N 1
ATOM 6974 C CA . THR B 1 451 ? 9.305 30.688 4.719 1 97.81 451 THR B CA 1
ATOM 6975 C C . THR B 1 451 ? 7.844 31.016 5.012 1 97.81 451 THR B C 1
ATOM 6977 O O . THR B 1 451 ? 7.066 31.281 4.094 1 97.81 451 THR B O 1
ATOM 6980 N N . LEU B 1 452 ? 7.469 31 6.262 1 98.62 452 LEU B N 1
ATOM 6981 C CA . LEU B 1 452 ? 6.094 31.281 6.664 1 98.62 452 LEU B CA 1
ATOM 6982 C C . LEU B 1 452 ? 5.746 32.75 6.383 1 98.62 452 LEU B C 1
ATOM 6984 O O . LEU B 1 452 ? 4.625 33.031 5.961 1 98.62 452 LEU B O 1
ATOM 6988 N N . HIS B 1 453 ? 6.695 33.625 6.641 1 98.12 453 HIS B N 1
ATOM 6989 C CA . HIS B 1 453 ? 6.508 35 6.297 1 98.12 453 HIS B CA 1
ATOM 6990 C C . HIS B 1 453 ? 6.266 35.188 4.805 1 98.12 453 HIS B C 1
ATOM 6992 O O . HIS B 1 453 ? 5.348 35.906 4.398 1 98.12 453 HIS B O 1
ATOM 6998 N N . GLN B 1 454 ? 7.062 34.531 4.008 1 98 454 GLN B N 1
ATOM 6999 C CA . GLN B 1 454 ? 6.938 34.562 2.557 1 98 454 GLN B CA 1
ATOM 7000 C C . GLN B 1 454 ? 5.59 34.031 2.098 1 98 454 GLN B C 1
ATOM 7002 O O . GLN B 1 454 ? 5.004 34.531 1.138 1 98 454 GLN B O 1
ATOM 7007 N N . LEU B 1 455 ? 5.133 32.969 2.775 1 98.44 455 LEU B N 1
ATOM 7008 C CA . LEU B 1 455 ? 3.82 32.406 2.457 1 98.44 455 LEU B CA 1
ATOM 7009 C C . LEU B 1 455 ? 2.742 33.5 2.535 1 98.44 455 LEU B C 1
ATOM 7011 O O . LEU B 1 455 ? 1.945 33.656 1.607 1 98.44 455 LEU B O 1
ATOM 7015 N N . LEU B 1 456 ? 2.676 34.25 3.625 1 98.5 456 LEU B N 1
ATOM 7016 C CA . LEU B 1 456 ? 1.645 35.281 3.84 1 98.5 456 LEU B CA 1
ATOM 7017 C C . LEU B 1 456 ? 1.783 36.406 2.838 1 98.5 456 LEU B C 1
ATOM 7019 O O . LEU B 1 456 ? 0.782 36.969 2.371 1 98.5 456 LEU B O 1
ATOM 7023 N N . GLU B 1 457 ? 3.053 36.75 2.426 1 98 457 GLU B N 1
ATOM 7024 C CA . GLU B 1 457 ? 3.279 37.75 1.406 1 98 457 GLU B CA 1
ATOM 7025 C C . GLU B 1 457 ? 2.771 37.312 0.042 1 98 457 GLU B C 1
ATOM 7027 O O . GLU B 1 457 ? 2.131 38.062 -0.678 1 98 457 GLU B O 1
ATOM 7032 N N . VAL B 1 458 ? 3.088 36.062 -0.291 1 97.88 458 VAL B N 1
ATOM 7033 C CA . VAL B 1 458 ? 2.705 35.531 -1.588 1 97.88 458 VAL B CA 1
ATOM 7034 C C . VAL B 1 458 ? 1.185 35.438 -1.678 1 97.88 458 VAL B C 1
ATOM 7036 O O . VAL B 1 458 ? 0.601 35.656 -2.734 1 97.88 458 VAL B O 1
ATOM 7039 N N . ILE B 1 459 ? 0.526 35.031 -0.584 1 98.31 459 ILE B N 1
ATOM 7040 C CA . ILE B 1 459 ? -0.931 34.938 -0.555 1 98.31 459 ILE B CA 1
ATOM 7041 C C . ILE B 1 459 ? -1.53 36.312 -0.882 1 98.31 459 ILE B C 1
ATOM 7043 O O . ILE B 1 459 ? -2.443 36.406 -1.705 1 98.31 459 ILE B O 1
ATOM 7047 N N . THR B 1 460 ? -0.99 37.375 -0.273 1 97.44 460 THR B N 1
ATOM 7048 C CA . THR B 1 460 ? -1.471 38.719 -0.514 1 97.44 460 THR B CA 1
ATOM 7049 C C . THR B 1 460 ? -1.284 39.094 -1.978 1 97.44 460 THR B C 1
ATOM 7051 O O . THR B 1 460 ? -2.178 39.688 -2.588 1 97.44 460 THR B O 1
ATOM 7054 N N . LYS B 1 461 ? -0.175 38.719 -2.523 1 96.88 461 LYS B N 1
ATOM 7055 C CA . LYS B 1 461 ? 0.146 39.062 -3.908 1 96.88 461 LYS B CA 1
ATOM 7056 C C . LYS B 1 461 ? -0.756 38.281 -4.879 1 96.88 461 LYS B C 1
ATOM 7058 O O . LYS B 1 461 ? -1.255 38.875 -5.848 1 96.88 461 LYS B O 1
ATOM 7063 N N . VAL B 1 462 ? -0.906 37 -4.633 1 96.06 462 VAL B N 1
ATOM 7064 C CA . VAL B 1 462 ? -1.672 36.156 -5.523 1 96.06 462 VAL B CA 1
ATOM 7065 C C . VAL B 1 462 ? -3.15 36.531 -5.473 1 96.06 462 VAL B C 1
ATOM 7067 O O . VAL B 1 462 ? -3.857 36.438 -6.477 1 96.06 462 VAL B O 1
ATOM 7070 N N . ALA B 1 463 ? -3.656 36.969 -4.328 1 94.62 463 ALA B N 1
ATOM 7071 C CA . ALA B 1 463 ? -5.047 37.375 -4.16 1 94.62 463 ALA B CA 1
ATOM 7072 C C . ALA B 1 463 ? -5.34 38.656 -4.934 1 94.62 463 ALA B C 1
ATOM 7074 O O . ALA B 1 463 ? -6.48 38.906 -5.328 1 94.62 463 ALA B O 1
ATOM 7075 N N . ALA B 1 464 ? -4.383 39.5 -5.117 1 88.19 464 ALA B N 1
ATOM 7076 C CA . ALA B 1 464 ? -4.543 40.812 -5.77 1 88.19 464 ALA B CA 1
ATOM 7077 C C . ALA B 1 464 ? -4.641 40.625 -7.285 1 88.19 464 ALA B C 1
ATOM 7079 O O . ALA B 1 464 ? -5.059 41.562 -7.984 1 88.19 464 ALA B O 1
ATOM 7080 N N . VAL B 1 465 ? -4.355 39.531 -7.898 1 79.19 465 VAL B N 1
ATOM 7081 C CA . VAL B 1 465 ? -4.434 39.312 -9.336 1 79.19 465 VAL B CA 1
ATOM 7082 C C . VAL B 1 465 ? -5.797 38.719 -9.703 1 79.19 465 VAL B C 1
ATOM 7084 O O . VAL B 1 465 ? -6.324 37.875 -8.984 1 79.19 465 VAL B O 1
#

Solvent-accessible surface area (backbone atoms only — not comparable to full-atom values): 45315 Å² total; per-residue (Å²): 128,82,72,76,61,56,61,76,48,33,61,64,53,44,44,52,48,46,52,55,50,50,52,49,51,55,42,23,48,74,56,49,74,49,26,38,49,84,70,52,56,69,58,47,31,58,77,63,41,47,68,54,27,63,75,66,22,70,50,45,71,71,53,47,51,51,45,51,50,52,43,54,62,38,24,32,33,41,44,14,40,34,28,17,40,55,80,49,22,32,44,25,37,38,18,36,46,31,38,45,52,42,24,62,53,42,42,39,34,32,36,37,69,43,7,39,45,46,40,33,39,35,51,54,43,33,47,54,53,27,45,64,54,65,25,59,90,48,34,41,53,42,79,35,75,16,53,41,53,21,51,35,52,51,50,51,31,32,39,33,68,63,35,79,51,22,50,46,68,12,33,61,90,42,44,28,34,37,29,35,83,48,49,54,66,48,56,45,49,33,28,22,47,36,9,32,0,40,68,17,48,44,69,42,48,47,49,90,83,50,32,59,31,69,84,37,48,64,59,49,53,52,51,40,47,72,72,64,35,43,74,28,30,39,49,43,33,31,24,21,75,70,50,22,42,54,25,58,42,39,60,50,34,52,52,24,62,76,67,75,46,46,30,35,33,46,10,34,57,38,45,58,34,54,63,27,89,87,43,31,67,67,50,42,39,53,64,68,31,45,28,38,28,37,26,31,20,25,59,61,40,12,27,65,53,20,11,38,26,38,28,42,43,48,68,53,50,51,75,62,37,66,77,72,51,60,90,81,44,55,78,90,50,58,92,53,29,58,27,55,72,45,85,53,46,64,38,62,48,40,33,41,21,55,44,35,34,24,14,51,60,17,63,67,49,47,28,50,50,48,54,48,28,29,47,48,26,44,50,48,52,52,57,35,73,74,31,90,56,36,49,55,94,64,84,51,76,25,29,19,40,46,32,40,57,53,91,49,56,80,45,37,65,58,47,47,53,50,36,42,71,68,15,66,40,33,63,32,63,36,69,58,85,83,39,60,23,38,21,38,23,49,49,22,86,59,45,46,72,67,51,50,52,48,50,58,52,49,50,56,54,60,62,73,104,128,83,72,76,63,58,61,76,50,32,60,63,52,45,45,54,48,48,50,54,52,51,53,50,50,55,42,23,50,72,55,48,73,49,26,38,47,83,69,53,56,68,57,47,31,57,76,64,41,46,68,54,28,64,74,66,23,70,51,45,71,71,52,48,50,51,45,52,49,52,45,56,61,38,24,32,33,40,44,13,40,33,31,17,39,52,81,49,22,33,44,25,34,40,18,34,45,32,39,44,51,42,25,60,53,44,42,39,34,31,37,37,69,44,7,40,45,45,41,33,38,35,52,53,43,31,46,54,52,28,48,63,52,66,25,59,90,48,32,41,52,42,79,33,75,16,53,42,53,21,51,34,51,51,49,51,30,30,39,36,69,63,34,79,52,22,51,46,67,14,36,62,90,40,44,28,34,39,29,35,81,48,49,54,67,46,57,44,49,34,29,22,46,36,7,30,0,40,68,18,48,46,70,43,47,47,49,90,85,51,32,57,31,70,83,36,48,64,61,50,53,52,51,41,47,72,73,65,36,44,73,28,30,38,48,42,35,31,24,22,76,68,50,21,41,53,25,59,42,39,60,49,32,51,52,25,63,76,68,75,46,44,32,33,34,46,10,34,57,40,48,56,35,53,63,26,90,87,42,30,67,68,51,41,40,54,63,67,31,45,28,38,27,37,25,31,20,25,59,61,40,11,27,65,53,20,11,40,25,38,28,42,44,48,68,54,51,48,75,60,37,63,75,70,63,48,92,79,53,54,79,90,50,57,93,53,29,57,26,54,70,45,85,53,47,66,38,60,49,39,33,42,20,54,46,33,35,23,15,49,61,16,63,67,50,47,28,50,50,48,54,47,29,30,47,48,27,42,50,47,51,52,56,34,74,74,32,91,56,35,49,56,94,64,82,51,76,23,30,18,41,44,32,39,57,53,89,49,54,80,45,36,65,59,47,47,53,50,37,42,72,70,16,65,40,34,62,34,63,36,69,59,86,83,39,59,25,38,21,37,24,49,51,21,86,58,46,46,74,68,53,49,52,50,50,60,52,47,50,56,56,62,63,73,103

Organism: Nocardia brasiliensis (strain ATCC 700358 / HUJEG-1) (NCBI:txid1133849)